Protein AF-A0A970C9I5-F1 (afdb_monomer)

Secondary structure (DSSP, 8-state):
-HHHHHHHHHHHHHHHHHHHH-TTS-HHHHHHHHHHHHHHHHHHHHHHHHTTS-SSHHHHHHHHHHHHHHHHHHHHT---SPPPPP-HHHHHHHHHHHHHHHHHHHHHHHHHHHHS-EEPTTS-EEE-HHHHTTHHHHHHHHHHTTT--SSPB-TTSTT-B--S-THHHHHHHHHHHTT--HHHHHHHHHHHHHHHHHHHHHHHHHHH-SSHHHHHHHHHHHHT---TTHHHHH---EETTEEPPHHHHHHHHHH-SS-SSSEE-TTT-EE---IIIIIITT-HHHHHHHHHHHHHHHHHHHHHHTT----HHHHHHHHHHHHT-HHHHHHHHHHHHHHHHHHHHHHHHTS-TTTHHHHHHHHHHHHHHHHHHHHHHIIIIIIHHHHT-TTSSEE-TTTTTSGGGS--SS-HHHHHHHHH-HHHHHHHHHHS---HHHHHHHHHHHHHHHTTPPPTT--PPP-------------------------------------------------------------------------------------------------------------S--PPPTTPPPP--SS--------PPPPPPPPSSS--------------------------------HHHHHHHHHHHHHHHHHHHHHHHTT--------SS----HHHHHHHHHHHHHHHHHHHHHHTTEE-SSSGGGGHHHHHHHHHHHHHHHHHHHHHHHHHTTT-TTHHHHHHHHHHHHHHHHHHHHHHHTT--EEEE-HHHHHHHHHHHHHS-TT-EEE----SS-HHHHTT--EES---HHHHGGGTB--HHHHHHHHHHHHSTTTTHHHHHHTT--EEEE-HHHHHHS---HHHHHHHS-EEEE-TTSS-EEEEPPGGGS-SSGGGSPPPPB----SS----S--

Solvent-accessible surface area (backbone atoms only — not comparable to full-atom values): 52415 Å² total; per-residue (Å²): 95,62,28,59,55,53,51,51,49,31,28,50,44,19,30,49,32,29,60,25,51,38,21,64,42,48,48,71,63,30,46,52,40,6,34,42,48,8,50,51,48,58,27,45,38,28,57,60,36,8,56,78,72,19,36,36,74,65,18,49,51,51,27,52,54,50,52,51,51,52,37,50,50,30,61,73,69,36,53,87,60,76,62,46,72,83,51,75,65,55,56,55,47,52,49,55,28,44,72,50,19,48,62,52,29,52,55,46,33,51,45,20,42,48,30,38,48,20,82,44,96,88,59,30,33,26,20,16,70,62,18,63,80,45,41,37,62,51,32,19,53,21,40,37,45,61,58,30,52,45,82,48,62,26,35,53,25,47,61,29,68,51,70,68,40,52,39,43,28,44,45,22,26,51,24,31,79,32,62,36,55,67,40,55,14,44,15,50,50,48,28,56,36,48,33,47,34,42,35,30,47,28,48,39,24,44,50,65,28,85,39,81,66,14,22,55,47,25,46,44,57,49,52,36,21,10,7,48,31,40,54,71,32,63,39,59,52,77,55,98,86,46,76,45,43,35,64,56,36,45,48,42,28,51,76,39,83,75,38,32,33,16,37,19,53,71,94,74,62,27,81,33,55,29,42,41,62,65,35,50,60,30,38,49,28,58,29,43,17,40,31,39,47,30,43,32,46,56,61,55,46,52,38,58,55,66,69,42,85,72,53,66,62,53,26,46,51,32,5,51,44,50,11,61,16,47,53,15,17,46,54,49,35,51,36,52,50,35,24,50,49,22,37,48,52,48,49,48,72,75,32,59,89,89,47,35,63,73,61,47,52,43,51,51,48,18,49,50,44,14,45,71,51,24,47,66,48,41,53,76,43,56,46,55,40,42,76,39,21,97,52,41,66,41,85,37,65,47,41,68,46,16,58,95,69,78,47,67,78,46,62,74,68,54,43,45,42,43,23,48,10,62,62,48,57,36,38,54,52,50,74,64,66,72,66,77,62,58,60,51,58,46,50,55,52,47,52,36,53,78,67,70,50,79,70,88,83,74,70,85,72,87,79,83,79,80,76,88,81,93,84,83,84,89,89,82,81,90,84,89,84,80,90,79,90,88,90,83,83,88,85,85,81,83,85,82,89,85,80,91,87,81,83,86,80,84,82,88,79,84,87,80,88,80,90,87,88,86,82,86,88,86,90,88,82,90,88,89,87,88,88,79,87,84,93,86,87,88,83,90,84,86,81,91,82,88,89,84,84,90,83,82,90,87,90,79,83,88,82,86,78,86,76,75,85,74,76,79,78,83,74,91,65,92,70,55,52,93,82,50,64,74,74,80,65,101,66,90,79,79,87,83,77,80,88,73,86,90,77,83,83,79,79,89,85,83,81,77,87,86,81,90,81,98,82,89,82,85,85,86,80,89,86,86,89,90,80,89,87,81,82,92,72,81,83,78,68,62,66,65,60,54,54,59,50,50,57,62,54,55,46,56,58,55,47,51,55,49,47,51,71,72,61,67,85,78,79,62,61,80,55,80,76,76,73,68,56,77,66,52,47,54,55,30,50,50,41,38,44,36,9,19,50,45,31,40,59,47,40,35,38,38,31,73,44,71,54,43,64,60,41,51,63,36,45,55,52,24,49,61,50,40,28,29,49,19,24,34,41,54,55,46,53,59,58,67,46,65,89,50,85,63,48,64,58,54,50,50,54,51,49,47,47,37,33,47,11,19,51,53,38,54,54,23,57,72,68,36,79,38,82,65,40,51,51,64,46,51,50,51,14,50,49,50,48,74,76,44,70,85,62,43,29,29,40,53,58,42,56,63,80,38,39,53,29,22,68,32,11,22,18,24,62,42,45,31,57,92,59,40,45,80,54,35,33,54,53,67,70,59,53,51,52,50,43,46,31,42,50,41,48,85,86,36,50,62,54,31,24,44,60,41,28,45,29,42,50,44,38,70,64,36,62,69,74,37,71,56,44,62,66,60,45,61,74,76,32,57,74,77,46,68,44,100,80,67,57,36,37,32,27,42,49,55,74,93,45,30,46,95,49,80,89,64,40,51,67,50,51,51,35,69,85,66,89,79,80,60,82,92,60,97,128

Sequence (923 aa):
MAGLFYLLFFLICGMLITRWWLPGRRPPVRWYAGASLGLLCMMWLPALWAYLIAYTVTALLLSVLTMGLVVMAAYLTRDPAPRVRLCAEDRRVLRAVLLVAVPLTLVAAWLQYTHSIRPAADGTYHVGQSTYGDLSLHLAVTTSIVNAKFPLQNSLMVGATMAYPYLADSFAATLYMLGLSLPAAMAVTGTVMCFLVFAGYALLCAQLARRRGAVWLATLLLFFNGGLGFFYTLGGTVENGVVTTAWDHLKTVMEGYYKTPTNQPDPNNLRWVNILCDMLVPQRGILGGWTMLMPALNLLLPPLARRRKLPPRAMILAGVIAGGLPLLHTHTFLALALASLGFLLYALVTAPRGRRAEVLRPFLLYGAVAAALALPQLINLTFVQATSSDHFLRFQFNWCNNRGGAGLVDPYFWFYIKNIGLPYLLILLALLEFRKGDLRAEADRAAARDAGLPDADATDLPQTQAQPADAEATGQPAIEAPAGENAQPSAGDAQPFTGNGQVLADAAGIATDSLNRGDSPLPAAQPSSATAGLEVRAAAGAVDGAGAPEGASRTSALDAAPQEPARRSVFAHDMPAYGQSRLNTVEDIEPLTPQMPYVRPLPPEKLRAAAFSPDDSDRVGVMRAVTGSAGQEASRRPLLEEIFHSSYRADRAAEAEARAQLTTPGEPETCFADQPPARDWVRRNRLLAAGAFLILLVAELFLFQPNEYDNNKLIYVWFLLCLPMAADYTLGLFTRLKGMGGRRALAALFLTACFLSAGLTVAREAVSDYQAYSREDIAVAAFVKENTPEHSVFLTGTQHLNPVASLAGRTIVCGSDLYLYYHGFTTTGRKQEVQAFYEAPADHLDLLKRYGVAYVYLSPSEWYQYKVDAETLRSLLPVVYESENGAYVVFSVPDTLRAADASAVQPAPTVTPDPATNPASPG

Foldseek 3Di:
DQLVVLLVLLLVLLLLLLVFLPLLAANLLSSLLSSLRSLLLLLPQLVVVLQVFHSEVVSSVVSSVVSVVVSVVSNVVGDPDHHDDHDPLNVVLVVLLCVFLVVQLVLLLVQQQQAQWHQDPVRFTWHFQLQLLQNLQLLLLLQQSYRGHPPDARLFAFQHGDQALSSLSSQLNSVVNVDDASSCSRSVSLSVLSSSLSSLLLLLLLQQFQDSVLSVQLSCCQQLFWALLVCVLQDWDQDPNDTGHSVNSLVCLQVPRQSFSQGDCPDVNRQHHRCSRNPSNRPSLLSSLSSLLSSLCSLPFSCLLVVEQRDLSSLLSSLQSLLSNVSSHVLSNVLSVLLLVLLLVLSLVPDDPVCNCSSVVSSCSNPVSSCVSNVVVCVVHVVVQCVLAVLFKDWDFALPQCPVVVDGVDDPVVSCCRNRNPLVVLLVVLLVPDDPVVVVVLVVVVVCVVVVHDDPVPDDDDDPDPDDDDDDDDDDDDDDDDYDDDDDDDDDDDDDDDDDDDDDDDDDDDDDDDDDDDDDDDDDDDDDDDDDDDDDDDDDDDDDDDDDDDDDDDDDDDDDDDDDPDDDAPPDDPDDPRSDDPDDDPDDDDPPDDDDDDDDDDDDPPDDDDDDDPDDDDDDDDDDDDDDDDDDDDDPDPVVVVVVVSVVVVVVVVVVVSVVVNPDPDDRDPRNPDSPPPVSSSSSLSSLQSSLVSLVVDLSTIQRFSNSSCSSSSNSSSSSSSSSSSSSVVVVVLVVCPPPPCSVVVVVVVCCSGRVSSVSNSVSSVSGIHGLGDSVLVVVLVCCLVPDDSQAEEQDAAESSHSVSSVNNYRYNHHHCSPQVRSFFDCVVVNVLSQCCQQPVVVNLQVCAQAQHFKYKAAVNNVVVHPGPVVVVVVQFAWPDADPVRRITMTGDDPVSGHPDSVNHDRTHGNDDDPPPDPPDDD

Structure (mmCIF, N/CA/C/O backbone):
data_AF-A0A970C9I5-F1
#
_entry.id   AF-A0A970C9I5-F1
#
loop_
_atom_site.group_PDB
_atom_site.id
_atom_site.type_symbol
_atom_site.label_atom_id
_atom_site.label_alt_id
_atom_site.label_comp_id
_atom_site.label_asym_id
_atom_site.label_entity_id
_atom_site.label_seq_id
_atom_site.pdbx_PDB_ins_code
_atom_site.Cartn_x
_atom_site.Cartn_y
_atom_site.Cartn_z
_atom_site.occupancy
_atom_site.B_iso_or_equiv
_atom_site.auth_seq_id
_atom_site.auth_comp_id
_atom_site.auth_asym_id
_atom_site.auth_atom_id
_atom_site.pdbx_PDB_model_num
ATOM 1 N N . MET A 1 1 ? 18.604 16.498 -0.449 1.00 79.50 1 MET A N 1
ATOM 2 C CA . MET A 1 1 ? 18.101 17.417 0.611 1.00 79.50 1 MET A CA 1
ATOM 3 C C . MET A 1 1 ? 16.748 18.040 0.278 1.00 79.50 1 MET A C 1
ATOM 5 O O . MET A 1 1 ? 15.859 17.937 1.113 1.00 79.50 1 MET A O 1
ATOM 9 N N . ALA A 1 2 ? 16.560 18.663 -0.896 1.00 93.06 2 ALA A N 1
ATOM 10 C CA . ALA A 1 2 ? 15.325 19.384 -1.247 1.00 93.06 2 ALA A CA 1
ATOM 11 C C . ALA A 1 2 ? 14.027 18.583 -1.001 1.00 93.06 2 ALA A C 1
ATOM 13 O O . ALA A 1 2 ? 13.093 19.112 -0.398 1.00 93.06 2 ALA A O 1
ATOM 14 N N . GLY A 1 3 ? 13.999 17.290 -1.352 1.00 94.12 3 GLY A N 1
ATOM 15 C CA . GLY A 1 3 ? 12.833 16.424 -1.124 1.00 94.12 3 GLY A CA 1
ATOM 16 C C . GLY A 1 3 ? 12.393 16.306 0.343 1.00 94.12 3 GLY A C 1
ATOM 17 O O . GLY A 1 3 ? 11.199 16.208 0.619 1.00 94.12 3 GLY A O 1
ATOM 18 N N . LEU A 1 4 ? 13.322 16.394 1.303 1.00 93.38 4 LEU A N 1
ATOM 19 C CA . LEU A 1 4 ? 12.989 16.353 2.732 1.00 93.38 4 LEU A CA 1
ATOM 20 C C . LEU A 1 4 ? 12.326 17.656 3.199 1.00 93.38 4 LEU A C 1
ATOM 22 O O . LEU A 1 4 ? 11.361 17.607 3.956 1.00 93.38 4 LEU A O 1
ATOM 26 N N . PHE A 1 5 ? 12.785 18.815 2.713 1.00 96.31 5 PHE A N 1
ATOM 27 C CA . PHE A 1 5 ? 12.123 20.097 2.986 1.00 96.31 5 PHE A CA 1
ATOM 28 C C . PHE A 1 5 ? 10.724 20.155 2.367 1.00 96.31 5 PHE A C 1
ATOM 30 O O . PHE A 1 5 ? 9.792 20.637 3.006 1.00 96.31 5 PHE A O 1
ATOM 37 N N . TYR A 1 6 ? 10.569 19.614 1.159 1.00 98.06 6 TYR A N 1
ATOM 38 C CA . TYR A 1 6 ? 9.287 19.508 0.470 1.00 98.06 6 TYR A CA 1
ATOM 39 C C . TYR A 1 6 ? 8.293 18.624 1.250 1.00 98.06 6 TYR A C 1
ATOM 41 O O . TYR A 1 6 ? 7.174 19.053 1.531 1.00 98.06 6 TYR A O 1
ATOM 49 N N . LEU A 1 7 ? 8.722 17.438 1.705 1.00 98.00 7 LEU A N 1
ATOM 50 C CA . LEU A 1 7 ? 7.926 16.579 2.592 1.00 98.00 7 LEU A CA 1
ATOM 51 C C . LEU A 1 7 ? 7.546 17.301 3.896 1.00 98.00 7 LEU A C 1
ATOM 53 O O . LEU A 1 7 ? 6.374 17.328 4.271 1.00 98.00 7 LEU A O 1
ATOM 57 N N . LEU A 1 8 ? 8.513 17.927 4.577 1.00 97.94 8 LEU A N 1
ATOM 58 C CA . LEU A 1 8 ? 8.263 18.661 5.822 1.00 97.94 8 LEU A CA 1
ATOM 59 C C . LEU A 1 8 ? 7.266 19.812 5.629 1.00 97.94 8 LEU A C 1
ATOM 61 O O . LEU A 1 8 ? 6.379 19.975 6.466 1.00 97.94 8 LEU A O 1
ATOM 65 N N . PHE A 1 9 ? 7.359 20.563 4.528 1.00 98.50 9 PHE A N 1
ATOM 66 C CA . PHE A 1 9 ? 6.390 21.600 4.167 1.00 98.50 9 PHE A CA 1
ATOM 67 C C . PHE A 1 9 ? 4.970 21.025 4.088 1.00 98.50 9 PHE A C 1
ATOM 69 O O . PHE A 1 9 ? 4.085 21.495 4.802 1.00 98.50 9 PHE A O 1
ATOM 76 N N . PHE A 1 10 ? 4.757 19.959 3.310 1.00 98.75 10 PHE A N 1
ATOM 77 C CA . PHE A 1 10 ? 3.435 19.344 3.158 1.00 98.75 10 PHE A CA 1
ATOM 78 C C . PHE A 1 10 ? 2.867 18.816 4.486 1.00 98.75 10 PHE A C 1
ATOM 80 O O . PHE A 1 10 ? 1.708 19.095 4.812 1.00 98.75 10 PHE A O 1
ATOM 87 N N . LEU A 1 11 ? 3.684 18.133 5.299 1.00 98.56 11 LEU A N 1
ATOM 88 C CA . LEU A 1 11 ? 3.292 17.659 6.634 1.00 98.56 11 LEU A CA 1
ATOM 89 C C . LEU A 1 11 ? 2.906 18.819 7.573 1.00 98.56 11 LEU A C 1
ATOM 91 O O . LEU A 1 11 ? 1.899 18.736 8.281 1.00 98.56 11 LEU A O 1
ATOM 95 N N . ILE A 1 12 ? 3.670 19.918 7.568 1.00 98.69 12 ILE A N 1
ATOM 96 C CA . ILE A 1 12 ? 3.381 21.121 8.365 1.00 98.69 12 ILE A CA 1
ATOM 97 C C . ILE A 1 12 ? 2.084 21.786 7.889 1.00 98.69 12 ILE A C 1
ATOM 99 O O . ILE A 1 12 ? 1.223 22.091 8.715 1.00 98.69 12 ILE A O 1
ATOM 103 N N . CYS A 1 13 ? 1.896 21.957 6.581 1.00 98.69 13 CYS A N 1
ATOM 104 C CA . CYS A 1 13 ? 0.681 22.521 5.995 1.00 98.69 13 CYS A CA 1
ATOM 105 C C . CYS A 1 13 ? -0.571 21.711 6.369 1.00 98.69 13 CYS A C 1
ATOM 107 O O . CYS A 1 13 ? -1.565 22.288 6.813 1.00 98.69 13 CYS A O 1
ATOM 109 N N . GLY A 1 14 ? -0.510 20.378 6.302 1.00 98.56 14 GLY A N 1
ATOM 110 C CA . GLY A 1 14 ? -1.595 19.505 6.760 1.00 98.56 14 GLY A CA 1
ATOM 111 C C . GLY A 1 14 ? -1.893 19.640 8.262 1.00 98.56 14 GLY A C 1
ATOM 112 O O . GLY A 1 14 ? -3.057 19.731 8.665 1.00 98.56 14 GLY A O 1
ATOM 113 N N . MET A 1 15 ? -0.858 19.757 9.104 1.00 98.38 15 MET A N 1
ATOM 114 C CA . MET A 1 15 ? -1.012 20.052 10.538 1.00 98.38 15 MET A CA 1
ATOM 115 C C . MET A 1 15 ? -1.570 21.456 10.827 1.00 98.38 15 MET A C 1
ATOM 117 O O . MET A 1 15 ? -2.228 21.642 11.854 1.00 98.38 15 MET A O 1
ATOM 121 N N . LEU A 1 16 ? -1.347 22.443 9.954 1.00 98.31 16 LEU A N 1
ATOM 122 C CA . LEU A 1 16 ? -1.951 23.776 10.059 1.00 98.31 16 LEU A CA 1
ATOM 123 C C . LEU A 1 16 ? -3.445 23.748 9.703 1.00 98.31 16 LEU A C 1
ATOM 125 O O . LEU A 1 16 ? -4.257 24.263 10.474 1.00 98.31 16 LEU A O 1
ATOM 129 N N . ILE A 1 17 ? -3.822 23.066 8.616 1.00 98.50 17 ILE A N 1
ATOM 130 C CA . ILE A 1 17 ? -5.227 22.874 8.217 1.00 98.50 17 ILE A CA 1
ATOM 131 C C . ILE A 1 17 ? -6.023 22.250 9.373 1.00 98.50 17 ILE A C 1
ATOM 133 O O . ILE A 1 17 ? -7.012 22.826 9.838 1.00 98.50 17 ILE A O 1
ATOM 137 N N . THR A 1 18 ? -5.564 21.125 9.934 1.00 97.56 18 THR A N 1
ATOM 138 C CA . THR A 1 18 ? -6.272 20.481 11.054 1.00 97.56 18 THR A CA 1
ATOM 139 C C . THR A 1 18 ? -6.216 21.300 12.349 1.00 97.56 18 THR A C 1
ATOM 141 O O . THR A 1 18 ? -7.173 21.272 13.124 1.00 97.56 18 THR A O 1
ATOM 144 N N . ARG A 1 19 ? -5.161 22.096 12.586 1.00 95.81 19 ARG A N 1
ATOM 145 C CA . ARG A 1 19 ? -5.064 23.049 13.714 1.00 95.81 19 ARG A CA 1
ATOM 146 C C . ARG A 1 19 ? -6.146 24.134 13.694 1.00 95.81 19 ARG A C 1
ATOM 148 O O . ARG A 1 19 ? -6.506 24.605 14.776 1.00 95.81 19 ARG A O 1
ATOM 155 N N . TRP A 1 20 ? -6.645 24.527 12.521 1.00 95.88 20 TRP A N 1
ATOM 156 C CA . TRP A 1 20 ? -7.700 25.539 12.369 1.00 95.88 20 TRP A CA 1
ATOM 157 C C . TRP A 1 20 ? -9.099 24.955 12.161 1.00 95.88 20 TRP A C 1
ATOM 159 O O . TRP A 1 20 ? -10.072 25.555 12.608 1.00 95.88 20 TRP A O 1
ATOM 169 N N . TRP A 1 21 ? -9.221 23.796 11.513 1.00 96.56 21 TRP A N 1
ATOM 170 C CA . TRP A 1 21 ? -10.519 23.159 11.260 1.00 96.56 21 TRP A CA 1
ATOM 171 C C . TRP A 1 21 ? -10.995 22.223 12.376 1.00 96.56 21 TRP A C 1
ATOM 173 O O . TRP A 1 21 ? -12.188 21.938 12.456 1.00 96.56 21 TRP A O 1
ATOM 183 N N . LEU A 1 22 ? -10.095 21.742 13.241 1.00 94.81 22 LEU A N 1
ATOM 184 C CA . LEU A 1 22 ? -10.406 20.788 14.313 1.00 94.81 22 LEU A CA 1
ATOM 185 C C . LEU A 1 22 ? -9.979 21.304 15.712 1.00 94.81 22 LEU A C 1
ATOM 187 O O . LEU A 1 22 ? -9.284 20.588 16.442 1.00 94.81 22 LEU A O 1
ATOM 191 N N . PRO A 1 23 ? -10.360 22.523 16.154 1.00 92.06 23 PRO A N 1
ATOM 192 C CA . PRO A 1 23 ? -9.939 23.060 17.455 1.00 92.06 23 PRO A CA 1
ATOM 193 C C . PRO A 1 23 ? -10.391 22.187 18.636 1.00 92.06 23 PRO A C 1
ATOM 195 O O . PRO A 1 23 ? -9.621 22.010 19.581 1.00 92.06 23 PRO A O 1
ATOM 198 N N . GLY A 1 24 ? -11.582 21.584 18.540 1.00 86.12 24 GLY A N 1
ATOM 199 C CA . GLY A 1 24 ? -12.153 20.681 19.544 1.00 86.12 24 GLY A CA 1
ATOM 200 C C . GLY A 1 24 ? -11.497 19.296 19.636 1.00 86.12 24 GLY A C 1
ATOM 201 O O . GLY A 1 24 ? -11.731 18.588 20.612 1.00 86.12 24 GLY A O 1
ATOM 202 N N . ARG A 1 25 ? -10.672 18.894 18.655 1.00 88.56 25 ARG A N 1
ATOM 203 C CA . ARG A 1 25 ? -9.995 17.586 18.676 1.00 88.56 25 ARG A CA 1
ATOM 204 C C . ARG A 1 25 ? -8.738 17.607 19.538 1.00 88.56 25 ARG A C 1
ATOM 206 O O . ARG A 1 25 ? -7.979 18.582 19.511 1.00 88.56 25 ARG A O 1
ATOM 213 N N . ARG A 1 26 ? -8.475 16.515 20.263 1.00 88.25 26 ARG A N 1
ATOM 214 C CA . ARG A 1 26 ? -7.258 16.380 21.090 1.00 88.25 26 ARG A CA 1
ATOM 215 C C . ARG A 1 26 ? -5.975 16.479 20.241 1.00 88.25 26 ARG A C 1
ATOM 217 O O . ARG A 1 26 ? -5.958 15.983 19.109 1.00 88.25 26 ARG A O 1
ATOM 224 N N . PRO A 1 27 ? -4.883 17.095 20.748 1.00 92.31 27 PRO A N 1
ATOM 225 C CA . PRO A 1 27 ? -3.699 17.380 19.935 1.00 92.31 27 PRO A CA 1
ATOM 226 C C . PRO A 1 27 ? -3.071 16.173 19.218 1.00 92.31 27 PRO A C 1
ATOM 228 O O . PRO A 1 27 ? -2.790 16.338 18.033 1.00 92.31 27 PRO A O 1
ATOM 231 N N . PRO A 1 28 ? -2.913 14.974 19.826 1.00 93.44 28 PRO A N 1
ATOM 232 C CA . PRO A 1 28 ? -2.327 13.826 19.128 1.00 93.44 28 PRO A CA 1
ATOM 233 C C . PRO A 1 28 ? -3.111 13.420 17.873 1.00 93.44 28 PRO A C 1
ATOM 235 O O . PRO A 1 28 ? -2.519 13.263 16.811 1.00 93.44 28 PRO A O 1
ATOM 238 N N . VAL A 1 29 ? -4.445 13.343 17.964 1.00 93.25 29 VAL A N 1
ATOM 239 C CA . VAL A 1 29 ? -5.337 13.006 16.833 1.00 93.25 29 VAL A CA 1
ATOM 240 C C . VAL A 1 29 ? -5.277 14.077 15.749 1.00 93.25 29 VAL A C 1
ATOM 242 O O . VAL A 1 29 ? -5.233 13.766 14.562 1.00 93.25 29 VAL A O 1
ATOM 245 N N . ARG A 1 30 ? -5.223 15.349 16.152 1.00 94.25 30 ARG A N 1
ATOM 246 C CA . ARG A 1 30 ? -5.164 16.493 15.239 1.00 94.25 30 ARG A CA 1
ATOM 247 C C . ARG A 1 30 ? -3.841 16.587 14.479 1.00 94.25 30 ARG A C 1
ATOM 249 O O . ARG A 1 30 ? -3.864 16.819 13.272 1.00 94.25 30 ARG A O 1
ATOM 256 N N . TRP A 1 31 ? -2.713 16.400 15.164 1.00 96.00 31 TRP A N 1
ATOM 257 C CA . TRP A 1 31 ? -1.389 16.347 14.538 1.00 96.00 31 TRP A CA 1
ATOM 258 C C . TRP A 1 31 ? -1.278 15.145 13.602 1.00 96.00 31 TRP A C 1
ATOM 260 O O . TRP A 1 31 ? -0.866 15.308 12.461 1.00 96.00 31 TRP A O 1
ATOM 270 N N . TYR A 1 32 ? -1.730 13.971 14.048 1.00 97.81 32 TYR A N 1
ATOM 271 C CA . TYR A 1 32 ? -1.702 12.744 13.258 1.00 97.81 32 TYR A CA 1
ATOM 272 C C . TYR A 1 32 ? -2.524 12.842 11.959 1.00 97.81 32 TYR A C 1
ATOM 274 O O . TYR A 1 32 ? -2.003 12.614 10.864 1.00 97.81 32 TYR A O 1
ATOM 282 N N . ALA A 1 33 ? -3.796 13.246 12.061 1.00 97.88 33 ALA A N 1
ATOM 283 C CA . ALA A 1 33 ? -4.652 13.444 10.892 1.00 97.88 33 ALA A CA 1
ATOM 284 C C . ALA A 1 33 ? -4.130 14.572 9.983 1.00 97.88 33 ALA A C 1
ATOM 286 O O . ALA A 1 33 ? -4.295 14.502 8.771 1.00 97.88 33 ALA A O 1
ATOM 287 N N . GLY A 1 34 ? -3.468 15.584 10.557 1.00 98.25 34 GLY A N 1
ATOM 288 C CA . GLY A 1 34 ? -2.828 16.662 9.805 1.00 98.25 34 GLY A CA 1
ATOM 289 C C . GLY A 1 34 ? -1.605 16.204 9.016 1.00 98.25 34 GLY A C 1
ATOM 290 O O . GLY A 1 34 ? -1.505 16.511 7.836 1.00 98.25 34 GLY A O 1
ATOM 291 N N . ALA A 1 35 ? -0.712 15.422 9.624 1.00 98.50 35 ALA A N 1
ATOM 292 C CA . ALA A 1 35 ? 0.435 14.836 8.933 1.00 98.50 35 ALA A CA 1
ATOM 293 C C . ALA A 1 35 ? -0.017 13.927 7.775 1.00 98.50 35 ALA A C 1
ATOM 295 O O . ALA A 1 35 ? 0.473 14.061 6.658 1.00 98.50 35 ALA A O 1
ATOM 296 N N . SER A 1 36 ? -1.021 13.078 8.013 1.00 98.50 36 SER A N 1
ATOM 297 C CA . SER A 1 36 ? -1.571 12.191 6.977 1.00 98.50 36 SER A CA 1
ATOM 298 C C . SER A 1 36 ? -2.242 12.973 5.835 1.00 98.50 36 SER A C 1
ATOM 300 O O . SER A 1 36 ? -1.998 12.680 4.671 1.00 98.50 36 SER A O 1
ATOM 302 N N . LEU A 1 37 ? -3.014 14.026 6.145 1.00 98.62 37 LEU A N 1
ATOM 303 C CA . LEU A 1 37 ? -3.584 14.937 5.142 1.00 98.62 37 LEU A CA 1
ATOM 304 C C . LEU A 1 37 ? -2.496 15.664 4.334 1.00 98.62 37 LEU A C 1
ATOM 306 O O . LEU A 1 37 ? -2.628 15.819 3.124 1.00 98.62 37 LEU A O 1
ATOM 310 N N . GLY A 1 38 ? -1.414 16.088 4.990 1.00 98.56 38 GLY A N 1
ATOM 311 C CA . GLY A 1 38 ? -0.258 16.688 4.329 1.00 98.56 38 GLY A CA 1
ATOM 312 C C . GLY A 1 38 ? 0.374 15.741 3.312 1.00 98.56 38 GLY A C 1
ATOM 313 O O . GLY A 1 38 ? 0.607 16.132 2.171 1.00 98.56 38 GLY A O 1
ATOM 314 N N . LEU A 1 39 ? 0.574 14.477 3.698 1.00 98.50 39 LEU A N 1
ATOM 315 C CA . LEU A 1 39 ? 1.117 13.449 2.813 1.00 98.50 39 LEU A CA 1
ATOM 316 C C . LEU A 1 39 ? 0.159 13.087 1.662 1.00 98.50 39 LEU A C 1
ATOM 318 O O . LEU A 1 39 ? 0.608 12.931 0.531 1.00 98.50 39 LEU A O 1
ATOM 322 N N . LEU A 1 40 ? -1.156 13.048 1.910 1.00 98.56 40 LEU A N 1
ATOM 323 C CA . LEU A 1 40 ? -2.166 12.886 0.858 1.00 98.56 40 LEU A CA 1
ATOM 324 C C . LEU A 1 40 ? -2.049 13.993 -0.199 1.00 98.56 40 LEU A C 1
ATOM 326 O O . LEU A 1 40 ? -2.006 13.707 -1.392 1.00 98.56 40 LEU A O 1
ATOM 330 N N . CYS A 1 41 ? -1.955 15.255 0.232 1.00 98.50 41 CYS A N 1
ATOM 331 C CA . CYS A 1 41 ? -1.763 16.385 -0.674 1.00 98.50 41 CYS A CA 1
ATOM 332 C C . CYS A 1 41 ? -0.410 16.328 -1.406 1.00 98.50 41 CYS A C 1
ATOM 334 O O . CYS A 1 41 ? -0.354 16.717 -2.569 1.00 98.50 41 CYS A O 1
ATOM 336 N N . MET A 1 42 ? 0.650 15.813 -0.772 1.00 97.44 42 MET A N 1
ATOM 337 C CA . MET A 1 42 ? 1.953 15.603 -1.419 1.00 97.44 42 MET A CA 1
ATOM 338 C C . MET A 1 42 ? 1.889 14.564 -2.547 1.00 97.44 42 MET A C 1
ATOM 340 O O . MET A 1 42 ? 2.541 14.745 -3.567 1.00 97.44 42 MET A O 1
ATOM 344 N N . MET A 1 43 ? 1.106 13.495 -2.385 1.00 97.50 43 MET A N 1
ATOM 345 C CA . MET A 1 43 ? 0.908 12.475 -3.423 1.00 97.50 43 MET A CA 1
ATOM 346 C C . MET A 1 43 ? 0.017 12.989 -4.564 1.00 97.50 43 MET A C 1
ATOM 348 O O . MET A 1 43 ? 0.309 12.760 -5.738 1.00 97.50 43 MET A O 1
ATOM 352 N N . TRP A 1 44 ? -1.065 13.698 -4.219 1.00 97.19 44 TRP A N 1
ATOM 353 C CA . TRP A 1 44 ? -2.108 14.111 -5.161 1.00 97.19 44 TRP A CA 1
ATOM 354 C C . TRP A 1 44 ? -1.811 15.393 -5.940 1.00 97.19 44 TRP A C 1
ATOM 356 O O . TRP A 1 44 ? -2.023 15.420 -7.150 1.00 97.19 44 TRP A O 1
ATOM 366 N N . LEU A 1 45 ? -1.378 16.477 -5.285 1.00 97.75 45 LEU A N 1
ATOM 367 C CA . LEU A 1 45 ? -1.304 17.785 -5.948 1.00 97.75 45 LEU A CA 1
ATOM 368 C C . LEU A 1 45 ? -0.297 17.812 -7.120 1.00 97.75 45 LEU A C 1
ATOM 370 O O . LEU A 1 45 ? -0.651 18.375 -8.156 1.00 97.75 45 LEU A O 1
ATOM 374 N N . PRO A 1 46 ? 0.892 17.177 -7.045 1.00 97.31 46 PRO A N 1
ATOM 375 C CA . PRO A 1 46 ? 1.761 16.982 -8.209 1.00 97.31 46 PRO A CA 1
ATOM 376 C C . PRO A 1 46 ? 1.099 16.222 -9.362 1.00 97.31 46 PRO A C 1
ATOM 378 O O . PRO A 1 46 ? 1.175 16.663 -10.506 1.00 97.31 46 PRO A O 1
ATOM 381 N N . ALA A 1 47 ? 0.408 15.115 -9.066 1.00 95.06 47 ALA A N 1
ATOM 382 C CA . ALA A 1 47 ? -0.257 14.294 -10.076 1.00 95.06 47 ALA A CA 1
ATOM 383 C C . ALA A 1 47 ? -1.400 15.054 -10.775 1.00 95.06 47 ALA A C 1
ATOM 385 O O . ALA A 1 47 ? -1.578 14.917 -11.981 1.00 95.06 47 ALA A O 1
ATOM 386 N N . LEU A 1 48 ? -2.130 15.910 -10.050 1.00 94.75 48 LEU A N 1
ATOM 387 C CA . LEU A 1 48 ? -3.150 16.790 -10.634 1.00 94.75 48 LEU A CA 1
ATOM 388 C C . LEU A 1 48 ? -2.540 17.843 -11.575 1.00 94.75 48 LEU A C 1
ATOM 390 O O . LEU A 1 48 ? -3.084 18.080 -12.650 1.00 94.75 48 LEU A O 1
ATOM 394 N N . TRP A 1 49 ? -1.389 18.431 -11.228 1.00 97.12 49 TRP A N 1
ATOM 395 C CA . TRP A 1 49 ? -0.666 19.333 -12.137 1.00 97.12 49 TRP A CA 1
ATOM 396 C C . TRP A 1 49 ? -0.051 18.604 -13.343 1.00 97.12 49 TRP A C 1
ATOM 398 O O . TRP A 1 49 ? 0.055 19.189 -14.422 1.00 97.12 49 TRP A O 1
ATOM 408 N N . ALA A 1 50 ? 0.289 17.320 -13.211 1.00 95.62 50 ALA A N 1
ATOM 409 C CA . ALA A 1 50 ? 0.831 16.513 -14.304 1.00 95.62 50 ALA A CA 1
ATOM 410 C C . ALA A 1 50 ? -0.175 16.220 -15.438 1.00 95.62 50 ALA A C 1
ATOM 412 O O . ALA A 1 50 ? 0.252 15.982 -16.567 1.00 95.62 50 ALA A O 1
ATOM 413 N N . TYR A 1 51 ? -1.488 16.316 -15.179 1.00 93.06 51 TYR A N 1
ATOM 414 C CA . TYR A 1 51 ? -2.531 16.304 -16.221 1.00 93.06 51 TYR A CA 1
ATOM 415 C C . TYR A 1 51 ? -2.565 17.590 -17.068 1.00 93.06 51 TYR A C 1
ATOM 417 O O . TYR A 1 51 ? -3.132 17.581 -18.157 1.00 93.06 51 TYR A O 1
ATOM 425 N N . LEU A 1 52 ? -1.987 18.697 -16.585 1.00 95.44 52 LEU A N 1
ATOM 426 C CA . LEU A 1 52 ? -2.011 19.998 -17.271 1.00 95.44 52 LEU A CA 1
ATOM 427 C C . LEU A 1 52 ? -0.699 20.332 -17.992 1.00 95.44 52 LEU A C 1
ATOM 429 O O . LEU A 1 52 ? -0.715 21.087 -18.961 1.00 95.44 52 LEU A O 1
ATOM 433 N N . ILE A 1 53 ? 0.429 19.796 -17.518 1.00 95.12 53 ILE A N 1
ATOM 434 C CA . ILE A 1 53 ? 1.757 20.029 -18.105 1.00 95.12 53 ILE A CA 1
ATOM 435 C C . ILE A 1 53 ? 2.531 18.718 -18.304 1.00 95.12 53 ILE A C 1
ATOM 437 O O . ILE A 1 53 ? 2.688 18.262 -19.436 1.00 95.12 53 ILE A O 1
ATOM 441 N N . ALA A 1 54 ? 3.025 18.151 -17.203 1.00 96.56 54 ALA A N 1
ATOM 442 C CA . ALA A 1 54 ? 3.731 16.878 -17.038 1.00 96.56 54 ALA A CA 1
ATOM 443 C C . ALA A 1 54 ? 4.202 16.796 -15.568 1.00 96.56 54 ALA A C 1
ATOM 445 O O . ALA A 1 54 ? 4.225 17.821 -14.878 1.00 96.56 54 ALA A O 1
ATOM 446 N N . TYR A 1 55 ? 4.615 15.624 -15.078 1.00 97.31 55 TYR A N 1
ATOM 447 C CA . TYR A 1 55 ? 5.141 15.426 -13.720 1.00 97.31 55 TYR A CA 1
ATOM 448 C C . TYR A 1 55 ? 6.586 15.950 -13.607 1.00 97.31 55 TYR A C 1
ATOM 450 O O . TYR A 1 55 ? 7.552 15.206 -13.476 1.00 97.31 55 TYR A O 1
ATOM 458 N N . THR A 1 56 ? 6.734 17.268 -13.729 1.00 97.38 56 THR A N 1
ATOM 459 C CA . THR A 1 56 ? 8.012 17.996 -13.753 1.00 97.38 56 THR A CA 1
ATOM 460 C C . THR A 1 56 ? 8.254 18.739 -12.439 1.00 97.38 56 THR A C 1
ATOM 462 O O . THR A 1 56 ? 7.342 18.929 -11.632 1.00 97.38 56 THR A O 1
ATOM 465 N N . VAL A 1 57 ? 9.467 19.269 -12.241 1.00 97.00 57 VAL A N 1
ATOM 466 C CA . VAL A 1 57 ? 9.771 20.173 -11.111 1.00 97.00 57 VAL A CA 1
ATOM 467 C C . VAL A 1 57 ? 8.812 21.379 -11.071 1.00 97.00 57 VAL A C 1
ATOM 469 O O . VAL A 1 57 ? 8.436 21.828 -9.989 1.00 97.00 57 VAL A O 1
ATOM 472 N N . THR A 1 58 ? 8.321 21.850 -12.222 1.00 97.56 58 THR A N 1
ATOM 473 C CA . THR A 1 58 ? 7.288 22.897 -12.297 1.00 97.56 58 THR A CA 1
ATOM 474 C C . THR A 1 58 ? 5.966 22.452 -11.664 1.00 97.56 58 THR A C 1
ATOM 476 O O . THR A 1 58 ? 5.388 23.208 -10.885 1.00 97.56 58 THR A O 1
ATOM 479 N N . ALA A 1 59 ? 5.509 21.219 -11.909 1.00 98.00 59 ALA A N 1
ATOM 480 C CA . ALA A 1 59 ? 4.325 20.664 -11.242 1.00 98.00 59 ALA A CA 1
ATOM 481 C C . ALA A 1 59 ? 4.533 20.531 -9.721 1.00 98.00 59 ALA A C 1
ATOM 483 O O . ALA A 1 59 ? 3.632 20.851 -8.940 1.00 98.00 59 ALA A O 1
ATOM 484 N N . LEU A 1 60 ? 5.743 20.157 -9.281 1.00 98.19 60 LEU A N 1
ATOM 485 C CA . LEU A 1 60 ? 6.099 20.139 -7.858 1.00 98.19 60 LEU A CA 1
ATOM 486 C C . LEU A 1 60 ? 5.984 21.545 -7.235 1.00 98.19 60 LEU A C 1
ATOM 488 O O . LEU A 1 60 ? 5.365 21.694 -6.181 1.00 98.19 60 LEU A O 1
ATOM 492 N N . LEU A 1 61 ? 6.495 22.589 -7.890 1.00 98.06 61 LEU A N 1
ATOM 493 C CA . LEU A 1 61 ? 6.409 23.977 -7.410 1.00 98.06 61 LEU A CA 1
ATOM 494 C C . LEU A 1 61 ? 4.966 24.523 -7.413 1.00 98.06 61 LEU A C 1
ATOM 496 O O . LEU A 1 61 ? 4.537 25.147 -6.440 1.00 98.06 61 LEU A O 1
ATOM 500 N N . LEU A 1 62 ? 4.180 24.235 -8.454 1.00 98.50 62 LEU A N 1
ATOM 501 C CA . LEU A 1 62 ? 2.762 24.613 -8.527 1.00 98.50 62 LEU A CA 1
ATOM 502 C C . LEU A 1 62 ? 1.919 23.907 -7.452 1.00 98.50 62 LEU A C 1
ATOM 504 O O . LEU A 1 62 ? 0.997 24.505 -6.890 1.00 98.50 62 LEU A O 1
ATOM 508 N N . SER A 1 63 ? 2.265 22.671 -7.084 1.00 98.38 63 SER A N 1
ATOM 509 C CA . SER A 1 63 ? 1.615 21.964 -5.975 1.00 98.38 63 SER A CA 1
ATOM 510 C C . SER A 1 63 ? 1.899 22.611 -4.607 1.00 98.38 63 SER A C 1
ATOM 512 O O . SER A 1 63 ? 0.996 22.687 -3.774 1.00 98.38 63 SER A O 1
ATOM 514 N N . VAL A 1 64 ? 3.104 23.161 -4.396 1.00 98.56 64 VAL A N 1
ATOM 515 C CA . VAL A 1 64 ? 3.481 23.913 -3.181 1.00 98.56 64 VAL A CA 1
ATOM 516 C C . VAL A 1 64 ? 2.674 25.208 -3.075 1.00 98.56 64 VAL A C 1
ATOM 518 O O . VAL A 1 64 ? 2.099 25.486 -2.021 1.00 98.56 64 VAL A O 1
ATOM 521 N N . LEU A 1 65 ? 2.544 25.956 -4.179 1.00 98.38 65 LEU A N 1
ATOM 522 C CA . LEU A 1 65 ? 1.671 27.134 -4.259 1.00 98.38 65 LEU A CA 1
ATOM 523 C C . LEU A 1 65 ? 0.210 26.765 -3.953 1.00 98.38 65 LEU A C 1
ATOM 525 O O . LEU A 1 65 ? -0.442 27.415 -3.136 1.00 98.38 65 LEU A O 1
ATOM 529 N N . THR A 1 66 ? -0.281 25.677 -4.552 1.00 98.62 66 THR A N 1
ATOM 530 C CA . THR A 1 66 ? -1.647 25.169 -4.350 1.00 98.62 66 THR A CA 1
ATOM 531 C C . THR A 1 66 ? -1.896 24.801 -2.884 1.00 98.62 66 THR A C 1
ATOM 533 O O . THR A 1 66 ? -2.902 25.210 -2.307 1.00 98.62 66 THR A O 1
ATOM 536 N N . MET A 1 67 ? -0.961 24.099 -2.237 1.00 98.56 67 MET A N 1
ATOM 537 C CA . MET A 1 67 ? -1.044 23.769 -0.811 1.00 98.56 67 MET A CA 1
ATOM 538 C C . MET A 1 67 ? -1.025 25.031 0.066 1.00 98.56 67 MET A C 1
ATOM 540 O O . MET A 1 67 ? -1.772 25.110 1.041 1.00 98.56 67 MET A O 1
ATOM 544 N N . GLY A 1 68 ? -0.247 26.055 -0.304 1.00 98.44 68 GLY A N 1
ATOM 545 C CA . GLY A 1 68 ? -0.273 27.372 0.340 1.00 98.44 68 GLY A CA 1
ATOM 546 C C . GLY A 1 68 ? -1.647 28.053 0.267 1.00 98.44 68 GLY A C 1
ATOM 547 O O . GLY A 1 68 ? -2.132 28.576 1.273 1.00 98.44 68 GLY A O 1
ATOM 548 N N . LEU A 1 69 ? -2.321 27.979 -0.885 1.00 98.56 69 LEU A N 1
ATOM 549 C CA . LEU A 1 69 ? -3.689 28.484 -1.060 1.00 98.56 69 LEU A CA 1
ATOM 550 C C . LEU A 1 69 ? -4.715 27.680 -0.242 1.00 98.56 69 LEU A C 1
ATOM 552 O O . LEU A 1 69 ? -5.585 28.278 0.390 1.00 98.56 69 LEU A O 1
ATOM 556 N N . VAL A 1 70 ? -4.588 26.349 -0.166 1.00 98.31 70 VAL A N 1
ATOM 557 C CA . VAL A 1 70 ? -5.445 25.496 0.685 1.00 98.31 70 VAL A CA 1
ATOM 558 C C . VAL A 1 70 ? -5.245 25.810 2.175 1.00 98.31 70 VAL A C 1
ATOM 560 O O . VAL A 1 70 ? -6.217 25.903 2.925 1.00 98.31 70 VAL A O 1
ATOM 563 N N . VAL A 1 71 ? -4.005 26.048 2.611 1.00 98.62 71 VAL A N 1
ATOM 564 C CA . VAL A 1 71 ? -3.672 26.508 3.972 1.00 98.62 71 VAL A CA 1
ATOM 565 C C . VAL A 1 71 ? -4.297 27.879 4.254 1.00 98.62 71 VAL A C 1
ATOM 567 O O . VAL A 1 71 ? -4.922 28.054 5.302 1.00 98.62 71 VAL A O 1
ATOM 570 N N . MET A 1 72 ? -4.215 28.831 3.319 1.00 98.38 72 MET A N 1
ATOM 571 C CA . MET A 1 72 ? -4.869 30.139 3.450 1.00 98.38 72 MET A CA 1
ATOM 572 C C . MET A 1 72 ? -6.396 30.000 3.549 1.00 98.38 72 MET A C 1
ATOM 574 O O . MET A 1 72 ? -7.012 30.549 4.464 1.00 98.38 72 MET A O 1
ATOM 578 N N . ALA A 1 73 ? -7.015 29.201 2.676 1.00 98.12 73 ALA A N 1
ATOM 579 C CA . ALA A 1 73 ? -8.447 28.920 2.717 1.00 98.12 73 ALA A CA 1
ATOM 580 C C . ALA A 1 73 ? -8.868 28.274 4.049 1.00 98.12 73 ALA A C 1
ATOM 582 O O . ALA A 1 73 ? -9.882 28.669 4.627 1.00 98.12 73 ALA A O 1
ATOM 583 N N . ALA A 1 74 ? -8.074 27.346 4.596 1.00 97.56 74 ALA A N 1
ATOM 584 C CA . ALA A 1 74 ? -8.324 26.728 5.899 1.00 97.56 74 ALA A CA 1
ATOM 585 C C . ALA A 1 74 ? -8.176 27.708 7.081 1.00 97.56 74 ALA A C 1
ATOM 587 O O . ALA A 1 74 ? -8.891 27.579 8.078 1.00 97.56 74 ALA A O 1
ATOM 588 N N . TYR A 1 75 ? -7.294 28.708 6.970 1.00 97.69 75 TYR A N 1
ATOM 589 C CA . TYR A 1 75 ? -7.171 29.796 7.944 1.00 97.69 75 TYR A CA 1
ATOM 590 C C . TYR A 1 75 ? -8.343 30.785 7.877 1.00 97.69 75 TYR A C 1
ATOM 592 O O . TYR A 1 75 ? -8.816 31.236 8.922 1.00 97.69 75 TYR A O 1
ATOM 600 N N . LEU A 1 76 ? -8.835 31.113 6.680 1.00 97.94 76 LEU A N 1
ATOM 601 C CA . LEU A 1 76 ? -9.988 32.001 6.485 1.00 97.94 76 LEU A CA 1
ATOM 602 C C . LEU A 1 76 ? -11.300 31.331 6.925 1.00 97.94 76 LEU A C 1
ATOM 604 O O . LEU A 1 76 ? -12.083 31.924 7.659 1.00 97.94 76 LEU A O 1
ATOM 608 N N . THR A 1 77 ? -11.495 30.058 6.575 1.00 96.75 77 THR A N 1
ATOM 609 C CA . THR A 1 77 ? -12.666 29.237 6.955 1.00 96.75 77 THR A CA 1
ATOM 610 C C . THR A 1 77 ? -12.537 28.572 8.334 1.00 96.75 77 THR A C 1
ATOM 612 O O . THR A 1 77 ? -13.284 27.636 8.654 1.00 96.75 77 THR A O 1
ATOM 615 N N . ARG A 1 78 ? -11.578 29.023 9.156 1.00 95.94 78 ARG A N 1
ATOM 616 C CA . ARG A 1 78 ? -11.247 28.421 10.455 1.00 95.94 78 ARG A CA 1
ATOM 617 C C . ARG A 1 78 ? -12.450 28.319 11.382 1.00 95.94 78 ARG A C 1
ATOM 619 O O . ARG A 1 78 ? -13.373 29.130 11.353 1.00 95.94 78 ARG A O 1
ATOM 626 N N . ASP A 1 79 ? -12.416 27.314 12.240 1.00 92.81 79 ASP A N 1
ATOM 627 C CA . ASP A 1 79 ? -13.385 27.180 13.312 1.00 92.81 79 ASP A CA 1
ATOM 628 C C . ASP A 1 79 ? -13.015 28.153 14.456 1.00 92.81 79 ASP A C 1
ATOM 630 O O . ASP A 1 79 ? -11.861 28.143 14.900 1.00 92.81 79 ASP A O 1
ATOM 634 N N . PRO A 1 80 ? -13.932 29.032 14.908 1.00 90.88 80 PRO A N 1
ATOM 635 C CA . PRO A 1 80 ? -13.632 30.034 15.931 1.00 90.88 80 PRO A CA 1
ATOM 636 C C . PRO A 1 80 ? -13.549 29.450 17.350 1.00 90.88 80 PRO A C 1
ATOM 638 O O . PRO A 1 80 ? -13.140 30.164 18.267 1.00 90.88 80 PRO A O 1
ATOM 641 N N . ALA A 1 81 ? -13.930 28.184 17.562 1.00 88.50 81 ALA A N 1
ATOM 642 C CA . ALA A 1 81 ? -13.933 27.578 18.889 1.00 88.50 81 ALA A CA 1
ATOM 643 C C . ALA A 1 81 ? -12.519 27.511 19.515 1.00 88.50 81 ALA A C 1
ATOM 645 O O . ALA A 1 81 ? -11.520 27.297 18.813 1.00 88.50 81 ALA A O 1
ATOM 646 N N . PRO A 1 82 ? -12.396 27.648 20.851 1.00 87.00 82 PRO A N 1
ATOM 647 C CA . PRO A 1 82 ? -11.107 27.597 21.529 1.00 87.00 82 PRO A CA 1
ATOM 648 C C . PRO A 1 82 ? -10.415 26.243 21.317 1.00 87.00 82 PRO A C 1
ATOM 650 O O . PRO A 1 82 ? -10.991 25.172 21.502 1.00 87.00 82 PRO A O 1
ATOM 653 N N . ARG A 1 83 ? -9.133 26.285 20.933 1.00 88.12 83 ARG A N 1
ATOM 654 C CA . ARG A 1 83 ? -8.335 25.079 20.666 1.00 88.12 83 ARG A CA 1
ATOM 655 C C . ARG A 1 83 ? -8.037 24.318 21.956 1.00 88.12 83 ARG A C 1
ATOM 657 O O . ARG A 1 83 ? -7.363 24.848 22.840 1.00 88.12 83 ARG A O 1
ATOM 664 N N . VAL A 1 84 ? -8.413 23.040 21.992 1.00 87.88 84 VAL A N 1
ATOM 665 C CA . VAL A 1 84 ? -8.022 22.103 23.052 1.00 87.88 84 VAL A CA 1
ATOM 666 C C . VAL A 1 84 ? -6.495 22.040 23.152 1.00 87.88 84 VAL A C 1
ATOM 668 O O . VAL A 1 84 ? -5.803 21.771 22.159 1.00 87.88 84 VAL A O 1
ATOM 671 N N . ARG A 1 85 ? -5.979 22.332 24.353 1.00 88.06 85 ARG A N 1
ATOM 672 C CA . ARG A 1 85 ? -4.550 22.324 24.704 1.00 88.06 85 ARG A CA 1
ATOM 673 C C . ARG A 1 85 ? -4.095 20.912 25.100 1.00 88.06 85 ARG A C 1
ATOM 675 O O . ARG A 1 85 ? -4.910 20.070 25.457 1.00 88.06 85 ARG A O 1
ATOM 682 N N . LEU A 1 86 ? -2.787 20.661 25.039 1.00 88.69 86 LEU A N 1
ATOM 683 C CA . LEU A 1 86 ? -2.176 19.380 25.413 1.00 88.69 86 LEU A CA 1
ATOM 684 C C . LEU A 1 86 ? -2.178 19.198 26.938 1.00 88.69 86 LEU A C 1
ATOM 686 O O . LEU A 1 86 ? -1.560 19.996 27.641 1.00 88.69 86 LEU A O 1
ATOM 690 N N . CYS A 1 87 ? -2.811 18.143 27.456 1.00 85.62 87 CYS A N 1
ATOM 691 C CA . CYS A 1 87 ? -2.853 17.879 28.898 1.00 85.62 87 CYS A CA 1
ATOM 692 C C . CYS A 1 87 ? -1.916 16.724 29.330 1.00 85.62 87 CYS A C 1
ATOM 694 O O . CYS A 1 87 ? -1.059 16.248 28.578 1.00 85.62 87 CYS A O 1
ATOM 696 N N . ALA A 1 88 ? -2.013 16.286 30.590 1.00 84.88 88 ALA A N 1
ATOM 697 C CA . ALA A 1 88 ? -1.240 15.151 31.108 1.00 84.88 88 ALA A CA 1
ATOM 698 C C . ALA A 1 88 ? -1.745 13.779 30.604 1.00 84.88 88 ALA A C 1
ATOM 700 O O . ALA A 1 88 ? -0.999 12.804 30.599 1.00 84.88 88 ALA A O 1
ATOM 701 N N . GLU A 1 89 ? -3.011 13.675 30.193 1.00 80.75 89 GLU A N 1
ATOM 702 C CA . GLU A 1 89 ? -3.597 12.502 29.521 1.00 80.75 89 GLU A CA 1
ATOM 703 C C . GLU A 1 89 ? -2.978 12.320 28.124 1.00 80.75 89 GLU A C 1
ATOM 705 O O . GLU A 1 89 ? -2.362 11.288 27.863 1.00 80.75 89 GLU A O 1
ATOM 710 N N . ASP A 1 90 ? -3.008 13.367 27.288 1.00 86.94 90 ASP A N 1
ATOM 711 C CA . ASP A 1 90 ? -2.428 13.359 25.937 1.00 86.94 90 ASP A CA 1
ATOM 712 C C . ASP A 1 90 ? -0.941 12.988 25.944 1.00 86.94 90 ASP A C 1
ATOM 714 O O . ASP A 1 90 ? -0.488 12.196 25.122 1.00 86.94 90 ASP A O 1
ATOM 718 N N . ARG A 1 91 ? -0.171 13.512 26.910 1.00 89.38 91 ARG A N 1
ATOM 719 C CA . ARG A 1 91 ? 1.256 13.180 27.067 1.00 89.38 91 ARG A CA 1
ATOM 720 C C . ARG A 1 91 ? 1.493 11.718 27.457 1.00 89.38 91 ARG A C 1
ATOM 722 O O . ARG A 1 91 ? 2.484 11.139 27.021 1.00 89.38 91 ARG A O 1
ATOM 729 N N . ARG A 1 92 ? 0.603 11.096 28.241 1.00 84.12 92 ARG A N 1
ATOM 730 C CA . ARG A 1 92 ? 0.675 9.653 28.558 1.00 84.12 92 ARG A CA 1
ATOM 731 C C . ARG A 1 92 ? 0.349 8.794 27.336 1.00 84.12 92 ARG A C 1
ATOM 733 O O . ARG A 1 92 ? 0.969 7.752 27.149 1.00 84.12 92 ARG A O 1
ATOM 740 N N . VAL A 1 93 ? -0.569 9.250 26.489 1.00 83.12 93 VAL A N 1
ATOM 741 C CA . VAL A 1 93 ? -0.958 8.552 25.256 1.00 83.12 93 VAL A CA 1
ATOM 742 C C . VAL A 1 93 ? 0.096 8.682 24.179 1.00 83.12 93 VAL A C 1
ATOM 744 O O . VAL A 1 93 ? 0.446 7.679 23.578 1.00 83.12 93 VAL A O 1
ATOM 747 N N . LEU A 1 94 ? 0.650 9.876 23.970 1.00 89.94 94 LEU A N 1
ATOM 748 C CA . LEU A 1 94 ? 1.726 10.077 23.006 1.00 89.94 94 LEU A CA 1
ATOM 749 C C . LEU A 1 94 ? 2.935 9.195 23.349 1.00 89.94 94 LEU A C 1
ATOM 751 O O . LEU A 1 94 ? 3.482 8.557 22.460 1.00 89.94 94 LEU A O 1
ATOM 755 N N . ARG A 1 95 ? 3.281 9.056 24.641 1.00 89.94 95 ARG A N 1
ATOM 756 C CA . ARG A 1 95 ? 4.271 8.064 25.100 1.00 89.94 95 ARG A CA 1
ATOM 757 C C . ARG A 1 95 ? 3.871 6.633 24.737 1.00 89.94 95 ARG A C 1
ATOM 759 O O . ARG A 1 95 ? 4.701 5.914 24.204 1.00 89.94 95 ARG A O 1
ATOM 766 N N . ALA A 1 96 ? 2.632 6.218 25.011 1.00 86.69 96 ALA A N 1
ATOM 767 C CA . ALA A 1 96 ? 2.176 4.858 24.713 1.00 86.69 96 ALA A CA 1
ATOM 768 C C . ALA A 1 96 ? 2.170 4.552 23.204 1.00 86.69 96 ALA A C 1
ATOM 770 O O . ALA A 1 96 ? 2.656 3.506 22.799 1.00 86.69 96 ALA A O 1
ATOM 771 N N . VAL A 1 97 ? 1.683 5.481 22.376 1.00 90.50 97 VAL A N 1
ATOM 772 C CA . VAL A 1 97 ? 1.689 5.369 20.911 1.00 90.50 97 VAL A CA 1
ATOM 773 C C . VAL A 1 97 ? 3.120 5.319 20.379 1.00 90.50 97 VAL A C 1
ATOM 775 O O . VAL A 1 97 ? 3.428 4.425 19.602 1.00 90.50 97 VAL A O 1
ATOM 778 N N . LEU A 1 98 ? 4.017 6.209 20.821 1.00 92.56 98 LEU A N 1
ATOM 779 C CA . LEU A 1 98 ? 5.412 6.224 20.360 1.00 92.56 98 LEU A CA 1
ATOM 780 C C . LEU A 1 98 ? 6.206 4.995 20.819 1.00 92.56 98 LEU A C 1
ATOM 782 O O . LEU A 1 98 ? 6.978 4.457 20.036 1.00 92.56 98 LEU A O 1
ATOM 786 N N . LEU A 1 99 ? 5.998 4.508 22.043 1.00 91.44 99 LEU A N 1
ATOM 787 C CA . LEU A 1 99 ? 6.666 3.300 22.541 1.00 91.44 99 LEU A CA 1
ATOM 788 C C . LEU A 1 99 ? 6.174 2.004 21.852 1.00 91.44 99 LEU A C 1
ATOM 790 O O . LEU A 1 99 ? 6.836 0.982 21.990 1.00 91.44 99 LEU A O 1
ATOM 794 N N . VAL A 1 100 ? 5.070 2.032 21.087 1.00 89.69 100 VAL A N 1
ATOM 795 C CA . VAL A 1 100 ? 4.727 0.973 20.111 1.00 89.69 100 VAL A CA 1
ATOM 796 C C . VAL A 1 100 ? 5.267 1.312 18.719 1.00 89.69 100 VAL A C 1
ATOM 798 O O . VAL A 1 100 ? 5.962 0.515 18.095 1.00 89.69 100 VAL A O 1
ATOM 801 N N . ALA A 1 101 ? 4.931 2.503 18.220 1.00 94.69 101 ALA A N 1
ATOM 802 C CA . ALA A 1 101 ? 5.140 2.881 16.831 1.00 94.69 101 ALA A CA 1
ATOM 803 C C . ALA A 1 101 ? 6.618 3.074 16.483 1.00 94.69 101 ALA A C 1
ATOM 805 O O . ALA A 1 101 ? 6.999 2.731 15.373 1.00 94.69 101 ALA A O 1
ATOM 806 N N . VAL A 1 102 ? 7.463 3.576 17.392 1.00 96.38 102 VAL A N 1
ATOM 807 C CA . VAL A 1 102 ? 8.896 3.771 17.114 1.00 96.38 102 VAL A CA 1
ATOM 808 C C . VAL A 1 102 ? 9.626 2.427 16.983 1.00 96.38 102 VAL A C 1
ATOM 810 O O . VAL A 1 102 ? 10.243 2.244 15.939 1.00 96.38 102 VAL A O 1
ATOM 813 N N . PRO A 1 103 ? 9.517 1.447 17.907 1.00 95.81 103 PRO A N 1
ATOM 814 C CA . PRO A 1 103 ? 10.094 0.116 17.691 1.00 95.81 103 PRO A CA 1
ATOM 815 C C . PRO A 1 103 ? 9.613 -0.566 16.402 1.00 95.81 103 PRO A C 1
ATOM 817 O O . PRO A 1 103 ? 10.440 -1.063 15.642 1.00 95.81 103 PRO A O 1
ATOM 820 N N . LEU A 1 104 ? 8.307 -0.520 16.101 1.00 95.50 104 LEU A N 1
ATOM 821 C CA . LEU A 1 104 ? 7.783 -1.041 14.830 1.00 95.50 104 LEU A CA 1
ATOM 822 C C . LEU A 1 104 ? 8.350 -0.289 13.618 1.00 95.50 104 LEU A C 1
ATOM 824 O O . LEU A 1 104 ? 8.688 -0.915 12.621 1.00 95.50 104 LEU A O 1
ATOM 828 N N . THR A 1 105 ? 8.502 1.036 13.703 1.00 97.44 105 THR A N 1
ATOM 829 C CA . THR A 1 105 ? 9.101 1.854 12.634 1.00 97.44 105 THR A CA 1
ATOM 830 C C . THR A 1 105 ? 10.581 1.550 12.455 1.00 97.44 105 THR A C 1
ATOM 832 O O . THR A 1 105 ? 11.040 1.575 11.328 1.00 97.44 105 THR A O 1
ATOM 835 N N . LEU A 1 106 ? 11.333 1.225 13.510 1.00 97.00 106 LEU A N 1
ATOM 836 C CA . LEU A 1 106 ? 12.742 0.837 13.385 1.00 97.00 106 LEU A CA 1
ATOM 837 C C . LEU A 1 106 ? 12.890 -0.514 12.671 1.00 97.00 106 LEU A C 1
ATOM 839 O O . LEU A 1 106 ? 13.694 -0.620 11.749 1.00 97.00 106 LEU A O 1
ATOM 843 N N . VAL A 1 107 ? 12.067 -1.511 13.024 1.00 94.88 107 VAL A N 1
ATOM 844 C CA . VAL A 1 107 ? 12.022 -2.799 12.304 1.00 94.88 107 VAL A CA 1
ATOM 845 C C . VAL A 1 107 ? 11.570 -2.591 10.856 1.00 94.88 107 VAL A C 1
ATOM 847 O O . VAL A 1 107 ? 12.217 -3.080 9.936 1.00 94.88 107 VAL A O 1
ATOM 850 N N . ALA A 1 108 ? 10.509 -1.812 10.630 1.00 95.44 108 ALA A N 1
ATOM 851 C CA . ALA A 1 108 ? 10.002 -1.531 9.290 1.00 95.44 108 ALA A CA 1
ATOM 852 C C . ALA A 1 108 ? 10.963 -0.683 8.443 1.00 95.44 108 ALA A C 1
ATOM 854 O O . ALA A 1 108 ? 11.017 -0.891 7.242 1.00 95.44 108 ALA A O 1
ATOM 855 N N . ALA A 1 109 ? 11.725 0.243 9.032 1.00 96.19 109 ALA A N 1
ATOM 856 C CA . ALA A 1 109 ? 12.739 1.034 8.333 1.00 96.19 109 ALA A CA 1
ATOM 857 C C . ALA A 1 109 ? 13.933 0.172 7.924 1.00 96.19 109 ALA A C 1
ATOM 859 O O . ALA A 1 109 ? 14.459 0.325 6.825 1.00 96.19 109 ALA A O 1
ATOM 860 N N . TRP A 1 110 ? 14.338 -0.756 8.794 1.00 95.56 110 TRP A N 1
ATOM 861 C CA . TRP A 1 110 ? 15.374 -1.728 8.479 1.00 95.56 110 TRP A CA 1
ATOM 862 C C . TRP A 1 110 ? 14.932 -2.683 7.367 1.00 95.56 110 TRP A C 1
ATOM 864 O O . TRP A 1 110 ? 15.662 -2.829 6.391 1.00 95.56 110 TRP A O 1
ATOM 874 N N . LEU A 1 111 ? 13.716 -3.239 7.454 1.00 95.25 111 LEU A N 1
ATOM 875 C CA . LEU A 1 111 ? 13.124 -4.037 6.377 1.00 95.25 111 LEU A CA 1
ATOM 876 C C . LEU A 1 111 ? 13.008 -3.215 5.088 1.00 95.25 111 LEU A C 1
ATOM 878 O O . LEU A 1 111 ? 13.513 -3.643 4.068 1.00 95.25 111 LEU A O 1
ATOM 882 N N . GLN A 1 112 ? 12.457 -1.999 5.116 1.00 94.75 112 GLN A N 1
ATOM 883 C CA . GLN A 1 112 ? 12.388 -1.120 3.939 1.00 94.75 112 GLN A CA 1
ATOM 884 C C . GLN A 1 112 ? 13.776 -0.811 3.345 1.00 94.75 112 GLN A C 1
ATOM 886 O O . GLN A 1 112 ? 13.895 -0.700 2.132 1.00 94.75 112 GLN A O 1
ATOM 891 N N . TYR A 1 113 ? 14.840 -0.721 4.148 1.00 94.31 113 TYR A N 1
ATOM 892 C CA . TYR A 1 113 ? 16.207 -0.564 3.638 1.00 94.31 113 TYR A CA 1
ATOM 893 C C . TYR A 1 113 ? 16.782 -1.848 3.014 1.00 94.31 113 TYR A C 1
ATOM 895 O O . TYR A 1 113 ? 17.464 -1.769 1.995 1.00 94.31 113 TYR A O 1
ATOM 903 N N . THR A 1 114 ? 16.532 -3.026 3.595 1.00 93.06 114 THR A N 1
ATOM 904 C CA . THR A 1 114 ? 17.051 -4.303 3.067 1.00 93.06 114 THR A CA 1
ATOM 905 C C . THR A 1 114 ? 16.189 -4.893 1.946 1.00 93.06 114 THR A C 1
ATOM 907 O O . THR A 1 114 ? 16.703 -5.633 1.113 1.00 93.06 114 THR A O 1
ATOM 910 N N . HIS A 1 115 ? 14.901 -4.546 1.902 1.00 92.12 115 HIS A N 1
ATOM 911 C CA . HIS A 1 115 ? 13.890 -5.124 1.016 1.00 92.12 115 HIS A CA 1
ATOM 912 C C . HIS A 1 115 ? 13.450 -4.178 -0.114 1.00 92.12 115 HIS A C 1
ATOM 914 O O . HIS A 1 115 ? 13.048 -4.679 -1.159 1.00 92.12 115 HIS A O 1
ATOM 920 N N . SER A 1 116 ? 13.559 -2.850 0.018 1.00 88.12 116 SER A N 1
ATOM 921 C CA . SER A 1 116 ? 13.200 -1.896 -1.052 1.00 88.12 116 SER A CA 1
ATOM 922 C C . SER A 1 116 ? 14.447 -1.376 -1.780 1.00 88.12 116 SER A C 1
ATOM 924 O O . SER A 1 116 ? 14.783 -0.197 -1.695 1.00 88.12 116 SER A O 1
ATOM 926 N N . ILE A 1 117 ? 15.108 -2.300 -2.489 1.00 90.12 117 ILE A N 1
ATOM 927 C CA . ILE A 1 117 ? 16.371 -2.182 -3.246 1.00 90.12 117 ILE A CA 1
ATOM 928 C C . ILE A 1 117 ? 17.593 -1.692 -2.437 1.00 90.12 117 ILE A C 1
ATOM 930 O O . ILE A 1 117 ? 17.899 -0.505 -2.353 1.00 90.12 117 ILE A O 1
ATOM 934 N N . ARG A 1 118 ? 18.345 -2.642 -1.867 1.00 93.56 118 ARG A N 1
ATOM 935 C CA . ARG A 1 118 ? 19.565 -2.407 -1.078 1.00 93.56 118 ARG A CA 1
ATOM 936 C C . ARG A 1 118 ? 20.824 -2.418 -1.962 1.00 93.56 118 ARG A C 1
ATOM 938 O O . ARG A 1 118 ? 21.090 -3.441 -2.589 1.00 93.56 118 ARG A O 1
ATOM 945 N N . PRO A 1 119 ? 21.666 -1.369 -1.953 1.00 92.81 119 PRO A N 1
ATOM 946 C CA . PRO A 1 119 ? 23.012 -1.436 -2.523 1.00 92.81 119 PRO A CA 1
ATOM 947 C C . PRO A 1 119 ? 23.917 -2.394 -1.737 1.00 92.81 119 PRO A C 1
ATOM 949 O O . PRO A 1 119 ? 24.042 -2.257 -0.517 1.00 92.81 119 PRO A O 1
ATOM 952 N N . ALA A 1 120 ? 24.553 -3.342 -2.425 1.00 92.19 120 ALA A N 1
ATOM 953 C CA . ALA A 1 120 ? 25.550 -4.245 -1.858 1.00 92.19 120 ALA A CA 1
ATOM 954 C C . ALA A 1 120 ? 26.983 -3.709 -2.050 1.00 92.19 120 ALA A C 1
ATOM 956 O O . ALA A 1 120 ? 27.243 -2.838 -2.880 1.00 92.19 120 ALA A O 1
ATOM 957 N N . ALA A 1 121 ? 27.929 -4.223 -1.256 1.00 91.06 121 ALA A N 1
ATOM 958 C CA . ALA A 1 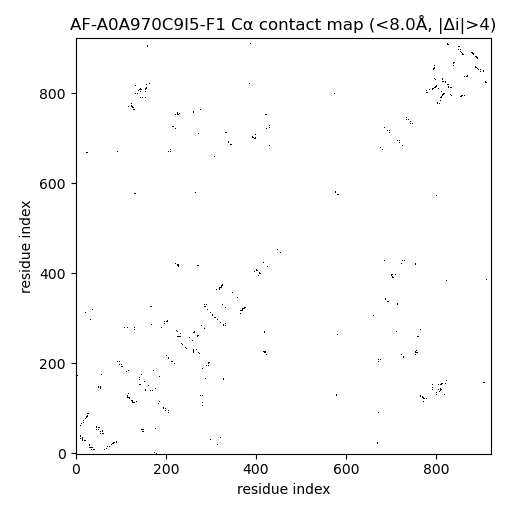121 ? 29.320 -3.752 -1.248 1.00 91.06 121 ALA A CA 1
ATOM 959 C C . ALA A 1 121 ? 30.132 -4.170 -2.492 1.00 91.06 121 ALA A C 1
ATOM 961 O O . ALA A 1 121 ? 31.180 -3.591 -2.759 1.00 91.06 121 ALA A O 1
ATOM 962 N N . ASP A 1 122 ? 29.644 -5.151 -3.252 1.00 90.69 122 ASP A N 1
ATOM 963 C CA . ASP A 1 122 ? 30.210 -5.615 -4.526 1.00 90.69 122 ASP A CA 1
ATOM 964 C C . ASP A 1 122 ? 29.718 -4.813 -5.748 1.00 90.69 122 ASP A C 1
ATOM 966 O O . ASP A 1 122 ? 30.165 -5.070 -6.869 1.00 90.69 122 ASP A O 1
ATOM 970 N N . GLY A 1 123 ? 28.819 -3.843 -5.536 1.00 90.06 123 GLY A N 1
ATOM 971 C CA . GLY A 1 123 ? 28.205 -3.005 -6.567 1.00 90.06 123 GLY A CA 1
ATOM 972 C C . GLY A 1 123 ? 26.864 -3.512 -7.110 1.00 90.06 123 GLY A C 1
ATOM 973 O O . GLY A 1 123 ? 26.267 -2.821 -7.930 1.00 90.06 123 GLY A O 1
ATOM 974 N N . THR A 1 124 ? 26.373 -4.675 -6.673 1.00 94.75 124 THR A N 1
ATOM 975 C CA . THR A 1 124 ? 25.061 -5.211 -7.080 1.00 94.75 124 THR A CA 1
ATOM 976 C C . THR A 1 124 ? 23.904 -4.597 -6.276 1.00 94.75 124 THR A C 1
ATOM 978 O O . THR A 1 124 ? 24.103 -3.932 -5.251 1.00 94.75 124 THR A O 1
ATOM 981 N N . TYR A 1 125 ? 22.664 -4.822 -6.724 1.00 95.38 125 TYR A N 1
ATOM 982 C CA . TYR A 1 125 ? 21.452 -4.456 -5.987 1.00 95.38 125 TYR A CA 1
ATOM 983 C C . TYR A 1 125 ? 20.711 -5.695 -5.488 1.00 95.38 125 TYR A C 1
ATOM 985 O O . TYR A 1 125 ? 20.405 -6.616 -6.246 1.00 95.38 125 TYR A O 1
ATOM 993 N N . HIS A 1 126 ? 20.389 -5.676 -4.197 1.00 94.06 126 HIS A N 1
ATOM 994 C CA . HIS A 1 126 ? 19.786 -6.769 -3.446 1.00 94.06 126 HIS A CA 1
ATOM 995 C C . HIS A 1 126 ? 18.372 -6.437 -2.949 1.00 94.06 126 HIS A C 1
ATOM 997 O O . HIS A 1 126 ? 17.982 -5.273 -2.824 1.00 94.06 126 HIS A O 1
ATOM 1003 N N . VAL A 1 127 ? 17.606 -7.482 -2.652 1.00 91.88 127 VAL A N 1
ATOM 1004 C CA . VAL A 1 127 ? 16.195 -7.445 -2.264 1.00 91.88 127 VAL A CA 1
ATOM 1005 C C . VAL A 1 127 ? 15.891 -8.559 -1.251 1.00 91.88 127 VAL A C 1
ATOM 1007 O O . VAL A 1 127 ? 16.585 -9.576 -1.195 1.00 91.88 127 VAL A O 1
ATOM 1010 N N . GLY A 1 128 ? 14.840 -8.384 -0.451 1.00 88.88 128 GLY A N 1
ATOM 1011 C CA . GLY A 1 128 ? 14.269 -9.457 0.363 1.00 88.88 128 GLY A CA 1
ATOM 1012 C C . GLY A 1 128 ? 13.224 -10.265 -0.412 1.00 88.88 128 GLY A C 1
ATOM 1013 O O . GLY A 1 128 ? 12.820 -9.898 -1.514 1.00 88.88 128 GLY A O 1
ATOM 1014 N N . GLN A 1 129 ? 12.774 -11.394 0.132 1.00 86.12 129 GLN A N 1
ATOM 1015 C CA . GLN A 1 129 ? 11.941 -12.323 -0.639 1.00 86.12 129 GLN A CA 1
ATOM 1016 C C . GLN A 1 129 ? 10.500 -11.840 -0.793 1.00 86.12 129 GLN A C 1
ATOM 1018 O O . GLN A 1 129 ? 9.931 -11.997 -1.871 1.00 86.12 129 GLN A O 1
ATOM 1023 N N . SER A 1 130 ? 9.926 -11.232 0.251 1.00 86.25 130 SER A N 1
ATOM 1024 C CA . SER A 1 130 ? 8.585 -10.637 0.188 1.00 86.25 130 SER A CA 1
ATOM 1025 C C . SER A 1 130 ? 8.462 -9.576 -0.909 1.00 86.25 130 SER A C 1
ATOM 1027 O O . SER A 1 130 ? 7.448 -9.550 -1.601 1.00 86.25 130 SER A O 1
ATOM 1029 N N . THR A 1 131 ? 9.495 -8.749 -1.116 1.00 88.19 131 THR A N 1
ATOM 1030 C CA . THR A 1 131 ? 9.546 -7.715 -2.164 1.00 88.19 131 THR A CA 1
ATOM 1031 C C . THR A 1 131 ? 9.994 -8.206 -3.534 1.00 88.19 131 THR A C 1
ATOM 1033 O O . THR A 1 131 ? 9.686 -7.523 -4.507 1.00 88.19 131 THR A O 1
ATOM 1036 N N . TYR A 1 132 ? 10.681 -9.349 -3.652 1.00 85.06 132 TYR A N 1
ATOM 1037 C CA . TYR A 1 132 ? 11.233 -9.844 -4.926 1.00 85.06 132 TYR A CA 1
ATOM 1038 C C . TYR A 1 132 ? 10.194 -9.837 -6.065 1.00 85.06 132 TYR A C 1
ATOM 1040 O O . TYR A 1 132 ? 10.505 -9.410 -7.172 1.00 85.06 132 TYR A O 1
ATOM 1048 N N . GLY A 1 133 ? 8.954 -10.252 -5.771 1.00 78.56 133 GLY A N 1
ATOM 1049 C CA . GLY A 1 133 ? 7.858 -10.311 -6.744 1.00 78.56 133 GLY A CA 1
ATOM 1050 C C . GLY A 1 133 ? 7.149 -8.982 -7.047 1.00 78.56 133 GLY A C 1
ATOM 1051 O O . GLY A 1 133 ? 6.613 -8.846 -8.137 1.00 78.56 133 GLY A O 1
ATOM 1052 N N . ASP A 1 134 ? 7.158 -7.986 -6.155 1.00 82.12 134 ASP A N 1
ATOM 1053 C CA . ASP A 1 134 ? 6.387 -6.731 -6.330 1.00 82.12 134 ASP A CA 1
ATOM 1054 C C . ASP A 1 134 ? 7.269 -5.506 -6.649 1.00 82.12 134 ASP A C 1
ATOM 1056 O O . ASP A 1 134 ? 6.789 -4.473 -7.125 1.00 82.12 134 ASP A O 1
ATOM 1060 N N . LEU A 1 135 ? 8.571 -5.584 -6.363 1.00 87.75 135 LEU A N 1
ATOM 1061 C CA . LEU A 1 135 ? 9.453 -4.419 -6.358 1.00 87.75 135 LEU A CA 1
ATOM 1062 C C . LEU A 1 135 ? 9.701 -3.827 -7.751 1.00 87.75 135 LEU A C 1
ATOM 1064 O O . LEU A 1 135 ? 9.778 -2.604 -7.859 1.00 87.75 135 LEU A O 1
ATOM 1068 N N . SER A 1 136 ? 9.853 -4.633 -8.806 1.00 89.12 136 SER A N 1
ATOM 1069 C CA . SER A 1 136 ? 10.222 -4.092 -10.123 1.00 89.12 136 SER A CA 1
ATOM 1070 C C . SER A 1 136 ? 9.103 -3.254 -10.744 1.00 89.12 136 SER A C 1
ATOM 1072 O O . SER A 1 136 ? 9.391 -2.169 -11.245 1.00 89.12 136 SER A O 1
ATOM 1074 N N . LEU A 1 137 ? 7.832 -3.650 -10.578 1.00 91.25 137 LEU A N 1
ATOM 1075 C CA . LEU A 1 137 ? 6.669 -2.799 -10.866 1.00 91.25 137 LEU A CA 1
ATOM 1076 C C . LEU A 1 137 ? 6.790 -1.444 -10.155 1.00 91.25 137 LEU A C 1
ATOM 1078 O O . LEU A 1 137 ? 6.743 -0.396 -10.794 1.00 91.25 137 LEU A O 1
ATOM 1082 N N . HIS A 1 138 ? 6.994 -1.450 -8.838 1.00 94.50 138 HIS A N 1
ATOM 1083 C CA . HIS A 1 138 ? 7.084 -0.222 -8.047 1.00 94.50 138 HIS A CA 1
ATOM 1084 C C . HIS A 1 138 ? 8.285 0.668 -8.420 1.00 94.50 138 HIS A C 1
ATOM 1086 O O . HIS A 1 138 ? 8.179 1.898 -8.378 1.00 94.50 138 HIS A O 1
ATOM 1092 N N . LEU A 1 139 ? 9.418 0.081 -8.816 1.00 95.88 139 LEU A N 1
ATOM 1093 C CA . LEU A 1 139 ? 10.580 0.811 -9.334 1.00 95.88 139 LEU A CA 1
ATOM 1094 C C . LEU A 1 139 ? 10.306 1.397 -10.728 1.00 95.88 139 LEU A C 1
ATOM 1096 O O . LEU A 1 139 ? 10.599 2.572 -10.949 1.00 95.88 139 LEU A O 1
ATOM 1100 N N . ALA A 1 140 ? 9.683 0.630 -11.629 1.00 95.38 140 ALA A N 1
ATOM 1101 C CA . ALA A 1 140 ? 9.302 1.078 -12.968 1.00 95.38 140 ALA A CA 1
ATOM 1102 C C . ALA A 1 140 ? 8.297 2.236 -12.912 1.00 95.38 140 ALA A C 1
ATOM 1104 O O . ALA A 1 140 ? 8.502 3.251 -13.570 1.00 95.38 140 ALA A O 1
ATOM 1105 N N . VAL A 1 141 ? 7.273 2.153 -12.053 1.00 95.62 141 VAL A N 1
ATOM 1106 C CA . VAL A 1 141 ? 6.333 3.260 -11.790 1.00 95.62 141 VAL A CA 1
ATOM 1107 C C . VAL A 1 141 ? 7.077 4.481 -11.226 1.00 95.62 141 VAL A C 1
ATOM 1109 O O . VAL A 1 141 ? 6.877 5.603 -11.689 1.00 95.62 141 VAL A O 1
ATOM 1112 N N . THR A 1 142 ? 7.963 4.283 -10.243 1.00 97.00 142 THR A N 1
ATOM 1113 C CA . THR A 1 142 ? 8.717 5.375 -9.597 1.00 97.00 142 THR A CA 1
ATOM 1114 C C . THR A 1 142 ? 9.647 6.107 -10.569 1.00 97.00 142 THR A C 1
ATOM 1116 O O . THR A 1 142 ? 9.776 7.330 -10.492 1.00 97.00 142 THR A O 1
ATOM 1119 N N . THR A 1 143 ? 10.301 5.383 -11.479 1.00 97.19 143 THR A N 1
ATOM 1120 C CA . THR A 1 143 ? 11.247 5.959 -12.445 1.00 97.19 143 THR A CA 1
ATOM 1121 C C . THR A 1 143 ? 10.550 6.503 -13.691 1.00 97.19 143 THR A C 1
ATOM 1123 O O . THR A 1 143 ? 10.909 7.589 -14.138 1.00 97.19 143 THR A O 1
ATOM 1126 N N . SER A 1 144 ? 9.514 5.835 -14.212 1.00 95.88 144 SER A N 1
ATOM 1127 C CA . SER A 1 144 ? 8.799 6.278 -15.418 1.00 95.88 144 SER A CA 1
ATOM 1128 C C . SER A 1 144 ? 7.762 7.380 -15.176 1.00 95.88 144 SER A C 1
ATOM 1130 O O . SER A 1 144 ? 7.248 7.926 -16.147 1.00 95.88 144 SER A O 1
ATOM 1132 N N . ILE A 1 145 ? 7.443 7.730 -13.921 1.00 95.56 145 ILE A N 1
ATOM 1133 C CA . ILE A 1 145 ? 6.650 8.932 -13.595 1.00 95.56 145 ILE A CA 1
ATOM 1134 C C . ILE A 1 145 ? 7.432 10.224 -13.873 1.00 95.56 145 ILE A C 1
ATOM 1136 O O . ILE A 1 145 ? 6.812 11.247 -14.157 1.00 95.56 145 ILE A O 1
ATOM 1140 N N . VAL A 1 146 ? 8.768 10.211 -13.796 1.00 95.56 146 VAL A N 1
ATOM 1141 C CA . VAL A 1 146 ? 9.603 11.416 -13.956 1.00 95.56 146 VAL A CA 1
ATOM 1142 C C . VAL A 1 146 ? 9.330 12.072 -15.310 1.00 95.56 146 VAL A C 1
ATOM 1144 O O . VAL A 1 146 ? 9.496 11.431 -16.336 1.00 95.56 146 VAL A O 1
ATOM 1147 N N . ASN A 1 147 ? 8.892 13.336 -15.302 1.00 95.62 147 ASN A N 1
ATOM 1148 C CA . ASN A 1 147 ? 8.517 14.128 -16.483 1.00 95.62 147 ASN A CA 1
ATOM 1149 C C . ASN A 1 147 ? 7.358 13.569 -17.344 1.00 95.62 147 ASN A C 1
ATOM 1151 O O . ASN A 1 147 ? 7.015 14.170 -18.364 1.00 95.62 147 ASN A O 1
ATOM 1155 N N . ALA A 1 148 ? 6.667 12.511 -16.904 1.00 94.50 148 ALA A N 1
ATOM 1156 C CA . ALA A 1 148 ? 5.566 11.906 -17.650 1.00 94.50 148 ALA A CA 1
ATOM 1157 C C . ALA A 1 148 ? 4.335 12.822 -17.757 1.00 94.50 148 ALA A C 1
ATOM 1159 O O . ALA A 1 148 ? 3.970 13.530 -16.812 1.00 94.50 148 ALA A O 1
ATOM 1160 N N . LYS A 1 149 ? 3.631 12.754 -18.891 1.00 90.62 149 LYS A N 1
ATOM 1161 C CA . LYS A 1 149 ? 2.278 13.318 -19.040 1.00 90.62 149 LYS A CA 1
ATOM 1162 C C . LYS A 1 149 ? 1.228 12.360 -18.484 1.00 90.62 149 LYS A C 1
ATOM 1164 O O . LYS A 1 149 ? 1.440 11.150 -18.454 1.00 90.62 149 LYS A O 1
ATOM 1169 N N . PHE A 1 150 ? 0.103 12.915 -18.034 1.00 90.12 150 PHE A N 1
ATOM 1170 C CA . PHE A 1 150 ? -1.015 12.149 -17.480 1.00 90.12 150 PHE A CA 1
ATOM 1171 C C . PHE A 1 150 ? -2.243 12.215 -18.419 1.00 90.12 150 PHE A C 1
ATOM 1173 O O . PHE A 1 150 ? -2.435 13.251 -19.060 1.00 90.12 150 PHE A O 1
ATOM 1180 N N . PRO A 1 151 ? -3.086 11.162 -18.519 1.00 88.56 151 PRO A N 1
ATOM 1181 C CA . PRO A 1 151 ? -3.071 9.920 -17.736 1.00 88.56 151 PRO A CA 1
ATOM 1182 C C . PRO A 1 151 ? -1.808 9.086 -17.976 1.00 88.56 151 PRO A C 1
ATOM 1184 O O . PRO A 1 151 ? -1.325 8.976 -19.100 1.00 88.56 151 PRO A O 1
ATOM 1187 N N . LEU A 1 152 ? -1.243 8.563 -16.886 1.00 90.19 152 LEU A N 1
ATOM 1188 C CA . LEU A 1 152 ? 0.057 7.896 -16.887 1.00 90.19 152 LEU A CA 1
ATOM 1189 C C . LEU A 1 152 ? 0.009 6.633 -17.762 1.00 90.19 152 LEU A C 1
ATOM 1191 O O . LEU A 1 152 ? -0.898 5.814 -17.611 1.00 90.19 152 LEU A O 1
ATOM 1195 N N . GLN A 1 153 ? 0.978 6.462 -18.662 1.00 89.25 153 GLN A N 1
ATOM 1196 C CA . GLN A 1 153 ? 1.138 5.228 -19.439 1.00 89.25 153 GLN A CA 1
ATOM 1197 C C . GLN A 1 153 ? 1.880 4.155 -18.631 1.00 89.25 153 GLN A C 1
ATOM 1199 O O . GLN A 1 153 ? 2.638 4.465 -17.711 1.00 89.25 153 GLN A O 1
ATOM 1204 N N . ASN A 1 154 ? 1.652 2.886 -18.964 1.00 90.38 154 ASN A N 1
ATOM 1205 C CA . ASN A 1 154 ? 2.327 1.766 -18.325 1.00 90.38 154 ASN A CA 1
ATOM 1206 C C . ASN A 1 154 ? 3.702 1.528 -18.963 1.00 90.38 154 ASN A C 1
ATOM 1208 O O . ASN A 1 154 ? 3.793 1.074 -20.102 1.00 90.38 154 ASN A O 1
ATOM 1212 N N . SER A 1 155 ? 4.777 1.773 -18.215 1.00 93.44 155 SER A N 1
ATOM 1213 C CA . SER A 1 155 ? 6.148 1.498 -18.665 1.00 93.44 155 SER A CA 1
ATOM 1214 C C . SER A 1 155 ? 6.407 0.015 -18.950 1.00 93.44 155 SER A C 1
ATOM 1216 O O . SER A 1 155 ? 7.306 -0.292 -19.723 1.00 93.44 155 SER A O 1
ATOM 1218 N N . LEU A 1 156 ? 5.595 -0.903 -18.411 1.00 93.50 156 LEU A N 1
ATOM 1219 C CA . LEU A 1 156 ? 5.706 -2.346 -18.652 1.00 93.50 156 LEU A CA 1
ATOM 1220 C C . LEU A 1 156 ? 5.004 -2.835 -19.935 1.00 93.50 156 LEU A C 1
ATOM 1222 O O . LEU A 1 156 ? 5.152 -4.003 -20.291 1.00 93.50 156 LEU A O 1
ATOM 1226 N N . MET A 1 157 ? 4.221 -1.993 -20.620 1.00 92.12 157 MET A N 1
ATOM 1227 C CA . MET A 1 157 ? 3.597 -2.339 -21.903 1.00 92.12 157 MET A CA 1
ATOM 1228 C C . MET A 1 157 ? 3.230 -1.079 -22.698 1.00 92.12 157 MET A C 1
ATOM 1230 O O . MET A 1 157 ? 2.283 -0.366 -22.361 1.00 92.12 157 MET A O 1
ATOM 1234 N N . VAL A 1 158 ? 3.934 -0.845 -23.808 1.00 91.75 158 VAL A N 1
ATOM 1235 C CA . VAL A 1 158 ? 3.664 0.276 -24.722 1.00 91.75 158 VAL A CA 1
ATOM 1236 C C . VAL A 1 158 ? 2.204 0.292 -25.201 1.00 91.75 158 VAL A C 1
ATOM 1238 O O . VAL A 1 158 ? 1.641 -0.739 -25.578 1.00 91.75 158 VAL A O 1
ATOM 1241 N N . GLY A 1 159 ? 1.570 1.465 -25.181 1.00 86.19 159 GLY A N 1
ATOM 1242 C CA . GLY A 1 159 ? 0.161 1.621 -25.556 1.00 86.19 159 GLY A CA 1
ATOM 1243 C C . GLY A 1 159 ? -0.849 1.187 -24.484 1.00 86.19 159 GLY A C 1
ATOM 1244 O O . GLY A 1 159 ? -2.048 1.220 -24.756 1.00 86.19 159 GLY A O 1
ATOM 1245 N N . ALA A 1 160 ? -0.406 0.810 -23.278 1.00 85.38 160 ALA A N 1
ATOM 1246 C CA . ALA A 1 160 ? -1.284 0.569 -22.132 1.00 85.38 160 ALA A CA 1
ATOM 1247 C C . ALA A 1 160 ? -1.342 1.796 -21.200 1.00 85.38 160 ALA A C 1
ATOM 1249 O O . ALA A 1 160 ? -0.342 2.483 -20.977 1.00 85.38 160 ALA A O 1
ATOM 1250 N N . THR A 1 161 ? -2.504 2.067 -20.604 1.00 85.00 161 THR A N 1
ATOM 1251 C CA . THR A 1 161 ? -2.636 3.040 -19.503 1.00 85.00 161 THR A CA 1
ATOM 1252 C C . THR A 1 161 ? -2.242 2.383 -18.177 1.00 85.00 161 THR A C 1
ATOM 1254 O O . THR A 1 161 ? -2.474 1.191 -17.980 1.00 85.00 161 THR A O 1
ATOM 1257 N N . MET A 1 162 ? -1.654 3.141 -17.249 1.00 86.00 162 MET A N 1
ATOM 1258 C CA . MET A 1 162 ? -1.285 2.634 -15.929 1.00 86.00 162 MET A CA 1
ATOM 1259 C C . MET A 1 162 ? -2.534 2.276 -15.118 1.00 86.00 162 MET A C 1
ATOM 1261 O O . MET A 1 162 ? -3.241 3.146 -14.608 1.00 86.00 162 MET A O 1
ATOM 1265 N N . ALA A 1 163 ? -2.784 0.976 -14.991 1.00 78.06 163 ALA A N 1
ATOM 1266 C CA . ALA A 1 163 ? -3.905 0.433 -14.238 1.00 78.06 163 ALA A CA 1
ATOM 1267 C C . ALA A 1 163 ? -3.641 0.352 -12.723 1.00 78.06 163 ALA A C 1
ATOM 1269 O O . ALA A 1 163 ? -4.570 0.475 -11.924 1.00 78.06 163 ALA A O 1
ATOM 1270 N N . TYR A 1 164 ? -2.378 0.170 -12.323 1.00 83.31 164 TYR A N 1
ATOM 1271 C CA . TYR A 1 164 ? -1.992 0.013 -10.921 1.00 83.31 164 TYR A CA 1
ATOM 1272 C C . TYR A 1 164 ? -2.087 1.343 -10.130 1.00 83.31 164 TYR A C 1
ATOM 1274 O O . TYR A 1 164 ? -1.711 2.391 -10.663 1.00 83.31 164 TYR A O 1
ATOM 1282 N N . PRO A 1 165 ? -2.532 1.337 -8.852 1.00 87.44 165 PRO A N 1
ATOM 1283 C CA . PRO A 1 165 ? -2.576 2.521 -7.979 1.00 87.44 165 PRO A CA 1
ATOM 1284 C C . PRO A 1 165 ? -1.203 3.171 -7.686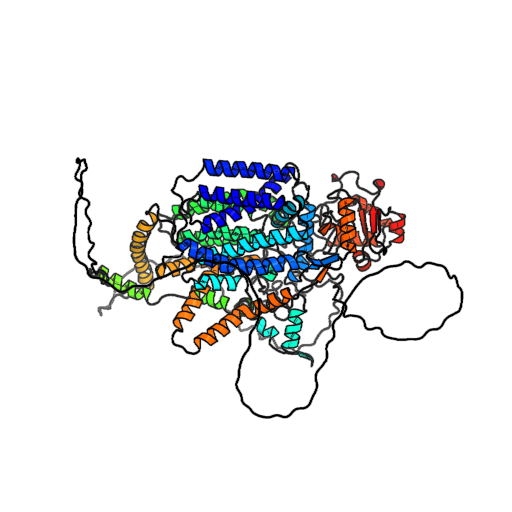 1.00 87.44 165 PRO A C 1
ATOM 1286 O O . PRO A 1 165 ? -0.550 2.908 -6.677 1.00 87.44 165 PRO A O 1
ATOM 1289 N N . TYR A 1 166 ? -0.775 4.075 -8.566 1.00 91.12 166 TYR A N 1
ATOM 1290 C CA . TYR A 1 166 ? 0.577 4.646 -8.605 1.00 91.12 166 TYR A CA 1
ATOM 1291 C C . TYR A 1 166 ? 0.871 5.779 -7.594 1.00 91.12 166 TYR A C 1
ATOM 1293 O O . TYR A 1 166 ? 2.000 6.269 -7.527 1.00 91.12 166 TYR A O 1
ATOM 1301 N N . LEU A 1 167 ? -0.098 6.258 -6.800 1.00 94.06 167 LEU A N 1
ATOM 1302 C CA . LEU A 1 167 ? 0.123 7.436 -5.934 1.00 94.06 167 LEU A CA 1
ATOM 1303 C C . LEU A 1 167 ? 1.036 7.182 -4.721 1.00 94.06 167 LEU A C 1
ATOM 1305 O O . LEU A 1 167 ? 1.588 8.128 -4.161 1.00 94.06 167 LEU A O 1
ATOM 1309 N N . ALA A 1 168 ? 1.247 5.925 -4.323 1.00 95.56 168 ALA A N 1
ATOM 1310 C CA . ALA A 1 168 ? 2.273 5.585 -3.332 1.00 95.56 168 ALA A CA 1
ATOM 1311 C C . ALA A 1 168 ? 3.702 5.703 -3.905 1.00 95.56 168 ALA A C 1
ATOM 1313 O O . ALA A 1 168 ? 4.670 5.879 -3.157 1.00 95.56 168 ALA A O 1
ATOM 1314 N N . ASP A 1 169 ? 3.829 5.652 -5.230 1.00 96.38 169 ASP A N 1
ATOM 1315 C CA . ASP A 1 169 ? 5.091 5.701 -5.967 1.00 96.38 169 ASP A CA 1
ATOM 1316 C C . ASP A 1 169 ? 5.384 7.110 -6.490 1.00 96.38 169 ASP A C 1
ATOM 1318 O O . ASP A 1 169 ? 6.542 7.522 -6.495 1.00 96.38 169 ASP A O 1
ATOM 1322 N N . SER A 1 170 ? 4.358 7.933 -6.756 1.00 96.44 170 SER A N 1
ATOM 1323 C CA . SER A 1 170 ? 4.547 9.377 -6.984 1.00 96.44 170 SER A CA 1
ATOM 1324 C C . SER A 1 170 ? 5.232 10.066 -5.789 1.00 96.44 170 SER A C 1
ATOM 1326 O O . SER A 1 170 ? 6.040 10.980 -5.974 1.00 96.44 170 SER A O 1
ATOM 1328 N N . PHE A 1 171 ? 5.015 9.581 -4.557 1.00 97.56 171 PHE A N 1
ATOM 1329 C CA . PHE A 1 171 ? 5.768 10.010 -3.370 1.00 97.56 171 PHE A CA 1
ATOM 1330 C C . PHE A 1 171 ? 7.276 9.720 -3.511 1.00 97.56 171 PHE A C 1
ATOM 1332 O O . PHE A 1 171 ? 8.095 10.606 -3.250 1.00 97.56 171 PHE A O 1
ATOM 1339 N N . ALA A 1 172 ? 7.659 8.519 -3.962 1.00 97.31 172 ALA A N 1
ATOM 1340 C CA . ALA A 1 172 ? 9.062 8.163 -4.184 1.00 97.31 172 ALA A CA 1
ATOM 1341 C C . ALA A 1 172 ? 9.658 8.937 -5.368 1.00 97.31 172 ALA A C 1
ATOM 1343 O O . ALA A 1 172 ? 10.722 9.536 -5.215 1.00 97.31 172 ALA A O 1
ATOM 1344 N N . ALA A 1 173 ? 8.936 9.029 -6.490 1.00 97.56 173 ALA A N 1
ATOM 1345 C CA . ALA A 1 173 ? 9.335 9.799 -7.668 1.00 97.56 173 ALA A CA 1
ATOM 1346 C C . ALA A 1 173 ? 9.620 11.267 -7.307 1.00 97.56 173 ALA A C 1
ATOM 1348 O O . ALA A 1 173 ? 10.628 11.835 -7.718 1.00 97.56 173 ALA A O 1
ATOM 1349 N N . THR A 1 174 ? 8.798 11.863 -6.437 1.00 98.12 174 THR A N 1
ATOM 1350 C CA . THR A 1 174 ? 8.989 13.238 -5.948 1.00 98.12 174 THR A CA 1
ATOM 1351 C C . THR A 1 174 ? 10.281 13.401 -5.144 1.00 98.12 174 THR A C 1
ATOM 1353 O O . THR A 1 174 ? 10.987 14.394 -5.312 1.00 98.12 174 THR A O 1
ATOM 1356 N N . LEU A 1 175 ? 10.632 12.444 -4.277 1.00 97.81 175 LEU A N 1
ATOM 1357 C CA . LEU A 1 175 ? 11.903 12.499 -3.545 1.00 97.81 175 LEU A CA 1
ATOM 1358 C C . LEU A 1 175 ? 13.110 12.217 -4.453 1.00 97.81 175 LEU A C 1
ATOM 1360 O O . LEU A 1 175 ? 14.149 12.853 -4.282 1.00 97.81 175 LEU A O 1
ATOM 1364 N N . TYR A 1 176 ? 12.958 11.316 -5.426 1.00 96.88 176 TYR A N 1
ATOM 1365 C CA . TYR A 1 176 ? 13.962 10.974 -6.436 1.00 96.88 176 TYR A CA 1
ATOM 1366 C C . TYR A 1 176 ? 14.308 12.188 -7.316 1.00 96.88 176 TYR A C 1
ATOM 1368 O O . TYR A 1 176 ? 15.462 12.615 -7.356 1.00 96.88 176 TYR A O 1
ATOM 1376 N N . MET A 1 177 ? 13.297 12.844 -7.900 1.00 96.75 177 MET A N 1
ATOM 1377 C CA . MET A 1 177 ? 13.446 14.096 -8.661 1.00 96.75 177 MET A CA 1
ATOM 1378 C C . MET A 1 177 ? 14.057 15.239 -7.838 1.00 96.75 177 MET A C 1
ATOM 1380 O O . MET A 1 177 ? 14.742 16.099 -8.384 1.00 96.75 177 MET A O 1
ATOM 1384 N N . LEU A 1 178 ? 13.834 15.256 -6.519 1.00 96.94 178 LEU A N 1
ATOM 1385 C CA . LEU A 1 178 ? 14.396 16.248 -5.593 1.00 96.94 178 LEU A CA 1
ATOM 1386 C C . LEU A 1 178 ? 15.702 15.779 -4.909 1.00 96.94 178 LEU A C 1
ATOM 1388 O O . LEU A 1 178 ? 16.066 16.267 -3.825 1.00 96.94 178 LEU A O 1
ATOM 1392 N N . GLY A 1 179 ? 16.428 14.865 -5.564 1.00 94.75 179 GLY A N 1
ATOM 1393 C CA . GLY A 1 179 ? 17.821 14.528 -5.273 1.00 94.75 179 GLY A CA 1
ATOM 1394 C C . GLY A 1 179 ? 18.029 13.517 -4.145 1.00 94.75 179 GLY A C 1
ATOM 1395 O O . GLY A 1 179 ? 18.950 13.688 -3.342 1.00 94.75 179 GLY A O 1
ATOM 1396 N N . LEU A 1 180 ? 17.172 12.499 -4.039 1.00 95.75 180 LEU A N 1
ATOM 1397 C CA . LEU A 1 180 ? 17.492 11.239 -3.354 1.00 95.75 180 LEU A CA 1
ATOM 1398 C C . LEU A 1 180 ? 17.834 10.168 -4.402 1.00 95.75 180 LEU A C 1
ATOM 1400 O O . LEU A 1 180 ? 17.286 10.177 -5.500 1.00 95.75 180 LEU A O 1
ATOM 1404 N N . SER A 1 181 ? 18.707 9.215 -4.061 1.00 95.06 181 SER A N 1
ATOM 1405 C CA . SER A 1 181 ? 18.886 8.008 -4.880 1.00 95.06 181 SER A CA 1
ATOM 1406 C C . SER A 1 181 ? 17.614 7.153 -4.867 1.00 95.06 181 SER A C 1
ATOM 1408 O O . SER A 1 181 ? 16.816 7.249 -3.933 1.00 95.06 181 SER A O 1
ATOM 1410 N N . LEU A 1 182 ? 17.423 6.297 -5.877 1.00 95.38 182 LEU A N 1
ATOM 1411 C CA . LEU A 1 182 ? 16.243 5.427 -5.972 1.00 95.38 182 LEU A CA 1
ATOM 1412 C C . LEU A 1 182 ? 16.070 4.534 -4.715 1.00 95.38 182 LEU A C 1
ATOM 1414 O O . LEU A 1 182 ? 15.004 4.624 -4.106 1.00 95.38 182 LEU A O 1
ATOM 1418 N N . PRO A 1 183 ? 17.105 3.818 -4.213 1.00 95.44 183 PRO A N 1
ATOM 1419 C CA . PRO A 1 183 ? 17.071 3.159 -2.899 1.00 95.44 183 PRO A CA 1
ATOM 1420 C C . PRO A 1 183 ? 16.577 4.047 -1.748 1.00 95.44 183 PRO A C 1
ATOM 1422 O O . PRO A 1 183 ? 15.672 3.680 -0.998 1.00 95.44 183 PRO A O 1
ATOM 1425 N N . ALA A 1 184 ? 17.139 5.254 -1.612 1.00 95.56 184 ALA A N 1
ATOM 1426 C CA . ALA A 1 184 ? 16.793 6.156 -0.518 1.00 95.56 184 ALA A CA 1
ATOM 1427 C C . ALA A 1 184 ? 15.355 6.685 -0.643 1.00 95.56 184 ALA A C 1
ATOM 1429 O O . ALA A 1 184 ? 14.657 6.799 0.363 1.00 95.56 184 ALA A O 1
ATOM 1430 N N . ALA A 1 185 ? 14.888 6.974 -1.860 1.00 96.75 185 ALA A N 1
ATOM 1431 C CA . ALA A 1 185 ? 13.513 7.382 -2.115 1.00 96.75 185 ALA A CA 1
ATOM 1432 C C . ALA A 1 185 ? 12.522 6.264 -1.747 1.00 96.75 185 ALA A C 1
ATOM 1434 O O . ALA A 1 185 ? 11.553 6.523 -1.028 1.00 96.75 185 ALA A O 1
ATOM 1435 N N . MET A 1 186 ? 12.782 5.016 -2.150 1.00 95.88 186 MET A N 1
ATOM 1436 C CA . MET A 1 186 ? 11.914 3.881 -1.820 1.00 95.88 186 MET A CA 1
ATOM 1437 C C . MET A 1 186 ? 11.854 3.635 -0.306 1.00 95.88 186 MET A C 1
ATOM 1439 O O . MET A 1 186 ? 10.762 3.661 0.273 1.00 95.88 186 MET A O 1
ATOM 1443 N N . ALA A 1 187 ? 13.011 3.501 0.352 1.00 95.75 187 ALA A N 1
ATOM 1444 C CA . ALA A 1 187 ? 13.089 3.174 1.775 1.00 95.75 187 ALA A CA 1
ATOM 1445 C C . ALA A 1 187 ? 12.564 4.296 2.696 1.00 95.75 187 ALA A C 1
ATOM 1447 O O . ALA A 1 187 ? 11.841 4.020 3.660 1.00 95.75 187 ALA A O 1
ATOM 1448 N N . VAL A 1 188 ? 12.866 5.572 2.408 1.00 96.44 188 VAL A N 1
ATOM 1449 C CA . VAL A 1 188 ? 12.379 6.712 3.215 1.00 96.44 188 VAL A CA 1
ATOM 1450 C C . VAL A 1 188 ? 10.864 6.862 3.093 1.00 96.44 188 VAL A C 1
ATOM 1452 O O . VAL A 1 188 ? 10.186 7.033 4.109 1.00 96.44 188 VAL A O 1
ATOM 1455 N N . THR A 1 189 ? 10.308 6.765 1.881 1.00 97.25 189 THR A N 1
ATOM 1456 C CA . THR A 1 189 ? 8.852 6.887 1.690 1.00 97.25 189 THR A CA 1
ATOM 1457 C C . THR A 1 189 ? 8.086 5.747 2.355 1.00 97.25 189 THR A C 1
ATOM 1459 O O . THR A 1 189 ? 7.101 6.008 3.050 1.00 97.25 189 THR A O 1
ATOM 1462 N N . GLY A 1 190 ? 8.579 4.508 2.232 1.00 97.12 190 GLY A N 1
ATOM 1463 C CA . GLY A 1 190 ? 8.029 3.348 2.933 1.00 97.12 190 GLY A CA 1
ATOM 1464 C C . GLY A 1 190 ? 8.057 3.529 4.453 1.00 97.12 190 GLY A C 1
ATOM 1465 O O . GLY A 1 190 ? 7.032 3.398 5.118 1.00 97.12 190 GLY A O 1
ATOM 1466 N N . THR A 1 191 ? 9.201 3.948 5.004 1.00 97.81 191 THR A N 1
ATOM 1467 C CA . THR A 1 191 ? 9.377 4.208 6.446 1.00 97.81 191 THR A CA 1
ATOM 1468 C C . THR A 1 191 ? 8.392 5.250 6.990 1.00 97.81 191 THR A C 1
ATOM 1470 O O . THR A 1 191 ? 7.786 5.040 8.043 1.00 97.81 191 THR A O 1
ATOM 1473 N N . VAL A 1 192 ? 8.200 6.367 6.278 1.00 98.25 192 VAL A N 1
ATOM 1474 C CA . VAL A 1 192 ? 7.281 7.447 6.688 1.00 98.25 192 VAL A CA 1
ATOM 1475 C C . VAL A 1 192 ? 5.825 6.971 6.697 1.00 98.25 192 VAL A C 1
ATOM 1477 O O . VAL A 1 192 ? 5.091 7.269 7.643 1.00 98.25 192 VAL A O 1
ATOM 1480 N N . MET A 1 193 ? 5.410 6.200 5.688 1.00 98.50 193 MET A N 1
ATOM 1481 C CA . MET A 1 193 ? 4.070 5.608 5.647 1.00 98.50 193 MET A CA 1
ATOM 1482 C C . MET A 1 193 ? 3.882 4.564 6.759 1.00 98.50 193 MET A C 1
ATOM 1484 O O . MET A 1 193 ? 2.894 4.629 7.489 1.00 98.50 193 MET A O 1
ATOM 1488 N N . CYS A 1 194 ? 4.860 3.679 6.987 1.00 98.50 194 CYS A N 1
ATOM 1489 C CA . CYS A 1 194 ? 4.832 2.700 8.078 1.00 98.50 194 CYS A CA 1
ATOM 1490 C C . CYS A 1 194 ? 4.653 3.371 9.450 1.00 98.50 194 CYS A C 1
ATOM 1492 O O . CYS A 1 194 ? 3.767 2.979 10.212 1.00 98.50 194 CYS A O 1
ATOM 1494 N N . PHE A 1 195 ? 5.402 4.443 9.745 1.00 98.50 195 PHE A N 1
ATOM 1495 C CA . PHE A 1 195 ? 5.219 5.218 10.978 1.00 98.50 195 PHE A CA 1
ATOM 1496 C C . PHE A 1 195 ? 3.784 5.744 11.128 1.00 98.50 195 PHE A C 1
ATOM 1498 O O . PHE A 1 195 ? 3.189 5.623 12.202 1.00 98.50 195 PHE A O 1
ATOM 1505 N N . LEU A 1 196 ? 3.203 6.305 10.061 1.00 98.50 196 LEU A N 1
ATOM 1506 C CA . LEU A 1 196 ? 1.833 6.818 10.083 1.00 98.50 196 LEU A CA 1
ATOM 1507 C C . LEU A 1 196 ? 0.786 5.700 10.221 1.00 98.50 196 LEU A C 1
ATOM 1509 O O . LEU A 1 196 ? -0.222 5.909 10.897 1.00 98.50 196 LEU A O 1
ATOM 1513 N N . VAL A 1 197 ? 1.020 4.509 9.667 1.00 98.69 197 VAL A N 1
ATOM 1514 C CA . VAL A 1 197 ? 0.163 3.329 9.872 1.00 98.69 197 VAL A CA 1
ATOM 1515 C C . VAL A 1 197 ? 0.224 2.857 11.328 1.00 98.69 197 VAL A C 1
ATOM 1517 O O . VAL A 1 197 ? -0.819 2.738 11.978 1.00 98.69 197 VAL A O 1
ATOM 1520 N N . PHE A 1 198 ? 1.423 2.657 11.884 1.00 98.38 198 PHE A N 1
ATOM 1521 C CA . PHE A 1 198 ? 1.597 2.169 13.257 1.00 98.38 198 PHE A CA 1
ATOM 1522 C C . PHE A 1 198 ? 1.084 3.173 14.294 1.00 98.38 198 PHE A C 1
ATOM 1524 O O . PHE A 1 198 ? 0.322 2.805 15.191 1.00 98.38 198 PHE A O 1
ATOM 1531 N N . ALA A 1 199 ? 1.449 4.453 14.162 1.00 97.81 199 ALA A N 1
ATOM 1532 C CA . ALA A 1 199 ? 0.986 5.508 15.059 1.00 97.81 199 ALA A CA 1
ATOM 1533 C C . ALA A 1 199 ? -0.531 5.720 14.946 1.00 97.81 199 ALA A C 1
ATOM 1535 O O . ALA A 1 199 ? -1.204 5.888 15.963 1.00 97.81 199 ALA A O 1
ATOM 1536 N N . GLY A 1 200 ? -1.081 5.659 13.729 1.00 97.62 200 GLY A N 1
ATOM 1537 C CA . GLY A 1 200 ? -2.510 5.802 13.470 1.00 97.62 200 GLY A CA 1
ATOM 1538 C C . GLY A 1 200 ? -3.355 4.689 14.072 1.00 97.62 200 GLY A C 1
ATOM 1539 O O . GLY A 1 200 ? -4.367 4.969 14.720 1.00 97.62 200 GLY A O 1
ATOM 1540 N N . TYR A 1 201 ? -2.929 3.435 13.912 1.00 97.94 201 TYR A N 1
ATOM 1541 C CA . TYR A 1 201 ? -3.637 2.297 14.487 1.00 97.94 201 TYR A CA 1
ATOM 1542 C C . TYR A 1 201 ? -3.458 2.200 16.008 1.00 97.94 201 TYR A C 1
ATOM 1544 O O . TYR A 1 201 ? -4.439 1.977 16.717 1.00 97.94 201 TYR A O 1
ATOM 1552 N N . ALA A 1 202 ? -2.263 2.470 16.547 1.00 95.75 202 ALA A N 1
ATOM 1553 C CA . ALA A 1 202 ? -2.061 2.543 17.995 1.00 95.75 202 ALA A CA 1
ATOM 1554 C C . ALA A 1 202 ? -2.897 3.673 18.634 1.00 95.75 202 ALA A C 1
ATOM 1556 O O . ALA A 1 202 ? -3.454 3.495 19.718 1.00 95.75 202 ALA A O 1
ATOM 1557 N N . LEU A 1 203 ? -3.055 4.816 17.954 1.00 94.69 203 LEU A N 1
ATOM 1558 C CA . LEU A 1 203 ? -3.918 5.917 18.395 1.00 94.69 203 LEU A CA 1
ATOM 1559 C C . LEU A 1 203 ? -5.415 5.580 18.285 1.00 94.69 203 LEU A C 1
ATOM 1561 O O . LEU A 1 203 ? -6.188 5.946 19.175 1.00 94.69 203 LEU A O 1
ATOM 1565 N N . LEU A 1 204 ? -5.823 4.838 17.250 1.00 94.56 204 LEU A N 1
ATOM 1566 C CA . LEU A 1 204 ? -7.182 4.309 17.115 1.00 94.56 204 LEU A CA 1
ATOM 1567 C C . LEU A 1 204 ? -7.489 3.327 18.256 1.00 94.56 204 LEU A C 1
ATOM 1569 O O . LEU A 1 204 ? -8.473 3.501 18.974 1.00 94.56 204 LEU A O 1
ATOM 1573 N N . CYS A 1 205 ? -6.601 2.358 18.492 1.00 92.62 205 CYS A N 1
ATOM 1574 C CA . CYS A 1 205 ? -6.684 1.410 19.601 1.00 92.62 205 CYS A CA 1
ATOM 1575 C C . CYS A 1 205 ? -6.728 2.115 20.957 1.00 92.62 205 CYS A C 1
ATOM 1577 O O . CYS A 1 205 ? -7.542 1.756 21.802 1.00 92.62 205 CYS A O 1
ATOM 1579 N N . ALA A 1 206 ? -5.901 3.142 21.171 1.00 88.19 206 ALA A N 1
ATOM 1580 C CA . ALA A 1 206 ? -5.908 3.910 22.411 1.00 88.19 206 ALA A CA 1
ATOM 1581 C C . ALA A 1 206 ? -7.259 4.597 22.658 1.00 88.19 206 ALA A C 1
ATOM 1583 O O . ALA A 1 206 ? -7.721 4.621 23.794 1.00 88.19 206 ALA A O 1
ATOM 1584 N N . GLN A 1 207 ? -7.917 5.116 21.617 1.00 87.88 207 GLN A N 1
ATOM 1585 C CA . GLN A 1 207 ? -9.242 5.729 21.744 1.00 87.88 207 GLN A CA 1
ATOM 1586 C C . GLN A 1 207 ? -10.386 4.706 21.862 1.00 87.88 207 GLN A C 1
ATOM 1588 O O . GLN A 1 207 ? -11.434 5.024 22.434 1.00 87.88 207 GLN A O 1
ATOM 1593 N N . LEU A 1 208 ? -10.217 3.503 21.306 1.00 86.81 208 LEU A N 1
ATOM 1594 C CA . LEU A 1 208 ? -11.252 2.469 21.257 1.00 86.81 208 LEU A CA 1
ATOM 1595 C C . LEU A 1 208 ? -11.154 1.411 22.364 1.00 86.81 208 LEU A C 1
ATOM 1597 O O . LEU A 1 208 ? -12.155 0.748 22.602 1.00 86.81 208 LEU A O 1
ATOM 1601 N N . ALA A 1 209 ? -10.027 1.238 23.054 1.00 83.25 209 ALA A N 1
ATOM 1602 C CA . ALA A 1 209 ? -9.869 0.250 24.126 1.00 83.25 209 ALA A CA 1
ATOM 1603 C C . ALA A 1 209 ? -10.252 0.801 25.516 1.00 83.25 209 ALA A C 1
ATOM 1605 O O . ALA A 1 209 ? -10.044 1.972 25.818 1.00 83.25 209 ALA A O 1
ATOM 1606 N N . ARG A 1 210 ? -10.776 -0.054 26.408 1.00 76.75 210 ARG A N 1
ATOM 1607 C CA . ARG A 1 210 ? -10.941 0.248 27.847 1.00 76.75 210 ARG A CA 1
ATOM 1608 C C . ARG A 1 210 ? -9.631 0.087 28.617 1.00 76.75 210 ARG A C 1
ATOM 1610 O O . ARG A 1 210 ? -9.414 0.765 29.620 1.00 76.75 210 ARG A O 1
ATOM 1617 N N . ARG A 1 211 ? -8.790 -0.873 28.228 1.00 79.50 211 ARG A N 1
ATOM 1618 C CA . ARG A 1 211 ? -7.591 -1.270 28.979 1.00 79.50 211 ARG A CA 1
ATOM 1619 C C . ARG A 1 211 ? -6.339 -0.721 28.308 1.00 79.50 211 ARG A C 1
ATOM 1621 O O . ARG A 1 211 ? -6.081 -1.014 27.149 1.00 79.50 211 ARG A O 1
ATOM 1628 N N . ARG A 1 212 ? -5.478 -0.023 29.062 1.00 77.44 212 ARG A N 1
ATOM 1629 C CA . ARG A 1 212 ? -4.196 0.506 28.539 1.00 77.44 212 ARG A CA 1
ATOM 1630 C C . ARG A 1 212 ? -3.330 -0.576 27.882 1.00 77.44 212 ARG A C 1
ATOM 1632 O O . ARG A 1 212 ? -2.715 -0.309 26.861 1.00 77.44 212 ARG A O 1
ATOM 1639 N N . GLY A 1 213 ? -3.329 -1.794 28.432 1.00 84.69 213 GLY A N 1
ATOM 1640 C CA . GLY A 1 213 ? -2.636 -2.953 27.856 1.00 84.69 213 GLY A CA 1
ATOM 1641 C C . GLY A 1 213 ? -3.215 -3.445 26.521 1.00 84.69 213 GLY A C 1
ATOM 1642 O O . GLY A 1 213 ? -2.491 -4.042 25.734 1.00 84.69 213 GLY A O 1
ATOM 1643 N N . ALA A 1 214 ? -4.499 -3.195 26.240 1.00 88.19 214 ALA A N 1
ATOM 1644 C CA . ALA A 1 214 ? -5.147 -3.680 25.022 1.00 88.19 214 ALA A CA 1
ATOM 1645 C C . ALA A 1 214 ? -4.690 -2.899 23.784 1.00 88.19 214 ALA A C 1
ATOM 1647 O O . ALA A 1 214 ? -4.722 -3.449 22.694 1.00 88.19 214 ALA A O 1
ATOM 1648 N N . VAL A 1 215 ? -4.175 -1.675 23.953 1.00 88.25 215 VAL A N 1
ATOM 1649 C CA . VAL A 1 215 ? -3.501 -0.921 22.881 1.00 88.25 215 VAL A CA 1
ATOM 1650 C C . VAL A 1 215 ? -2.285 -1.691 22.364 1.00 88.25 215 VAL A C 1
ATOM 1652 O O . VAL A 1 215 ? -2.151 -1.910 21.165 1.00 88.25 215 VAL A O 1
ATOM 1655 N N . TRP A 1 216 ? -1.441 -2.168 23.282 1.00 90.25 216 TRP A N 1
ATOM 1656 C CA . TRP A 1 216 ? -0.257 -2.979 22.985 1.00 90.25 216 TRP A CA 1
ATOM 1657 C C . TRP A 1 216 ? -0.643 -4.285 22.315 1.00 90.25 216 TRP A C 1
ATOM 1659 O O . TRP A 1 216 ? -0.164 -4.587 21.229 1.00 90.25 216 TRP A O 1
ATOM 1669 N N . LEU A 1 217 ? -1.555 -5.029 22.946 1.00 94.94 217 LEU A N 1
ATOM 1670 C CA . LEU A 1 217 ? -1.962 -6.338 22.459 1.00 94.94 217 LEU A CA 1
ATOM 1671 C C . LEU A 1 217 ? -2.663 -6.245 21.095 1.00 94.94 217 LEU A C 1
ATOM 1673 O O . LEU A 1 217 ? -2.306 -7.003 20.207 1.00 94.94 217 LEU A O 1
ATOM 1677 N N . ALA A 1 218 ? -3.579 -5.296 20.879 1.00 96.12 218 ALA A N 1
ATOM 1678 C CA . ALA A 1 218 ? -4.223 -5.098 19.577 1.00 96.12 218 ALA A CA 1
ATOM 1679 C C . ALA A 1 218 ? -3.235 -4.651 18.487 1.00 96.12 218 ALA A C 1
ATOM 1681 O O . ALA A 1 218 ? -3.403 -5.044 17.337 1.00 96.12 218 ALA A O 1
ATOM 1682 N N . THR A 1 219 ? -2.206 -3.864 18.831 1.00 95.06 219 THR A N 1
ATOM 1683 C CA . THR A 1 219 ? -1.195 -3.415 17.856 1.00 95.06 219 THR A CA 1
ATOM 1684 C C . THR A 1 219 ? -0.217 -4.531 17.488 1.00 95.06 219 THR A C 1
ATOM 1686 O O . THR A 1 219 ? 0.072 -4.724 16.309 1.00 95.06 219 THR A O 1
ATOM 1689 N N . LEU A 1 220 ? 0.232 -5.320 18.469 1.00 95.12 220 LEU A N 1
ATOM 1690 C CA . LEU A 1 220 ? 1.068 -6.498 18.227 1.00 95.12 220 LEU A CA 1
ATOM 1691 C C . LEU A 1 220 ? 0.299 -7.587 17.470 1.00 95.12 220 LEU A C 1
ATOM 1693 O O . LEU A 1 220 ? 0.823 -8.111 16.498 1.00 95.12 220 LEU A O 1
ATOM 1697 N N . LEU A 1 221 ? -0.954 -7.878 17.840 1.00 97.44 221 LEU A N 1
ATOM 1698 C CA . LEU A 1 221 ? -1.796 -8.853 17.132 1.00 97.44 221 LEU A CA 1
ATOM 1699 C C . LEU A 1 221 ? -2.104 -8.469 15.677 1.00 97.44 221 LEU A C 1
ATOM 1701 O O . LEU A 1 221 ? -2.491 -9.349 14.914 1.00 97.44 221 LEU A O 1
ATOM 1705 N N . LEU A 1 222 ? -1.951 -7.194 15.294 1.00 97.69 222 LEU A N 1
ATOM 1706 C CA . LEU A 1 222 ? -2.075 -6.772 13.900 1.00 97.69 222 LEU A CA 1
ATOM 1707 C C . LEU A 1 222 ? -0.753 -6.934 13.141 1.00 97.69 222 LEU A C 1
ATOM 1709 O O . LEU A 1 222 ? -0.730 -7.607 12.124 1.00 97.69 222 LEU A O 1
ATOM 1713 N N . PHE A 1 223 ? 0.342 -6.330 13.610 1.00 96.56 223 PHE A N 1
ATOM 1714 C CA . PHE A 1 223 ? 1.586 -6.279 12.823 1.00 96.56 223 PHE A CA 1
ATOM 1715 C C . PHE A 1 223 ? 2.499 -7.500 13.018 1.00 96.56 223 PHE A C 1
ATOM 1717 O O . PHE A 1 223 ? 3.262 -7.842 12.122 1.00 96.56 223 PHE A O 1
ATOM 1724 N N . PHE A 1 224 ? 2.360 -8.215 14.135 1.00 95.38 224 PHE A N 1
ATOM 1725 C CA . PHE A 1 224 ? 2.868 -9.575 14.331 1.00 95.38 224 PHE A CA 1
ATOM 1726 C C . PHE A 1 224 ? 1.707 -10.586 14.276 1.00 95.38 224 PHE A C 1
ATOM 1728 O O . PHE A 1 224 ? 1.622 -11.489 15.105 1.00 95.38 224 PHE A O 1
ATOM 1735 N N . ASN A 1 225 ? 0.778 -10.438 13.325 1.00 96.00 225 ASN A N 1
ATOM 1736 C CA . ASN A 1 225 ? -0.232 -11.467 13.085 1.00 96.00 225 ASN A CA 1
ATOM 1737 C C . ASN A 1 225 ? 0.415 -12.741 12.514 1.00 96.00 225 ASN A C 1
ATOM 1739 O O . ASN A 1 225 ? 1.339 -12.679 11.699 1.00 96.00 225 ASN A O 1
ATOM 1743 N N . GLY A 1 226 ? -0.113 -13.891 12.924 1.00 89.38 226 GLY A N 1
ATOM 1744 C CA . GLY A 1 226 ? 0.232 -15.203 12.396 1.00 89.38 226 GLY A CA 1
ATOM 1745 C C . GLY A 1 226 ? -0.652 -16.280 13.020 1.00 89.38 226 GLY A C 1
ATOM 1746 O O . GLY A 1 226 ? -1.139 -16.119 14.138 1.00 89.38 226 GLY A O 1
ATOM 1747 N N . GLY A 1 227 ? -0.888 -17.359 12.277 1.00 92.75 227 GLY A N 1
ATOM 1748 C CA . GLY A 1 227 ? -1.753 -18.454 12.708 1.00 92.75 227 GLY A CA 1
ATOM 1749 C C . GLY A 1 227 ? -1.055 -19.520 13.542 1.00 92.75 227 GLY A C 1
ATOM 1750 O O . GLY A 1 227 ? 0.067 -19.355 14.020 1.00 92.75 227 GLY A O 1
ATOM 1751 N N . LEU A 1 228 ? -1.696 -20.682 13.615 1.00 95.25 228 LEU A N 1
ATOM 1752 C CA . LEU A 1 228 ? -1.164 -21.918 14.192 1.00 95.25 228 LEU A CA 1
ATOM 1753 C C . LEU A 1 228 ? -0.139 -22.622 13.272 1.00 95.25 228 LEU A C 1
ATOM 1755 O O . LEU A 1 228 ? 0.258 -23.754 13.540 1.00 95.25 228 LEU A O 1
ATOM 1759 N N . GLY A 1 229 ? 0.309 -21.955 12.200 1.00 92.44 229 GLY A N 1
ATOM 1760 C CA . GLY A 1 229 ? 1.244 -22.487 11.206 1.00 92.44 229 GLY A CA 1
ATOM 1761 C C . GLY A 1 229 ? 2.569 -23.001 11.781 1.00 92.44 229 GLY A C 1
ATOM 1762 O O . GLY A 1 229 ? 3.137 -23.949 11.246 1.00 92.44 229 GLY A O 1
ATOM 1763 N N . PHE A 1 230 ? 3.015 -22.474 12.927 1.00 92.25 230 PHE A N 1
ATOM 1764 C CA . PHE A 1 230 ? 4.190 -22.976 13.644 1.00 92.25 230 PHE A CA 1
ATOM 1765 C C . PHE A 1 230 ? 4.118 -24.475 13.995 1.00 92.25 230 PHE A C 1
ATOM 1767 O O . PHE A 1 230 ? 5.169 -25.099 14.119 1.00 92.25 230 PHE A O 1
ATOM 1774 N N . PHE A 1 231 ? 2.931 -25.088 14.128 1.00 91.38 231 PHE A N 1
ATOM 1775 C CA . PHE A 1 231 ? 2.832 -26.541 14.341 1.00 91.38 231 PHE A CA 1
ATOM 1776 C C . PHE A 1 231 ? 3.349 -27.345 13.142 1.00 91.38 231 PHE A C 1
ATOM 1778 O O . PHE A 1 231 ? 3.919 -28.413 13.337 1.00 91.38 231 PHE A O 1
ATOM 1785 N N . TYR A 1 232 ? 3.216 -26.821 11.923 1.00 86.69 232 TYR A N 1
ATOM 1786 C CA . TYR A 1 232 ? 3.734 -27.457 10.711 1.00 86.69 232 TYR A CA 1
ATOM 1787 C C . TYR A 1 232 ? 5.256 -27.271 10.576 1.00 86.69 232 TYR A C 1
ATOM 1789 O O . TYR A 1 232 ? 5.923 -28.115 9.991 1.00 86.69 232 TYR A O 1
ATOM 1797 N N . THR A 1 233 ? 5.826 -26.217 11.178 1.00 84.44 233 THR A N 1
ATOM 1798 C CA . THR A 1 233 ? 7.287 -26.042 11.307 1.00 84.44 233 THR A CA 1
ATOM 1799 C C . THR A 1 233 ? 7.892 -26.901 12.422 1.00 84.44 233 THR A C 1
ATOM 1801 O O . THR A 1 233 ? 9.013 -27.374 12.283 1.00 84.44 233 THR A O 1
ATOM 1804 N N . LEU A 1 234 ? 7.186 -27.079 13.545 1.00 85.44 234 LEU A N 1
ATOM 1805 C CA . LEU A 1 234 ? 7.696 -27.801 14.721 1.00 85.44 234 LEU A CA 1
ATOM 1806 C C . LEU A 1 234 ? 7.329 -29.292 14.760 1.00 85.44 234 LEU A C 1
ATOM 1808 O O . LEU A 1 234 ? 7.860 -30.024 15.594 1.00 85.44 234 LEU A O 1
ATOM 1812 N N . GLY A 1 235 ? 6.435 -29.752 13.886 1.00 77.25 235 GLY A N 1
ATOM 1813 C CA . GLY A 1 235 ? 6.239 -31.174 13.625 1.00 77.25 235 GLY A CA 1
ATOM 1814 C C . GLY A 1 235 ? 7.387 -31.755 12.797 1.00 77.25 235 GLY A C 1
ATOM 1815 O O . GLY A 1 235 ? 8.044 -31.040 12.044 1.00 77.25 235 GLY A O 1
ATOM 1816 N N . GLY A 1 236 ? 7.602 -33.063 12.914 1.00 72.75 236 GLY A N 1
ATOM 1817 C CA . GLY A 1 236 ? 8.325 -33.858 11.919 1.00 72.75 236 GLY A CA 1
ATOM 1818 C C . GLY A 1 236 ? 7.338 -34.743 11.162 1.00 72.75 236 GLY A C 1
ATOM 1819 O O . GLY A 1 236 ? 6.316 -35.136 11.732 1.00 72.75 236 GLY A O 1
ATOM 1820 N N . THR A 1 237 ? 7.618 -35.052 9.899 1.00 72.00 237 THR A N 1
ATOM 1821 C CA . THR A 1 237 ? 6.818 -35.985 9.094 1.00 72.00 237 THR A CA 1
ATOM 1822 C C . THR A 1 237 ? 7.662 -37.173 8.642 1.00 72.00 237 THR A C 1
ATOM 1824 O O . THR A 1 237 ? 8.892 -37.130 8.636 1.00 72.00 237 THR A O 1
ATOM 1827 N N . VAL A 1 238 ? 6.989 -38.274 8.302 1.00 70.25 238 VAL A N 1
ATOM 1828 C CA . VAL A 1 238 ? 7.610 -39.432 7.654 1.00 70.25 238 VAL A CA 1
ATOM 1829 C C . VAL A 1 238 ? 6.839 -39.683 6.371 1.00 70.25 238 VAL A C 1
ATOM 1831 O O . VAL A 1 238 ? 5.683 -40.099 6.416 1.00 70.25 238 VAL A O 1
ATOM 1834 N N . GLU A 1 239 ? 7.460 -39.387 5.236 1.00 69.69 239 GLU A N 1
ATOM 1835 C CA . GLU A 1 239 ? 6.819 -39.420 3.923 1.00 69.69 239 GLU A CA 1
ATOM 1836 C C . GLU A 1 239 ? 7.749 -40.121 2.929 1.00 69.69 239 GLU A C 1
ATOM 1838 O O . GLU A 1 239 ? 8.932 -39.803 2.838 1.00 69.69 239 GLU A O 1
ATOM 1843 N N . ASN A 1 240 ? 7.237 -41.142 2.234 1.00 68.06 240 ASN A N 1
ATOM 1844 C CA . ASN A 1 240 ? 8.000 -41.973 1.289 1.00 68.06 240 ASN A CA 1
ATOM 1845 C C . ASN A 1 240 ? 9.326 -42.543 1.852 1.00 68.06 240 ASN A C 1
ATOM 1847 O O . ASN A 1 240 ? 10.288 -42.756 1.119 1.00 68.06 240 ASN A O 1
ATOM 1851 N N . GLY A 1 241 ? 9.380 -42.792 3.167 1.00 69.12 241 GLY A N 1
ATOM 1852 C CA . GLY A 1 241 ? 10.567 -43.289 3.877 1.00 69.12 241 GLY A CA 1
ATOM 1853 C C . GLY A 1 241 ? 11.567 -42.209 4.312 1.00 69.12 241 GLY A C 1
ATOM 1854 O O . GLY A 1 241 ? 12.489 -42.515 5.065 1.00 69.12 241 GLY A O 1
ATOM 1855 N N . VAL A 1 242 ? 11.374 -40.950 3.909 1.00 74.00 242 VAL A N 1
ATOM 1856 C CA . VAL A 1 242 ? 12.163 -39.809 4.387 1.00 74.00 242 VAL A CA 1
ATOM 1857 C C . VAL A 1 242 ? 11.579 -39.316 5.709 1.00 74.00 242 VAL A C 1
ATOM 1859 O O . VAL A 1 242 ? 10.385 -39.032 5.798 1.00 74.00 242 VAL A O 1
ATOM 1862 N N . VAL A 1 243 ? 12.423 -39.201 6.734 1.00 79.94 243 VAL A N 1
ATOM 1863 C CA . VAL A 1 243 ? 12.076 -38.578 8.019 1.00 79.94 243 VAL A CA 1
ATOM 1864 C C . VAL A 1 243 ? 12.528 -37.122 7.985 1.00 79.94 243 VAL A C 1
ATOM 1866 O O . VAL A 1 243 ? 13.721 -36.860 7.844 1.00 79.94 243 VAL A O 1
ATOM 1869 N N . THR A 1 244 ? 11.602 -36.180 8.149 1.00 81.25 244 THR A N 1
ATOM 1870 C CA . THR A 1 244 ? 11.924 -34.764 8.365 1.00 81.25 244 THR A CA 1
ATOM 1871 C C . THR A 1 244 ? 11.819 -34.423 9.846 1.00 81.25 244 THR A C 1
ATOM 1873 O O . THR A 1 244 ? 10.908 -34.862 10.553 1.00 81.25 244 THR A O 1
ATOM 1876 N N . THR A 1 245 ? 12.755 -33.620 10.345 1.00 85.94 245 THR A N 1
ATOM 1877 C CA . THR A 1 245 ? 12.714 -33.105 11.715 1.00 85.94 245 THR A CA 1
ATOM 1878 C C . THR A 1 245 ? 12.202 -31.665 11.752 1.00 85.94 245 THR A C 1
ATOM 1880 O O . THR A 1 245 ? 12.228 -30.938 10.757 1.00 85.94 245 THR A O 1
ATOM 1883 N N . ALA A 1 246 ? 11.829 -31.202 12.947 1.00 85.56 246 ALA A N 1
ATOM 1884 C CA . ALA A 1 246 ? 11.551 -29.788 13.199 1.00 85.56 246 ALA A CA 1
ATOM 1885 C C . ALA A 1 246 ? 12.735 -28.863 12.836 1.00 85.56 246 ALA A C 1
ATOM 1887 O O . ALA A 1 246 ? 12.530 -27.681 12.571 1.00 85.56 246 ALA A O 1
ATOM 1888 N N . TRP A 1 247 ? 13.974 -29.377 12.807 1.00 86.94 247 TRP A N 1
ATOM 1889 C CA . TRP A 1 247 ? 15.144 -28.613 12.372 1.00 86.94 247 TRP A CA 1
ATOM 1890 C C . TRP A 1 247 ? 15.205 -28.477 10.846 1.00 86.94 247 TRP A C 1
ATOM 1892 O O . TRP A 1 247 ? 15.470 -27.387 10.344 1.00 86.94 247 TRP A O 1
ATOM 1902 N N . ASP A 1 248 ? 14.875 -29.535 10.102 1.00 85.62 248 ASP A N 1
ATOM 1903 C CA . ASP A 1 248 ? 14.808 -29.501 8.634 1.00 85.62 248 ASP A CA 1
ATOM 1904 C C . ASP A 1 248 ? 13.662 -28.605 8.155 1.00 85.62 248 ASP A C 1
ATOM 1906 O O . ASP A 1 248 ? 13.819 -27.823 7.215 1.00 85.62 248 ASP A O 1
ATOM 1910 N N . HIS A 1 249 ? 12.523 -28.646 8.851 1.00 85.00 249 HIS A N 1
ATOM 1911 C CA . HIS A 1 249 ? 11.414 -27.726 8.627 1.00 85.00 249 HIS A CA 1
ATOM 1912 C C . HIS A 1 249 ? 11.764 -26.281 9.017 1.00 85.00 249 HIS A C 1
ATOM 1914 O O . HIS A 1 249 ? 11.466 -25.371 8.247 1.00 85.00 249 HIS A O 1
ATOM 1920 N N . LEU A 1 250 ? 12.462 -26.035 10.133 1.00 87.69 250 LEU A N 1
ATOM 1921 C CA . LEU A 1 250 ? 12.943 -24.692 10.487 1.00 87.69 250 LEU A CA 1
ATOM 1922 C C . LEU A 1 250 ? 13.949 -24.147 9.459 1.00 87.69 250 LEU A C 1
ATOM 1924 O O . LEU A 1 250 ? 13.838 -22.992 9.048 1.00 87.69 250 LEU A O 1
ATOM 1928 N N . LYS A 1 251 ? 14.883 -24.979 8.984 1.00 86.88 251 LYS A N 1
ATOM 1929 C CA . LYS A 1 251 ? 15.797 -24.640 7.885 1.00 86.88 251 LYS A CA 1
ATOM 1930 C C . LYS A 1 251 ? 15.023 -24.332 6.599 1.00 86.88 251 LYS A C 1
ATOM 1932 O O . LYS A 1 251 ? 15.308 -23.341 5.934 1.00 86.88 251 LYS A O 1
ATOM 1937 N N . THR A 1 252 ? 13.993 -25.122 6.296 1.00 85.06 252 THR A N 1
ATOM 1938 C CA . THR A 1 252 ? 13.092 -24.910 5.150 1.00 85.06 252 THR A CA 1
ATOM 1939 C C . THR A 1 252 ? 12.291 -23.609 5.260 1.00 85.06 252 THR A C 1
ATOM 1941 O O . THR A 1 252 ? 12.030 -22.992 4.231 1.00 85.06 252 THR A O 1
ATOM 1944 N N . VAL A 1 253 ? 11.943 -23.151 6.469 1.00 86.31 253 VAL A N 1
ATOM 1945 C CA . VAL A 1 253 ? 11.383 -21.805 6.677 1.00 86.31 253 VAL A CA 1
ATOM 1946 C C . VAL A 1 253 ? 12.434 -20.745 6.348 1.00 86.31 253 VAL A C 1
ATOM 1948 O O . VAL A 1 253 ? 12.173 -19.883 5.516 1.00 86.31 253 VAL A O 1
ATOM 1951 N N . MET A 1 254 ? 13.620 -20.813 6.962 1.00 88.00 254 MET A N 1
ATOM 1952 C CA . MET A 1 254 ? 14.644 -19.761 6.851 1.00 88.00 254 MET A CA 1
ATOM 1953 C C . MET A 1 254 ? 15.242 -19.629 5.441 1.00 88.00 254 MET A C 1
ATOM 1955 O O . MET A 1 254 ? 15.465 -18.517 4.976 1.00 88.00 254 MET A O 1
ATOM 1959 N N . GLU A 1 255 ? 15.475 -20.744 4.744 1.00 83.75 255 GLU A N 1
ATOM 1960 C CA . GLU A 1 255 ? 16.079 -20.773 3.400 1.00 83.75 255 GLU A CA 1
ATOM 1961 C C . GLU A 1 255 ? 15.047 -20.853 2.257 1.00 83.75 255 GLU A C 1
ATOM 1963 O O . GLU A 1 255 ? 15.412 -20.783 1.080 1.00 83.75 255 GLU A O 1
ATOM 1968 N N . GLY A 1 256 ? 13.764 -21.060 2.573 1.00 77.12 256 GLY A N 1
ATOM 1969 C CA . GLY A 1 256 ? 12.711 -21.316 1.591 1.00 77.12 256 GLY A CA 1
ATOM 1970 C C . GLY A 1 256 ? 12.064 -20.054 1.021 1.00 77.12 256 GLY A C 1
ATOM 1971 O O . GLY A 1 256 ? 11.868 -19.058 1.718 1.00 77.12 256 GLY A O 1
ATOM 1972 N N . TYR A 1 257 ? 11.674 -20.122 -0.251 1.00 73.81 257 TYR A N 1
ATOM 1973 C CA . TYR A 1 257 ? 10.852 -19.116 -0.932 1.00 73.81 257 TYR A CA 1
ATOM 1974 C C . TYR A 1 257 ? 9.363 -19.402 -0.662 1.00 73.81 257 TYR A C 1
ATOM 1976 O O . TYR A 1 257 ? 8.910 -20.506 -0.959 1.00 73.81 257 TYR A O 1
ATOM 1984 N N . TYR A 1 258 ? 8.631 -18.458 -0.054 1.00 71.50 258 TYR A N 1
ATOM 1985 C CA . TYR A 1 258 ? 7.231 -18.607 0.396 1.00 71.50 258 TYR A CA 1
ATOM 1986 C C . TYR A 1 258 ? 6.920 -19.940 1.123 1.00 71.50 258 TYR A C 1
ATOM 1988 O O . TYR A 1 258 ? 5.945 -20.630 0.827 1.00 71.50 258 TYR A O 1
ATOM 1996 N N . LYS A 1 259 ? 7.766 -20.302 2.100 1.00 82.38 259 LYS A N 1
ATOM 1997 C CA . LYS A 1 259 ? 7.565 -21.449 3.013 1.00 82.38 259 LYS A CA 1
ATOM 1998 C C . LYS A 1 259 ? 7.545 -21.020 4.485 1.00 82.38 259 LYS A C 1
ATOM 2000 O O . LYS A 1 259 ? 8.174 -21.653 5.327 1.00 82.38 259 LYS A O 1
ATOM 2005 N N . THR A 1 260 ? 6.878 -19.915 4.808 1.00 87.50 260 THR A N 1
ATOM 2006 C CA . THR A 1 260 ? 6.824 -19.390 6.182 1.00 87.50 260 THR A CA 1
ATOM 2007 C C . THR A 1 260 ? 5.629 -19.975 6.950 1.00 87.50 260 THR A C 1
ATOM 2009 O O . THR A 1 260 ? 4.619 -20.336 6.348 1.00 87.50 260 THR A O 1
ATOM 2012 N N . PRO A 1 261 ? 5.657 -20.031 8.295 1.00 89.38 261 PRO A N 1
ATOM 2013 C CA . PRO A 1 261 ? 4.502 -20.456 9.099 1.00 89.38 261 PRO A CA 1
ATOM 2014 C C . PRO A 1 261 ? 3.312 -19.471 9.078 1.00 89.38 261 PRO A C 1
ATOM 2016 O O . PRO A 1 261 ? 2.385 -19.600 9.880 1.00 89.38 261 PRO A O 1
ATOM 2019 N N . THR A 1 262 ? 3.315 -18.483 8.183 1.00 91.75 262 THR A N 1
ATOM 2020 C CA . THR A 1 262 ? 2.163 -17.630 7.857 1.00 91.75 262 THR A CA 1
ATOM 2021 C C . THR A 1 262 ? 1.787 -17.742 6.372 1.00 91.75 262 THR A C 1
ATOM 2023 O O . THR A 1 262 ? 0.594 -17.764 6.066 1.00 91.75 262 THR A O 1
ATOM 2026 N N . ASN A 1 263 ? 2.773 -17.895 5.473 1.00 89.69 263 ASN A N 1
ATOM 2027 C CA . ASN A 1 263 ? 2.610 -18.161 4.042 1.00 89.69 263 ASN A CA 1
ATOM 2028 C C . ASN A 1 263 ? 3.146 -19.547 3.661 1.00 89.69 263 ASN A C 1
ATOM 2030 O O . ASN A 1 263 ? 4.346 -19.729 3.440 1.00 89.69 263 ASN A O 1
ATOM 2034 N N . GLN A 1 264 ? 2.241 -20.512 3.536 1.00 87.75 264 GLN A N 1
ATOM 2035 C CA . GLN A 1 264 ? 2.539 -21.811 2.944 1.00 87.75 264 GLN A CA 1
ATOM 2036 C C . GLN A 1 264 ? 1.264 -22.342 2.269 1.00 87.75 264 GLN A C 1
ATOM 2038 O O . GLN A 1 264 ? 0.528 -23.133 2.875 1.00 87.75 264 GLN A O 1
ATOM 2043 N N . PRO A 1 265 ? 0.975 -21.889 1.032 1.00 84.88 265 PRO A N 1
ATOM 2044 C CA . PRO A 1 265 ? -0.240 -22.238 0.300 1.00 84.88 265 PRO A CA 1
ATOM 2045 C C . PRO A 1 265 ? -0.451 -23.748 0.192 1.00 84.88 265 PRO A C 1
ATOM 2047 O O . PRO A 1 265 ? -1.568 -24.224 0.382 1.00 84.88 265 PRO A O 1
ATOM 2050 N N . ASP A 1 266 ? 0.632 -24.498 -0.027 1.00 81.62 266 ASP A N 1
ATOM 2051 C CA . ASP A 1 266 ? 0.621 -25.943 -0.232 1.00 81.62 266 ASP A CA 1
ATOM 2052 C C . ASP A 1 266 ? 1.816 -26.608 0.492 1.00 81.62 266 ASP A C 1
ATOM 2054 O O . ASP A 1 266 ? 2.896 -26.013 0.579 1.00 81.62 266 ASP A O 1
ATOM 2058 N N . PRO A 1 267 ? 1.650 -27.819 1.061 1.00 82.38 267 PRO A N 1
ATOM 2059 C CA . PRO A 1 267 ? 0.392 -28.566 1.192 1.00 82.38 267 PRO A CA 1
ATOM 2060 C C . PRO A 1 267 ? -0.517 -28.035 2.322 1.00 82.38 267 PRO A C 1
ATOM 2062 O O . PRO A 1 267 ? -1.660 -28.458 2.456 1.00 82.38 267 PRO A O 1
ATOM 2065 N N . ASN A 1 268 ? -0.024 -27.112 3.156 1.00 87.25 268 ASN A N 1
ATOM 2066 C CA . ASN A 1 268 ? -0.627 -26.811 4.460 1.00 87.25 268 ASN A CA 1
ATOM 2067 C C . ASN A 1 268 ? -1.796 -25.809 4.436 1.00 87.25 268 ASN A C 1
ATOM 2069 O O . ASN A 1 268 ? -2.433 -25.610 5.474 1.00 87.25 268 ASN A O 1
ATOM 2073 N N . ASN A 1 269 ? -2.094 -25.177 3.293 1.00 91.38 269 ASN A N 1
ATOM 2074 C CA . ASN A 1 269 ? -3.131 -24.148 3.133 1.00 91.38 269 ASN A CA 1
ATOM 2075 C C . ASN A 1 269 ? -3.060 -23.043 4.210 1.00 91.38 269 ASN A C 1
ATOM 2077 O O . ASN A 1 269 ? -4.061 -22.665 4.832 1.00 91.38 269 ASN A O 1
ATOM 2081 N N . LEU A 1 270 ? -1.838 -22.548 4.440 1.00 92.31 270 LEU A N 1
ATOM 2082 C CA . LEU A 1 270 ? -1.552 -21.360 5.241 1.00 92.31 270 LEU A CA 1
ATOM 2083 C C . LEU A 1 270 ? -1.594 -20.126 4.326 1.00 92.31 270 LEU A C 1
ATOM 2085 O O . LEU A 1 270 ? -0.810 -20.002 3.387 1.00 92.31 270 LEU A O 1
ATOM 2089 N N . ARG A 1 271 ? -2.574 -19.261 4.593 1.00 91.19 271 ARG A N 1
ATOM 2090 C CA . ARG A 1 271 ? -3.114 -18.199 3.727 1.00 91.19 271 ARG A CA 1
ATOM 2091 C C . ARG A 1 271 ? -3.240 -16.841 4.439 1.00 91.19 271 ARG A C 1
ATOM 2093 O O . ARG A 1 271 ? -3.809 -15.900 3.888 1.00 91.19 271 ARG A O 1
ATOM 2100 N N . TRP A 1 272 ? -2.769 -16.735 5.683 1.00 93.25 272 TRP A N 1
ATOM 2101 C CA . TRP A 1 272 ? -2.914 -15.541 6.523 1.00 93.25 272 TRP A CA 1
ATOM 2102 C C . TRP A 1 272 ? -1.556 -14.996 6.930 1.00 93.25 272 TRP A C 1
ATOM 2104 O O . TRP A 1 272 ? -0.980 -15.329 7.969 1.00 93.25 272 TRP A O 1
ATOM 2114 N N . VAL A 1 273 ? -1.057 -14.150 6.042 1.00 92.81 273 VAL A N 1
ATOM 2115 C CA . VAL A 1 273 ? 0.339 -13.728 6.010 1.00 92.81 273 VAL A CA 1
ATOM 2116 C C . VAL A 1 273 ? 0.584 -12.495 6.853 1.00 92.81 273 VAL A C 1
ATOM 2118 O O . VAL A 1 273 ? -0.362 -11.803 7.247 1.00 92.81 273 VAL A O 1
ATOM 2121 N N . ASN A 1 274 ? 1.838 -12.271 7.226 1.00 95.12 274 ASN A N 1
ATOM 2122 C CA . ASN A 1 274 ? 2.186 -11.266 8.206 1.00 95.12 274 ASN A CA 1
ATOM 2123 C C . ASN A 1 274 ? 2.080 -9.860 7.597 1.00 95.12 274 ASN A C 1
ATOM 2125 O O . ASN A 1 274 ? 2.795 -9.507 6.671 1.00 95.12 274 ASN A O 1
ATOM 2129 N N . ILE A 1 275 ? 1.211 -9.018 8.149 1.00 95.94 275 ILE A N 1
ATOM 2130 C CA . ILE A 1 275 ? 0.881 -7.703 7.589 1.00 95.94 275 ILE A CA 1
ATOM 2131 C C . ILE A 1 275 ? 2.120 -6.798 7.484 1.00 95.94 275 ILE A C 1
ATOM 2133 O O . ILE A 1 275 ? 2.175 -5.963 6.585 1.00 95.94 275 ILE A O 1
ATOM 2137 N N . LEU A 1 276 ? 3.130 -6.957 8.349 1.00 94.62 276 LEU A N 1
ATOM 2138 C CA . LEU A 1 276 ? 4.389 -6.225 8.210 1.00 94.62 276 LEU A CA 1
ATOM 2139 C C . LEU A 1 276 ? 5.215 -6.752 7.024 1.00 94.62 276 LEU A C 1
ATOM 2141 O O . LEU A 1 276 ? 5.441 -5.997 6.081 1.00 94.62 276 LEU A O 1
ATOM 2145 N N . CYS A 1 277 ? 5.637 -8.018 7.066 1.00 92.06 277 CYS A N 1
ATOM 2146 C CA . CYS A 1 277 ? 6.512 -8.627 6.055 1.00 92.06 277 CYS A CA 1
ATOM 2147 C C . CYS A 1 277 ? 5.876 -8.699 4.664 1.00 92.06 277 CYS A C 1
ATOM 2149 O O . CYS A 1 277 ? 6.539 -8.443 3.672 1.00 92.06 277 CYS A O 1
ATOM 2151 N N . ASP A 1 278 ? 4.591 -9.030 4.593 1.00 89.94 278 ASP A N 1
ATOM 2152 C CA . ASP A 1 278 ? 3.957 -9.575 3.391 1.00 89.94 278 ASP A CA 1
ATOM 2153 C C . ASP A 1 278 ? 2.962 -8.612 2.726 1.00 89.94 278 ASP A C 1
ATOM 2155 O O . ASP A 1 278 ? 2.468 -8.879 1.634 1.00 89.94 278 ASP A O 1
ATOM 2159 N N . MET A 1 279 ? 2.652 -7.487 3.382 1.00 92.12 279 MET A N 1
ATOM 2160 C CA . MET A 1 279 ? 1.727 -6.466 2.872 1.00 92.12 279 MET A CA 1
ATOM 2161 C C . MET A 1 279 ? 2.347 -5.065 2.936 1.00 92.12 279 MET A C 1
ATOM 2163 O O . MET A 1 279 ? 2.455 -4.397 1.914 1.00 92.12 279 MET A O 1
ATOM 2167 N N . LEU A 1 280 ? 2.777 -4.605 4.118 1.00 94.81 280 LEU A N 1
ATOM 2168 C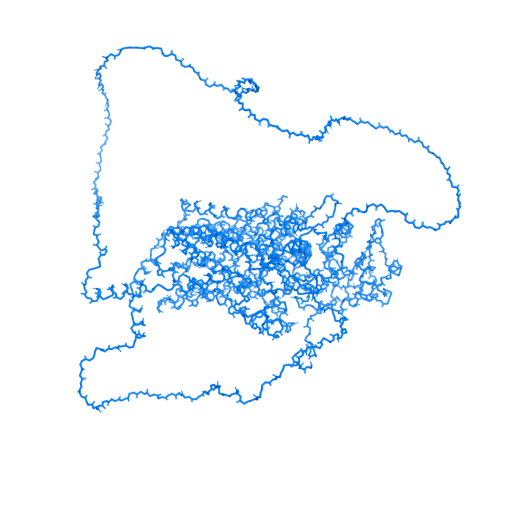 CA . LEU A 1 280 ? 3.273 -3.233 4.306 1.00 94.81 280 LEU A CA 1
ATOM 2169 C C . LEU A 1 280 ? 4.709 -3.009 3.815 1.00 94.81 280 LEU A C 1
ATOM 2171 O O . LEU A 1 280 ? 5.064 -1.870 3.521 1.00 94.81 280 LEU A O 1
ATOM 2175 N N . VAL A 1 281 ? 5.547 -4.046 3.746 1.00 93.25 281 VAL A N 1
ATOM 2176 C CA . VAL A 1 281 ? 6.880 -3.949 3.132 1.00 93.25 281 VAL A CA 1
ATOM 2177 C C . VAL A 1 281 ? 6.806 -4.003 1.594 1.00 93.25 281 VAL A C 1
ATOM 2179 O O . VAL A 1 281 ? 7.270 -3.034 0.988 1.00 93.25 281 VAL A O 1
ATOM 2182 N N . PRO A 1 282 ? 6.200 -5.029 0.955 1.00 89.75 282 PRO A N 1
ATOM 2183 C CA . PRO A 1 282 ? 6.206 -5.161 -0.504 1.00 89.75 282 PRO A CA 1
ATOM 2184 C C . PRO A 1 282 ? 5.202 -4.273 -1.242 1.00 89.75 282 PRO A C 1
ATOM 2186 O O . PRO A 1 282 ? 5.580 -3.566 -2.175 1.00 89.75 282 PRO A O 1
ATOM 2189 N N . GLN A 1 283 ? 3.936 -4.262 -0.825 1.00 89.12 283 GLN A N 1
ATOM 2190 C CA . GLN A 1 283 ? 2.860 -3.646 -1.599 1.00 89.12 283 GLN A CA 1
ATOM 2191 C C . GLN A 1 283 ? 2.691 -2.176 -1.206 1.00 89.12 283 GLN A C 1
ATOM 2193 O O . GLN A 1 283 ? 1.950 -1.819 -0.282 1.00 89.12 283 GLN A O 1
ATOM 2198 N N . ARG A 1 284 ? 3.342 -1.269 -1.939 1.00 91.44 284 ARG A N 1
ATOM 2199 C CA . ARG A 1 284 ? 3.293 0.168 -1.613 1.00 91.44 284 ARG A CA 1
ATOM 2200 C C . ARG A 1 284 ? 1.882 0.745 -1.768 1.00 91.44 284 ARG A C 1
ATOM 2202 O O . ARG A 1 284 ? 1.523 1.659 -1.024 1.00 91.44 284 ARG A O 1
ATOM 2209 N N . GLY A 1 285 ? 1.047 0.145 -2.624 1.00 92.12 285 GLY A N 1
ATOM 2210 C CA . GLY A 1 285 ? -0.387 0.433 -2.720 1.00 92.12 285 GLY A CA 1
ATOM 2211 C C . GLY A 1 285 ? -1.124 0.255 -1.384 1.00 92.12 285 GLY A C 1
ATOM 2212 O O . GLY A 1 285 ? -1.655 1.229 -0.844 1.00 92.12 285 GLY A O 1
ATOM 2213 N N . ILE A 1 286 ? -1.126 -0.948 -0.783 1.00 94.12 286 ILE A N 1
ATOM 2214 C CA . ILE A 1 286 ? -1.823 -1.158 0.505 1.00 94.12 286 ILE A CA 1
ATOM 2215 C C . ILE A 1 286 ? -1.214 -0.308 1.626 1.00 94.12 286 ILE A C 1
ATOM 2217 O O . ILE A 1 286 ? -1.970 0.230 2.434 1.00 94.12 286 ILE A O 1
ATOM 2221 N N . LEU A 1 287 ? 0.107 -0.094 1.635 1.00 97.12 287 LEU A N 1
ATOM 2222 C CA . LEU A 1 287 ? 0.786 0.795 2.584 1.00 97.12 287 LEU A CA 1
ATOM 2223 C C . LEU A 1 287 ? 0.275 2.253 2.501 1.00 97.12 287 LEU A C 1
ATOM 2225 O O . LEU A 1 287 ? -0.117 2.842 3.518 1.00 97.12 287 LEU A O 1
ATOM 2229 N N . GLY A 1 288 ? 0.225 2.828 1.295 1.00 97.00 288 GLY A N 1
ATOM 2230 C CA . GLY A 1 288 ? -0.311 4.171 1.055 1.00 97.00 288 GLY A CA 1
ATOM 2231 C C . GLY A 1 288 ? -1.806 4.265 1.367 1.00 97.00 288 GLY A C 1
ATOM 2232 O O . GLY A 1 288 ? -2.247 5.186 2.059 1.00 97.00 288 GLY A O 1
ATOM 2233 N N . GLY A 1 289 ? -2.583 3.254 0.970 1.00 97.56 289 GLY A N 1
ATOM 2234 C CA . GLY A 1 289 ? -3.993 3.130 1.330 1.00 97.56 289 GLY A CA 1
ATOM 2235 C C . GLY A 1 289 ? -4.213 3.092 2.846 1.00 97.56 289 GLY A C 1
ATOM 2236 O O . GLY A 1 289 ? -5.050 3.824 3.371 1.00 97.56 289 GLY A O 1
ATOM 2237 N N . TRP A 1 290 ? -3.448 2.284 3.584 1.00 98.38 290 TRP A N 1
ATOM 2238 C CA . TRP A 1 290 ? -3.559 2.176 5.044 1.00 98.38 290 TRP A CA 1
ATOM 2239 C C . TRP A 1 290 ? -3.146 3.465 5.757 1.00 98.38 290 TRP A C 1
ATOM 2241 O O . TRP A 1 290 ? -3.768 3.828 6.757 1.00 98.38 290 TRP A O 1
ATOM 2251 N N . THR A 1 291 ? -2.197 4.218 5.198 1.00 98.38 291 THR A N 1
ATOM 2252 C CA . THR A 1 291 ? -1.831 5.556 5.694 1.00 98.38 291 THR A CA 1
ATOM 2253 C C . THR A 1 291 ? -3.007 6.545 5.631 1.00 98.38 291 THR A C 1
ATOM 2255 O O . THR A 1 291 ? -3.056 7.481 6.427 1.00 98.38 291 THR A O 1
ATOM 2258 N N . MET A 1 292 ? -4.005 6.297 4.773 1.00 98.44 292 MET A N 1
ATOM 2259 C CA . MET A 1 292 ? -5.252 7.075 4.683 1.00 98.44 292 MET A CA 1
ATOM 2260 C C . MET A 1 292 ? -6.457 6.415 5.378 1.00 98.44 292 MET A C 1
ATOM 2262 O O . MET A 1 292 ? -7.336 7.115 5.887 1.00 98.44 292 MET A O 1
ATOM 2266 N N . LEU A 1 293 ? -6.473 5.086 5.516 1.00 98.69 293 LEU A N 1
ATOM 2267 C CA . LEU A 1 293 ? -7.466 4.362 6.319 1.00 98.69 293 LEU A CA 1
ATOM 2268 C C . LEU A 1 293 ? -7.439 4.807 7.787 1.00 98.69 293 LEU A C 1
ATOM 2270 O O . LEU A 1 293 ? -8.473 5.157 8.359 1.00 98.69 293 LEU A O 1
ATOM 2274 N N . MET A 1 294 ? -6.252 4.819 8.399 1.00 98.12 294 MET A N 1
ATOM 2275 C CA . MET A 1 294 ? -6.099 5.133 9.820 1.00 98.12 294 MET A CA 1
ATOM 2276 C C . MET A 1 294 ? -6.609 6.537 10.205 1.00 98.12 294 MET A C 1
ATOM 2278 O O . MET A 1 294 ? -7.354 6.621 11.187 1.00 98.12 294 MET A O 1
ATOM 2282 N N . PRO A 1 295 ? -6.285 7.650 9.510 1.00 98.12 295 PRO A N 1
ATOM 2283 C CA . PRO A 1 295 ? -6.829 8.965 9.852 1.00 98.12 295 PRO A CA 1
ATOM 2284 C C . PRO A 1 295 ? -8.339 9.059 9.596 1.00 98.12 295 PRO A C 1
ATOM 2286 O O . PRO A 1 295 ? -9.035 9.659 10.417 1.00 98.12 295 PRO A O 1
ATOM 2289 N N . ALA A 1 296 ? -8.877 8.419 8.549 1.00 98.31 296 ALA A N 1
ATOM 2290 C CA . ALA A 1 296 ? -10.323 8.363 8.327 1.00 98.31 296 ALA A CA 1
ATOM 2291 C C . ALA A 1 296 ? -11.046 7.654 9.489 1.00 98.31 296 ALA A C 1
ATOM 2293 O O . ALA A 1 296 ? -11.983 8.212 10.068 1.00 98.31 296 ALA A O 1
ATOM 2294 N N . LEU A 1 297 ? -10.556 6.484 9.918 1.00 97.94 297 LEU A N 1
ATOM 2295 C CA . LEU A 1 297 ? -11.092 5.762 11.078 1.00 97.94 297 LEU A CA 1
ATOM 2296 C C . LEU A 1 297 ? -10.940 6.561 12.385 1.00 97.94 297 LEU A C 1
ATOM 2298 O O . LEU A 1 297 ? -11.886 6.619 13.169 1.00 97.94 297 LEU A O 1
ATOM 2302 N N . ASN A 1 298 ? -9.805 7.233 12.615 1.00 95.94 298 ASN A N 1
ATOM 2303 C CA . ASN A 1 298 ? -9.600 8.094 13.791 1.00 95.94 298 ASN A CA 1
ATOM 2304 C C . ASN A 1 298 ? -10.552 9.311 13.818 1.00 95.94 298 ASN A C 1
ATOM 2306 O O . ASN A 1 298 ? -10.915 9.781 14.901 1.00 95.94 298 ASN A O 1
ATOM 2310 N N . LEU A 1 299 ? -10.979 9.822 12.657 1.00 95.00 299 LEU A N 1
ATOM 2311 C CA . LEU A 1 299 ? -11.968 10.900 12.567 1.00 95.00 299 LEU A CA 1
ATOM 2312 C C . LEU A 1 299 ? -13.407 10.392 12.757 1.00 95.00 299 LEU A C 1
ATOM 2314 O O . LEU A 1 299 ? -14.170 11.040 13.479 1.00 95.00 299 LEU A O 1
ATOM 2318 N N . LEU A 1 300 ? -13.774 9.260 12.151 1.00 93.94 300 LEU A N 1
ATOM 2319 C CA . LEU A 1 300 ? -15.142 8.721 12.139 1.00 93.94 300 LEU A CA 1
ATOM 2320 C C . LEU A 1 300 ? -15.512 7.950 13.419 1.00 93.94 300 LEU A C 1
ATOM 2322 O O . LEU A 1 300 ? -16.566 8.184 14.013 1.00 93.94 300 LEU A O 1
ATOM 2326 N N . LEU A 1 301 ? -14.660 7.015 13.845 1.00 92.38 301 LEU A N 1
ATOM 2327 C CA . LEU A 1 301 ? -15.074 5.900 14.701 1.00 92.38 301 LEU A CA 1
ATOM 2328 C C . LEU A 1 301 ? -15.079 6.219 16.214 1.00 92.38 301 LEU A C 1
ATOM 2330 O O . LEU A 1 301 ? -16.073 5.892 16.870 1.00 92.38 301 LEU A O 1
ATOM 2334 N N . PRO A 1 302 ? -14.074 6.911 16.801 1.00 89.44 302 PRO A N 1
ATOM 2335 C CA . PRO A 1 302 ? -14.101 7.283 18.220 1.00 89.44 302 PRO A CA 1
ATOM 2336 C C . PRO A 1 302 ? -15.269 8.198 18.646 1.00 89.44 302 PRO A C 1
ATOM 2338 O O . PRO A 1 302 ? -15.831 7.950 19.717 1.00 89.44 302 PRO A O 1
ATOM 2341 N N . PRO A 1 303 ? -15.700 9.219 17.870 1.00 87.06 303 PRO A N 1
ATOM 2342 C CA . PRO A 1 303 ? -16.892 10.000 18.216 1.00 87.06 303 PRO A CA 1
ATOM 2343 C C . PRO A 1 303 ? -18.171 9.161 18.185 1.00 87.06 303 PRO A C 1
ATOM 2345 O O . PRO A 1 303 ? -18.964 9.222 19.123 1.00 87.06 303 PRO A O 1
ATOM 2348 N N . LEU A 1 304 ? -18.340 8.336 17.147 1.00 87.56 304 LEU A N 1
ATOM 2349 C CA . LEU A 1 304 ? -19.534 7.516 16.934 1.00 87.56 304 LEU A CA 1
ATOM 2350 C C . LEU A 1 304 ? -19.694 6.435 18.017 1.00 87.56 304 LEU A C 1
ATOM 2352 O O . LEU A 1 304 ? -20.791 6.221 18.546 1.00 87.56 304 LEU A O 1
ATOM 2356 N N . ALA A 1 305 ? -18.576 5.825 18.424 1.00 84.75 305 ALA A N 1
ATOM 2357 C CA . ALA A 1 305 ? -18.490 4.948 19.588 1.00 84.75 305 ALA A CA 1
ATOM 2358 C C . ALA A 1 305 ? -19.009 5.628 20.868 1.00 84.75 305 ALA A C 1
ATOM 2360 O O . ALA A 1 305 ? -19.749 5.012 21.632 1.00 84.75 305 ALA A O 1
ATOM 2361 N N . ARG A 1 306 ? -18.676 6.910 21.064 1.00 79.94 306 ARG A N 1
ATOM 2362 C CA . ARG A 1 306 ? -19.008 7.723 22.249 1.00 79.94 306 ARG A CA 1
ATOM 2363 C C . ARG A 1 306 ? -20.302 8.544 22.106 1.00 79.94 306 ARG A C 1
ATOM 2365 O O . ARG A 1 306 ? -20.495 9.489 22.861 1.00 79.94 306 ARG A O 1
ATOM 2372 N N . ARG A 1 307 ? -21.154 8.247 21.110 1.00 77.31 307 ARG A N 1
ATOM 2373 C CA . ARG A 1 307 ? -22.365 9.025 20.740 1.00 77.31 307 ARG A CA 1
ATOM 2374 C C . ARG A 1 307 ? -22.125 10.540 20.515 1.00 77.31 307 ARG A C 1
ATOM 2376 O O . ARG A 1 307 ? -23.087 11.301 20.467 1.00 77.31 307 ARG A O 1
ATOM 2383 N N . ARG A 1 308 ? -20.881 11.006 20.345 1.00 79.19 308 ARG A N 1
ATOM 2384 C CA . ARG A 1 308 ? -20.557 12.433 20.142 1.00 79.19 308 ARG A CA 1
ATOM 2385 C C . ARG A 1 308 ? -20.946 12.868 18.722 1.00 79.19 308 ARG A C 1
ATOM 2387 O O . ARG A 1 308 ? -20.806 12.098 17.772 1.00 79.19 308 ARG A O 1
ATOM 2394 N N . LYS A 1 309 ? -21.413 14.115 18.566 1.00 81.62 309 LYS A N 1
ATOM 2395 C CA . LYS A 1 309 ? -21.764 14.697 17.254 1.00 81.62 309 LYS A CA 1
ATOM 2396 C C . LYS A 1 309 ? -20.548 14.673 16.321 1.00 81.62 309 LYS A C 1
ATOM 2398 O O . LYS A 1 309 ? -19.453 15.053 16.729 1.00 81.62 309 LYS A O 1
ATOM 2403 N N . LEU A 1 310 ? -20.751 14.272 15.067 1.00 88.44 310 LEU A N 1
ATOM 2404 C CA . LEU A 1 310 ? -19.729 14.303 14.018 1.00 88.44 310 LEU A CA 1
ATOM 2405 C C . LEU A 1 310 ? -19.677 15.719 13.404 1.00 88.44 310 LEU A C 1
ATOM 2407 O O . LEU A 1 310 ? -20.635 16.111 12.735 1.00 88.44 310 LEU A O 1
ATOM 2411 N N . PRO A 1 311 ? -18.619 16.525 13.633 1.00 89.81 311 PRO A N 1
ATOM 2412 C CA . PRO A 1 311 ? -18.606 17.918 13.192 1.00 89.81 311 PRO A CA 1
ATOM 2413 C C . PRO A 1 311 ? -18.358 18.015 11.674 1.00 89.81 311 PRO A C 1
ATOM 2415 O O . PRO A 1 311 ? -17.471 17.315 11.173 1.00 89.81 311 PRO A O 1
ATOM 2418 N N . PRO A 1 312 ? -19.050 18.908 10.931 1.00 93.44 312 PRO A N 1
ATOM 2419 C CA . PRO A 1 312 ? -18.973 18.971 9.466 1.00 93.44 312 PRO A CA 1
ATOM 2420 C C . PRO A 1 312 ? -17.549 19.062 8.904 1.00 93.44 312 PRO A C 1
ATOM 2422 O O . PRO A 1 312 ? -17.206 18.313 7.995 1.00 93.44 312 PRO A O 1
ATOM 2425 N N . ARG A 1 313 ? -16.678 19.888 9.504 1.00 95.25 313 ARG A N 1
ATOM 2426 C CA . ARG A 1 313 ? -15.261 20.016 9.108 1.00 95.25 313 ARG A CA 1
ATOM 2427 C C . ARG A 1 313 ? -14.493 18.686 9.178 1.00 95.25 313 ARG A C 1
ATOM 2429 O O . ARG A 1 313 ? -13.657 18.425 8.321 1.00 95.25 313 ARG A O 1
ATOM 2436 N N . ALA A 1 314 ? -14.793 17.815 10.147 1.00 95.44 314 ALA A N 1
ATOM 2437 C CA . ALA A 1 314 ? -14.175 16.488 10.225 1.00 95.44 314 ALA A CA 1
ATOM 2438 C C . ALA A 1 314 ? -14.737 15.511 9.184 1.00 95.44 314 ALA A C 1
ATOM 2440 O O . ALA A 1 314 ? -14.008 14.628 8.748 1.00 95.44 314 ALA A O 1
ATOM 2441 N N . MET A 1 315 ? -16.004 15.662 8.785 1.00 97.38 315 MET A N 1
ATOM 2442 C CA . MET A 1 315 ? -16.629 14.831 7.747 1.00 97.38 315 MET A CA 1
ATOM 2443 C C . MET A 1 315 ? -16.168 15.226 6.346 1.00 97.38 315 MET A C 1
ATOM 2445 O O . MET A 1 315 ? -15.919 14.344 5.535 1.00 97.38 315 MET A O 1
ATOM 2449 N N . ILE A 1 316 ? -15.946 16.520 6.097 1.00 98.19 316 ILE A N 1
ATOM 2450 C CA . ILE A 1 316 ? -15.284 17.000 4.877 1.00 98.19 316 ILE A CA 1
ATOM 2451 C C . ILE A 1 316 ? -13.854 16.450 4.811 1.00 98.19 316 ILE A C 1
ATOM 2453 O O . ILE A 1 316 ? -13.487 15.863 3.803 1.00 98.19 316 ILE A O 1
ATOM 2457 N N . LEU A 1 317 ? -13.060 16.550 5.887 1.00 98.19 317 LEU A N 1
ATOM 2458 C CA . LEU A 1 317 ? -11.692 16.008 5.896 1.00 98.19 317 LEU A CA 1
ATOM 2459 C C . LEU A 1 317 ? -11.648 14.479 5.757 1.00 98.19 317 LEU A C 1
ATOM 2461 O O . LEU A 1 317 ? -10.846 13.970 4.981 1.00 98.19 317 LEU A O 1
ATOM 2465 N N . ALA A 1 318 ? -12.524 13.743 6.448 1.00 98.31 318 ALA A N 1
ATOM 2466 C CA . ALA A 1 318 ? -12.652 12.299 6.252 1.00 98.31 318 ALA A CA 1
ATOM 2467 C C . ALA A 1 318 ? -13.098 11.960 4.818 1.00 98.31 318 ALA A C 1
ATOM 2469 O O . ALA A 1 318 ? -12.625 10.977 4.258 1.00 98.31 318 ALA A O 1
ATOM 2470 N N . GLY A 1 319 ? -13.961 12.786 4.216 1.00 98.50 319 GLY A N 1
ATOM 2471 C CA . GLY A 1 319 ? -14.430 12.645 2.838 1.00 98.50 319 GLY A CA 1
ATOM 2472 C C . GLY A 1 319 ? -13.330 12.909 1.813 1.00 98.50 319 GLY A C 1
ATOM 2473 O O . GLY A 1 319 ? -13.213 12.153 0.862 1.00 98.50 319 GLY A O 1
ATOM 2474 N N . VAL A 1 320 ? -12.467 13.906 2.031 1.00 98.50 320 VAL A N 1
ATOM 2475 C CA . VAL A 1 320 ? -11.275 14.154 1.197 1.00 98.50 320 VAL A CA 1
ATOM 2476 C C . VAL A 1 320 ? -10.288 12.990 1.299 1.00 98.50 320 VAL A C 1
ATOM 2478 O O . VAL A 1 320 ? -9.817 12.493 0.280 1.00 98.50 320 VAL A O 1
ATOM 2481 N N . ILE A 1 321 ? -10.021 12.505 2.516 1.00 98.44 321 ILE A N 1
ATOM 2482 C CA . ILE A 1 321 ? -9.113 11.374 2.754 1.00 98.44 321 ILE A CA 1
ATOM 2483 C C . ILE A 1 321 ? -9.651 10.084 2.119 1.00 98.44 321 ILE A C 1
ATOM 2485 O O . ILE A 1 321 ? -8.901 9.377 1.453 1.00 98.44 321 ILE A O 1
ATOM 2489 N N . ALA A 1 322 ? -10.946 9.790 2.274 1.00 98.31 322 ALA A N 1
ATOM 2490 C CA . ALA A 1 322 ? -11.576 8.629 1.650 1.00 98.31 322 ALA A CA 1
ATOM 2491 C C . ALA A 1 322 ? -11.706 8.783 0.127 1.00 98.31 322 ALA A C 1
ATOM 2493 O O . ALA A 1 322 ? -11.486 7.831 -0.610 1.00 98.31 322 ALA A O 1
ATOM 2494 N N . GLY A 1 323 ? -12.027 9.982 -0.356 1.00 97.50 323 GLY A N 1
ATOM 2495 C CA . GLY A 1 323 ? -12.141 10.295 -1.777 1.00 97.50 323 GLY A CA 1
ATOM 2496 C C . GLY A 1 323 ? -10.815 10.182 -2.526 1.00 97.50 323 GLY A C 1
ATOM 2497 O O . GLY A 1 323 ? -10.806 9.792 -3.685 1.00 97.50 323 GLY A O 1
ATOM 2498 N N . GLY A 1 324 ? -9.690 10.448 -1.858 1.00 95.94 324 GLY A N 1
ATOM 2499 C CA . GLY A 1 324 ? -8.344 10.249 -2.399 1.00 95.94 324 GLY A CA 1
ATOM 2500 C C . GLY A 1 324 ? -7.816 8.808 -2.348 1.00 95.94 324 GLY A C 1
ATOM 2501 O O . GLY A 1 324 ? -6.654 8.605 -2.695 1.00 95.94 324 GLY A O 1
ATOM 2502 N N . LEU A 1 325 ? -8.609 7.821 -1.898 1.00 96.06 325 LEU A N 1
ATOM 2503 C CA . LEU A 1 325 ? -8.168 6.423 -1.778 1.00 96.06 325 LEU A CA 1
ATOM 2504 C C . LEU A 1 325 ? -8.108 5.605 -3.079 1.00 96.06 325 LEU A C 1
ATOM 2506 O O . LEU A 1 325 ? -7.200 4.783 -3.132 1.00 96.06 325 LEU A O 1
ATOM 2510 N N . PRO A 1 326 ? -9.003 5.707 -4.086 1.00 93.25 326 PRO A N 1
ATOM 2511 C CA . PRO A 1 326 ? -9.024 4.731 -5.186 1.00 93.25 326 PRO A CA 1
ATOM 2512 C C . PRO A 1 326 ? -7.684 4.585 -5.925 1.00 93.25 326 PRO A C 1
ATOM 2514 O O . PRO A 1 326 ? -7.203 3.461 -6.086 1.00 93.25 326 PRO A O 1
ATOM 2517 N N . LEU A 1 327 ? -7.037 5.711 -6.259 1.00 90.56 327 LEU A N 1
ATOM 2518 C CA . LEU A 1 327 ? -5.703 5.765 -6.882 1.00 90.56 327 LEU A CA 1
ATOM 2519 C C . LEU A 1 327 ? -4.509 5.535 -5.924 1.00 90.56 327 LEU A C 1
ATOM 2521 O O . LEU A 1 327 ? -3.364 5.512 -6.374 1.00 90.56 327 LEU A O 1
ATOM 2525 N N . LEU A 1 328 ? -4.758 5.344 -4.622 1.00 92.94 328 LEU A N 1
ATOM 2526 C CA . LEU A 1 328 ? -3.777 4.830 -3.651 1.00 92.94 328 LEU A CA 1
ATOM 2527 C C . LEU A 1 328 ? -3.960 3.323 -3.422 1.00 92.94 328 LEU A C 1
ATOM 2529 O O . LEU A 1 328 ? -3.005 2.561 -3.510 1.00 92.94 328 LEU A O 1
ATOM 2533 N N . HIS A 1 329 ? -5.186 2.892 -3.112 1.00 93.69 329 HIS A N 1
ATOM 2534 C CA . HIS A 1 329 ? -5.578 1.492 -2.983 1.00 93.69 329 HIS A CA 1
ATOM 2535 C C . HIS A 1 329 ? -7.108 1.322 -3.006 1.00 93.69 329 HIS A C 1
ATOM 2537 O O . HIS A 1 329 ? -7.799 1.569 -2.010 1.00 93.69 329 HIS A O 1
ATOM 2543 N N . THR A 1 330 ? -7.646 0.816 -4.118 1.00 90.69 330 THR A N 1
ATOM 2544 C CA . THR A 1 330 ? -9.097 0.618 -4.295 1.00 90.69 330 THR A CA 1
ATOM 2545 C C . THR A 1 330 ? -9.711 -0.372 -3.285 1.00 90.69 330 THR A C 1
ATOM 2547 O O . THR A 1 330 ? -10.807 -0.119 -2.787 1.00 90.69 330 THR A O 1
ATOM 2550 N N . HIS A 1 331 ? -8.998 -1.421 -2.851 1.00 92.62 331 HIS A N 1
ATOM 2551 C CA . HIS A 1 331 ? -9.498 -2.315 -1.788 1.00 92.62 331 HIS A CA 1
ATOM 2552 C C . HIS A 1 331 ? -9.654 -1.601 -0.439 1.00 92.62 331 HIS A C 1
ATOM 2554 O O . HIS A 1 331 ? -10.620 -1.846 0.282 1.00 92.62 331 HIS A O 1
ATOM 2560 N N . THR A 1 332 ? -8.762 -0.663 -0.103 1.00 96.94 332 THR A N 1
ATOM 2561 C CA . THR A 1 332 ? -8.915 0.142 1.118 1.00 96.94 332 THR A CA 1
ATOM 2562 C C . THR A 1 332 ? -10.099 1.106 1.013 1.00 96.94 332 THR A C 1
ATOM 2564 O O . THR A 1 332 ? -10.800 1.306 2.005 1.00 96.94 332 THR A O 1
ATOM 2567 N N . PHE A 1 333 ? -10.364 1.670 -0.174 1.00 96.88 333 PHE A N 1
ATOM 2568 C CA . PHE A 1 333 ? -11.579 2.455 -0.421 1.00 96.88 333 PHE A CA 1
ATOM 2569 C C . PHE A 1 333 ? -12.843 1.615 -0.189 1.00 96.88 333 PHE A C 1
ATOM 2571 O O . PHE A 1 333 ? -13.704 2.014 0.597 1.00 96.88 333 PHE A O 1
ATOM 2578 N N . LEU A 1 334 ? -12.920 0.426 -0.798 1.00 95.69 334 LEU A N 1
ATOM 2579 C CA . LEU A 1 334 ? -14.046 -0.497 -0.649 1.00 95.69 334 LEU A CA 1
ATOM 2580 C C . LEU A 1 334 ? -14.253 -0.921 0.815 1.00 95.69 334 LEU A C 1
ATOM 2582 O O . LEU A 1 334 ? -15.365 -0.817 1.334 1.00 95.69 334 LEU A O 1
ATOM 2586 N N . ALA A 1 335 ? -13.189 -1.323 1.515 1.00 97.94 335 ALA A N 1
ATOM 2587 C CA . ALA A 1 335 ? -13.265 -1.696 2.927 1.00 97.94 335 ALA A CA 1
ATOM 2588 C C . ALA A 1 335 ? -13.739 -0.530 3.816 1.00 97.94 335 ALA A C 1
ATOM 2590 O O . ALA A 1 335 ? -14.574 -0.729 4.699 1.00 97.94 335 ALA A O 1
ATOM 2591 N N . LEU A 1 336 ? -13.260 0.698 3.574 1.00 98.56 336 LEU A N 1
ATOM 2592 C CA . LEU A 1 336 ? -13.707 1.882 4.314 1.00 98.56 336 LEU A CA 1
ATOM 2593 C C . LEU A 1 336 ? -15.171 2.238 4.007 1.00 98.56 336 LEU A C 1
ATOM 2595 O O . LEU A 1 336 ? -15.900 2.625 4.923 1.00 98.56 336 LEU A O 1
ATOM 2599 N N . ALA A 1 337 ? -15.620 2.081 2.760 1.00 98.06 337 ALA A N 1
ATOM 2600 C CA . ALA A 1 337 ? -17.011 2.293 2.366 1.00 98.06 337 ALA A CA 1
ATOM 2601 C C . ALA A 1 337 ? -17.955 1.279 3.042 1.00 98.06 337 ALA A C 1
ATOM 2603 O O . ALA A 1 337 ? -18.938 1.683 3.667 1.00 98.06 337 ALA A O 1
ATOM 2604 N N . LEU A 1 338 ? -17.617 -0.016 3.006 1.00 98.38 338 LEU A N 1
ATOM 2605 C CA . LEU A 1 338 ? -18.371 -1.087 3.671 1.00 98.38 338 LEU A CA 1
ATOM 2606 C C . LEU A 1 338 ? -18.398 -0.906 5.195 1.00 98.38 338 LEU A C 1
ATOM 2608 O O . LEU A 1 338 ? -19.471 -0.949 5.800 1.00 98.38 338 LEU A O 1
ATOM 2612 N N . ALA A 1 339 ? -17.253 -0.604 5.819 1.00 98.38 339 ALA A N 1
ATOM 2613 C CA . ALA A 1 339 ? -17.201 -0.285 7.245 1.00 98.38 339 ALA A CA 1
ATOM 2614 C C . ALA A 1 339 ? -18.106 0.905 7.591 1.00 98.38 339 ALA A C 1
ATOM 2616 O O . ALA A 1 339 ? -18.889 0.836 8.537 1.00 98.38 339 ALA A O 1
ATOM 2617 N N . SER A 1 340 ? -18.041 1.980 6.799 1.00 98.25 340 SER A N 1
ATOM 2618 C CA . SER A 1 340 ? -18.836 3.194 7.010 1.00 98.25 340 SER A CA 1
ATOM 2619 C C . SER A 1 340 ? -20.335 2.952 6.833 1.00 98.25 340 SER A C 1
ATOM 2621 O O . SER A 1 340 ? -21.123 3.503 7.601 1.00 98.25 340 SER A O 1
ATOM 2623 N N . LEU A 1 341 ? -20.737 2.092 5.893 1.00 98.06 341 LEU A N 1
ATOM 2624 C CA . LEU A 1 341 ? -22.124 1.658 5.737 1.00 98.06 341 LEU A CA 1
ATOM 2625 C C . LEU A 1 341 ? -22.599 0.869 6.966 1.00 98.06 341 LEU A C 1
ATOM 2627 O O . LEU A 1 341 ? -23.641 1.197 7.530 1.00 98.06 341 LEU A O 1
ATOM 2631 N N . GLY A 1 342 ? -21.821 -0.103 7.450 1.00 97.81 342 GLY A N 1
ATOM 2632 C CA . GLY A 1 342 ? -22.163 -0.865 8.656 1.00 97.81 342 GLY A CA 1
ATOM 2633 C C . GLY A 1 342 ? -22.223 0.006 9.919 1.00 97.81 342 GLY A C 1
ATOM 2634 O O . GLY A 1 342 ? -23.148 -0.122 10.727 1.00 97.81 342 GLY A O 1
ATOM 2635 N N . PHE A 1 343 ? -21.301 0.966 10.055 1.00 96.75 343 PHE A N 1
ATOM 2636 C CA . PHE A 1 343 ? -21.324 1.977 11.115 1.00 96.75 343 PHE A CA 1
ATOM 2637 C C . PHE A 1 343 ? -22.577 2.865 11.041 1.00 96.75 343 PHE A C 1
ATOM 2639 O O . PHE A 1 343 ? -23.213 3.103 12.070 1.00 96.75 343 PHE A O 1
ATOM 2646 N N . LEU A 1 344 ? -22.955 3.329 9.843 1.00 96.06 344 LEU A N 1
ATOM 2647 C CA . LEU A 1 344 ? -24.154 4.138 9.608 1.00 96.06 344 LEU A CA 1
ATOM 2648 C C . LEU A 1 344 ? -25.434 3.355 9.921 1.00 96.06 344 LEU A C 1
ATOM 2650 O O . LEU A 1 344 ? -26.278 3.850 10.665 1.00 96.06 344 LEU A O 1
ATOM 2654 N N . LEU A 1 345 ? -25.572 2.131 9.405 1.00 95.94 345 LEU A N 1
ATOM 2655 C CA . LEU A 1 345 ? -26.738 1.274 9.638 1.00 95.94 345 LEU A CA 1
ATOM 2656 C C . LEU A 1 345 ? -26.937 1.014 11.136 1.00 95.94 345 LEU A C 1
ATOM 2658 O O . LEU A 1 345 ? -28.021 1.258 11.667 1.00 95.94 345 LEU A O 1
ATOM 2662 N N . TYR A 1 346 ? -25.879 0.627 11.854 1.00 93.88 346 TYR A N 1
ATOM 2663 C CA . TYR A 1 346 ? -25.947 0.442 13.304 1.00 93.88 346 TYR A CA 1
ATOM 2664 C C . TYR A 1 346 ? -26.268 1.742 14.057 1.00 93.88 346 TYR A C 1
ATOM 2666 O O . TYR A 1 346 ? -27.039 1.737 15.022 1.00 93.88 346 TYR A O 1
ATOM 2674 N N . ALA A 1 347 ? -25.720 2.878 13.621 1.00 90.44 347 ALA A N 1
ATOM 2675 C CA . ALA A 1 347 ? -26.017 4.174 14.219 1.00 90.44 347 ALA A CA 1
ATOM 2676 C C . ALA A 1 347 ? -27.466 4.631 13.964 1.00 90.44 347 ALA A C 1
ATOM 2678 O O . ALA A 1 347 ? -28.061 5.226 14.855 1.00 90.44 347 ALA A O 1
ATOM 2679 N N . LEU A 1 348 ? -28.067 4.318 12.809 1.00 91.38 348 LEU A N 1
ATOM 2680 C CA . LEU A 1 348 ? -29.474 4.611 12.493 1.00 91.38 348 LEU A CA 1
ATOM 2681 C C . LEU A 1 348 ? -30.455 3.685 13.227 1.00 91.38 348 LEU A C 1
ATOM 2683 O O . LEU A 1 348 ? -31.520 4.133 13.663 1.00 91.38 348 LEU A O 1
ATOM 2687 N N . VAL A 1 349 ? -30.097 2.408 13.387 1.00 90.00 349 VAL A N 1
ATOM 2688 C CA . VAL A 1 349 ? -30.869 1.431 14.171 1.00 90.00 349 VAL A CA 1
ATOM 2689 C C . VAL A 1 349 ? -30.831 1.779 15.662 1.00 90.00 349 VAL A C 1
ATOM 2691 O O . VAL A 1 349 ? -31.875 1.752 16.305 1.00 90.00 349 VAL A O 1
ATOM 2694 N N . THR A 1 350 ? -29.671 2.187 16.198 1.00 85.31 350 THR A N 1
ATOM 2695 C CA . THR A 1 350 ? -29.503 2.591 17.614 1.00 85.31 350 THR A CA 1
ATOM 2696 C C . THR A 1 350 ? -29.740 4.084 17.894 1.00 85.31 350 THR A C 1
ATOM 2698 O O . THR A 1 350 ? -29.439 4.560 18.994 1.00 85.31 350 THR A O 1
ATOM 2701 N N . ALA A 1 351 ? -30.276 4.834 16.926 1.00 81.19 351 ALA A N 1
ATOM 2702 C CA . ALA A 1 351 ? -30.701 6.219 17.109 1.00 81.19 351 ALA A CA 1
ATOM 2703 C C . ALA A 1 351 ? -32.203 6.307 17.434 1.00 81.19 351 ALA A C 1
ATOM 2705 O O . ALA A 1 351 ? -33.010 5.685 16.731 1.00 81.19 351 ALA A O 1
ATOM 2706 N N . PRO A 1 352 ? -32.600 7.156 18.404 1.00 78.56 352 PRO A N 1
ATOM 2707 C CA . PRO A 1 352 ? -33.995 7.510 18.636 1.00 78.56 352 PRO A CA 1
ATOM 2708 C C . PRO A 1 352 ? -34.715 7.909 17.348 1.00 78.56 352 PRO A C 1
ATOM 2710 O O . PRO A 1 352 ? -34.151 8.623 16.512 1.00 78.56 352 PRO A O 1
ATOM 2713 N N . ARG A 1 353 ? -35.980 7.492 17.203 1.00 73.94 353 ARG A N 1
ATOM 2714 C CA . ARG A 1 353 ? -36.756 7.625 15.953 1.00 73.94 353 ARG A CA 1
ATOM 2715 C C . ARG A 1 353 ? -36.735 9.048 15.366 1.00 73.94 353 ARG A C 1
ATOM 2717 O O . ARG A 1 353 ? -36.591 9.186 14.156 1.00 73.94 353 ARG A O 1
ATOM 2724 N N . GLY A 1 354 ? -36.778 10.088 16.207 1.00 78.62 354 GLY A N 1
ATOM 2725 C CA . GLY A 1 354 ? -36.714 11.497 15.782 1.00 78.62 354 GLY A CA 1
ATOM 2726 C C . GLY A 1 354 ? -35.315 12.064 15.481 1.00 78.62 354 GLY A C 1
ATOM 2727 O O . GLY A 1 354 ? -35.221 13.137 14.897 1.00 78.62 354 GLY A O 1
ATOM 2728 N N . ARG A 1 355 ? -34.220 11.380 15.850 1.00 79.81 355 ARG A N 1
ATOM 2729 C CA . ARG A 1 355 ? -32.833 11.894 15.726 1.00 79.81 355 ARG A CA 1
ATOM 2730 C C . ARG A 1 355 ? -32.013 11.238 14.610 1.00 79.81 355 ARG A C 1
ATOM 2732 O O . ARG A 1 355 ? -30.860 11.602 14.393 1.00 79.81 355 ARG A O 1
ATOM 2739 N N . ARG A 1 356 ? -32.602 10.317 13.838 1.00 86.12 356 ARG A N 1
ATOM 2740 C CA . ARG A 1 356 ? -31.944 9.640 12.699 1.00 86.12 356 ARG A CA 1
ATOM 2741 C C . ARG A 1 356 ? -31.350 10.612 11.669 1.00 86.12 356 ARG A C 1
ATOM 2743 O O . ARG A 1 356 ? -30.280 10.343 11.134 1.00 86.12 356 ARG A O 1
ATOM 2750 N N . ALA A 1 357 ? -31.974 11.772 11.455 1.00 87.88 357 ALA A N 1
ATOM 2751 C CA . ALA A 1 357 ? -31.448 12.813 10.569 1.00 87.88 357 ALA A CA 1
ATOM 2752 C C . ALA A 1 357 ? -30.118 13.434 11.056 1.00 87.88 357 ALA A C 1
ATOM 2754 O O . ALA A 1 357 ? -29.291 13.813 10.228 1.00 87.88 357 ALA A O 1
ATOM 2755 N N . GLU A 1 358 ? -29.873 13.509 12.371 1.00 86.94 358 GLU A N 1
ATOM 2756 C CA . GLU A 1 358 ? -28.594 13.985 12.932 1.00 86.94 358 GLU A CA 1
ATOM 2757 C C . GLU A 1 358 ? -27.455 12.978 12.731 1.00 86.94 358 GLU A C 1
ATOM 2759 O O . GLU A 1 358 ? -26.297 13.379 12.655 1.00 86.94 358 GLU A O 1
ATOM 2764 N N . VAL A 1 359 ? -27.776 11.685 12.619 1.00 87.56 359 VAL A N 1
ATOM 2765 C CA . VAL A 1 359 ? -26.815 10.624 12.271 1.00 87.56 359 VAL A CA 1
ATOM 2766 C C . VAL A 1 359 ? -26.574 10.585 10.762 1.00 87.56 359 VAL A C 1
ATOM 2768 O O . VAL A 1 359 ? -25.432 10.480 10.325 1.00 87.56 359 VAL A O 1
ATOM 2771 N N . LEU A 1 360 ? -27.634 10.708 9.960 1.00 93.69 360 LEU A N 1
ATOM 2772 C CA . LEU A 1 360 ? -27.553 10.591 8.505 1.00 93.69 360 LEU A CA 1
ATOM 2773 C C . LEU A 1 360 ? -26.828 11.778 7.849 1.00 93.69 360 LEU A C 1
ATOM 2775 O O . LEU A 1 360 ? -25.975 11.565 6.994 1.00 93.69 360 LEU A O 1
ATOM 2779 N N . ARG A 1 361 ? -27.120 13.027 8.247 1.00 95.25 361 ARG A N 1
ATOM 2780 C CA . ARG A 1 361 ? -26.554 14.232 7.599 1.00 95.25 361 ARG A CA 1
ATOM 2781 C C . ARG A 1 361 ? -25.009 14.275 7.594 1.00 95.25 361 ARG A C 1
ATOM 2783 O O . ARG A 1 361 ? -24.457 14.551 6.530 1.00 95.25 361 ARG A O 1
ATOM 2790 N N . PRO A 1 362 ? -24.286 13.978 8.697 1.00 95.25 362 PRO A N 1
ATOM 2791 C CA . PRO A 1 362 ? -22.822 13.899 8.682 1.00 95.25 362 PRO A CA 1
ATOM 2792 C C . PRO A 1 362 ? -22.273 12.821 7.739 1.00 95.25 362 PRO A C 1
ATOM 2794 O O . PRO A 1 362 ? -21.289 13.072 7.048 1.00 95.25 362 PRO A O 1
ATOM 2797 N N . PHE A 1 363 ? -22.924 11.654 7.672 1.00 96.19 363 PHE A N 1
ATOM 2798 C CA . PHE A 1 363 ? -22.536 10.569 6.766 1.00 96.19 363 PHE A CA 1
ATOM 2799 C C . PHE A 1 363 ? -22.825 10.894 5.296 1.00 96.19 363 PHE A C 1
ATOM 2801 O O . PHE A 1 363 ? -22.006 10.561 4.447 1.00 96.19 363 PHE A O 1
ATOM 2808 N N . LEU A 1 364 ? -23.925 11.592 4.989 1.00 97.56 364 LEU A N 1
ATOM 2809 C CA . LEU A 1 364 ? -24.197 12.094 3.638 1.00 97.56 364 LEU A CA 1
ATOM 2810 C C . LEU A 1 364 ? -23.154 13.132 3.201 1.00 97.56 364 LEU A C 1
ATOM 2812 O O . LEU A 1 364 ? -22.692 13.072 2.070 1.00 97.56 364 LEU A O 1
ATOM 2816 N N . LEU A 1 365 ? -22.733 14.040 4.090 1.00 98.19 365 LEU A N 1
ATOM 2817 C CA . LEU A 1 365 ? -21.665 15.003 3.791 1.00 98.19 365 LEU A CA 1
ATOM 2818 C C . LEU A 1 365 ? -20.317 14.303 3.548 1.00 98.19 365 LEU A C 1
ATOM 2820 O O . LEU A 1 365 ? -19.641 14.600 2.567 1.00 98.19 365 LEU A O 1
ATOM 2824 N N . TYR A 1 366 ? -19.947 13.357 4.416 1.00 98.25 366 TYR A N 1
ATOM 2825 C CA . TYR A 1 366 ? -18.759 12.515 4.251 1.00 98.25 366 TYR A CA 1
ATOM 2826 C C . TYR A 1 366 ? -18.787 11.749 2.917 1.00 98.25 366 TYR A C 1
ATOM 2828 O O . TYR A 1 366 ? -17.846 11.845 2.130 1.00 98.25 366 TYR A O 1
ATOM 2836 N N . GLY A 1 367 ? -19.886 11.041 2.645 1.00 98.06 367 GLY A N 1
ATOM 2837 C CA . GLY A 1 367 ? -20.066 10.217 1.453 1.00 98.06 367 GLY A CA 1
ATOM 2838 C C . GLY A 1 367 ? -20.130 11.027 0.160 1.00 98.06 367 GLY A C 1
ATOM 2839 O O . GLY A 1 367 ? -19.530 10.618 -0.825 1.00 98.06 367 GLY A O 1
ATOM 2840 N N . ALA A 1 368 ? -20.777 12.196 0.158 1.00 98.38 368 ALA A N 1
ATOM 2841 C CA . ALA A 1 368 ? -20.836 13.070 -1.012 1.00 98.38 368 ALA A CA 1
ATOM 2842 C C . ALA A 1 368 ? -19.457 13.645 -1.376 1.00 98.38 368 ALA A C 1
ATOM 2844 O O . ALA A 1 368 ? -19.085 13.629 -2.546 1.00 98.38 368 ALA A O 1
ATOM 2845 N N . VAL A 1 369 ? -18.670 14.098 -0.390 1.00 98.62 369 VAL A N 1
ATOM 2846 C CA . VAL A 1 369 ? -17.295 14.578 -0.631 1.00 98.62 369 VAL A CA 1
ATOM 2847 C C . VAL A 1 369 ? -16.390 13.431 -1.091 1.00 98.62 369 VAL A C 1
ATOM 2849 O O . VAL A 1 369 ? -15.616 13.609 -2.029 1.00 98.62 369 VAL A O 1
ATOM 2852 N N . ALA A 1 370 ? -16.516 12.243 -0.487 1.00 98.38 370 ALA A N 1
ATOM 2853 C CA . ALA A 1 370 ? -15.769 11.064 -0.918 1.00 98.38 370 ALA A CA 1
ATOM 2854 C C . ALA A 1 370 ? -16.128 10.652 -2.355 1.00 98.38 370 ALA A C 1
ATOM 2856 O O . ALA A 1 370 ? -15.232 10.474 -3.173 1.00 98.38 370 ALA A O 1
ATOM 2857 N N . ALA A 1 371 ? -17.418 10.559 -2.688 1.00 97.12 371 ALA A N 1
ATOM 2858 C CA . ALA A 1 371 ? -17.893 10.168 -4.013 1.00 97.12 371 ALA A CA 1
ATOM 2859 C C . ALA A 1 371 ? -17.529 11.192 -5.100 1.00 97.12 371 ALA A C 1
ATOM 2861 O O . ALA A 1 371 ? -17.095 10.791 -6.175 1.00 97.12 371 ALA A O 1
ATOM 2862 N N . ALA A 1 372 ? -17.632 12.496 -4.821 1.00 97.44 372 ALA A N 1
ATOM 2863 C CA . ALA A 1 372 ? -17.272 13.548 -5.777 1.00 97.44 372 ALA A CA 1
ATOM 2864 C C . ALA A 1 372 ? -15.795 13.488 -6.214 1.00 97.44 372 ALA A C 1
ATOM 2866 O O . ALA A 1 372 ? -15.476 13.839 -7.347 1.00 97.44 372 ALA A O 1
ATOM 2867 N N . LEU A 1 373 ? -14.904 13.021 -5.333 1.00 96.31 373 LEU A N 1
ATOM 2868 C CA . LEU A 1 373 ? -13.484 12.824 -5.632 1.00 96.31 373 LEU A CA 1
ATOM 2869 C C . LEU A 1 373 ? -13.188 11.418 -6.178 1.00 96.31 373 LEU A C 1
ATOM 2871 O O . LEU A 1 373 ? -12.366 11.278 -7.081 1.00 96.31 373 LEU A O 1
ATOM 2875 N N . ALA A 1 374 ? -13.845 10.382 -5.649 1.00 95.50 374 ALA A N 1
ATOM 2876 C CA . ALA A 1 374 ? -13.586 8.984 -5.991 1.00 95.50 374 ALA A CA 1
ATOM 2877 C C . ALA A 1 374 ? -14.199 8.551 -7.331 1.00 95.50 374 ALA A C 1
ATOM 2879 O O . ALA A 1 374 ? -13.562 7.799 -8.064 1.00 95.50 374 ALA A O 1
ATOM 2880 N N . LEU A 1 375 ? -15.409 9.009 -7.677 1.00 92.06 375 LEU A N 1
ATOM 2881 C CA . LEU A 1 375 ? -16.107 8.559 -8.888 1.00 92.06 375 LEU A CA 1
ATOM 2882 C C . LEU A 1 375 ? -15.313 8.831 -10.181 1.00 92.06 375 LEU A C 1
ATOM 2884 O O . LEU A 1 375 ? -15.191 7.894 -10.965 1.00 92.06 375 LEU A O 1
ATOM 2888 N N . PRO A 1 376 ? -14.688 10.008 -10.401 1.00 89.94 376 PRO A N 1
ATOM 2889 C CA . PRO A 1 376 ? -13.836 10.223 -11.575 1.00 89.94 376 PRO A CA 1
ATOM 2890 C C . PRO A 1 376 ? -12.637 9.264 -11.664 1.00 89.94 376 PRO A C 1
ATOM 2892 O O . PRO A 1 376 ? -12.221 8.911 -12.763 1.00 89.94 376 PRO A O 1
ATOM 2895 N N . GLN A 1 377 ? -12.090 8.811 -10.529 1.00 90.19 377 GLN A N 1
ATOM 2896 C CA . GLN A 1 377 ? -10.992 7.833 -10.503 1.00 90.19 377 GLN A CA 1
ATOM 2897 C C . GLN A 1 377 ? -11.499 6.433 -10.858 1.00 90.19 377 GLN A C 1
ATOM 2899 O O . GLN A 1 377 ? -10.924 5.754 -11.703 1.00 90.19 377 GLN A O 1
ATOM 2904 N N . LEU A 1 378 ? -12.598 6.017 -10.220 1.00 85.44 378 LEU A N 1
ATOM 2905 C CA . LEU A 1 378 ? -13.204 4.699 -10.408 1.00 85.44 378 LEU A CA 1
ATOM 2906 C C . LEU A 1 378 ? -13.728 4.522 -11.837 1.00 85.44 378 LEU A C 1
ATOM 2908 O O . LEU A 1 378 ? -13.528 3.465 -12.422 1.00 85.44 378 LEU A O 1
ATOM 2912 N N . ILE A 1 379 ? -14.339 5.558 -12.419 1.00 82.38 379 ILE A N 1
ATOM 2913 C CA . ILE A 1 379 ? -14.832 5.539 -13.802 1.00 82.38 379 ILE A CA 1
ATOM 2914 C C . ILE A 1 379 ? -13.669 5.413 -14.791 1.00 82.38 379 ILE A C 1
ATOM 2916 O O . ILE A 1 379 ? -13.679 4.498 -15.605 1.00 82.38 379 ILE A O 1
ATOM 2920 N N . ASN A 1 380 ? -12.655 6.279 -14.698 1.00 74.25 380 ASN A N 1
ATOM 2921 C CA . ASN A 1 380 ? -11.584 6.348 -15.701 1.00 74.25 380 ASN A CA 1
ATOM 2922 C C . ASN A 1 380 ? -10.545 5.215 -15.608 1.00 74.25 380 ASN A C 1
ATOM 2924 O O . ASN A 1 380 ? -9.739 5.067 -16.522 1.00 74.25 380 ASN A O 1
ATOM 2928 N N . LEU A 1 381 ? -10.527 4.447 -14.513 1.00 70.50 381 LEU A N 1
ATOM 2929 C CA . LEU A 1 381 ? -9.553 3.374 -14.280 1.00 70.50 381 LEU A CA 1
ATOM 2930 C C . LEU A 1 381 ? -10.266 2.049 -13.983 1.00 70.50 381 LEU A C 1
ATOM 2932 O O . LEU A 1 381 ? -10.316 1.158 -14.829 1.00 70.50 381 LEU A O 1
ATOM 2936 N N . THR A 1 382 ? -10.859 1.934 -12.793 1.00 67.12 382 THR A N 1
ATOM 2937 C CA . THR A 1 382 ? -11.385 0.670 -12.254 1.00 67.12 382 THR A CA 1
ATOM 2938 C C . THR A 1 382 ? -12.508 0.077 -13.105 1.00 67.12 382 THR A C 1
ATOM 2940 O O . THR A 1 382 ? -12.508 -1.123 -13.364 1.00 67.12 382 THR A O 1
ATOM 2943 N N . PHE A 1 383 ? -13.464 0.891 -13.558 1.00 65.88 383 PHE A N 1
ATOM 2944 C CA . PHE A 1 383 ? -14.597 0.412 -14.350 1.00 65.88 383 PHE A CA 1
ATOM 2945 C C . PHE A 1 383 ? -14.211 0.131 -15.805 1.00 65.88 383 PHE A C 1
ATOM 2947 O O . PHE A 1 383 ? -14.680 -0.862 -16.351 1.00 65.88 383 PHE A O 1
ATOM 2954 N N . VAL A 1 384 ? -13.315 0.918 -16.414 1.00 60.50 384 VAL A N 1
ATOM 2955 C CA . VAL A 1 384 ? -12.769 0.614 -17.755 1.00 60.50 384 VAL A CA 1
ATOM 2956 C C . VAL A 1 384 ? -12.059 -0.744 -17.761 1.00 60.50 384 VAL A C 1
ATOM 2958 O O . VAL A 1 384 ? -12.292 -1.545 -18.659 1.00 60.50 384 VAL A O 1
ATOM 2961 N N . GLN A 1 385 ? -11.267 -1.056 -16.731 1.00 58.47 385 GLN A N 1
ATOM 2962 C CA . GLN A 1 385 ? -10.600 -2.360 -16.595 1.00 58.47 385 GLN A CA 1
ATOM 2963 C C . GLN A 1 385 ? -11.607 -3.497 -16.354 1.00 58.47 385 GLN A C 1
ATOM 2965 O O . GLN A 1 385 ? -11.595 -4.499 -17.069 1.00 58.47 385 GLN A O 1
ATOM 2970 N N . ALA A 1 386 ? -12.524 -3.322 -15.395 1.00 54.25 386 ALA A N 1
ATOM 2971 C CA . ALA A 1 386 ? -13.495 -4.353 -15.021 1.00 54.25 386 ALA A CA 1
ATOM 2972 C C . ALA A 1 386 ? -14.550 -4.643 -16.106 1.00 54.25 386 ALA A C 1
ATOM 2974 O O . ALA A 1 386 ? -15.032 -5.763 -16.195 1.00 54.25 386 ALA A O 1
ATOM 2975 N N . THR A 1 387 ? -14.899 -3.666 -16.952 1.00 48.03 387 THR A N 1
ATOM 2976 C CA . THR A 1 387 ? -15.778 -3.890 -18.122 1.00 48.03 387 THR A CA 1
ATOM 2977 C C . THR A 1 387 ? -15.041 -4.453 -19.337 1.00 48.03 387 THR A C 1
ATOM 2979 O O . THR A 1 387 ? -15.688 -4.916 -20.270 1.00 48.03 387 THR A O 1
ATOM 2982 N N . SER A 1 388 ? -13.705 -4.451 -19.319 1.00 45.56 388 SER A N 1
ATOM 2983 C CA . SER A 1 388 ? -12.857 -5.006 -20.383 1.00 45.56 388 SER A CA 1
ATOM 2984 C C . SER A 1 388 ? -12.319 -6.404 -20.054 1.00 45.56 388 SER A C 1
ATOM 2986 O O . SER A 1 388 ? -11.362 -6.835 -20.691 1.00 45.56 388 SER A O 1
ATOM 2988 N N . SER A 1 389 ? -12.853 -7.079 -19.024 1.00 50.75 389 SER A N 1
ATOM 2989 C CA . SER A 1 389 ? -12.422 -8.427 -18.625 1.00 50.75 389 SER A CA 1
ATOM 2990 C C . SER A 1 389 ? -13.416 -9.124 -17.675 1.00 50.75 389 SER A C 1
ATOM 2992 O O . SER A 1 389 ? -13.580 -8.717 -16.525 1.00 50.75 389 SER A O 1
ATOM 2994 N N . ASP A 1 390 ? -13.997 -10.256 -18.098 1.00 46.34 390 ASP A N 1
ATOM 2995 C CA . ASP A 1 390 ? -15.011 -11.046 -17.350 1.00 46.34 390 ASP A CA 1
ATOM 2996 C C . ASP A 1 390 ? -14.488 -11.728 -16.057 1.00 46.34 390 ASP A C 1
ATOM 2998 O O . ASP A 1 390 ? -15.088 -12.658 -15.505 1.00 46.34 390 ASP A O 1
ATOM 3002 N N . HIS A 1 391 ? -13.315 -11.313 -15.577 1.00 56.38 391 HIS A N 1
ATOM 3003 C CA . HIS A 1 391 ? -12.600 -11.872 -14.431 1.00 56.38 391 HIS A CA 1
ATOM 3004 C C . HIS A 1 391 ? -12.652 -10.972 -13.185 1.00 56.38 391 HIS A C 1
ATOM 3006 O O . HIS A 1 391 ? -12.260 -11.414 -12.104 1.00 56.38 391 HIS A O 1
ATOM 3012 N N . PHE A 1 392 ? -13.169 -9.744 -13.301 1.00 63.81 392 PHE A N 1
ATOM 3013 C CA . PHE A 1 392 ? -13.348 -8.826 -12.174 1.00 63.81 392 PHE A CA 1
ATOM 3014 C C . PHE A 1 392 ? -14.783 -8.896 -11.630 1.00 63.81 392 PHE A C 1
ATOM 3016 O O . PHE A 1 392 ? -15.748 -8.827 -12.381 1.00 63.81 392 PHE A O 1
ATOM 3023 N N . LEU A 1 393 ? -14.900 -9.001 -10.301 1.00 78.44 393 LEU A N 1
ATOM 3024 C CA . LEU A 1 393 ? -16.124 -9.307 -9.546 1.00 78.44 393 LEU A CA 1
ATOM 3025 C C . LEU A 1 393 ? -16.747 -10.683 -9.870 1.00 78.44 393 LEU A C 1
ATOM 3027 O O . LEU A 1 393 ? -17.586 -10.819 -10.755 1.00 78.44 393 LEU A O 1
ATOM 3031 N N . ARG A 1 394 ? -16.401 -11.706 -9.077 1.00 83.81 394 ARG A N 1
ATOM 3032 C CA . ARG A 1 394 ? -16.965 -13.069 -9.184 1.00 83.81 394 ARG A CA 1
ATOM 3033 C C . ARG A 1 394 ? -17.538 -13.553 -7.854 1.00 83.81 394 ARG A C 1
ATOM 3035 O O . ARG A 1 394 ? -16.980 -13.254 -6.803 1.00 83.81 394 ARG A O 1
ATOM 3042 N N . PHE A 1 395 ? -18.632 -14.317 -7.886 1.00 88.56 395 PHE A N 1
ATOM 3043 C CA . PHE A 1 395 ? -19.170 -14.974 -6.689 1.00 88.56 395 PHE A CA 1
ATOM 3044 C C . PHE A 1 395 ? -18.380 -16.256 -6.388 1.00 88.56 395 PHE A C 1
ATOM 3046 O O . PHE A 1 395 ? -18.397 -17.189 -7.187 1.00 88.56 395 PHE A O 1
ATOM 3053 N N . GLN A 1 396 ? -17.716 -16.312 -5.233 1.00 88.44 396 GLN A N 1
ATOM 3054 C CA . GLN A 1 396 ? -17.031 -17.505 -4.723 1.00 88.44 396 GLN A CA 1
ATOM 3055 C C . GLN A 1 396 ? -17.100 -17.474 -3.196 1.00 88.44 396 GLN A C 1
ATOM 3057 O O . GLN A 1 396 ? -16.547 -16.576 -2.560 1.00 88.44 396 GLN A O 1
ATOM 3062 N N . PHE A 1 397 ? -17.787 -18.451 -2.597 1.00 92.06 397 PHE A N 1
ATOM 3063 C CA . PHE A 1 397 ? -17.843 -18.559 -1.139 1.00 92.06 397 PHE A CA 1
ATOM 3064 C C . PHE A 1 397 ? -16.470 -18.943 -0.571 1.00 92.06 397 PHE A C 1
ATOM 3066 O O . PHE A 1 397 ? -15.877 -19.908 -1.046 1.00 92.06 397 PHE A O 1
ATOM 3073 N N . ASN A 1 398 ? -16.018 -18.251 0.479 1.00 90.06 398 ASN A N 1
ATOM 3074 C CA . ASN A 1 398 ? -14.752 -18.478 1.189 1.00 90.06 398 ASN A CA 1
ATOM 3075 C C . ASN A 1 398 ? -13.487 -18.258 0.331 1.00 90.06 398 ASN A C 1
ATOM 3077 O O . ASN A 1 398 ? -12.624 -19.132 0.228 1.00 90.06 398 ASN A O 1
ATOM 3081 N N . TRP A 1 399 ? -13.419 -17.065 -0.275 1.00 86.12 399 TRP A N 1
ATOM 3082 C CA . TRP A 1 399 ? -12.298 -16.454 -1.012 1.00 86.12 399 TRP A CA 1
ATOM 3083 C C . TRP A 1 399 ? -11.206 -17.410 -1.533 1.00 86.12 399 TRP A C 1
ATOM 3085 O O . TRP A 1 399 ? -11.361 -17.867 -2.653 1.00 86.12 399 TRP A O 1
ATOM 3095 N N . CYS A 1 400 ? -10.139 -17.736 -0.784 1.00 88.88 400 CYS A N 1
ATOM 3096 C CA . CYS A 1 400 ? -9.047 -18.622 -1.257 1.00 88.88 400 CYS A CA 1
ATOM 3097 C C . CYS A 1 400 ? -9.042 -20.051 -0.674 1.00 88.88 400 CYS A C 1
ATOM 3099 O O . CYS A 1 400 ? -8.149 -20.857 -0.944 1.00 88.88 400 CYS A O 1
ATOM 3101 N N . ASN A 1 401 ? -10.023 -20.389 0.163 1.00 92.69 401 ASN A N 1
ATOM 3102 C CA . ASN A 1 401 ? -10.177 -21.738 0.710 1.00 92.69 401 ASN A CA 1
ATOM 3103 C C . ASN A 1 401 ? -11.087 -22.621 -0.166 1.00 92.69 401 ASN A C 1
ATOM 3105 O O . ASN A 1 401 ? -11.243 -23.804 0.116 1.00 92.69 401 ASN A O 1
ATOM 3109 N N . ASN A 1 402 ? -11.685 -22.050 -1.215 1.00 88.75 402 ASN A N 1
ATOM 3110 C CA . ASN A 1 402 ? -12.587 -22.702 -2.163 1.00 88.75 402 ASN A CA 1
ATOM 3111 C C . ASN A 1 402 ? -12.062 -22.538 -3.598 1.00 88.75 402 ASN A C 1
ATOM 3113 O O . ASN A 1 402 ? -12.732 -21.950 -4.447 1.00 88.75 402 ASN A O 1
ATOM 3117 N N . ARG A 1 403 ? -10.814 -22.964 -3.824 1.00 77.56 403 ARG A N 1
ATOM 3118 C CA . ARG A 1 403 ? -10.024 -22.649 -5.026 1.00 77.56 403 ARG A CA 1
ATOM 3119 C C . ARG A 1 403 ? -10.795 -23.012 -6.299 1.00 77.56 403 ARG A C 1
ATOM 3121 O O . ARG A 1 403 ? -11.168 -24.170 -6.483 1.00 77.56 403 ARG A O 1
ATOM 3128 N N . GLY A 1 404 ? -11.062 -22.024 -7.153 1.00 70.88 404 GLY A N 1
ATOM 3129 C CA . GLY A 1 404 ? -11.830 -22.205 -8.395 1.00 70.88 404 GLY A CA 1
ATOM 3130 C C . GLY A 1 404 ? -13.255 -22.755 -8.213 1.00 70.88 404 GLY A C 1
ATOM 3131 O O . GLY A 1 404 ? -13.810 -23.319 -9.150 1.00 70.88 404 GLY A O 1
ATOM 3132 N N . GLY A 1 405 ? -13.837 -22.655 -7.013 1.00 74.44 405 GLY A N 1
ATOM 3133 C CA . GLY A 1 405 ? -15.148 -23.219 -6.678 1.00 74.44 405 GLY A CA 1
ATOM 3134 C C . GLY A 1 405 ? -15.182 -24.741 -6.478 1.00 74.44 405 GLY A C 1
ATOM 3135 O O . GLY A 1 405 ? -16.266 -25.293 -6.297 1.00 74.44 405 GLY A O 1
ATOM 3136 N N . ALA A 1 406 ? -14.031 -25.427 -6.483 1.00 80.75 406 ALA A N 1
ATOM 3137 C CA . ALA A 1 406 ? -13.940 -26.893 -6.444 1.00 80.75 406 ALA A CA 1
ATOM 3138 C C . ALA A 1 406 ? -14.283 -27.539 -5.080 1.00 80.75 406 ALA A C 1
ATOM 3140 O O . ALA A 1 406 ? -14.249 -28.763 -4.949 1.00 80.75 406 ALA A O 1
ATOM 3141 N N . GLY A 1 407 ? -14.618 -26.742 -4.060 1.00 86.12 407 GLY A N 1
ATOM 3142 C CA . GLY A 1 407 ? -14.912 -27.194 -2.701 1.00 86.12 407 GLY A CA 1
ATOM 3143 C C . GLY A 1 407 ? -13.920 -26.658 -1.666 1.00 86.12 407 GLY A C 1
ATOM 3144 O O . GLY A 1 407 ? -12.846 -26.154 -1.991 1.00 86.12 407 GLY A O 1
ATOM 3145 N N . LEU A 1 408 ? -14.294 -26.754 -0.386 1.00 92.19 408 LEU A N 1
ATOM 3146 C CA . LEU A 1 408 ? -13.474 -26.242 0.713 1.00 92.19 408 LEU A CA 1
ATOM 3147 C C . LEU A 1 408 ? -12.256 -27.139 0.985 1.00 92.19 408 LEU A C 1
ATOM 3149 O O . LEU A 1 408 ? -12.424 -28.309 1.321 1.00 92.19 408 LEU A O 1
ATOM 3153 N N . VAL A 1 409 ? -11.051 -26.563 0.930 1.00 92.38 409 VAL A N 1
ATOM 3154 C CA . VAL A 1 409 ? -9.782 -27.245 1.255 1.00 92.38 409 VAL A CA 1
ATOM 3155 C C . VAL A 1 409 ? -9.695 -27.554 2.756 1.00 92.38 409 VAL A C 1
ATOM 3157 O O . VAL A 1 409 ? -9.413 -28.682 3.150 1.00 92.38 409 VAL A O 1
ATOM 3160 N N . ASP A 1 410 ? -9.997 -26.571 3.608 1.00 94.31 410 ASP A N 1
ATOM 3161 C CA . ASP A 1 410 ? -10.217 -26.754 5.047 1.00 94.31 410 ASP A CA 1
ATOM 3162 C C . ASP A 1 410 ? -11.699 -26.535 5.410 1.00 94.31 410 ASP A C 1
ATOM 3164 O O . ASP A 1 410 ? -12.335 -25.626 4.865 1.00 94.31 410 ASP A O 1
ATOM 3168 N N . PRO A 1 411 ? -12.261 -27.236 6.415 1.00 95.62 411 PRO A N 1
ATOM 3169 C CA . PRO A 1 411 ? -13.567 -26.888 6.976 1.00 95.62 411 PRO A CA 1
ATOM 3170 C C . PRO A 1 411 ? -13.616 -25.416 7.419 1.00 95.62 411 PRO A C 1
ATOM 3172 O O . PRO A 1 411 ? -12.712 -24.959 8.116 1.00 95.62 411 PRO A O 1
ATOM 3175 N N . TYR A 1 412 ? -14.678 -24.681 7.066 1.00 94.31 412 TYR A N 1
ATOM 3176 C CA . TYR A 1 412 ? -14.767 -23.210 7.178 1.00 94.31 412 TYR A CA 1
ATOM 3177 C C . TYR A 1 412 ? -14.209 -22.610 8.489 1.00 94.31 412 TYR A C 1
ATOM 3179 O O . TYR A 1 412 ? -13.358 -21.724 8.458 1.00 94.31 412 TYR A O 1
ATOM 3187 N N . PHE A 1 413 ? -14.630 -23.113 9.655 1.00 94.62 413 PHE A N 1
ATOM 3188 C CA . PHE A 1 413 ? -14.126 -22.612 10.942 1.00 94.62 413 PHE A CA 1
ATOM 3189 C C . PHE A 1 413 ? -12.682 -23.041 11.236 1.00 94.62 413 PHE A C 1
ATOM 3191 O O . PHE A 1 413 ? -11.937 -22.285 11.857 1.00 94.62 413 PHE A O 1
ATOM 3198 N N . TRP A 1 414 ? -12.268 -24.231 10.789 1.00 96.00 414 TRP A N 1
ATOM 3199 C CA . TRP A 1 414 ? -10.889 -24.693 10.945 1.00 96.00 414 TRP A CA 1
ATOM 3200 C C . TRP A 1 414 ? -9.923 -23.873 10.092 1.00 96.00 414 TRP A C 1
ATOM 3202 O O . TRP A 1 414 ? -8.872 -23.498 10.603 1.00 96.00 414 TRP A O 1
ATOM 3212 N N . PHE A 1 415 ? -10.310 -23.501 8.865 1.00 95.88 415 PHE A N 1
ATOM 3213 C CA . PHE A 1 415 ? -9.538 -22.589 8.018 1.00 95.88 415 PHE A CA 1
ATOM 3214 C C . PHE A 1 415 ? -9.120 -21.338 8.798 1.00 95.88 415 PHE A C 1
ATOM 3216 O O . PHE A 1 415 ? -7.928 -21.057 8.919 1.00 95.88 415 PHE A O 1
ATOM 3223 N N . TYR A 1 416 ? -10.083 -20.636 9.405 1.00 96.25 416 TYR A N 1
ATOM 3224 C CA . TYR A 1 416 ? -9.818 -19.415 10.163 1.00 96.25 416 TYR A CA 1
ATOM 3225 C C . TYR A 1 416 ? -9.111 -19.650 11.504 1.00 96.25 416 TYR A C 1
ATOM 3227 O O . TYR A 1 416 ? -8.258 -18.846 11.877 1.00 96.25 416 TYR A O 1
ATOM 3235 N N . ILE A 1 417 ? -9.391 -20.745 12.219 1.00 96.50 417 ILE A N 1
ATOM 3236 C CA . ILE A 1 417 ? -8.678 -21.080 13.465 1.00 96.50 417 ILE A CA 1
ATOM 3237 C C . ILE A 1 417 ? -7.205 -21.413 13.183 1.00 96.50 417 ILE A C 1
ATOM 3239 O O . ILE A 1 417 ? -6.330 -20.921 13.893 1.00 96.50 417 ILE A O 1
ATOM 3243 N N . LYS A 1 418 ? -6.914 -22.184 12.128 1.00 95.44 418 LYS A N 1
ATOM 3244 C CA . LYS A 1 418 ? -5.552 -22.492 11.674 1.00 95.44 418 LYS A CA 1
ATOM 3245 C C . LYS A 1 418 ? -4.815 -21.225 11.243 1.00 95.44 418 LYS A C 1
ATOM 3247 O O . LYS A 1 418 ? -3.683 -21.006 11.664 1.00 95.44 418 LYS A O 1
ATOM 3252 N N . ASN A 1 419 ? -5.459 -20.385 10.436 1.00 95.56 419 ASN A N 1
ATOM 3253 C CA . ASN A 1 419 ? -4.817 -19.246 9.785 1.00 95.56 419 ASN A CA 1
ATOM 3254 C C . ASN A 1 419 ? -4.696 -17.992 10.663 1.00 95.56 419 ASN A C 1
ATOM 3256 O O . ASN A 1 419 ? -3.641 -17.370 10.689 1.00 95.56 419 ASN A O 1
ATOM 3260 N N . ILE A 1 420 ? -5.732 -17.630 11.421 1.00 96.44 420 ILE A N 1
ATOM 3261 C CA . ILE A 1 420 ? -5.733 -16.429 12.277 1.00 96.44 420 ILE A CA 1
ATOM 3262 C C . ILE A 1 420 ? -5.331 -16.764 13.723 1.00 96.44 420 ILE A C 1
ATOM 3264 O O . ILE A 1 420 ? -4.883 -15.886 14.460 1.00 96.44 420 ILE A O 1
ATOM 3268 N N . GLY A 1 421 ? -5.455 -18.027 14.140 1.00 95.94 421 GLY A N 1
ATOM 3269 C CA . GLY A 1 421 ? -5.094 -18.482 15.481 1.00 95.94 421 GLY A CA 1
ATOM 3270 C C . GLY A 1 421 ? -6.097 -18.079 16.565 1.00 95.94 421 GLY A C 1
ATOM 3271 O O . GLY A 1 421 ? -7.260 -17.754 16.311 1.00 95.94 421 GLY A O 1
ATOM 3272 N N . LEU A 1 422 ? -5.626 -18.066 17.817 1.00 96.00 422 LEU A N 1
ATOM 3273 C CA . LEU A 1 422 ? -6.428 -17.691 18.990 1.00 96.00 422 LEU A CA 1
ATOM 3274 C C . LEU A 1 422 ? -7.137 -16.317 18.883 1.00 96.00 422 LEU A C 1
ATOM 3276 O O . LEU A 1 422 ? -8.243 -16.203 19.422 1.00 96.00 422 LEU A O 1
ATOM 3280 N N . PRO A 1 423 ? -6.598 -15.287 18.194 1.00 96.81 423 PRO A N 1
ATOM 3281 C CA . PRO A 1 423 ? -7.316 -14.036 17.940 1.00 96.81 423 PRO A CA 1
ATOM 3282 C C . PRO A 1 423 ? -8.697 -14.206 17.293 1.00 96.81 423 PRO A C 1
ATOM 3284 O O . PRO A 1 423 ? -9.611 -13.478 17.672 1.00 96.81 423 PRO A O 1
ATOM 3287 N N . TYR A 1 424 ? -8.901 -15.186 16.402 1.00 96.50 424 TYR A N 1
ATOM 3288 C CA . TYR A 1 424 ? -10.218 -15.462 15.805 1.00 96.50 424 TYR A CA 1
ATOM 3289 C C . TYR A 1 424 ? -11.253 -15.848 16.869 1.00 96.50 424 TYR A C 1
ATOM 3291 O O . TYR A 1 424 ? -12.326 -15.250 16.969 1.00 96.50 424 TYR A O 1
ATOM 3299 N N . LEU A 1 425 ? -10.885 -16.792 17.740 1.00 95.75 425 LEU A N 1
ATOM 3300 C CA . LEU A 1 425 ? -11.725 -17.238 18.853 1.00 95.75 425 LEU A CA 1
ATOM 3301 C C . LEU A 1 425 ? -12.007 -16.095 19.838 1.00 95.75 425 LEU A C 1
ATOM 3303 O O . LEU A 1 425 ? -13.123 -15.967 20.334 1.00 95.75 425 LEU A O 1
ATOM 3307 N N . LEU A 1 426 ? -11.023 -15.228 20.092 1.00 95.25 426 LEU A N 1
ATOM 3308 C CA . LEU A 1 426 ? -11.185 -14.057 20.957 1.00 95.25 426 LEU A CA 1
ATOM 3309 C C . LEU A 1 426 ? -12.127 -12.999 20.369 1.00 95.25 426 LEU A C 1
ATOM 3311 O O . LEU A 1 426 ? -12.868 -12.377 21.130 1.00 95.25 426 LEU A O 1
ATOM 3315 N N . ILE A 1 427 ? -12.139 -12.810 19.045 1.00 95.12 427 ILE A N 1
ATOM 3316 C CA . ILE A 1 427 ? -13.113 -11.942 18.365 1.00 95.12 427 ILE A CA 1
ATOM 3317 C C . ILE A 1 427 ? -14.528 -12.493 18.584 1.00 95.12 427 ILE A C 1
ATOM 3319 O O . ILE A 1 427 ? -15.394 -11.759 19.060 1.00 95.12 427 ILE A O 1
ATOM 3323 N N . LEU A 1 428 ? -14.753 -13.787 18.326 1.00 92.44 428 LEU A N 1
ATOM 3324 C CA . LEU A 1 428 ? -16.058 -14.431 18.524 1.00 92.44 428 LEU A CA 1
ATOM 3325 C C . LEU A 1 428 ? -16.522 -14.372 19.991 1.00 92.44 428 LEU A C 1
ATOM 3327 O O . LEU A 1 428 ? -17.650 -13.968 20.272 1.00 92.44 428 LEU A O 1
ATOM 3331 N N . LEU A 1 429 ? -15.649 -14.696 20.948 1.00 91.69 429 LEU A N 1
ATOM 3332 C CA . LEU A 1 429 ? -15.978 -14.661 22.378 1.00 91.69 429 LEU A CA 1
ATOM 3333 C C . LEU A 1 429 ? -16.271 -13.241 22.895 1.00 91.69 429 LEU A C 1
ATOM 3335 O O . LEU A 1 429 ? -17.136 -13.076 23.755 1.00 91.69 429 LEU A O 1
ATOM 3339 N N . ALA A 1 430 ? -15.606 -12.213 22.359 1.00 89.00 430 ALA A N 1
ATOM 3340 C CA . ALA A 1 430 ? -15.852 -10.820 22.732 1.00 89.00 430 ALA A CA 1
ATOM 3341 C C . ALA A 1 430 ? -17.167 -10.251 22.156 1.00 89.00 430 ALA A C 1
ATOM 3343 O O . ALA A 1 430 ? -17.738 -9.323 22.736 1.00 89.00 430 ALA A O 1
ATOM 3344 N N . LEU A 1 431 ? -17.675 -10.821 21.055 1.00 85.25 431 LEU A N 1
ATOM 3345 C CA . LEU A 1 431 ? -19.021 -10.549 20.527 1.00 85.25 431 LEU A CA 1
ATOM 3346 C C . LEU A 1 431 ? -20.113 -11.227 21.369 1.00 85.25 431 LEU A C 1
ATOM 3348 O O . LEU A 1 431 ? -21.193 -10.665 21.550 1.00 85.25 431 LEU A O 1
ATOM 3352 N N . LEU A 1 432 ? -19.815 -12.414 21.907 1.00 83.06 432 LEU A N 1
ATOM 3353 C CA . LEU A 1 432 ? -20.721 -13.228 22.723 1.00 83.06 432 LEU A CA 1
ATOM 3354 C C . LEU A 1 432 ? -20.735 -12.853 24.222 1.00 83.06 432 LEU A C 1
ATOM 3356 O O . LEU A 1 432 ? -21.431 -13.509 25.001 1.00 83.06 432 LEU A O 1
ATOM 3360 N N . GLU A 1 433 ? -20.020 -11.811 24.670 1.00 72.62 433 GLU A N 1
ATOM 3361 C CA . GLU A 1 433 ? -20.040 -11.380 26.080 1.00 72.62 433 GLU A CA 1
ATOM 3362 C C . GLU A 1 433 ? -21.338 -10.621 26.446 1.00 72.62 433 GLU A C 1
ATOM 3364 O O . GLU A 1 433 ? -21.376 -9.399 26.602 1.00 72.62 433 GLU A O 1
ATOM 3369 N N . PHE A 1 434 ? -22.423 -11.377 26.634 1.00 55.91 434 PHE A N 1
ATOM 3370 C CA . PHE A 1 434 ? -23.682 -10.900 27.211 1.00 55.91 434 PHE A CA 1
ATOM 3371 C C . PHE A 1 434 ? -23.652 -10.976 28.747 1.00 55.91 434 PHE A C 1
ATOM 3373 O O . PHE A 1 434 ? -23.542 -12.055 29.337 1.00 55.91 434 PHE A O 1
ATOM 3380 N N . ARG A 1 435 ? -23.837 -9.843 29.435 1.00 53.81 435 ARG A N 1
ATOM 3381 C CA . ARG A 1 435 ? -23.996 -9.820 30.897 1.00 53.81 435 ARG A CA 1
ATOM 3382 C C . ARG A 1 435 ? -25.403 -10.255 31.325 1.00 53.81 435 ARG A C 1
ATOM 3384 O O . ARG A 1 435 ? -26.312 -9.436 31.407 1.00 53.81 435 ARG A O 1
ATOM 3391 N N . LYS A 1 436 ? -25.554 -11.525 31.726 1.00 39.78 436 LYS A N 1
ATOM 3392 C CA . LYS A 1 436 ? -26.783 -12.044 32.373 1.00 39.78 436 LYS A CA 1
ATOM 3393 C C . LYS A 1 436 ? -27.223 -11.251 33.618 1.00 39.78 436 LYS A C 1
ATOM 3395 O O . LYS A 1 436 ? -28.407 -11.242 33.931 1.00 39.78 436 LYS A O 1
ATOM 3400 N N . GLY A 1 437 ? -26.290 -10.607 34.325 1.00 42.22 437 GLY A N 1
ATOM 3401 C CA . GLY A 1 437 ? -26.592 -9.818 35.525 1.00 42.22 437 GLY A CA 1
ATOM 3402 C C . GLY A 1 437 ? -27.290 -8.484 35.246 1.00 42.22 437 GLY A C 1
ATOM 3403 O O . GLY A 1 437 ? -28.101 -8.056 36.062 1.00 42.22 437 GLY A O 1
ATOM 3404 N N . ASP A 1 438 ? -27.027 -7.854 34.095 1.00 48.16 438 ASP A N 1
ATOM 3405 C CA . ASP A 1 438 ? -27.524 -6.499 33.829 1.00 48.16 438 ASP A CA 1
ATOM 3406 C C . ASP A 1 438 ? -29.056 -6.488 33.652 1.00 48.16 438 ASP A C 1
ATOM 3408 O O . ASP A 1 438 ? -29.691 -5.548 34.111 1.00 48.16 438 ASP A O 1
ATOM 3412 N N . LEU A 1 439 ? -29.653 -7.546 33.079 1.00 46.22 439 LEU A N 1
ATOM 3413 C CA . LEU A 1 439 ? -31.112 -7.677 32.910 1.00 46.22 439 LEU A CA 1
ATOM 3414 C C . LEU A 1 439 ? -31.866 -7.863 34.235 1.00 46.22 439 LEU A C 1
ATOM 3416 O O . LEU A 1 439 ? -32.948 -7.306 34.390 1.00 46.22 439 LEU A O 1
ATOM 3420 N N . ARG A 1 440 ? -31.316 -8.628 35.192 1.00 42.25 440 ARG A N 1
ATOM 3421 C CA . ARG A 1 440 ? -31.942 -8.775 36.518 1.00 42.25 440 ARG A CA 1
ATOM 3422 C C . ARG A 1 440 ? -31.811 -7.492 37.322 1.00 42.25 440 ARG A C 1
ATOM 3424 O O . ARG A 1 440 ? -32.828 -6.948 37.711 1.00 42.25 440 ARG A O 1
ATOM 3431 N N . ALA A 1 441 ? -30.608 -6.926 37.422 1.00 44.88 441 ALA A N 1
ATOM 3432 C CA . ALA A 1 441 ? -30.413 -5.644 38.099 1.00 44.88 441 ALA A CA 1
ATOM 3433 C C . ALA A 1 441 ? -31.249 -4.502 37.480 1.00 44.88 441 ALA A C 1
ATOM 3435 O O . ALA A 1 441 ? -31.610 -3.561 38.178 1.00 44.88 441 ALA A O 1
ATOM 3436 N N . GLU A 1 442 ? -31.570 -4.569 36.185 1.00 45.31 442 GLU A N 1
ATOM 3437 C CA . GLU A 1 442 ? -32.480 -3.634 35.516 1.00 45.31 442 GLU A CA 1
ATOM 3438 C C . GLU A 1 442 ? -33.956 -3.914 35.817 1.00 45.31 442 GLU A C 1
ATOM 3440 O O . GLU A 1 442 ? -34.691 -2.963 36.062 1.00 45.31 442 GLU A O 1
ATOM 3445 N N . ALA A 1 443 ? -34.381 -5.180 35.883 1.00 48.78 443 ALA A N 1
ATOM 3446 C CA . ALA A 1 443 ? -35.718 -5.555 36.344 1.00 48.78 443 ALA A CA 1
ATOM 3447 C C . ALA A 1 443 ? -35.939 -5.186 37.822 1.00 48.78 443 ALA A C 1
ATOM 3449 O O . ALA A 1 443 ? -36.956 -4.584 38.147 1.00 48.78 443 ALA A O 1
ATOM 3450 N N . ASP A 1 444 ? -34.964 -5.455 38.692 1.00 47.78 444 ASP A N 1
ATOM 3451 C CA . ASP A 1 444 ? -35.009 -5.148 40.125 1.00 47.78 444 ASP A CA 1
ATOM 3452 C C . ASP A 1 444 ? -35.060 -3.623 40.361 1.00 47.78 444 ASP A C 1
ATOM 3454 O O . ASP A 1 444 ? -35.864 -3.134 41.153 1.00 47.78 444 ASP A O 1
ATOM 3458 N N . ARG A 1 445 ? -34.260 -2.840 39.614 1.00 49.84 445 ARG A N 1
ATOM 3459 C CA . ARG A 1 445 ? -34.285 -1.363 39.658 1.00 49.84 445 ARG A CA 1
ATOM 3460 C C . ARG A 1 445 ? -35.539 -0.766 39.013 1.00 49.84 445 ARG A C 1
ATOM 3462 O O . ARG A 1 445 ? -36.023 0.260 39.483 1.00 49.84 445 ARG A O 1
ATOM 3469 N N . ALA A 1 446 ? -36.080 -1.381 37.961 1.00 49.97 446 ALA A N 1
ATOM 3470 C CA . ALA A 1 446 ? -37.352 -0.967 37.371 1.00 49.97 446 ALA A CA 1
ATOM 3471 C C . ALA A 1 446 ? -38.521 -1.250 38.324 1.00 49.97 446 ALA A C 1
ATOM 3473 O O . ALA A 1 446 ? -39.348 -0.370 38.527 1.00 49.97 446 ALA A O 1
ATOM 3474 N N . ALA A 1 447 ? -38.542 -2.418 38.972 1.00 52.09 447 ALA A N 1
ATOM 3475 C CA . ALA A 1 447 ? -39.529 -2.771 39.986 1.00 52.09 447 ALA A CA 1
ATOM 3476 C C . ALA A 1 447 ? -39.452 -1.839 41.204 1.00 52.09 447 ALA A C 1
ATOM 3478 O O . ALA A 1 447 ? -40.486 -1.368 41.661 1.00 52.09 447 ALA A O 1
ATOM 3479 N N . ALA A 1 448 ? -38.249 -1.501 41.685 1.00 53.34 448 ALA A N 1
ATOM 3480 C CA . ALA A 1 448 ? -38.078 -0.522 42.760 1.00 53.34 448 ALA A CA 1
ATOM 3481 C C . ALA A 1 448 ? -38.646 0.862 42.387 1.00 53.34 448 ALA A C 1
ATOM 3483 O O . ALA A 1 448 ? -39.333 1.482 43.196 1.00 53.34 448 ALA A O 1
ATOM 3484 N N . ARG A 1 449 ? -38.418 1.321 41.148 1.00 52.09 449 ARG A N 1
ATOM 3485 C CA . ARG A 1 449 ? -38.896 2.624 40.655 1.00 52.09 449 ARG A CA 1
ATOM 3486 C C . ARG A 1 449 ? -40.399 2.655 40.373 1.00 52.09 449 ARG A C 1
ATOM 3488 O O . ARG A 1 449 ? -41.052 3.609 40.783 1.00 52.09 449 ARG A O 1
ATOM 3495 N N . ASP A 1 450 ? -40.960 1.615 39.756 1.00 50.16 450 ASP A N 1
ATOM 3496 C CA . ASP A 1 450 ? -42.414 1.476 39.568 1.00 50.16 450 ASP A CA 1
ATOM 3497 C C . ASP A 1 450 ? -43.138 1.253 40.924 1.00 50.16 450 ASP A C 1
ATOM 3499 O O . ASP A 1 450 ? -44.321 1.567 41.040 1.00 50.16 450 ASP A O 1
ATOM 3503 N N . ALA A 1 451 ? -42.431 0.799 41.972 1.00 60.47 451 ALA A N 1
ATOM 3504 C CA . ALA A 1 451 ? -42.907 0.738 43.363 1.00 60.47 451 ALA A CA 1
ATOM 3505 C C . ALA A 1 451 ? -42.643 2.017 44.195 1.00 60.47 451 ALA A C 1
ATOM 3507 O O . ALA A 1 451 ? -42.987 2.053 45.376 1.00 60.47 451 ALA A O 1
ATOM 3508 N N . GLY A 1 452 ? -42.032 3.059 43.618 1.00 51.03 452 GLY A N 1
ATOM 3509 C CA . GLY A 1 452 ? -41.766 4.333 44.302 1.00 51.03 452 GLY A CA 1
ATOM 3510 C C . GLY A 1 452 ? -40.688 4.292 45.396 1.00 51.03 452 GLY A C 1
ATOM 3511 O O . GLY A 1 452 ? -40.619 5.211 46.210 1.00 51.03 452 GLY A O 1
ATOM 3512 N N . LEU A 1 453 ? -39.849 3.253 45.436 1.00 48.38 453 LEU A N 1
ATOM 3513 C CA . LEU A 1 453 ? -38.743 3.141 46.392 1.00 48.38 453 LEU A CA 1
ATOM 3514 C C . LEU A 1 453 ? -37.557 4.035 45.968 1.00 48.38 453 LEU A C 1
ATOM 3516 O O . LEU A 1 453 ? -37.243 4.101 44.776 1.00 48.38 453 LEU A O 1
ATOM 3520 N N . PRO A 1 454 ? -36.865 4.704 46.912 1.00 47.41 454 PRO A N 1
ATOM 3521 C CA . PRO A 1 454 ? -35.699 5.530 46.596 1.00 47.41 454 PRO A CA 1
ATOM 3522 C C . PRO A 1 454 ? -34.521 4.683 46.076 1.00 47.41 454 PRO A C 1
ATOM 3524 O O . PRO A 1 454 ? -34.256 3.593 46.584 1.00 47.41 454 PRO A O 1
ATOM 3527 N N . ASP A 1 455 ? -33.786 5.192 45.077 1.00 48.38 455 ASP A N 1
ATOM 3528 C CA . ASP A 1 455 ? -32.559 4.551 44.577 1.00 48.38 455 ASP A CA 1
ATOM 3529 C C . ASP A 1 455 ? -31.498 4.509 45.697 1.00 48.38 455 ASP A C 1
ATOM 3531 O O . ASP A 1 455 ? -31.025 5.543 46.164 1.00 48.38 455 ASP A O 1
ATOM 3535 N N . ALA A 1 456 ? -31.090 3.304 46.104 1.00 43.94 456 ALA A N 1
ATOM 3536 C CA . ALA A 1 456 ? -30.256 3.075 47.292 1.00 43.94 456 ALA A CA 1
ATOM 3537 C C . ALA A 1 456 ? -28.804 3.607 47.214 1.00 43.94 456 ALA A C 1
ATOM 3539 O O . ALA A 1 456 ? -28.098 3.579 48.218 1.00 43.94 456 ALA A O 1
ATOM 3540 N N . ASP A 1 457 ? -28.363 4.101 46.051 1.00 41.53 457 ASP A N 1
ATOM 3541 C CA . ASP A 1 457 ? -27.070 4.784 45.867 1.00 41.53 457 ASP A CA 1
ATOM 3542 C C . ASP A 1 457 ? -27.154 6.306 46.175 1.00 41.53 457 ASP A C 1
ATOM 3544 O O . ASP A 1 457 ? -26.164 7.024 46.034 1.00 41.53 457 ASP A O 1
ATOM 3548 N N . ALA A 1 458 ? -28.315 6.824 46.604 1.00 36.91 458 ALA A N 1
ATOM 3549 C CA . ALA A 1 458 ? -28.520 8.226 46.993 1.00 36.91 458 ALA A CA 1
ATOM 3550 C C . ALA A 1 458 ? -27.965 8.556 48.398 1.00 36.91 458 ALA A C 1
ATOM 3552 O O . ALA A 1 458 ? -28.683 9.032 49.275 1.00 36.91 458 ALA A O 1
ATOM 3553 N N . THR A 1 459 ? -26.674 8.302 48.630 1.00 33.97 459 THR A N 1
ATOM 3554 C CA . THR A 1 459 ? -25.973 8.800 49.823 1.00 33.97 459 THR A CA 1
ATOM 3555 C C . THR A 1 459 ? -25.549 10.251 49.616 1.00 33.97 459 THR A C 1
ATOM 3557 O O . THR A 1 459 ? -24.629 10.516 48.836 1.00 33.97 459 THR A O 1
ATOM 3560 N N . ASP A 1 460 ? -26.179 11.182 50.334 1.00 31.30 460 ASP A N 1
ATOM 3561 C CA . ASP A 1 460 ? -25.770 12.587 50.350 1.00 31.30 460 ASP A CA 1
ATOM 3562 C C . ASP A 1 460 ? -24.312 12.746 50.811 1.00 31.30 460 ASP A C 1
ATOM 3564 O O . ASP A 1 460 ? -23.946 12.410 51.940 1.00 31.30 460 ASP A O 1
ATOM 3568 N N . LEU A 1 461 ? -23.484 13.331 49.944 1.00 27.45 461 LEU A N 1
ATOM 3569 C CA . LEU A 1 461 ? -22.240 13.984 50.342 1.00 27.45 461 LEU A CA 1
ATOM 3570 C C . LEU A 1 461 ? -22.528 15.487 50.470 1.00 27.45 461 LEU A C 1
ATOM 3572 O O . LEU A 1 461 ? -22.956 16.086 49.479 1.00 27.45 461 LEU A O 1
ATOM 3576 N N . PRO A 1 462 ? -22.295 16.120 51.638 1.00 29.69 462 PRO A N 1
ATOM 3577 C CA . PRO A 1 462 ? -22.595 17.535 51.828 1.00 29.69 462 PRO A CA 1
ATOM 3578 C C . PRO A 1 462 ? -21.875 18.424 50.807 1.00 29.69 462 PRO A C 1
ATOM 3580 O O . PRO A 1 462 ? -20.646 18.496 50.776 1.00 29.69 462 PRO A O 1
ATOM 3583 N N . GLN A 1 463 ? -22.645 19.134 49.981 1.00 30.22 463 GLN A N 1
ATOM 3584 C CA . GLN A 1 463 ? -22.103 20.170 49.108 1.00 30.22 463 GLN A CA 1
ATOM 3585 C C . GLN A 1 463 ? -21.821 21.427 49.932 1.00 30.22 463 GLN A C 1
ATOM 3587 O O . GLN A 1 463 ? -22.736 22.188 50.246 1.00 30.22 463 GLN A O 1
ATOM 3592 N N . THR A 1 464 ? -20.552 21.674 50.257 1.00 27.95 464 THR A N 1
ATOM 3593 C CA . THR A 1 464 ? -20.123 22.940 50.864 1.00 27.95 464 THR A CA 1
ATOM 3594 C C . THR A 1 464 ? -20.290 24.079 49.855 1.00 27.95 464 THR A C 1
ATOM 3596 O O . THR A 1 464 ? -19.401 24.347 49.046 1.00 27.95 464 THR A O 1
ATOM 3599 N N . GLN A 1 465 ? -21.448 24.741 49.875 1.00 29.75 465 GLN A N 1
ATOM 3600 C CA . GLN A 1 465 ? -21.727 25.898 49.028 1.00 29.75 465 GLN A CA 1
ATOM 3601 C C . GLN A 1 465 ? -20.892 27.103 49.477 1.00 29.75 465 GLN A C 1
ATOM 3603 O O . GLN A 1 465 ? -21.229 27.783 50.443 1.00 29.75 465 GLN A O 1
ATOM 3608 N N . ALA A 1 466 ? -19.821 27.398 48.743 1.00 29.55 466 ALA A N 1
ATOM 3609 C CA . ALA A 1 466 ? -19.150 28.689 48.827 1.00 29.55 466 ALA A CA 1
ATOM 3610 C C . ALA A 1 466 ? -19.967 29.729 48.040 1.00 29.55 466 ALA A C 1
ATOM 3612 O O . ALA A 1 466 ? -19.833 29.838 46.820 1.00 29.55 466 ALA A O 1
ATOM 3613 N N . GLN A 1 467 ? -20.840 30.465 48.729 1.00 27.44 467 GLN A N 1
ATOM 3614 C CA . GLN A 1 467 ? -21.496 31.641 48.155 1.00 27.44 467 GLN A CA 1
ATOM 3615 C C . GLN A 1 467 ? -20.476 32.785 48.011 1.00 27.44 467 GLN A C 1
ATOM 3617 O O . GLN A 1 467 ? -19.773 33.078 48.981 1.00 27.44 467 GLN A O 1
ATOM 3622 N N . PRO A 1 468 ? -20.381 33.454 46.848 1.00 31.55 468 PRO A N 1
ATOM 3623 C CA . PRO A 1 468 ? -19.727 34.751 46.759 1.00 31.55 468 PRO A CA 1
ATOM 3624 C C . PRO A 1 468 ? -20.643 35.829 47.357 1.00 31.55 468 PRO A C 1
ATOM 3626 O O . PRO A 1 468 ? -21.859 35.789 47.167 1.00 31.55 468 PRO A O 1
ATOM 3629 N N . ALA A 1 469 ? -20.054 36.800 48.050 1.00 30.55 469 ALA A N 1
ATOM 3630 C CA . ALA A 1 469 ? -20.732 38.009 48.499 1.00 30.55 469 ALA A CA 1
ATOM 3631 C C . ALA A 1 469 ? -19.913 39.223 48.046 1.00 30.55 469 ALA A C 1
ATOM 3633 O O . ALA A 1 469 ? -18.746 39.353 48.419 1.00 30.55 469 ALA A O 1
ATOM 3634 N N . ASP A 1 470 ? -20.518 40.078 47.226 1.00 31.23 470 ASP A N 1
ATOM 3635 C CA . ASP A 1 470 ? -19.902 41.308 46.728 1.00 31.23 470 ASP A CA 1
ATOM 3636 C C . ASP A 1 470 ? -20.029 42.445 47.757 1.00 31.23 470 ASP A C 1
ATOM 3638 O O . ASP A 1 470 ? -21.094 42.644 48.343 1.00 31.23 470 ASP A O 1
ATOM 3642 N N . ALA A 1 471 ? -18.962 43.228 47.936 1.00 30.27 471 ALA A N 1
ATOM 3643 C CA . ALA A 1 471 ? -18.991 44.554 48.558 1.00 30.27 471 ALA A CA 1
ATOM 3644 C C . ALA A 1 471 ? -17.777 45.380 48.091 1.00 30.27 471 ALA A C 1
ATOM 3646 O O . ALA A 1 471 ? -16.690 44.837 47.886 1.00 30.27 471 ALA A O 1
ATOM 3647 N N . GLU A 1 472 ? -17.960 46.687 47.894 1.00 31.39 472 GLU A N 1
ATOM 3648 C CA . GLU A 1 472 ? -16.992 47.554 47.209 1.00 31.39 472 GLU A CA 1
ATOM 3649 C C . GLU A 1 472 ? -16.083 48.388 48.141 1.00 31.39 472 GLU A C 1
ATOM 3651 O O . GLU A 1 472 ? -16.448 48.734 49.260 1.00 31.39 472 GLU A O 1
ATOM 3656 N N . ALA A 1 473 ? -14.972 48.844 47.543 1.00 29.48 473 ALA A N 1
ATOM 3657 C CA . ALA A 1 473 ? -14.405 50.200 47.650 1.00 29.48 473 ALA A CA 1
ATOM 3658 C C . ALA A 1 473 ? -13.482 50.645 48.818 1.00 29.48 473 ALA A C 1
ATOM 3660 O O . ALA A 1 473 ? -13.736 50.472 50.003 1.00 29.48 473 ALA A O 1
ATOM 3661 N N . THR A 1 474 ? -12.480 51.439 48.394 1.00 30.47 474 THR A N 1
ATOM 3662 C CA . THR A 1 474 ? -11.669 52.452 49.119 1.00 30.47 474 THR A CA 1
ATOM 3663 C C . THR A 1 474 ? -10.676 52.022 50.216 1.00 30.47 474 THR A C 1
ATOM 3665 O O . THR A 1 474 ? -11.020 51.315 51.151 1.00 30.47 474 THR A O 1
ATOM 3668 N N . GLY A 1 475 ? -9.439 52.552 50.142 1.00 26.80 475 GLY A N 1
ATOM 3669 C CA . GLY A 1 475 ? -8.451 52.486 51.236 1.00 26.80 475 GLY A CA 1
ATOM 3670 C C . GLY A 1 475 ? -6.971 52.413 50.814 1.00 26.80 475 GLY A C 1
ATOM 3671 O O . GLY A 1 475 ? -6.396 51.335 50.735 1.00 26.80 475 GLY A O 1
ATOM 3672 N N . GLN A 1 476 ? -6.327 53.564 50.608 1.00 27.09 476 GLN A N 1
ATOM 3673 C CA . GLN A 1 476 ? -4.861 53.759 50.600 1.00 27.09 476 GLN A CA 1
ATOM 3674 C C . GLN A 1 476 ? -4.531 54.882 51.617 1.00 27.09 476 GLN A C 1
ATOM 3676 O O . GLN A 1 476 ? -5.449 55.659 51.895 1.00 27.09 476 GLN A O 1
ATOM 3681 N N . PRO A 1 477 ? -3.278 55.082 52.103 1.00 42.66 477 PRO A N 1
ATOM 3682 C CA . PRO A 1 477 ? -2.053 54.278 51.921 1.00 42.66 477 PRO A CA 1
ATOM 3683 C C . PRO A 1 477 ? -1.169 54.055 53.195 1.00 42.66 477 PRO A C 1
ATOM 3685 O O . PRO A 1 477 ? -1.200 54.847 54.126 1.00 42.66 477 PRO A O 1
ATOM 3688 N N . ALA A 1 478 ? -0.243 53.083 53.108 1.00 27.69 478 ALA A N 1
ATOM 3689 C CA . ALA A 1 478 ? 1.135 53.090 53.667 1.00 27.69 478 ALA A CA 1
ATOM 3690 C C . ALA A 1 478 ? 1.421 53.165 55.203 1.00 27.69 478 ALA A C 1
ATOM 3692 O O . ALA A 1 478 ? 0.539 53.361 56.027 1.00 27.69 478 ALA A O 1
ATOM 3693 N N . ILE A 1 479 ? 2.734 53.064 55.504 1.00 27.53 479 ILE A N 1
ATOM 3694 C CA . ILE A 1 479 ? 3.497 53.438 56.726 1.00 27.53 479 ILE A CA 1
ATOM 3695 C C . ILE A 1 479 ? 3.865 52.320 57.750 1.00 27.53 479 ILE A C 1
ATOM 3697 O O . ILE A 1 479 ? 3.016 51.657 58.327 1.00 27.53 479 ILE A O 1
ATOM 3701 N N . GLU A 1 480 ? 5.193 52.206 57.944 1.00 27.95 480 GLU A N 1
ATOM 3702 C CA . GLU A 1 480 ? 6.024 51.717 59.075 1.00 27.95 480 GLU A CA 1
ATOM 3703 C C . GLU A 1 480 ? 5.973 50.285 59.665 1.00 27.95 480 GLU A C 1
ATOM 3705 O O . GLU A 1 480 ? 4.955 49.615 59.793 1.00 27.95 480 GLU A O 1
ATOM 3710 N N . ALA A 1 481 ? 7.170 49.872 60.104 1.00 27.97 481 ALA A N 1
ATOM 3711 C CA . ALA A 1 481 ? 7.454 48.873 61.137 1.00 27.97 481 ALA A CA 1
ATOM 3712 C C . ALA A 1 481 ? 8.203 49.585 62.284 1.00 27.97 481 ALA A C 1
ATOM 3714 O O . ALA A 1 481 ? 8.812 50.629 62.029 1.00 27.97 481 ALA A O 1
ATOM 3715 N N . PRO A 1 482 ? 8.226 49.042 63.518 1.00 40.97 482 PRO A N 1
ATOM 3716 C CA . PRO A 1 482 ? 9.542 48.647 64.062 1.00 40.97 482 PRO A CA 1
ATOM 3717 C C . PRO A 1 482 ? 9.534 47.488 65.092 1.00 40.97 482 PRO A C 1
ATOM 3719 O O . PRO A 1 482 ? 8.508 47.205 65.692 1.00 40.97 482 PRO A O 1
ATOM 3722 N N . ALA A 1 483 ? 10.738 46.940 65.351 1.00 29.95 483 ALA A N 1
ATOM 3723 C CA . ALA A 1 483 ? 11.240 46.302 66.595 1.00 29.95 483 ALA A CA 1
ATOM 3724 C C . ALA A 1 483 ? 10.464 45.122 67.261 1.00 29.95 483 ALA A C 1
ATOM 3726 O O . ALA A 1 483 ? 9.255 44.991 67.154 1.00 29.95 483 ALA A O 1
ATOM 3727 N N . GLY A 1 484 ? 11.104 44.218 68.017 1.00 28.72 484 GLY A N 1
ATOM 3728 C CA . GLY A 1 484 ? 12.540 43.997 68.265 1.00 28.72 484 GLY A CA 1
ATOM 3729 C C . GLY A 1 484 ? 12.796 43.171 69.545 1.00 28.72 484 GLY A C 1
ATOM 3730 O O . GLY A 1 484 ? 11.968 43.212 70.445 1.00 28.72 484 GLY A O 1
ATOM 3731 N N . GLU A 1 485 ? 13.960 42.499 69.624 1.00 31.38 485 GLU A N 1
ATOM 3732 C CA . GLU A 1 485 ? 14.581 41.927 70.852 1.00 31.38 485 GLU A CA 1
ATOM 3733 C C . GLU A 1 485 ? 13.837 40.767 71.584 1.00 31.38 485 GLU A C 1
ATOM 3735 O O . GLU A 1 485 ? 12.634 40.593 71.439 1.00 31.38 485 GLU A O 1
ATOM 3740 N N . ASN A 1 486 ? 14.456 39.890 72.398 1.00 33.25 486 ASN A N 1
ATOM 3741 C CA . ASN A 1 486 ? 15.857 39.435 72.547 1.00 33.25 486 ASN A CA 1
ATOM 3742 C C . ASN A 1 486 ? 15.889 38.079 73.300 1.00 33.25 486 ASN A C 1
ATOM 3744 O O . ASN A 1 486 ? 15.108 37.910 74.232 1.00 33.25 486 ASN A O 1
ATOM 3748 N N . ALA A 1 487 ? 16.836 37.176 72.981 1.00 30.66 487 ALA A N 1
ATOM 3749 C CA . ALA A 1 487 ? 17.457 36.212 73.922 1.00 30.66 487 ALA A CA 1
ATOM 3750 C C . ALA A 1 487 ? 18.560 35.351 73.251 1.00 30.66 487 ALA A C 1
ATOM 3752 O O . ALA A 1 487 ? 18.328 34.723 72.222 1.00 30.66 487 ALA A O 1
ATOM 3753 N N . GLN A 1 488 ? 19.736 35.264 73.883 1.00 32.06 488 GLN A N 1
ATOM 3754 C CA . GLN A 1 488 ? 20.860 34.351 73.573 1.00 32.06 488 GLN A CA 1
ATOM 3755 C C . GLN A 1 488 ? 21.323 33.687 74.895 1.00 32.06 488 GLN A C 1
ATOM 3757 O O . GLN A 1 488 ? 20.959 34.214 75.952 1.00 32.06 488 GLN A O 1
ATOM 3762 N N . PRO A 1 489 ? 22.020 32.525 74.899 1.00 47.53 489 PRO A N 1
ATOM 3763 C CA . PRO A 1 489 ? 23.469 32.402 74.587 1.00 47.53 489 PRO A CA 1
ATOM 3764 C C . PRO A 1 489 ? 23.758 31.309 73.513 1.00 47.53 489 PRO A C 1
ATOM 3766 O O . PRO A 1 489 ? 22.882 30.500 73.232 1.00 47.53 489 PRO A O 1
ATOM 3769 N N . SER A 1 490 ? 24.857 31.269 72.735 1.00 31.44 490 SER A N 1
ATOM 3770 C CA . SER A 1 490 ? 26.322 31.259 73.011 1.00 31.44 490 SER A CA 1
ATOM 3771 C C . SER A 1 490 ? 26.826 29.941 73.646 1.00 31.44 490 SER A C 1
ATOM 3773 O O . SER A 1 490 ? 26.221 29.508 74.620 1.00 31.44 490 SER A O 1
ATOM 3775 N N . ALA A 1 491 ? 27.917 29.277 73.228 1.00 33.09 491 ALA A N 1
ATOM 3776 C CA . ALA A 1 491 ? 28.853 29.433 72.091 1.00 33.09 491 ALA A CA 1
ATOM 3777 C C . ALA A 1 491 ? 29.542 28.062 71.791 1.00 33.09 491 ALA A C 1
ATOM 3779 O O . ALA A 1 491 ? 29.344 27.133 72.575 1.00 33.09 491 ALA A O 1
ATOM 3780 N N . GLY A 1 492 ? 30.325 27.895 70.703 1.00 28.48 492 GLY A N 1
ATOM 3781 C CA . GLY A 1 492 ? 30.937 26.574 70.406 1.00 28.48 492 GLY A CA 1
ATOM 3782 C C . GLY A 1 492 ? 31.712 26.304 69.092 1.00 28.48 492 GLY A C 1
ATOM 3783 O O . GLY A 1 492 ? 31.918 25.134 68.810 1.00 28.48 492 GLY A O 1
ATOM 3784 N N . ASP A 1 493 ? 32.108 27.329 68.323 1.00 30.56 493 ASP A N 1
ATOM 3785 C CA . ASP A 1 493 ? 33.233 27.431 67.346 1.00 30.56 493 ASP A CA 1
ATOM 3786 C C . ASP A 1 493 ? 33.566 26.371 66.244 1.00 30.56 493 ASP A C 1
ATOM 3788 O O . ASP A 1 493 ? 33.320 25.179 66.357 1.00 30.56 493 ASP A O 1
ATOM 3792 N N . ALA A 1 494 ? 34.233 26.862 65.173 1.00 30.09 494 ALA A N 1
ATOM 3793 C CA . ALA A 1 494 ? 34.970 26.143 64.098 1.00 30.09 494 ALA A CA 1
ATOM 3794 C C . ALA A 1 494 ? 34.174 25.121 63.224 1.00 30.09 494 ALA A C 1
ATOM 3796 O O . ALA A 1 494 ? 33.920 24.003 63.652 1.00 30.09 494 ALA A O 1
ATOM 3797 N N . GLN A 1 495 ? 33.725 25.353 61.972 1.00 30.36 495 GLN A N 1
ATOM 3798 C CA . GLN A 1 495 ? 34.157 26.201 60.827 1.00 30.36 495 GLN A CA 1
ATOM 3799 C C . GLN A 1 495 ? 35.542 25.830 60.217 1.00 30.36 495 GLN A C 1
ATOM 3801 O O . GLN A 1 495 ? 36.468 25.605 60.992 1.00 30.36 495 GLN A O 1
ATOM 3806 N N . PRO A 1 496 ? 35.766 25.937 58.875 1.00 47.06 496 PRO A N 1
ATOM 3807 C CA . PRO A 1 496 ? 34.788 25.840 57.758 1.00 47.06 496 PRO A CA 1
ATOM 3808 C C . PRO A 1 496 ? 35.313 25.355 56.363 1.00 47.06 496 PRO A C 1
ATOM 3810 O O . PRO A 1 496 ? 36.512 25.211 56.174 1.00 47.06 496 PRO A O 1
ATOM 3813 N N . PHE A 1 497 ? 34.400 25.299 55.362 1.00 27.50 497 PHE A N 1
ATOM 3814 C CA . PHE A 1 497 ? 34.612 25.504 53.893 1.00 27.50 497 PHE A CA 1
ATOM 3815 C C . PHE A 1 497 ? 35.672 24.620 53.167 1.00 27.50 497 PHE A C 1
ATOM 3817 O O . PHE A 1 497 ? 36.384 23.854 53.793 1.00 27.50 497 PHE A O 1
ATOM 3824 N N . THR A 1 498 ? 35.835 24.548 51.834 1.00 29.16 498 THR A N 1
ATOM 3825 C CA . THR A 1 498 ? 35.109 24.956 50.592 1.00 29.16 498 THR A CA 1
ATOM 3826 C C . THR A 1 498 ? 35.300 23.767 49.601 1.00 29.16 498 THR A C 1
ATOM 3828 O O . THR A 1 498 ? 36.096 22.885 49.893 1.00 29.16 498 THR A O 1
ATOM 3831 N N . GLY A 1 499 ? 34.664 23.562 48.443 1.00 27.47 499 GLY A N 1
ATOM 3832 C CA . GLY A 1 499 ? 34.170 24.455 47.389 1.00 27.47 499 GLY A CA 1
ATOM 3833 C C . GLY A 1 499 ? 34.713 23.966 46.022 1.00 27.47 499 GLY A C 1
ATOM 3834 O O . GLY A 1 499 ? 35.904 23.725 45.904 1.00 27.47 499 GLY A O 1
ATOM 3835 N N . ASN A 1 500 ? 33.828 23.779 45.034 1.00 28.81 500 ASN A N 1
ATOM 3836 C CA . ASN A 1 500 ? 34.017 23.414 43.607 1.00 28.81 500 ASN A CA 1
ATOM 3837 C C . ASN A 1 500 ? 35.445 23.257 43.005 1.00 28.81 500 ASN A C 1
ATOM 3839 O O . ASN A 1 500 ? 36.226 24.204 43.005 1.00 28.81 500 ASN A O 1
ATOM 3843 N N . GLY A 1 501 ? 35.693 22.153 42.275 1.00 27.38 501 GLY A N 1
ATOM 3844 C CA . GLY A 1 501 ? 36.854 21.981 41.375 1.00 27.38 501 GLY A CA 1
ATOM 3845 C C . GLY A 1 501 ? 36.651 20.873 40.323 1.00 27.38 501 GLY A C 1
ATOM 3846 O O . GLY A 1 501 ? 36.009 19.866 40.610 1.00 27.38 501 GLY A O 1
ATOM 3847 N N . GLN A 1 502 ? 37.139 21.069 39.091 1.00 26.98 502 GLN A N 1
ATOM 3848 C CA . GLN A 1 502 ? 36.893 20.204 37.920 1.00 26.98 502 GLN A CA 1
ATOM 3849 C C . GLN A 1 502 ? 38.057 19.246 37.574 1.00 26.98 502 GLN A C 1
ATOM 3851 O O . GLN A 1 502 ? 39.200 19.683 37.573 1.00 26.98 502 GLN A O 1
ATOM 3856 N N . VAL A 1 503 ? 37.698 18.063 37.036 1.00 27.09 503 VAL A N 1
ATOM 3857 C CA . VAL A 1 503 ? 38.354 17.361 35.892 1.00 27.09 503 VAL A CA 1
ATOM 3858 C C . VAL A 1 503 ? 39.726 16.669 36.110 1.00 27.09 503 VAL A C 1
ATOM 3860 O O . VAL A 1 503 ? 40.559 17.136 36.873 1.00 27.09 503 VAL A O 1
ATOM 3863 N N . LEU A 1 504 ? 39.943 15.574 35.345 1.00 25.69 504 LEU A N 1
ATOM 3864 C CA . LEU A 1 504 ? 41.112 14.653 35.311 1.00 25.69 504 LEU A CA 1
ATOM 3865 C C . LEU A 1 504 ? 41.317 13.813 36.600 1.00 25.69 504 LEU A C 1
ATOM 3867 O O . LEU A 1 504 ? 40.819 14.178 37.658 1.00 25.69 504 LEU A O 1
ATOM 3871 N N . ALA A 1 505 ? 42.043 12.686 36.603 1.00 26.73 505 ALA A N 1
ATOM 3872 C CA . ALA A 1 505 ? 42.216 11.615 35.602 1.00 26.73 505 ALA A CA 1
ATOM 3873 C C . ALA A 1 505 ? 42.863 10.379 36.276 1.00 26.73 505 ALA A C 1
ATOM 3875 O O . ALA A 1 505 ? 43.522 10.530 37.296 1.00 26.73 505 ALA A O 1
ATOM 3876 N N . ASP A 1 506 ? 42.699 9.209 35.648 1.00 26.14 506 ASP A N 1
ATOM 3877 C CA . ASP A 1 506 ? 43.541 7.998 35.696 1.00 26.14 506 ASP A CA 1
ATOM 3878 C C . ASP A 1 506 ? 43.969 7.291 37.009 1.00 26.14 506 ASP A C 1
ATOM 3880 O O . ASP A 1 506 ? 44.404 7.868 37.996 1.00 26.14 506 ASP A O 1
ATOM 3884 N N . ALA A 1 507 ? 44.004 5.957 36.858 1.00 26.14 507 ALA A N 1
ATOM 3885 C CA . ALA A 1 507 ? 44.915 4.978 37.467 1.00 26.14 507 ALA A CA 1
ATOM 3886 C C . ALA A 1 507 ? 44.766 4.517 38.942 1.00 26.14 507 ALA A C 1
ATOM 3888 O O . ALA A 1 507 ? 44.696 5.290 39.884 1.00 26.14 507 ALA A O 1
ATOM 3889 N N . ALA A 1 508 ? 44.807 3.178 39.061 1.00 26.33 508 ALA A N 1
ATOM 3890 C CA . ALA A 1 508 ? 45.408 2.297 40.080 1.00 26.33 508 ALA A CA 1
ATOM 3891 C C . ALA A 1 508 ? 45.545 2.749 41.561 1.00 26.33 508 ALA A C 1
ATOM 3893 O O . ALA A 1 508 ? 46.066 3.809 41.867 1.00 26.33 508 ALA A O 1
ATOM 3894 N N . GLY A 1 509 ? 45.267 1.886 42.548 1.00 24.28 509 GLY A N 1
ATOM 3895 C CA . GLY A 1 509 ? 44.933 0.452 42.495 1.00 24.28 509 GLY A CA 1
ATOM 3896 C C . GLY A 1 509 ? 45.280 -0.247 43.823 1.00 24.28 509 GLY A C 1
ATOM 3897 O O . GLY A 1 509 ? 45.381 0.429 44.838 1.00 24.28 509 GLY A O 1
ATOM 3898 N N . ILE A 1 510 ? 45.539 -1.568 43.784 1.00 25.41 510 ILE A N 1
ATOM 3899 C CA . ILE A 1 510 ? 46.106 -2.392 44.887 1.00 25.41 510 ILE A CA 1
ATOM 3900 C C . ILE A 1 510 ? 45.134 -2.567 46.088 1.00 25.41 510 ILE A C 1
ATOM 3902 O O . ILE A 1 510 ? 45.029 -1.699 46.940 1.00 25.41 510 ILE A O 1
ATOM 3906 N N . ALA A 1 511 ? 44.303 -3.623 46.097 1.00 26.83 511 ALA A N 1
ATOM 3907 C CA . ALA A 1 511 ? 44.524 -4.921 46.793 1.00 26.83 511 ALA A CA 1
ATOM 3908 C C . ALA A 1 511 ? 44.025 -4.894 48.274 1.00 26.83 511 ALA A C 1
ATOM 3910 O O . ALA A 1 511 ? 43.687 -3.823 48.761 1.00 26.83 511 ALA A O 1
ATOM 3911 N N . THR A 1 512 ? 43.831 -5.987 49.029 1.00 26.66 512 THR A N 1
ATOM 3912 C CA . THR A 1 512 ? 44.318 -7.388 48.974 1.00 26.66 512 THR A CA 1
ATOM 3913 C C . THR A 1 512 ? 43.253 -8.432 49.400 1.00 26.66 512 THR A C 1
ATOM 3915 O O . THR A 1 512 ? 42.242 -8.072 49.990 1.00 26.66 512 THR A O 1
ATOM 3918 N N . ASP A 1 513 ? 43.528 -9.715 49.100 1.00 26.75 513 ASP A N 1
ATOM 3919 C CA . ASP A 1 513 ? 43.196 -10.976 49.816 1.00 26.75 513 ASP A CA 1
ATOM 3920 C C . ASP A 1 513 ? 41.772 -11.240 50.388 1.00 26.75 513 ASP A C 1
ATOM 3922 O O . ASP A 1 513 ? 41.187 -10.454 51.121 1.00 26.75 513 ASP A O 1
ATOM 3926 N N . SER A 1 514 ? 41.184 -12.437 50.234 1.00 27.75 514 SER A N 1
ATOM 3927 C CA . SER A 1 514 ? 41.810 -13.723 50.603 1.00 27.75 514 SER A CA 1
ATOM 3928 C C . SER A 1 514 ? 41.060 -14.985 50.100 1.00 27.75 514 SER A C 1
ATOM 3930 O O . SER A 1 514 ? 39.837 -15.002 50.040 1.00 27.75 514 SER A O 1
ATOM 3932 N N . LEU A 1 515 ? 41.844 -16.027 49.749 1.00 29.58 515 LEU A N 1
ATOM 3933 C CA . LEU A 1 515 ? 41.793 -17.468 50.145 1.00 29.58 515 LEU A CA 1
ATOM 3934 C C . LEU A 1 515 ? 40.421 -18.104 50.518 1.00 29.58 515 LEU A C 1
ATOM 3936 O O . LEU A 1 515 ? 39.654 -17.510 51.259 1.00 29.58 515 LEU A O 1
ATOM 3940 N N . ASN A 1 516 ? 40.064 -19.368 50.220 1.00 30.52 516 ASN A N 1
ATOM 3941 C CA . ASN A 1 516 ? 40.736 -20.613 49.751 1.00 30.52 516 ASN A CA 1
ATOM 3942 C C . ASN A 1 516 ? 39.603 -21.638 49.375 1.00 30.52 516 ASN A C 1
ATOM 3944 O O . ASN A 1 516 ? 38.456 -21.349 49.700 1.00 30.52 516 ASN A O 1
ATOM 3948 N N . ARG A 1 517 ? 39.718 -22.857 48.799 1.00 29.80 517 ARG A N 1
ATOM 3949 C CA . ARG A 1 517 ? 40.726 -23.759 48.159 1.00 29.80 517 ARG A CA 1
ATOM 3950 C C . ARG A 1 517 ? 39.920 -24.854 47.378 1.00 29.80 517 ARG A C 1
ATOM 3952 O O . ARG A 1 517 ? 38.694 -24.783 47.423 1.00 29.80 517 ARG A O 1
ATOM 3959 N N . GLY A 1 518 ? 40.524 -25.896 46.766 1.00 25.59 518 GLY A N 1
ATOM 3960 C CA . GLY A 1 518 ? 39.775 -27.150 46.465 1.00 25.59 518 GLY A CA 1
ATOM 3961 C C . GLY A 1 518 ? 40.037 -27.953 45.169 1.00 25.59 518 GLY A C 1
ATOM 3962 O O . GLY A 1 518 ? 39.083 -28.460 44.598 1.00 25.59 518 GLY A O 1
ATOM 3963 N N . ASP A 1 519 ? 41.285 -28.060 44.708 1.00 28.12 519 ASP A N 1
ATOM 3964 C CA . ASP A 1 519 ? 41.902 -29.217 44.012 1.00 28.12 519 ASP A CA 1
ATOM 3965 C C . ASP A 1 519 ? 41.120 -30.041 42.935 1.00 28.12 519 ASP A C 1
ATOM 3967 O O . ASP A 1 519 ? 40.407 -30.989 43.244 1.00 28.12 519 ASP A O 1
ATOM 3971 N N . SER A 1 520 ? 41.361 -29.714 41.649 1.00 27.31 520 SER A N 1
ATOM 3972 C CA . SER A 1 520 ? 42.086 -30.510 40.608 1.00 27.31 520 SER A CA 1
ATOM 3973 C C . SER A 1 520 ? 41.961 -32.059 40.508 1.00 27.31 520 SER A C 1
ATOM 3975 O O . SER A 1 520 ? 41.875 -32.716 41.540 1.00 27.31 520 SER A O 1
ATOM 3977 N N . PRO A 1 521 ? 42.109 -32.689 39.301 1.00 39.94 521 PRO A N 1
ATOM 3978 C CA . PRO A 1 521 ? 43.028 -32.264 38.219 1.00 39.94 521 PRO A CA 1
ATOM 3979 C C . PRO A 1 521 ? 42.549 -32.328 36.739 1.00 39.94 521 PRO A C 1
ATOM 3981 O O . PRO A 1 521 ? 41.550 -32.949 36.390 1.00 39.94 521 PRO A O 1
ATOM 3984 N N . LEU A 1 522 ? 43.353 -31.696 35.866 1.00 31.12 522 LEU A N 1
ATOM 3985 C CA . LEU A 1 522 ? 43.330 -31.722 34.383 1.00 31.12 522 LEU A CA 1
ATOM 3986 C C . LEU A 1 522 ? 44.496 -32.594 33.837 1.00 31.12 522 LEU A C 1
ATOM 3988 O O . LEU A 1 522 ? 45.302 -33.061 34.648 1.00 31.12 522 LEU A O 1
ATOM 3992 N N . PRO A 1 523 ? 44.610 -32.859 32.512 1.00 41.84 523 PRO A N 1
ATOM 3993 C CA . PRO A 1 523 ? 45.249 -31.936 31.530 1.00 41.84 523 PRO A CA 1
ATOM 3994 C C . PRO A 1 523 ? 44.500 -31.878 30.162 1.00 41.84 523 PRO A C 1
ATOM 3996 O O . PRO A 1 523 ? 43.524 -32.598 29.990 1.00 41.84 523 PRO A O 1
ATOM 3999 N N . ALA A 1 524 ? 44.900 -31.174 29.084 1.00 27.89 524 ALA A N 1
ATOM 4000 C CA . ALA A 1 524 ? 45.603 -29.897 28.769 1.00 27.89 524 ALA A CA 1
ATOM 4001 C C . ALA A 1 524 ? 45.776 -29.854 27.207 1.00 27.89 524 ALA A C 1
ATOM 4003 O O . ALA A 1 524 ? 45.658 -30.909 26.591 1.00 27.89 524 ALA A O 1
ATOM 4004 N N . ALA A 1 525 ? 46.045 -28.778 26.445 1.00 26.80 525 ALA A N 1
ATOM 4005 C CA . ALA A 1 525 ? 46.197 -27.323 26.640 1.00 26.80 525 ALA A CA 1
ATOM 4006 C C . ALA A 1 525 ? 45.691 -26.605 25.344 1.00 26.80 525 ALA A C 1
ATOM 4008 O O . ALA A 1 525 ? 45.758 -27.189 24.269 1.00 26.80 525 ALA A O 1
ATOM 4009 N N . GLN A 1 526 ? 44.959 -25.487 25.416 1.00 26.41 526 GLN A N 1
ATOM 4010 C CA . GLN A 1 526 ? 45.375 -24.078 25.180 1.00 26.41 526 GLN A CA 1
ATOM 4011 C C . GLN A 1 526 ? 45.983 -23.662 23.805 1.00 26.41 526 GLN A C 1
ATOM 4013 O O . GLN A 1 526 ? 46.883 -24.329 23.306 1.00 26.41 526 GLN A O 1
ATOM 4018 N N . PRO A 1 527 ? 45.558 -22.501 23.241 1.00 37.31 527 PRO A N 1
ATOM 4019 C CA . PRO A 1 527 ? 46.170 -21.827 22.084 1.00 37.31 527 PRO A CA 1
ATOM 4020 C C . PRO A 1 527 ? 47.146 -20.695 22.489 1.00 37.31 527 PRO A C 1
ATOM 4022 O O . PRO A 1 527 ? 47.245 -20.345 23.665 1.00 37.31 527 PRO A O 1
ATOM 4025 N N . SER A 1 528 ? 47.798 -20.049 21.512 1.00 26.78 528 SER A N 1
ATOM 4026 C CA . SER A 1 528 ? 48.627 -18.845 21.711 1.00 26.78 528 SER A CA 1
ATOM 4027 C C . SER A 1 528 ? 48.382 -17.754 20.652 1.00 26.78 528 SER A C 1
ATOM 4029 O O . SER A 1 528 ? 47.894 -18.017 19.556 1.00 26.78 528 SER A O 1
ATOM 4031 N N . SER A 1 529 ? 48.694 -16.505 21.012 1.00 26.05 529 SER A N 1
ATOM 4032 C CA . SER A 1 529 ? 48.452 -15.273 20.241 1.00 26.05 529 SER A CA 1
ATOM 4033 C C . SER A 1 529 ? 49.740 -14.622 19.722 1.00 26.05 529 SER A C 1
ATOM 4035 O O . SER A 1 529 ? 50.775 -14.748 20.373 1.00 26.05 529 SER A O 1
ATOM 4037 N N . ALA A 1 530 ? 49.653 -13.790 18.676 1.00 27.53 530 ALA A N 1
ATOM 4038 C CA . ALA A 1 530 ? 50.613 -12.706 18.405 1.00 27.53 530 ALA A CA 1
ATOM 4039 C C . ALA A 1 530 ? 49.992 -11.594 17.529 1.00 27.53 530 ALA A C 1
ATOM 4041 O O . ALA A 1 530 ? 49.095 -11.867 16.733 1.00 27.53 530 ALA A O 1
ATOM 4042 N N . THR A 1 531 ? 50.477 -10.351 17.659 1.00 27.00 531 THR A N 1
ATOM 4043 C CA . THR A 1 531 ? 49.994 -9.167 16.913 1.00 27.00 531 THR A CA 1
ATOM 4044 C C . THR A 1 531 ? 51.126 -8.204 16.530 1.00 27.00 531 THR A C 1
ATOM 4046 O O . THR A 1 531 ? 51.823 -7.714 17.415 1.00 27.00 531 THR A O 1
ATOM 4049 N N . ALA A 1 532 ? 51.234 -7.874 15.239 1.00 27.20 532 ALA A N 1
ATOM 4050 C CA . ALA A 1 532 ? 51.900 -6.707 14.626 1.00 27.20 532 ALA A CA 1
ATOM 4051 C C . ALA A 1 532 ? 51.422 -6.646 13.145 1.00 27.20 532 ALA A C 1
ATOM 4053 O O . ALA A 1 532 ? 50.998 -7.676 12.629 1.00 27.20 532 ALA A O 1
ATOM 4054 N N . GLY A 1 533 ? 51.365 -5.537 12.395 1.00 24.41 533 GLY A N 1
ATOM 4055 C CA . GLY A 1 533 ? 52.034 -4.234 12.519 1.00 24.41 533 GLY A CA 1
ATOM 4056 C C . GLY A 1 533 ? 53.356 -4.234 11.729 1.00 24.41 533 GLY A C 1
ATOM 4057 O O . GLY A 1 533 ? 54.171 -5.113 11.964 1.00 24.41 533 GLY A O 1
ATOM 4058 N N . LEU A 1 534 ? 53.665 -3.312 10.810 1.00 24.61 534 LEU A N 1
ATOM 4059 C CA . LEU A 1 534 ? 52.928 -2.190 10.199 1.00 24.61 534 LEU A CA 1
ATOM 4060 C C . LEU A 1 534 ? 53.707 -1.775 8.912 1.00 24.61 534 LEU A C 1
ATOM 4062 O O . LEU A 1 534 ? 54.743 -2.357 8.607 1.00 24.61 534 LEU A O 1
ATOM 4066 N N . GLU A 1 535 ? 53.252 -0.720 8.236 1.00 24.62 535 GLU A N 1
ATOM 4067 C CA . GLU A 1 535 ? 53.970 0.103 7.236 1.00 24.62 535 GLU A CA 1
ATOM 4068 C C . GLU A 1 535 ? 54.038 -0.318 5.754 1.00 24.62 535 GLU A C 1
ATOM 4070 O O . GLU A 1 535 ? 54.049 -1.475 5.348 1.00 24.62 535 GLU A O 1
ATOM 4075 N N . VAL A 1 536 ? 54.046 0.742 4.940 1.00 27.50 536 VAL A N 1
ATOM 4076 C CA . VAL A 1 536 ? 53.954 0.808 3.480 1.00 27.50 536 VAL A CA 1
ATOM 4077 C C . VAL A 1 536 ? 55.321 1.160 2.902 1.00 27.50 536 VAL A C 1
ATOM 4079 O O . VAL A 1 536 ? 55.957 2.088 3.398 1.00 27.50 536 VAL A O 1
ATOM 4082 N N . ARG A 1 537 ? 55.697 0.575 1.756 1.00 24.50 537 ARG A N 1
ATOM 4083 C CA . ARG A 1 537 ? 56.414 1.324 0.704 1.00 24.50 537 ARG A CA 1
ATOM 4084 C C . ARG A 1 537 ? 56.312 0.670 -0.670 1.00 24.50 537 ARG A C 1
ATOM 4086 O O . ARG A 1 537 ? 56.268 -0.547 -0.790 1.00 24.50 537 ARG A O 1
ATOM 4093 N N . ALA A 1 538 ? 56.276 1.516 -1.695 1.00 26.47 538 ALA A N 1
ATOM 4094 C CA . ALA A 1 538 ? 56.238 1.129 -3.100 1.00 26.47 538 ALA A CA 1
ATOM 4095 C C . ALA A 1 538 ? 57.580 1.424 -3.785 1.00 26.47 538 ALA A C 1
ATOM 4097 O O . ALA A 1 538 ? 58.266 2.380 -3.419 1.00 26.47 538 ALA A O 1
ATOM 4098 N N . ALA A 1 539 ? 57.896 0.655 -4.825 1.00 25.23 539 ALA A N 1
ATOM 4099 C CA . ALA A 1 539 ? 58.843 1.010 -5.879 1.00 25.23 539 ALA A CA 1
ATOM 4100 C C . ALA A 1 539 ? 58.464 0.252 -7.165 1.00 25.23 539 ALA A C 1
ATOM 4102 O O . ALA A 1 539 ? 57.905 -0.841 -7.093 1.00 25.23 539 ALA A O 1
ATOM 4103 N N . ALA A 1 540 ? 58.740 0.839 -8.331 1.00 26.00 540 ALA A N 1
ATOM 4104 C CA . ALA A 1 540 ? 58.484 0.217 -9.632 1.00 26.00 540 ALA A CA 1
ATOM 4105 C C . ALA A 1 540 ? 59.692 -0.610 -10.115 1.00 26.00 540 ALA A C 1
ATOM 4107 O O . ALA A 1 540 ? 60.825 -0.339 -9.720 1.00 26.00 540 ALA A O 1
ATOM 4108 N N . GLY A 1 541 ? 59.454 -1.576 -11.007 1.00 25.69 541 GLY A N 1
ATOM 4109 C CA . GLY A 1 541 ? 60.496 -2.421 -11.598 1.00 25.69 541 GLY A CA 1
ATOM 4110 C C . GLY A 1 541 ? 60.048 -3.055 -12.916 1.00 25.69 541 GLY A C 1
ATOM 4111 O O . GLY A 1 541 ? 59.377 -4.081 -12.916 1.00 25.69 541 GLY A O 1
ATOM 4112 N N . ALA A 1 542 ? 60.406 -2.418 -14.029 1.00 25.52 542 ALA A N 1
ATOM 4113 C CA . ALA A 1 542 ? 60.294 -2.956 -15.389 1.00 25.52 542 ALA A CA 1
ATOM 4114 C C . ALA A 1 542 ? 61.553 -3.829 -15.707 1.00 25.52 542 ALA A C 1
ATOM 4116 O O . ALA A 1 542 ? 62.489 -3.805 -14.910 1.00 25.52 542 ALA A O 1
ATOM 4117 N N . VAL A 1 543 ? 61.705 -4.598 -16.799 1.00 28.11 543 VAL A N 1
ATOM 4118 C CA . VAL A 1 543 ? 60.925 -4.786 -18.046 1.00 28.11 543 VAL A CA 1
ATOM 4119 C C . VAL A 1 543 ? 61.379 -6.093 -18.770 1.00 28.11 543 VAL A C 1
ATOM 4121 O O . VAL A 1 543 ? 62.354 -6.698 -18.335 1.00 28.11 543 VAL A O 1
ATOM 4124 N N . ASP A 1 544 ? 60.731 -6.457 -19.893 1.00 25.97 544 ASP A N 1
ATOM 4125 C CA . ASP A 1 544 ? 61.136 -7.438 -20.943 1.00 25.97 544 ASP A CA 1
ATOM 4126 C C . ASP A 1 544 ? 61.252 -8.953 -20.634 1.00 25.97 544 ASP A C 1
ATOM 4128 O O . ASP A 1 544 ? 61.490 -9.379 -19.508 1.00 25.97 544 ASP A O 1
ATOM 4132 N N . GLY A 1 545 ? 61.115 -9.790 -21.689 1.00 25.83 545 GLY A N 1
ATOM 4133 C CA . GLY A 1 545 ? 61.474 -11.226 -21.635 1.00 25.83 545 GLY A CA 1
ATOM 4134 C C . GLY A 1 545 ? 60.780 -12.223 -22.595 1.00 25.83 545 GLY A C 1
ATOM 4135 O O . GLY A 1 545 ? 60.427 -13.309 -22.155 1.00 25.83 545 GLY A O 1
ATOM 4136 N N . ALA A 1 546 ? 60.550 -11.884 -23.870 1.00 25.55 546 ALA A N 1
ATOM 4137 C CA . ALA A 1 546 ? 59.830 -12.690 -24.884 1.00 25.55 546 ALA A CA 1
ATOM 4138 C C . ALA A 1 546 ? 60.116 -14.221 -24.958 1.00 25.55 546 ALA A C 1
ATOM 4140 O O . ALA A 1 546 ? 61.263 -14.647 -24.834 1.00 25.55 546 ALA A O 1
ATOM 4141 N N . GLY A 1 547 ? 59.104 -15.037 -25.321 1.00 26.28 547 GLY A N 1
ATOM 4142 C CA . GLY A 1 547 ? 59.311 -16.452 -25.696 1.00 26.28 547 GLY A CA 1
ATOM 4143 C C . GLY A 1 547 ? 58.054 -17.320 -25.917 1.00 26.28 547 GLY A C 1
ATOM 4144 O O . GLY A 1 547 ? 57.504 -17.874 -24.973 1.00 26.28 547 GLY A O 1
ATOM 4145 N N . ALA A 1 548 ? 57.661 -17.512 -27.178 1.00 25.97 548 ALA A N 1
ATOM 4146 C CA . ALA A 1 548 ? 56.793 -18.593 -27.692 1.00 25.97 548 ALA A CA 1
ATOM 4147 C C . ALA A 1 548 ? 57.568 -19.302 -28.844 1.00 25.97 548 ALA A C 1
ATOM 4149 O O . ALA A 1 548 ? 58.552 -18.694 -29.283 1.00 25.97 548 ALA A O 1
ATOM 4150 N N . PRO A 1 549 ? 57.196 -20.496 -29.387 1.00 41.94 549 PRO A N 1
ATOM 4151 C CA . PRO A 1 549 ? 55.862 -21.132 -29.388 1.00 41.94 549 PRO A CA 1
ATOM 4152 C C . PRO A 1 549 ? 55.841 -22.695 -29.275 1.00 41.94 549 PRO A C 1
ATOM 4154 O O . PRO A 1 549 ? 56.835 -23.312 -28.913 1.00 41.94 549 PRO A O 1
ATOM 4157 N N . GLU A 1 550 ? 54.700 -23.298 -29.669 1.00 26.53 550 GLU A N 1
ATOM 4158 C CA . GLU A 1 550 ? 54.464 -24.708 -30.095 1.00 26.53 550 GLU A CA 1
ATOM 4159 C C . GLU A 1 550 ? 54.478 -25.865 -29.061 1.00 26.53 550 GLU A C 1
ATOM 4161 O O . GLU A 1 550 ? 55.233 -25.859 -28.097 1.00 26.53 550 GLU A O 1
ATOM 4166 N N . GLY A 1 551 ? 53.659 -26.917 -29.304 1.00 24.89 551 GLY A N 1
ATOM 4167 C CA . GLY A 1 551 ? 53.890 -28.250 -28.694 1.00 24.89 551 GLY A CA 1
ATOM 4168 C C . GLY A 1 551 ? 52.712 -29.129 -28.204 1.00 24.89 551 GLY A C 1
ATOM 4169 O O . GLY A 1 551 ? 52.747 -29.568 -27.065 1.00 24.89 551 GLY A O 1
ATOM 4170 N N . ALA A 1 552 ? 51.720 -29.449 -29.046 1.00 24.48 552 ALA A N 1
ATOM 4171 C CA . ALA A 1 552 ? 50.872 -30.671 -29.012 1.00 24.48 552 ALA A CA 1
ATOM 4172 C C . ALA A 1 552 ? 50.347 -31.302 -27.676 1.00 24.48 552 ALA A C 1
ATOM 4174 O O . ALA A 1 552 ? 51.059 -31.981 -26.945 1.00 24.48 552 ALA A O 1
ATOM 4175 N N . SER A 1 553 ? 49.014 -31.273 -27.512 1.00 25.73 553 SER A N 1
ATOM 4176 C CA . SER A 1 553 ? 48.119 -32.317 -26.943 1.00 25.73 553 SER A CA 1
ATOM 4177 C C . SER A 1 553 ? 48.552 -33.228 -25.767 1.00 25.73 553 SER A C 1
ATOM 4179 O O . SER A 1 553 ? 49.376 -34.128 -25.940 1.00 25.73 553 SER A O 1
ATOM 4181 N N . ARG A 1 554 ? 47.744 -33.237 -24.690 1.00 24.91 554 ARG A N 1
ATOM 4182 C CA . ARG A 1 554 ? 47.199 -34.487 -24.101 1.00 24.91 554 ARG A CA 1
ATOM 4183 C C . ARG A 1 554 ? 45.982 -34.252 -23.199 1.00 24.91 554 ARG A C 1
ATOM 4185 O O . ARG A 1 554 ? 45.848 -33.205 -22.580 1.00 24.91 554 ARG A O 1
ATOM 4192 N N . THR A 1 555 ? 45.104 -35.250 -23.133 1.00 25.73 555 THR A N 1
ATOM 4193 C CA . THR A 1 555 ? 43.896 -35.291 -22.299 1.00 25.73 555 THR A CA 1
ATOM 4194 C C . THR A 1 555 ? 44.115 -36.134 -21.040 1.00 25.73 555 THR A C 1
ATOM 4196 O O . THR A 1 555 ? 44.452 -37.307 -21.165 1.00 25.73 555 THR A O 1
ATOM 4199 N N . SER A 1 556 ? 43.821 -35.592 -19.850 1.00 25.25 556 SER A N 1
ATOM 4200 C CA . SER A 1 556 ? 43.222 -36.356 -18.734 1.00 25.25 556 SER A CA 1
ATOM 4201 C C . SER A 1 556 ? 42.915 -35.484 -17.508 1.00 25.25 556 SER A C 1
ATOM 4203 O O . SER A 1 556 ? 43.816 -34.860 -16.967 1.00 25.25 556 SER A O 1
ATOM 4205 N N . ALA A 1 557 ? 41.651 -35.534 -17.078 1.00 23.73 557 ALA A N 1
ATOM 4206 C CA . ALA A 1 557 ? 41.148 -35.584 -15.697 1.00 23.73 557 ALA A CA 1
ATOM 4207 C C . ALA A 1 557 ? 41.845 -34.826 -14.537 1.00 23.73 557 ALA A C 1
ATOM 4209 O O . ALA A 1 557 ? 42.993 -35.089 -14.208 1.00 23.73 557 ALA A O 1
ATOM 4210 N N . LEU A 1 558 ? 40.996 -34.104 -13.788 1.00 25.84 558 LEU A N 1
ATOM 4211 C CA . LEU A 1 558 ? 41.022 -33.917 -12.326 1.00 25.84 558 LEU A CA 1
ATOM 4212 C C . LEU A 1 558 ? 42.265 -33.266 -11.689 1.00 25.84 558 LEU A C 1
ATOM 4214 O O . LEU A 1 558 ? 43.261 -33.929 -11.431 1.00 25.84 558 LEU A O 1
ATOM 4218 N N . ASP A 1 559 ? 42.076 -32.045 -11.183 1.00 24.19 559 ASP A N 1
ATOM 4219 C CA . ASP A 1 559 ? 42.094 -31.887 -9.723 1.00 24.19 559 ASP A CA 1
ATOM 4220 C C . ASP A 1 559 ? 41.143 -30.764 -9.265 1.00 24.19 559 ASP A C 1
ATOM 4222 O O . ASP A 1 559 ? 40.801 -29.873 -10.047 1.00 24.19 559 ASP A O 1
ATOM 4226 N N . ALA A 1 560 ? 40.643 -30.838 -8.028 1.00 27.33 560 ALA A N 1
ATOM 4227 C CA . ALA A 1 560 ? 39.521 -30.011 -7.568 1.00 27.33 560 ALA A CA 1
ATOM 4228 C C . ALA A 1 560 ? 39.952 -28.855 -6.647 1.00 27.33 560 ALA A C 1
ATOM 4230 O O . ALA A 1 560 ? 40.238 -29.053 -5.466 1.00 27.33 560 ALA A O 1
ATOM 4231 N N . ALA A 1 561 ? 39.903 -27.620 -7.156 1.00 23.92 561 ALA A N 1
ATOM 4232 C CA . ALA A 1 561 ? 39.924 -26.430 -6.305 1.00 23.92 561 ALA A CA 1
ATOM 4233 C C . ALA A 1 561 ? 38.573 -26.281 -5.566 1.00 23.92 561 ALA A C 1
ATOM 4235 O O . ALA A 1 561 ? 37.522 -26.454 -6.192 1.00 23.92 561 ALA A O 1
ATOM 4236 N N . PRO A 1 562 ? 38.557 -25.953 -4.259 1.00 23.25 562 PRO A N 1
ATOM 4237 C CA . PRO A 1 562 ? 37.313 -25.813 -3.510 1.00 23.25 562 PRO A CA 1
ATOM 4238 C C . PRO A 1 562 ? 36.552 -24.561 -3.960 1.00 23.25 562 PRO A C 1
ATOM 4240 O O . PRO A 1 562 ? 37.003 -23.437 -3.743 1.00 23.25 562 PRO A O 1
ATOM 4243 N N . GLN A 1 563 ? 35.377 -24.750 -4.562 1.00 25.25 563 GLN A N 1
ATOM 4244 C CA . GLN A 1 563 ? 34.445 -23.651 -4.802 1.00 25.25 563 GLN A CA 1
ATOM 4245 C C . GLN A 1 563 ? 33.912 -23.129 -3.462 1.00 25.25 563 GLN A C 1
ATOM 4247 O O . GLN A 1 563 ? 33.413 -23.904 -2.642 1.00 25.25 563 GLN A O 1
ATOM 4252 N N . GLU A 1 564 ? 33.968 -21.812 -3.255 1.00 24.27 564 GLU A N 1
ATOM 4253 C CA . GLU A 1 564 ? 33.157 -21.172 -2.219 1.00 24.27 564 GLU A CA 1
ATOM 4254 C C . GLU A 1 564 ? 31.664 -21.456 -2.475 1.00 24.27 564 GLU A C 1
ATOM 4256 O O . GLU A 1 564 ? 31.249 -21.581 -3.632 1.00 24.27 564 GLU A O 1
ATOM 4261 N N . PRO A 1 565 ? 30.826 -21.564 -1.426 1.00 23.83 565 PRO A N 1
ATOM 4262 C CA . PRO A 1 565 ? 29.412 -21.873 -1.592 1.00 23.83 565 PRO A CA 1
ATOM 4263 C C . PRO A 1 565 ? 28.698 -20.732 -2.325 1.00 23.83 565 PRO A C 1
ATOM 4265 O O . PRO A 1 565 ? 28.358 -19.707 -1.729 1.00 23.83 565 PRO A O 1
ATOM 4268 N N . ALA A 1 566 ? 28.453 -20.933 -3.622 1.00 28.16 566 ALA A N 1
ATOM 4269 C CA . ALA A 1 566 ? 27.763 -19.982 -4.480 1.00 28.16 566 ALA A CA 1
ATOM 4270 C C . ALA A 1 566 ? 26.423 -19.565 -3.854 1.00 28.16 566 ALA A C 1
ATOM 4272 O O . ALA A 1 566 ? 25.494 -20.369 -3.714 1.00 28.16 566 ALA A O 1
ATOM 4273 N N . ARG A 1 567 ? 26.318 -18.287 -3.467 1.00 32.81 567 ARG A N 1
ATOM 4274 C CA . ARG A 1 567 ? 25.051 -17.701 -3.017 1.00 32.81 567 ARG A CA 1
ATOM 4275 C C . ARG A 1 567 ? 24.065 -17.807 -4.176 1.00 32.81 567 ARG A C 1
ATOM 4277 O O . ARG A 1 567 ? 24.374 -17.360 -5.274 1.00 32.81 567 ARG A O 1
ATOM 4284 N N . ARG A 1 568 ? 22.913 -18.442 -3.935 1.00 34.81 568 ARG A N 1
ATOM 4285 C CA . ARG A 1 568 ? 21.961 -18.851 -4.980 1.00 34.81 568 ARG A CA 1
ATOM 4286 C C . ARG A 1 568 ? 21.497 -17.660 -5.829 1.00 34.81 568 ARG A C 1
ATOM 4288 O O . ARG A 1 568 ? 20.562 -16.959 -5.450 1.00 34.81 568 ARG A O 1
ATOM 4295 N N . SER A 1 569 ? 22.086 -17.501 -7.010 1.00 32.88 569 SER A N 1
ATOM 4296 C CA . SER A 1 569 ? 21.497 -16.743 -8.107 1.00 32.88 569 SER A CA 1
ATOM 4297 C C . SER A 1 569 ? 20.273 -17.509 -8.612 1.00 32.88 569 SER A C 1
ATOM 4299 O O . SER A 1 569 ? 20.380 -18.528 -9.294 1.00 32.88 569 SER A O 1
ATOM 4301 N N . VAL A 1 570 ? 19.082 -17.051 -8.224 1.00 36.72 570 VAL A N 1
ATOM 4302 C CA . VAL A 1 570 ? 17.822 -17.610 -8.729 1.00 36.72 570 VAL A CA 1
ATOM 4303 C C . VAL A 1 570 ? 17.575 -17.027 -10.118 1.00 36.72 570 VAL A C 1
ATOM 4305 O O . VAL A 1 570 ? 16.896 -16.016 -10.268 1.00 36.72 570 VAL A O 1
ATOM 4308 N N . PHE A 1 571 ? 18.191 -17.633 -11.131 1.00 35.25 571 PHE A N 1
ATOM 4309 C CA . PHE A 1 571 ? 18.016 -17.219 -12.519 1.00 35.25 571 PHE A CA 1
ATOM 4310 C C . PHE A 1 571 ? 16.613 -17.566 -13.044 1.00 35.25 571 PHE A C 1
ATOM 4312 O O . PHE A 1 571 ? 16.190 -18.718 -13.005 1.00 35.25 571 PHE A O 1
ATOM 4319 N N . ALA A 1 572 ? 15.945 -16.545 -13.585 1.00 38.69 572 ALA A N 1
ATOM 4320 C CA . ALA A 1 572 ? 15.069 -16.606 -14.760 1.00 38.69 572 ALA A CA 1
ATOM 4321 C C . ALA A 1 572 ? 13.886 -17.606 -14.800 1.00 38.69 572 ALA A C 1
ATOM 4323 O O . ALA A 1 572 ? 13.371 -17.896 -15.877 1.00 38.69 572 ALA A O 1
ATOM 4324 N N . HIS A 1 573 ? 13.362 -18.056 -13.659 1.00 35.75 573 HIS A N 1
ATOM 4325 C CA . HIS A 1 573 ? 11.987 -18.568 -13.595 1.00 35.75 573 HIS A CA 1
ATOM 4326 C C . HIS A 1 573 ? 11.039 -17.472 -13.091 1.00 35.75 573 HIS A C 1
ATOM 4328 O O . HIS A 1 573 ? 11.324 -16.838 -12.073 1.00 35.75 573 HIS A O 1
ATOM 4334 N N . ASP A 1 574 ? 9.892 -17.284 -13.756 1.00 42.53 574 ASP A N 1
ATOM 4335 C CA . ASP A 1 574 ? 8.790 -16.479 -13.213 1.00 42.53 574 ASP A CA 1
ATOM 4336 C C . ASP A 1 574 ? 8.271 -17.177 -11.944 1.00 42.53 574 ASP A C 1
ATOM 4338 O O . ASP A 1 574 ? 7.568 -18.190 -11.981 1.00 42.53 574 ASP A O 1
ATOM 4342 N N . MET A 1 575 ? 8.711 -16.677 -10.788 1.00 47.69 575 MET A N 1
ATOM 4343 C CA . MET A 1 575 ? 8.354 -17.247 -9.495 1.00 47.69 575 MET A CA 1
ATOM 4344 C C . MET A 1 575 ? 6.914 -16.869 -9.126 1.00 47.69 575 MET A C 1
ATOM 4346 O O . MET A 1 575 ? 6.479 -15.755 -9.419 1.00 47.69 575 MET A O 1
ATOM 4350 N N . PRO A 1 576 ? 6.154 -17.786 -8.493 1.00 43.00 576 PRO A N 1
ATOM 4351 C CA . PRO A 1 576 ? 4.744 -17.558 -8.210 1.00 43.00 576 PRO A CA 1
ATOM 4352 C C . PRO A 1 576 ? 4.542 -16.330 -7.329 1.00 43.00 576 PRO A C 1
ATOM 4354 O O . PRO A 1 576 ? 5.290 -16.117 -6.373 1.00 43.00 576 PRO A O 1
ATOM 4357 N N . ALA A 1 577 ? 3.509 -15.550 -7.653 1.00 47.62 577 ALA A N 1
ATOM 4358 C CA . ALA A 1 577 ? 3.189 -14.319 -6.947 1.00 47.62 577 ALA A CA 1
ATOM 4359 C 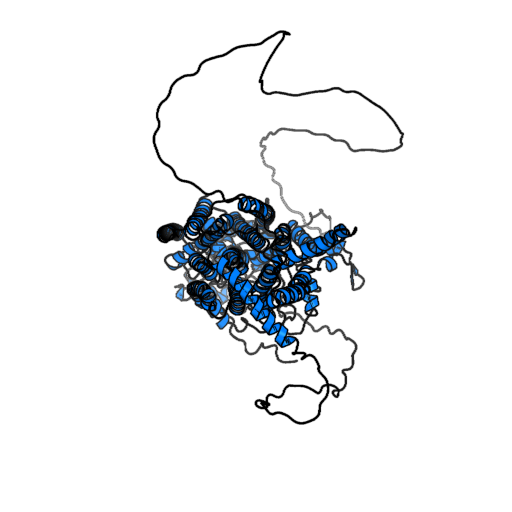C . ALA A 1 577 ? 2.805 -14.580 -5.485 1.00 47.62 577 ALA A C 1
ATOM 4361 O O . ALA A 1 577 ? 2.614 -15.720 -5.043 1.00 47.62 577 ALA A O 1
ATOM 4362 N N . TYR A 1 578 ? 2.634 -13.496 -4.730 1.00 47.09 578 TYR A N 1
ATOM 4363 C CA . TYR A 1 578 ? 2.351 -13.581 -3.309 1.00 47.09 578 TYR A CA 1
ATOM 4364 C C . TYR A 1 578 ? 1.129 -14.480 -3.006 1.00 47.09 578 TYR A C 1
ATOM 4366 O O . TYR A 1 578 ? -0.015 -14.134 -3.301 1.00 47.09 578 TYR A O 1
ATOM 4374 N N . GLY A 1 579 ? 1.374 -15.617 -2.342 1.00 45.78 579 GLY A N 1
ATOM 4375 C CA . GLY A 1 579 ? 0.335 -16.557 -1.905 1.00 45.78 579 GLY A CA 1
ATOM 4376 C C . GLY A 1 579 ? -0.171 -17.511 -2.994 1.00 45.78 579 GLY A C 1
ATOM 4377 O O . GLY A 1 579 ? -1.166 -18.202 -2.775 1.00 45.78 579 GLY A O 1
ATOM 4378 N N . GLN A 1 580 ? 0.483 -17.576 -4.153 1.00 49.25 580 GLN A N 1
ATOM 4379 C CA . GLN A 1 580 ? 0.099 -18.464 -5.250 1.00 49.25 580 GLN A CA 1
ATOM 4380 C C . GLN A 1 580 ? 0.858 -19.799 -5.198 1.00 49.25 580 GLN A C 1
ATOM 4382 O O . GLN A 1 580 ? 1.990 -19.879 -4.717 1.00 49.25 580 GLN A O 1
ATOM 4387 N N . SER A 1 581 ? 0.234 -20.861 -5.713 1.00 42.97 581 SER A N 1
ATOM 4388 C CA . SER A 1 581 ? 0.981 -22.025 -6.202 1.00 42.97 581 SER A CA 1
ATOM 4389 C C . SER A 1 581 ? 1.818 -21.601 -7.415 1.00 42.97 581 SER A C 1
ATOM 4391 O O . SER A 1 581 ? 1.595 -20.524 -7.972 1.00 42.97 581 SER A O 1
ATOM 4393 N N . ARG A 1 582 ? 2.739 -22.451 -7.895 1.00 37.88 582 ARG A N 1
ATOM 4394 C CA . ARG A 1 582 ? 3.241 -22.275 -9.269 1.00 37.88 582 ARG A CA 1
ATOM 4395 C C . ARG A 1 582 ? 2.038 -22.187 -10.213 1.00 37.88 582 ARG A C 1
ATOM 4397 O O . ARG A 1 582 ? 1.092 -22.963 -10.066 1.00 37.88 582 ARG A O 1
ATOM 4404 N N . LEU A 1 583 ? 2.067 -21.229 -11.137 1.00 30.59 583 LEU A N 1
ATOM 4405 C CA . LEU A 1 583 ? 1.185 -21.276 -12.295 1.00 30.59 583 LEU A CA 1
ATOM 4406 C C . LEU A 1 583 ? 1.596 -22.512 -13.094 1.00 30.59 583 LEU A C 1
ATOM 4408 O O . LEU A 1 583 ? 2.780 -22.677 -13.392 1.00 30.59 583 LEU A O 1
ATOM 4412 N N . ASN A 1 584 ? 0.641 -23.383 -13.410 1.00 27.11 584 ASN A N 1
ATOM 4413 C CA . ASN A 1 584 ? 0.896 -24.439 -14.375 1.00 27.11 584 ASN A CA 1
ATOM 4414 C C . ASN A 1 584 ? 1.026 -23.765 -15.744 1.00 27.11 584 ASN A C 1
ATOM 4416 O O . ASN A 1 584 ? 0.035 -23.286 -16.297 1.00 27.11 584 ASN A O 1
ATOM 4420 N N . THR A 1 585 ? 2.244 -23.730 -16.281 1.00 26.38 585 THR A N 1
ATOM 4421 C CA . THR A 1 585 ? 2.450 -23.643 -17.728 1.00 26.38 585 THR A CA 1
ATOM 4422 C C . THR A 1 585 ? 1.640 -24.758 -18.388 1.00 26.38 585 THR A C 1
ATOM 4424 O O . THR A 1 585 ? 1.557 -25.862 -17.850 1.00 26.38 585 THR A O 1
ATOM 4427 N N . VAL A 1 586 ? 1.009 -24.483 -19.532 1.00 28.98 586 VAL A N 1
ATOM 4428 C CA . VAL A 1 586 ? 0.119 -25.441 -20.226 1.00 28.98 586 VAL A CA 1
ATOM 4429 C C . VAL A 1 586 ? 0.944 -26.429 -21.073 1.00 28.98 586 VAL A C 1
ATOM 4431 O O . VAL A 1 586 ? 0.584 -26.800 -22.183 1.00 28.98 586 VAL A O 1
ATOM 4434 N N . GLU A 1 587 ? 2.092 -26.831 -20.534 1.00 31.83 587 GLU A N 1
ATOM 4435 C CA . GLU A 1 587 ? 3.097 -27.684 -21.156 1.00 31.83 587 GLU A CA 1
ATOM 4436 C C . GLU A 1 587 ? 3.460 -28.786 -20.148 1.00 31.83 587 GLU A C 1
ATOM 4438 O O . GLU A 1 587 ? 3.651 -28.517 -18.961 1.00 31.83 587 GLU A O 1
ATOM 4443 N N . ASP A 1 588 ? 3.491 -30.025 -20.640 1.00 32.03 588 ASP A N 1
ATOM 4444 C CA . 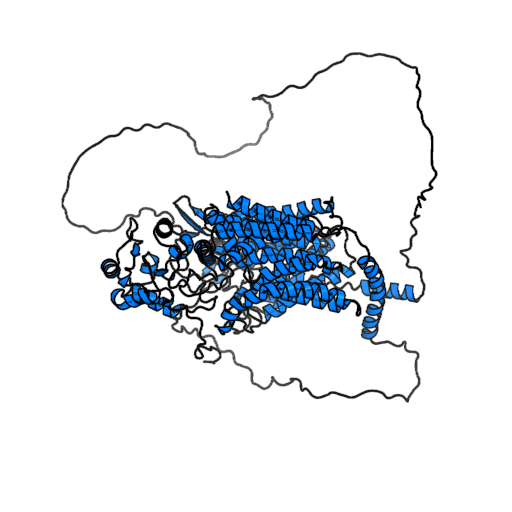ASP A 1 588 ? 3.851 -31.271 -19.952 1.00 32.03 588 ASP A CA 1
ATOM 4445 C C . ASP A 1 588 ? 3.034 -31.678 -18.705 1.00 32.03 588 ASP A C 1
ATOM 4447 O O . ASP A 1 588 ? 3.497 -31.647 -17.563 1.00 32.03 588 ASP A O 1
ATOM 4451 N N . ILE A 1 589 ? 1.842 -32.242 -18.954 1.00 26.39 589 ILE A N 1
ATOM 4452 C CA . IL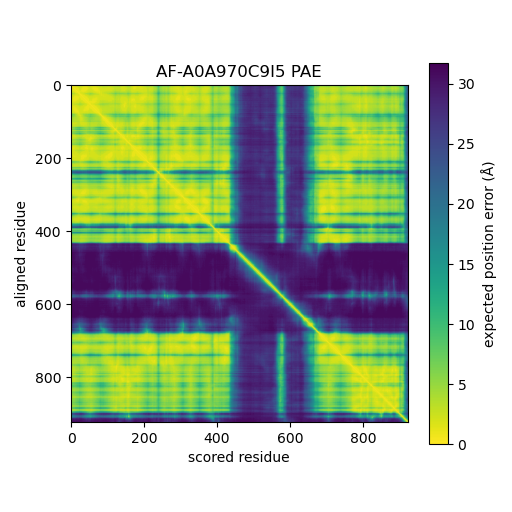E A 1 589 ? 1.236 -33.256 -18.072 1.00 26.39 589 ILE A CA 1
ATOM 4453 C C . ILE A 1 589 ? 0.870 -34.501 -18.896 1.00 26.39 589 ILE A C 1
ATOM 4455 O O . ILE A 1 589 ? -0.219 -34.587 -19.464 1.00 26.39 589 ILE A O 1
ATOM 4459 N N . GLU A 1 590 ? 1.745 -35.511 -18.903 1.00 26.64 590 GLU A N 1
ATOM 4460 C CA . GLU A 1 590 ? 1.295 -36.887 -19.151 1.00 26.64 590 GLU A CA 1
ATOM 4461 C C . GLU A 1 590 ? 0.461 -37.370 -17.945 1.00 26.64 590 GLU A C 1
ATOM 4463 O O . GLU A 1 590 ? 0.899 -37.224 -16.797 1.00 26.64 590 GLU A O 1
ATOM 4468 N N . PRO A 1 591 ? -0.731 -37.963 -18.148 1.00 28.44 591 PRO A N 1
ATOM 4469 C CA . PRO A 1 591 ? -1.615 -38.364 -17.055 1.00 28.44 591 PRO A CA 1
ATOM 4470 C C . PRO A 1 591 ? -1.158 -39.670 -16.376 1.00 28.44 591 PRO A C 1
ATOM 4472 O O . PRO A 1 591 ? -1.748 -40.739 -16.558 1.00 28.44 591 PRO A O 1
ATOM 4475 N N . LEU A 1 592 ? -0.130 -39.572 -15.527 1.00 26.52 592 LEU A N 1
ATOM 4476 C CA . LEU A 1 592 ? 0.244 -40.618 -14.569 1.00 26.52 592 LEU A CA 1
ATOM 4477 C C . LEU A 1 592 ? -0.933 -40.909 -13.626 1.00 26.52 592 LEU A C 1
ATOM 4479 O O . LEU A 1 592 ? -1.204 -40.153 -12.697 1.00 26.52 592 LEU A O 1
ATOM 4483 N N . THR A 1 593 ? -1.635 -42.016 -13.869 1.00 24.92 593 THR A N 1
ATOM 4484 C CA . THR A 1 593 ? -2.848 -42.423 -13.145 1.00 24.92 593 THR A CA 1
ATOM 4485 C C . THR A 1 593 ? -2.515 -43.321 -11.944 1.00 24.92 593 THR A C 1
ATOM 4487 O O . THR A 1 593 ? -2.146 -44.482 -12.137 1.00 24.92 593 THR A O 1
ATOM 4490 N N . PRO A 1 594 ? -2.695 -42.866 -10.687 1.00 28.86 594 PRO A N 1
ATOM 4491 C CA . PRO A 1 594 ? -2.567 -43.721 -9.513 1.00 28.86 594 PRO A CA 1
ATOM 4492 C C . PRO A 1 594 ? -3.918 -44.397 -9.243 1.00 28.86 594 PRO A C 1
ATOM 4494 O O . PRO A 1 594 ? -4.904 -43.729 -8.925 1.00 28.86 594 PRO A O 1
ATOM 4497 N N . GLN A 1 595 ? -3.989 -45.725 -9.351 1.00 25.66 595 GLN A N 1
ATOM 4498 C CA . GLN A 1 595 ? -5.220 -46.457 -9.031 1.00 25.66 595 GLN A CA 1
ATOM 4499 C C . GLN A 1 595 ? -5.513 -46.405 -7.523 1.00 25.66 595 GLN A C 1
ATOM 4501 O O . GLN A 1 595 ? -4.841 -47.059 -6.727 1.00 25.66 595 GLN A O 1
ATOM 4506 N N . MET A 1 596 ? -6.552 -45.662 -7.131 1.00 26.61 596 MET A N 1
ATOM 4507 C CA . MET A 1 596 ? -7.101 -45.667 -5.770 1.00 26.61 596 MET A CA 1
ATOM 4508 C C . MET A 1 596 ? -8.312 -46.617 -5.679 1.00 26.61 596 MET A C 1
ATOM 4510 O O . MET A 1 596 ? -9.120 -46.666 -6.610 1.00 26.61 596 MET A O 1
ATOM 4514 N N . PRO A 1 597 ? -8.464 -47.390 -4.585 1.00 27.38 597 PRO A N 1
ATOM 4515 C CA . PRO A 1 597 ? -9.487 -48.429 -4.488 1.00 27.38 597 PRO A CA 1
ATOM 4516 C C . PRO A 1 597 ? -10.914 -47.869 -4.359 1.00 27.38 597 PRO A C 1
ATOM 4518 O O . PRO A 1 597 ? -11.185 -46.906 -3.645 1.00 27.38 597 PRO A O 1
ATOM 4521 N N . TYR A 1 598 ? -11.841 -48.534 -5.047 1.00 24.42 598 TYR A N 1
ATOM 4522 C CA . TYR A 1 598 ? -13.227 -48.113 -5.254 1.00 24.42 598 TYR A CA 1
ATOM 4523 C C . TYR A 1 598 ? -14.090 -48.179 -3.978 1.00 24.42 598 TYR A C 1
ATOM 4525 O O . TYR A 1 598 ? -14.338 -49.259 -3.438 1.00 24.42 598 TYR A O 1
ATOM 4533 N N . VAL A 1 599 ? -14.639 -47.038 -3.545 1.00 28.03 599 VAL A N 1
ATOM 4534 C CA . VAL A 1 599 ? -15.673 -46.961 -2.495 1.00 28.03 599 VAL A CA 1
ATOM 4535 C C . VAL A 1 599 ? -17.049 -46.822 -3.152 1.00 28.03 599 VAL A C 1
ATOM 4537 O O . VAL A 1 599 ? -17.267 -45.925 -3.963 1.00 28.03 599 VAL A O 1
ATOM 4540 N N . ARG A 1 600 ? -17.993 -47.712 -2.816 1.00 26.39 600 ARG A N 1
ATOM 4541 C CA . ARG A 1 600 ? -19.339 -47.716 -3.421 1.00 26.39 600 ARG A CA 1
ATOM 4542 C C . ARG A 1 600 ? -20.155 -46.462 -3.052 1.00 26.39 600 ARG A C 1
ATOM 4544 O O . ARG A 1 600 ? -20.236 -46.146 -1.864 1.00 26.39 600 ARG A O 1
ATOM 4551 N N . PRO A 1 601 ? -20.871 -45.837 -4.008 1.00 29.42 601 PRO A N 1
ATOM 4552 C CA . PRO A 1 601 ? -21.937 -44.889 -3.693 1.00 29.42 601 PRO A CA 1
ATOM 4553 C C . PRO A 1 601 ? -23.151 -45.597 -3.058 1.00 29.42 601 PRO A C 1
ATOM 4555 O O . PRO A 1 601 ? -23.394 -46.785 -3.288 1.00 29.42 601 PRO A O 1
ATOM 4558 N N . LEU A 1 602 ? -23.930 -44.857 -2.262 1.00 31.64 602 LEU A N 1
ATOM 4559 C CA . LEU A 1 602 ? -25.169 -45.340 -1.637 1.00 31.64 602 LEU A CA 1
ATOM 4560 C C . LEU A 1 602 ? -26.386 -45.202 -2.585 1.00 31.64 602 LEU A C 1
ATOM 4562 O O . LEU A 1 602 ? -26.426 -44.250 -3.365 1.00 31.64 602 LEU A O 1
ATOM 4566 N N . PRO A 1 603 ? -27.399 -46.094 -2.513 1.00 28.39 603 PRO A N 1
ATOM 4567 C CA . PRO A 1 603 ? -28.584 -46.024 -3.378 1.00 28.39 603 PRO A CA 1
ATOM 4568 C C . PRO A 1 603 ? -29.481 -44.790 -3.126 1.00 28.39 603 PRO A C 1
ATOM 4570 O O . PRO A 1 603 ? -29.561 -44.309 -1.991 1.00 28.39 603 PRO A O 1
ATOM 4573 N N . PRO A 1 604 ? -30.217 -44.299 -4.144 1.00 30.02 604 PRO A N 1
ATOM 4574 C CA . PRO A 1 604 ? -30.820 -42.957 -4.164 1.00 30.02 604 PRO A CA 1
ATOM 4575 C C . PRO A 1 604 ? -32.157 -42.798 -3.401 1.00 30.02 604 PRO A C 1
ATOM 4577 O O . PRO A 1 604 ? -32.950 -41.913 -3.715 1.00 30.02 604 PRO A O 1
ATOM 4580 N N . GLU A 1 605 ? -32.431 -43.613 -2.380 1.00 31.11 605 GLU A N 1
ATOM 4581 C CA . GLU A 1 605 ? -33.741 -43.653 -1.693 1.00 31.11 605 GLU A CA 1
ATOM 4582 C C . GLU A 1 605 ? -33.799 -42.874 -0.361 1.00 31.11 605 GLU A C 1
ATOM 4584 O O . GLU A 1 605 ? -34.789 -42.947 0.366 1.00 31.11 605 GLU A O 1
ATOM 4589 N N . LYS A 1 606 ? -32.757 -42.101 -0.017 1.00 33.56 606 LYS A N 1
ATOM 4590 C CA . LYS A 1 606 ? -32.677 -41.338 1.252 1.00 33.56 606 LYS A CA 1
ATOM 4591 C C . LYS A 1 606 ? -32.422 -39.831 1.091 1.00 33.56 606 LYS A C 1
ATOM 4593 O O . LYS A 1 606 ? -31.856 -39.204 1.981 1.00 33.56 606 LYS A O 1
ATOM 4598 N N . LEU A 1 607 ? -32.870 -39.240 -0.021 1.00 31.67 607 LEU A N 1
ATOM 4599 C CA . LEU A 1 607 ? -32.791 -37.795 -0.293 1.00 31.67 607 LEU A CA 1
ATOM 4600 C C . LEU A 1 607 ? -34.126 -37.226 -0.816 1.00 31.67 607 LEU A C 1
ATOM 4602 O O . LEU A 1 607 ? -34.255 -36.889 -1.992 1.00 31.67 607 LEU A O 1
ATOM 4606 N N . ARG A 1 608 ? -35.131 -37.103 0.064 1.00 28.78 608 ARG A N 1
ATOM 4607 C CA . ARG A 1 608 ? -36.351 -36.299 -0.161 1.00 28.78 608 ARG A CA 1
ATOM 4608 C C . ARG A 1 608 ? -36.836 -35.652 1.143 1.00 28.78 608 ARG A C 1
ATOM 4610 O O . ARG A 1 608 ? -36.596 -36.192 2.217 1.00 28.78 608 ARG A O 1
ATOM 4617 N N . ALA A 1 609 ? -37.566 -34.542 0.987 1.00 25.28 609 ALA A N 1
ATOM 4618 C CA . ALA A 1 609 ? -37.994 -33.574 2.007 1.00 25.28 609 ALA A CA 1
ATOM 4619 C C . ALA A 1 609 ? -36.836 -32.739 2.624 1.00 25.28 609 ALA A C 1
ATOM 4621 O O . ALA A 1 609 ? -35.819 -33.291 3.024 1.00 25.28 609 ALA A O 1
ATOM 4622 N N . ALA A 1 610 ? -36.916 -31.406 2.723 1.00 25.73 610 ALA A N 1
ATOM 4623 C CA . ALA A 1 610 ? -37.979 -30.490 2.291 1.00 25.73 610 ALA A CA 1
ATOM 4624 C C . ALA A 1 610 ? -37.407 -29.211 1.652 1.00 25.73 610 ALA A C 1
ATOM 4626 O O . ALA A 1 610 ? -36.428 -28.648 2.137 1.00 25.73 610 ALA A O 1
ATOM 4627 N N . ALA A 1 611 ? -38.064 -28.746 0.588 1.00 28.02 611 ALA A N 1
ATOM 4628 C CA . ALA A 1 611 ? -37.914 -27.402 0.035 1.00 28.02 611 ALA A CA 1
ATOM 4629 C C . ALA A 1 611 ? -39.169 -26.581 0.381 1.00 28.02 611 ALA A C 1
ATOM 4631 O O . ALA A 1 611 ? -40.243 -27.150 0.583 1.00 28.02 611 ALA A O 1
ATOM 4632 N N . PHE A 1 612 ? -39.032 -25.258 0.473 1.00 27.41 612 PHE A N 1
ATOM 4633 C CA . PHE A 1 612 ? -40.137 -24.360 0.820 1.00 27.41 612 PHE A CA 1
ATOM 4634 C C . PHE A 1 612 ? -41.099 -24.155 -0.361 1.00 27.41 612 PHE A C 1
ATOM 4636 O O . PHE A 1 612 ? -40.658 -24.044 -1.503 1.00 27.41 612 PHE A O 1
ATOM 4643 N N . SER A 1 613 ? -42.396 -24.031 -0.062 1.00 25.58 613 SER A N 1
ATOM 4644 C CA . SER A 1 613 ? -43.422 -23.553 -0.998 1.00 25.58 613 SER A CA 1
ATOM 4645 C C . SER A 1 613 ? -43.877 -22.147 -0.581 1.00 25.58 613 SER A C 1
ATOM 4647 O O . SER A 1 613 ? -44.151 -21.959 0.607 1.00 25.58 613 SER A O 1
ATOM 4649 N N . PRO A 1 614 ? -43.955 -21.164 -1.495 1.00 30.17 614 PRO A N 1
ATOM 4650 C CA . PRO A 1 614 ? -44.363 -19.801 -1.173 1.00 30.17 614 PRO A CA 1
ATOM 4651 C C . PRO A 1 614 ? -45.839 -19.546 -1.524 1.00 30.17 614 PRO A C 1
ATOM 4653 O O . PRO A 1 614 ? -46.118 -18.943 -2.550 1.00 30.17 614 PRO A O 1
ATOM 4656 N N . ASP A 1 615 ? -46.768 -19.984 -0.672 1.00 26.58 615 ASP A N 1
ATOM 4657 C CA . ASP A 1 615 ? -48.174 -19.538 -0.695 1.00 26.58 615 ASP A CA 1
ATOM 4658 C C . ASP A 1 615 ? -48.845 -19.860 0.654 1.00 26.58 615 ASP A C 1
ATOM 4660 O O . ASP A 1 615 ? -49.270 -20.988 0.884 1.00 26.58 615 ASP A O 1
ATOM 4664 N N . ASP A 1 616 ? -48.888 -18.877 1.560 1.00 28.33 616 ASP A N 1
ATOM 4665 C CA . ASP A 1 616 ? -49.909 -18.762 2.617 1.00 28.33 616 ASP A CA 1
ATOM 4666 C C . ASP A 1 616 ? -49.788 -17.375 3.282 1.00 28.33 616 ASP A C 1
ATOM 4668 O O . ASP A 1 616 ? -48.986 -17.139 4.192 1.00 28.33 616 ASP A O 1
ATOM 4672 N N . SER A 1 617 ? -50.561 -16.416 2.773 1.00 27.94 617 SER A N 1
ATOM 4673 C CA . SER A 1 617 ? -50.706 -15.074 3.343 1.00 27.94 617 SER A CA 1
ATOM 4674 C C . SER A 1 617 ? -52.181 -14.753 3.569 1.00 27.94 617 SER A C 1
ATOM 4676 O O . SER A 1 617 ? -53.018 -15.094 2.738 1.00 27.94 617 SER A O 1
ATOM 4678 N N . ASP A 1 618 ? -52.448 -14.016 4.649 1.00 28.59 618 ASP A N 1
ATOM 4679 C CA . ASP A 1 618 ? -53.755 -13.646 5.211 1.00 28.59 618 ASP A CA 1
ATOM 4680 C C . ASP A 1 618 ? -54.498 -14.708 6.039 1.00 28.59 618 ASP A C 1
ATOM 4682 O O . ASP A 1 618 ? -54.515 -15.899 5.746 1.00 28.59 618 ASP A O 1
ATOM 4686 N N . ARG A 1 619 ? -55.216 -14.190 7.054 1.00 25.98 619 ARG A N 1
ATOM 4687 C CA . ARG A 1 619 ? -55.927 -14.895 8.148 1.00 25.98 619 ARG A CA 1
ATOM 4688 C C . ARG A 1 619 ? -54.952 -15.426 9.222 1.00 25.98 619 ARG A C 1
ATOM 4690 O O . ARG A 1 619 ? -53.861 -15.878 8.924 1.00 25.98 619 ARG A O 1
ATOM 4697 N N . VAL A 1 620 ? -55.252 -15.350 10.521 1.00 27.47 620 VAL A N 1
ATOM 4698 C CA . VAL A 1 620 ? -56.530 -15.084 11.209 1.00 27.47 620 VAL A CA 1
ATOM 4699 C C . VAL A 1 620 ? -56.419 -13.887 12.162 1.00 27.47 620 VAL A C 1
ATOM 4701 O O . VAL A 1 620 ? -55.420 -13.724 12.858 1.00 27.47 620 VAL A O 1
ATOM 4704 N N . GLY A 1 621 ? -57.498 -13.106 12.274 1.00 24.67 621 GLY A N 1
ATOM 4705 C CA . GLY A 1 621 ? -57.725 -12.185 13.390 1.00 24.67 621 GLY A CA 1
ATOM 4706 C C . GLY A 1 621 ? -59.090 -12.429 14.045 1.00 24.67 621 GLY A C 1
ATOM 4707 O O . GLY A 1 621 ? -60.058 -12.691 13.344 1.00 24.67 621 GLY A O 1
ATOM 4708 N N . VAL A 1 622 ? -59.143 -12.291 15.377 1.00 26.62 622 VAL A N 1
ATOM 4709 C CA . VAL A 1 622 ? -60.343 -12.094 16.226 1.00 26.62 622 VAL A CA 1
ATOM 4710 C C . VAL A 1 622 ? -61.486 -13.128 16.121 1.00 26.62 622 VAL A C 1
ATOM 4712 O O . VAL A 1 622 ? -62.315 -13.055 15.226 1.00 26.62 622 VAL A O 1
ATOM 4715 N N . MET A 1 623 ? -61.677 -13.930 17.181 1.00 25.30 623 MET A N 1
ATOM 4716 C CA . MET A 1 623 ? -62.956 -13.982 17.927 1.00 25.30 623 MET A CA 1
ATOM 4717 C C . MET A 1 623 ? -62.790 -14.627 19.322 1.00 25.30 623 MET A C 1
ATOM 4719 O O . MET A 1 623 ? -61.663 -14.876 19.748 1.00 25.30 623 MET A O 1
ATOM 4723 N N . ARG A 1 624 ? -63.878 -14.748 20.105 1.00 28.23 624 ARG A N 1
ATOM 4724 C CA . ARG A 1 624 ? -63.842 -14.813 21.582 1.00 28.23 624 ARG A CA 1
ATOM 4725 C C . ARG A 1 624 ? -64.927 -15.731 22.183 1.00 28.23 624 ARG A C 1
ATOM 4727 O O . ARG A 1 624 ? -66.060 -15.693 21.722 1.00 28.23 624 ARG A O 1
ATOM 4734 N N . ALA A 1 625 ? -64.589 -16.335 23.332 1.00 27.88 625 ALA A N 1
ATOM 4735 C CA . ALA A 1 625 ? -65.466 -16.783 24.438 1.00 27.88 625 ALA A CA 1
ATOM 4736 C C . ALA A 1 625 ? -66.043 -18.224 24.466 1.00 27.88 625 ALA A C 1
ATOM 4738 O O . ALA A 1 625 ? -66.169 -18.905 23.460 1.00 27.88 625 ALA A O 1
ATOM 4739 N N . VAL A 1 626 ? -66.458 -18.585 25.696 1.00 26.80 626 VAL A N 1
ATOM 4740 C CA . VAL A 1 626 ? -67.307 -19.716 26.144 1.00 26.80 626 VAL A CA 1
ATOM 4741 C C . VAL A 1 626 ? -66.649 -21.106 26.258 1.00 26.80 626 VAL A C 1
ATOM 4743 O O . VAL A 1 626 ? -66.757 -21.944 25.374 1.00 26.80 626 VAL A O 1
ATOM 4746 N N . THR A 1 627 ? -66.063 -21.412 27.424 1.00 27.36 627 THR A N 1
ATOM 4747 C CA . THR A 1 627 ? -66.658 -22.278 28.481 1.00 27.36 627 THR A CA 1
ATOM 4748 C C . THR A 1 627 ? -65.747 -22.329 29.723 1.00 27.36 627 THR A C 1
ATOM 4750 O O . THR A 1 627 ? -64.539 -22.164 29.604 1.00 27.36 627 THR A O 1
ATOM 4753 N N . GLY A 1 628 ? -66.321 -22.619 30.901 1.00 25.50 628 GLY A N 1
ATOM 4754 C CA . GLY A 1 628 ? -65.589 -23.171 32.056 1.00 25.50 628 GLY A CA 1
ATOM 4755 C C . GLY A 1 628 ? -64.898 -22.171 32.998 1.00 25.50 628 GLY A C 1
ATOM 4756 O O . GLY A 1 628 ? -64.244 -21.225 32.575 1.00 25.50 628 GLY A O 1
ATOM 4757 N N . SER A 1 629 ? -65.029 -22.407 34.306 1.00 31.39 629 SER A N 1
ATOM 4758 C CA . SER A 1 629 ? -64.464 -21.577 35.379 1.00 31.39 629 SER A CA 1
ATOM 4759 C C . SER A 1 629 ? -63.470 -22.356 36.246 1.00 31.39 629 SER A C 1
ATOM 4761 O O . SER A 1 629 ? -63.880 -23.304 36.915 1.00 31.39 629 SER A O 1
ATOM 4763 N N . ALA A 1 630 ? -62.208 -21.919 36.316 1.00 28.38 630 ALA A N 1
ATOM 4764 C CA . ALA A 1 630 ? -61.267 -22.293 37.379 1.00 28.38 630 ALA A CA 1
ATOM 4765 C C . ALA A 1 630 ? -60.050 -21.346 37.428 1.00 28.38 630 ALA A C 1
ATOM 4767 O O . ALA A 1 630 ? -59.517 -20.988 36.384 1.00 28.38 630 ALA A O 1
ATOM 4768 N N . GLY A 1 631 ? -59.573 -21.030 38.640 1.00 27.64 631 GLY A N 1
ATOM 4769 C CA . GLY A 1 631 ? -58.195 -20.584 38.905 1.00 27.64 631 GLY A CA 1
ATOM 4770 C C . GLY A 1 631 ? -57.842 -19.109 38.647 1.00 27.64 631 GLY A C 1
ATOM 4771 O O . GLY A 1 631 ? -58.006 -18.581 37.552 1.00 27.64 631 GLY A O 1
ATOM 4772 N N . GLN A 1 632 ? -57.237 -18.462 39.649 1.00 35.72 632 GLN A N 1
ATOM 4773 C CA . GLN A 1 632 ? -56.389 -17.285 39.430 1.00 35.72 632 GLN A CA 1
ATOM 4774 C C . GLN A 1 632 ? -54.986 -17.747 39.005 1.00 35.72 632 GLN A C 1
ATOM 4776 O O . GLN A 1 632 ? -54.109 -17.908 39.852 1.00 35.72 632 GLN A O 1
ATOM 4781 N N . GLU A 1 633 ? -54.744 -17.943 37.708 1.00 28.95 633 GLU A N 1
ATOM 4782 C CA . GLU A 1 633 ? -53.364 -18.007 37.211 1.00 28.95 633 GLU A CA 1
ATOM 4783 C C . GLU A 1 633 ? -52.831 -16.603 36.905 1.00 28.95 633 GLU A C 1
ATOM 4785 O O . GLU A 1 633 ? -53.476 -15.788 36.241 1.00 28.95 633 GLU A O 1
ATOM 4790 N N . ALA A 1 634 ? -51.622 -16.314 37.389 1.00 35.06 634 ALA A N 1
ATOM 4791 C CA . ALA A 1 634 ? -50.925 -15.079 37.063 1.00 35.06 634 ALA A CA 1
ATOM 4792 C C . ALA A 1 634 ? -50.587 -15.062 35.564 1.00 35.06 634 ALA A C 1
ATOM 4794 O O . ALA A 1 634 ? -49.855 -15.927 35.082 1.00 35.06 634 ALA A O 1
ATOM 4795 N N . SER A 1 635 ? -51.112 -14.065 34.846 1.00 32.09 635 SER A N 1
ATOM 4796 C CA . SER A 1 635 ? -50.945 -13.882 33.398 1.00 32.09 635 SER A CA 1
ATOM 4797 C C . SER A 1 635 ? -49.468 -13.848 32.987 1.00 32.09 635 SER A C 1
ATOM 4799 O O . SER A 1 635 ? -48.817 -12.800 32.995 1.00 32.09 635 SER A O 1
ATOM 4801 N N . ARG A 1 636 ? -48.935 -15.013 32.600 1.00 40.53 636 ARG A N 1
ATOM 4802 C CA . ARG A 1 636 ? -47.626 -15.146 31.959 1.00 40.53 636 ARG A CA 1
ATOM 4803 C C . ARG A 1 636 ? -47.716 -14.571 30.551 1.00 40.53 636 ARG A C 1
ATOM 4805 O O . ARG A 1 636 ? -47.956 -15.299 29.589 1.00 40.53 636 ARG A O 1
ATOM 4812 N N . ARG A 1 637 ? -47.496 -13.261 30.429 1.00 37.72 637 ARG A N 1
ATOM 4813 C CA . ARG A 1 637 ? -47.162 -12.651 29.137 1.00 37.72 637 ARG A CA 1
ATOM 4814 C C . ARG A 1 637 ? -45.972 -13.403 28.528 1.00 37.72 637 ARG A C 1
ATOM 4816 O O . ARG A 1 637 ? -45.072 -13.807 29.273 1.00 37.72 637 ARG A O 1
ATOM 4823 N N . PRO A 1 638 ? -45.942 -13.623 27.204 1.00 40.19 638 PRO A N 1
ATOM 4824 C CA . PRO A 1 638 ? -44.809 -14.280 26.573 1.00 40.19 638 PRO A CA 1
ATOM 4825 C C . PRO A 1 638 ? -43.546 -13.454 26.834 1.00 40.19 638 PRO A C 1
ATOM 4827 O O . PRO A 1 638 ? -43.514 -12.255 26.560 1.00 40.19 638 PRO A O 1
ATOM 4830 N N . LEU A 1 639 ? -42.496 -14.106 27.345 1.00 41.94 639 LEU A N 1
ATOM 4831 C CA . LEU A 1 639 ? -41.265 -13.458 27.828 1.00 41.94 639 LEU A CA 1
ATOM 4832 C C . LEU A 1 639 ? -40.655 -12.475 26.804 1.00 41.94 639 LEU A C 1
ATOM 4834 O O . LEU A 1 639 ? -40.031 -11.485 27.172 1.00 41.94 639 LEU A O 1
ATOM 4838 N N . LEU A 1 640 ? -40.871 -12.739 25.511 1.00 36.12 640 LEU A N 1
ATOM 4839 C CA . LEU A 1 640 ? -40.475 -11.889 24.389 1.00 36.12 640 LEU A CA 1
ATOM 4840 C C . LEU A 1 640 ? -41.107 -10.487 24.424 1.00 36.12 640 LEU A C 1
ATOM 4842 O O . LEU A 1 640 ? -40.380 -9.515 24.235 1.00 36.12 640 LEU A O 1
ATOM 4846 N N . GLU A 1 641 ? -42.409 -10.344 24.690 1.00 36.59 641 GLU A N 1
ATOM 4847 C CA . GLU A 1 641 ? -43.057 -9.020 24.758 1.00 36.59 641 GLU A CA 1
ATOM 4848 C C . GLU A 1 641 ? -42.509 -8.188 25.920 1.00 36.59 641 GLU A C 1
ATOM 4850 O O . GLU A 1 641 ? -42.271 -6.989 25.780 1.00 36.59 641 GLU A O 1
ATOM 4855 N N . GLU A 1 642 ? -42.253 -8.829 27.060 1.00 38.66 642 GLU A N 1
ATOM 4856 C CA . GLU A 1 642 ? -41.689 -8.172 28.237 1.00 38.66 642 GLU A CA 1
ATOM 4857 C C . GLU A 1 642 ? -40.223 -7.763 28.010 1.00 38.66 642 GLU A C 1
ATOM 4859 O O . GLU A 1 642 ? -39.827 -6.654 28.374 1.00 38.66 642 GLU A O 1
ATOM 4864 N N . ILE A 1 643 ? -39.437 -8.580 27.299 1.00 39.50 643 ILE A N 1
ATOM 4865 C CA . ILE A 1 643 ? -38.087 -8.234 26.818 1.00 39.50 643 ILE A CA 1
ATOM 4866 C C . ILE A 1 643 ? -38.124 -7.042 25.839 1.00 39.50 643 ILE A C 1
ATOM 4868 O O . ILE A 1 643 ? -37.309 -6.120 25.957 1.00 39.50 643 ILE A O 1
ATOM 4872 N N . PHE A 1 644 ? -39.076 -7.007 24.900 1.00 34.88 644 PHE A N 1
ATOM 4873 C CA . PHE A 1 644 ? -39.217 -5.901 23.943 1.00 34.88 644 PHE A CA 1
ATOM 4874 C C . PHE A 1 644 ? -39.738 -4.600 24.581 1.00 34.88 644 PHE A C 1
ATOM 4876 O O . PHE A 1 644 ? -39.306 -3.519 24.184 1.00 34.88 644 PHE A O 1
ATOM 4883 N N . HIS A 1 645 ? -40.613 -4.662 25.591 1.00 35.50 645 HIS A N 1
ATOM 4884 C CA . HIS A 1 645 ? -41.138 -3.459 26.251 1.00 35.50 645 HIS A CA 1
ATOM 4885 C C . HIS A 1 645 ? -40.257 -2.916 27.385 1.00 35.50 645 HIS A C 1
ATOM 4887 O O . HIS A 1 645 ? -40.177 -1.694 27.543 1.00 35.50 645 HIS A O 1
ATOM 4893 N N . SER A 1 646 ? -39.570 -3.769 28.152 1.00 36.34 646 SER A N 1
ATOM 4894 C CA . SER A 1 646 ? -38.640 -3.325 29.208 1.00 36.34 646 SER A CA 1
ATOM 4895 C C . SER A 1 646 ? -37.449 -2.561 28.624 1.00 36.34 646 SER A C 1
ATOM 4897 O O . SER A 1 646 ? -37.163 -1.439 29.051 1.00 36.34 646 SER A O 1
ATOM 4899 N N . SER A 1 647 ? -36.833 -3.100 27.567 1.00 37.53 647 SER A N 1
ATOM 4900 C CA . SER A 1 647 ? -35.762 -2.426 26.822 1.00 37.53 647 SER A CA 1
ATOM 4901 C C . SER A 1 647 ? -36.196 -1.069 26.246 1.00 37.53 647 SER A C 1
ATOM 4903 O O . SER A 1 647 ? -35.413 -0.121 26.270 1.00 37.53 647 SER A O 1
ATOM 4905 N N . TYR A 1 648 ? -37.461 -0.923 25.833 1.00 35.56 648 TYR A N 1
ATOM 4906 C CA . TYR A 1 648 ? -38.018 0.341 25.331 1.00 35.56 648 TYR A CA 1
ATOM 4907 C C . TYR A 1 648 ? -38.279 1.398 26.426 1.00 35.56 648 TYR A C 1
ATOM 4909 O O . TYR A 1 648 ? -38.338 2.592 26.131 1.00 35.56 648 TYR A O 1
ATOM 4917 N N . ARG A 1 649 ? -38.436 0.995 27.698 1.00 35.81 649 ARG A N 1
ATOM 4918 C CA . ARG A 1 649 ? -38.524 1.930 28.839 1.00 35.81 649 ARG A CA 1
ATOM 4919 C C . ARG A 1 649 ? -37.147 2.343 29.355 1.00 35.81 649 ARG A C 1
ATOM 4921 O O . ARG A 1 649 ? -36.950 3.526 29.624 1.00 35.81 649 ARG A O 1
ATOM 4928 N N . ALA A 1 650 ? -36.200 1.406 29.444 1.00 42.38 650 ALA A N 1
ATOM 4929 C CA . ALA A 1 650 ? -34.819 1.688 29.850 1.00 42.38 650 ALA A CA 1
ATOM 4930 C C . ALA A 1 650 ? -34.149 2.738 28.943 1.00 42.38 650 ALA A C 1
ATOM 4932 O O . ALA A 1 650 ? -33.420 3.609 29.428 1.00 42.38 650 ALA A O 1
ATOM 4933 N N . ASP A 1 651 ? -34.470 2.714 27.642 1.00 43.94 651 ASP A N 1
ATOM 4934 C CA . ASP A 1 651 ? -33.956 3.678 26.667 1.00 43.94 651 ASP A CA 1
ATOM 4935 C C . ASP A 1 651 ? -34.307 5.130 27.048 1.00 43.94 651 ASP A C 1
ATOM 4937 O O . ASP A 1 651 ? -33.471 5.997 26.858 1.00 43.94 651 ASP A O 1
ATOM 4941 N N . ARG A 1 652 ? -35.445 5.428 27.707 1.00 38.91 652 ARG A N 1
ATOM 4942 C CA . ARG A 1 652 ? -35.784 6.815 28.117 1.00 38.91 652 ARG A CA 1
ATOM 4943 C C . ARG A 1 652 ? -34.819 7.422 29.141 1.00 38.91 652 ARG A C 1
ATOM 4945 O O . ARG A 1 652 ? -34.580 8.629 29.108 1.00 38.91 652 ARG A O 1
ATOM 4952 N N . ALA A 1 653 ? -34.286 6.621 30.064 1.00 43.06 653 ALA A N 1
ATOM 4953 C CA . ALA A 1 653 ? -33.325 7.105 31.058 1.00 43.06 653 ALA A CA 1
ATOM 4954 C C . ALA A 1 653 ? -31.947 7.320 30.412 1.00 43.06 653 ALA A C 1
ATOM 4956 O O . ALA A 1 653 ? -31.340 8.378 30.576 1.00 43.06 653 ALA A O 1
ATOM 4957 N N . ALA A 1 654 ? -31.517 6.368 29.578 1.00 44.06 654 ALA A N 1
ATOM 4958 C CA . ALA A 1 654 ? -30.320 6.511 28.755 1.00 44.06 654 ALA A CA 1
ATOM 4959 C C . ALA A 1 654 ? -30.449 7.653 27.723 1.00 44.06 654 ALA A C 1
ATOM 4961 O O . ALA A 1 654 ? -29.461 8.303 27.403 1.00 44.06 654 ALA A O 1
ATOM 4962 N N . GLU A 1 655 ? -31.654 7.952 27.228 1.00 43.03 655 GLU A N 1
ATOM 4963 C CA . GLU A 1 655 ? -31.962 9.113 26.388 1.00 43.03 655 GLU A CA 1
ATOM 4964 C C . GLU A 1 655 ? -31.886 10.425 27.170 1.00 43.03 655 GLU A C 1
ATOM 4966 O O . GLU A 1 655 ? -31.500 11.428 26.581 1.00 43.03 655 GLU A O 1
ATOM 4971 N N . ALA A 1 656 ? -32.238 10.460 28.458 1.00 44.03 656 ALA A N 1
ATOM 4972 C CA . ALA A 1 656 ? -32.092 11.656 29.290 1.00 44.03 656 ALA A CA 1
ATOM 4973 C C . ALA A 1 656 ? -30.608 11.970 29.553 1.00 44.03 656 ALA A C 1
ATOM 4975 O O . ALA A 1 656 ? -30.163 13.099 29.338 1.00 44.03 656 ALA A O 1
ATOM 4976 N N . GLU A 1 657 ? -29.820 10.954 29.905 1.00 44.03 657 GLU A N 1
ATOM 4977 C CA . GLU A 1 657 ? -28.369 11.071 30.084 1.00 44.03 657 GLU A CA 1
ATOM 4978 C C . GLU A 1 657 ? -27.659 11.397 28.754 1.00 44.03 657 GLU A C 1
ATOM 4980 O O . GLU A 1 657 ? -26.869 12.339 28.667 1.00 44.03 657 GLU A O 1
ATOM 4985 N N . ALA A 1 658 ? -28.020 10.711 27.663 1.00 41.84 658 ALA A N 1
ATOM 4986 C CA . ALA A 1 658 ? -27.505 11.014 26.330 1.00 41.84 658 ALA A CA 1
ATOM 4987 C C . ALA A 1 658 ? -27.989 12.372 25.798 1.00 41.84 658 ALA A C 1
ATOM 4989 O O . ALA A 1 658 ? -27.268 12.992 25.021 1.00 41.84 658 ALA A O 1
ATOM 4990 N N . ARG A 1 659 ? -29.169 12.878 26.196 1.00 41.69 659 ARG A N 1
ATOM 4991 C CA . ARG A 1 659 ? -29.597 14.260 25.906 1.00 41.69 659 ARG A CA 1
ATOM 4992 C C . ARG A 1 659 ? -28.631 15.244 26.553 1.00 41.69 659 ARG A C 1
ATOM 4994 O O . ARG A 1 659 ? -28.104 16.076 25.821 1.00 41.69 659 ARG A O 1
ATOM 5001 N N . ALA A 1 660 ? -28.338 15.093 27.848 1.00 41.53 660 ALA A N 1
ATOM 5002 C CA . ALA A 1 660 ? -27.378 15.941 28.557 1.00 41.53 660 ALA A CA 1
ATOM 5003 C C . ALA A 1 660 ? -25.992 15.923 27.878 1.00 41.53 660 ALA A C 1
ATOM 5005 O O . ALA A 1 660 ? -25.481 16.975 27.482 1.00 41.53 660 ALA A O 1
ATOM 5006 N N . GLN A 1 661 ? -25.441 14.733 27.610 1.00 42.94 661 GLN A N 1
ATOM 5007 C CA . GLN A 1 661 ? -24.143 14.563 26.934 1.00 42.94 661 GLN A CA 1
ATOM 5008 C C . GLN A 1 661 ? -24.132 15.024 25.458 1.00 42.94 661 GLN A C 1
ATOM 5010 O O . GLN A 1 661 ? -23.079 15.349 24.913 1.00 42.94 661 GLN A O 1
ATOM 5015 N N . LEU A 1 662 ? -25.290 15.092 24.785 1.00 36.53 662 LEU A N 1
ATOM 5016 C CA . LEU A 1 662 ? -25.434 15.674 23.440 1.00 36.53 662 LEU A CA 1
ATOM 5017 C C . LEU A 1 662 ? -25.639 17.200 23.455 1.00 36.53 662 LEU A C 1
ATOM 5019 O O . LEU A 1 662 ? -25.749 17.801 22.375 1.00 36.53 662 LEU A O 1
ATOM 5023 N N . THR A 1 663 ? -25.688 17.824 24.637 1.00 32.19 663 THR A N 1
ATOM 5024 C CA . THR A 1 663 ? -25.895 19.271 24.812 1.00 32.19 663 THR A CA 1
ATOM 5025 C C . THR A 1 663 ? -24.721 20.036 25.417 1.00 32.19 663 THR A C 1
ATOM 5027 O O . THR A 1 663 ? -24.617 21.215 25.098 1.00 32.19 663 THR A O 1
ATOM 5030 N N . THR A 1 664 ? -23.818 19.427 26.197 1.00 33.69 664 THR A N 1
ATOM 5031 C CA . THR A 1 664 ? -22.661 20.125 26.798 1.00 33.69 664 THR A CA 1
ATOM 5032 C C . THR A 1 664 ? -21.675 20.656 25.740 1.00 33.69 664 THR A C 1
ATOM 5034 O O . THR A 1 664 ? -20.972 19.869 25.098 1.00 33.69 664 THR A O 1
ATOM 5037 N N . PRO A 1 665 ? -21.559 21.985 25.533 1.00 31.66 665 PRO A N 1
ATOM 5038 C CA . PRO A 1 665 ? -20.626 22.556 24.571 1.00 31.66 665 PRO A CA 1
ATOM 5039 C C . PRO A 1 665 ? -19.312 22.907 25.279 1.00 31.66 665 PRO A C 1
ATOM 5041 O O . PRO A 1 665 ? -19.272 23.822 26.095 1.00 31.66 665 PRO A O 1
ATOM 5044 N N . GLY A 1 666 ? -18.221 22.221 24.931 1.00 41.47 666 GLY A N 1
ATOM 5045 C CA . GLY A 1 666 ? -16.867 22.641 25.318 1.00 41.47 666 GLY A CA 1
ATOM 5046 C C . GLY A 1 666 ? -16.059 21.666 26.172 1.00 41.47 666 GLY A C 1
ATOM 5047 O O . GLY A 1 666 ? -14.874 21.928 26.376 1.00 41.47 666 GLY A O 1
ATOM 5048 N N . GLU A 1 667 ? -16.613 20.529 26.608 1.00 40.22 667 GLU A N 1
ATOM 5049 C CA . GLU A 1 667 ? -15.779 19.490 27.226 1.00 40.22 667 GLU A CA 1
ATOM 5050 C C . GLU A 1 667 ? -14.774 18.922 26.200 1.00 40.22 667 GLU A C 1
ATOM 5052 O O . GLU A 1 667 ? -15.175 18.397 25.153 1.00 40.22 667 GLU A O 1
ATOM 5057 N N . PRO A 1 668 ? -13.454 19.030 26.448 1.00 45.59 668 PRO A N 1
ATOM 5058 C CA . PRO A 1 668 ? -12.438 18.631 25.481 1.00 45.59 668 PRO A CA 1
ATOM 5059 C C . PRO A 1 668 ? -12.353 17.108 25.419 1.00 45.59 668 PRO A C 1
ATOM 5061 O O . PRO A 1 668 ? -12.063 16.506 26.448 1.00 45.59 668 PRO A O 1
ATOM 5064 N N . GLU A 1 669 ? -12.515 16.488 24.236 1.00 49.28 669 GLU A N 1
ATOM 5065 C CA . GLU A 1 669 ? -12.674 15.025 24.065 1.00 49.28 669 GLU A CA 1
ATOM 5066 C C . GLU A 1 669 ? -11.848 14.204 25.071 1.00 49.28 669 GLU A C 1
ATOM 5068 O O . GLU A 1 669 ? -10.660 13.968 24.858 1.00 49.28 669 GLU A O 1
ATOM 5073 N N . THR A 1 670 ? -12.451 13.752 26.172 1.00 46.59 670 THR A N 1
ATOM 5074 C CA . THR A 1 670 ? -11.831 12.712 26.993 1.00 46.59 670 THR A CA 1
ATOM 5075 C C . THR A 1 670 ? -11.670 11.492 26.102 1.00 46.59 670 THR A C 1
ATOM 5077 O O . THR A 1 670 ? -12.601 11.111 25.374 1.00 46.59 670 THR A O 1
ATOM 5080 N N . CYS A 1 671 ? -10.458 10.945 26.072 1.00 50.50 671 CYS A N 1
ATOM 5081 C CA . CYS A 1 671 ? -10.121 9.883 25.133 1.00 50.50 671 CYS A CA 1
ATOM 5082 C C . CYS A 1 671 ? -9.606 8.620 25.819 1.00 50.50 671 CYS A C 1
ATOM 5084 O O . CYS A 1 671 ? -9.646 7.566 25.189 1.00 50.50 671 CYS A O 1
ATOM 5086 N N . PHE A 1 672 ? -9.145 8.724 27.070 1.00 56.62 672 PHE A N 1
ATOM 5087 C CA . PHE A 1 672 ? -8.414 7.671 27.782 1.00 56.62 672 PHE A CA 1
ATOM 5088 C C . PHE A 1 672 ? -8.667 7.670 29.308 1.00 56.62 672 PHE A C 1
ATOM 5090 O O . PHE A 1 672 ? -8.075 6.858 30.026 1.00 56.62 672 PHE A O 1
ATOM 5097 N N . ALA A 1 673 ? -9.485 8.605 29.809 1.00 38.53 673 ALA A N 1
ATOM 5098 C CA . ALA A 1 673 ? -9.830 8.760 31.223 1.00 38.53 673 ALA A CA 1
ATOM 5099 C C . ALA A 1 673 ? -11.085 7.962 31.614 1.00 38.53 673 ALA A C 1
ATOM 5101 O O . ALA A 1 673 ? -11.020 7.114 32.506 1.00 38.53 673 ALA A O 1
ATOM 5102 N N . ASP A 1 674 ? -12.197 8.202 30.921 1.00 46.56 674 ASP A N 1
ATOM 5103 C CA . ASP A 1 674 ? -13.494 7.640 31.292 1.00 46.56 674 ASP A CA 1
ATOM 5104 C C . ASP A 1 674 ? -13.578 6.177 30.859 1.00 46.56 674 ASP A C 1
ATOM 5106 O O . ASP A 1 674 ? -13.493 5.847 29.672 1.00 46.56 674 ASP A O 1
ATOM 5110 N N . GLN A 1 675 ? -13.782 5.275 31.819 1.00 49.19 675 GLN A N 1
ATOM 5111 C CA . GLN A 1 675 ? -14.294 3.954 31.482 1.00 49.19 675 GLN A CA 1
ATOM 5112 C C . GLN A 1 675 ? -15.766 4.129 31.091 1.00 49.19 675 GLN A C 1
ATOM 5114 O O . GLN A 1 675 ? -16.556 4.456 31.976 1.00 49.19 675 GLN A O 1
ATOM 5119 N N . PRO A 1 676 ? -16.175 3.885 29.829 1.00 49.06 676 PRO A N 1
ATOM 5120 C CA . PRO A 1 676 ? -17.591 3.911 29.495 1.00 49.06 676 PRO A CA 1
ATOM 5121 C C . PRO A 1 676 ? -18.334 2.887 30.369 1.00 49.06 676 PRO A C 1
ATOM 5123 O O . PRO A 1 676 ? -17.761 1.814 30.644 1.00 49.06 676 PRO A O 1
ATOM 5126 N N . PRO A 1 677 ? -19.583 3.178 30.786 1.00 51.94 677 PRO A N 1
ATOM 5127 C CA . PRO A 1 677 ? -20.427 2.230 31.503 1.00 51.94 677 PRO A CA 1
ATOM 5128 C C . PRO A 1 677 ? -20.433 0.861 30.815 1.00 51.94 677 PRO A C 1
ATOM 5130 O O . PRO A 1 677 ? -20.301 0.762 29.592 1.00 51.94 677 PRO A O 1
ATOM 5133 N N . ALA A 1 678 ? -20.597 -0.221 31.584 1.00 54.31 678 ALA A N 1
ATOM 5134 C CA . ALA A 1 678 ? -20.497 -1.586 31.047 1.00 54.31 678 ALA A CA 1
ATOM 5135 C C . ALA A 1 678 ? -21.426 -1.829 29.835 1.00 54.31 678 ALA A C 1
ATOM 5137 O O . ALA A 1 678 ? -21.070 -2.568 28.918 1.00 54.31 678 ALA A O 1
ATOM 5138 N N . ARG A 1 679 ? -22.568 -1.134 29.798 1.00 57.62 679 ARG A N 1
ATOM 5139 C CA . ARG A 1 679 ? -23.552 -1.143 28.707 1.00 57.62 679 ARG A CA 1
ATOM 5140 C C . ARG A 1 679 ? -23.038 -0.478 27.425 1.00 57.62 679 ARG A C 1
ATOM 5142 O O . ARG A 1 679 ? -23.155 -1.062 26.348 1.00 57.62 679 ARG A O 1
ATOM 5149 N N . ASP A 1 680 ? -22.402 0.690 27.526 1.00 65.88 680 ASP A N 1
ATOM 5150 C CA . ASP A 1 680 ? -21.818 1.377 26.367 1.00 65.88 680 ASP A CA 1
ATOM 5151 C C . ASP A 1 680 ? -20.622 0.625 25.778 1.00 65.88 680 ASP A C 1
ATOM 5153 O O . ASP A 1 680 ? -20.381 0.710 24.576 1.00 65.88 680 ASP A O 1
ATOM 5157 N N . TRP A 1 681 ? -19.908 -0.178 26.574 1.00 69.88 681 TRP A N 1
ATOM 5158 C CA . TRP A 1 681 ? -18.883 -1.080 26.042 1.00 69.88 681 TRP A CA 1
ATOM 5159 C C . TRP A 1 681 ? -19.473 -2.144 25.103 1.00 69.88 681 TRP A C 1
ATOM 5161 O O . TRP A 1 681 ? -18.977 -2.313 23.988 1.00 69.88 681 TRP A O 1
ATOM 5171 N N . VAL A 1 682 ? -20.574 -2.800 25.492 1.00 76.69 682 VAL A N 1
ATOM 5172 C CA . VAL A 1 682 ? -21.280 -3.756 24.615 1.00 76.69 682 VAL A CA 1
ATOM 5173 C C . VAL A 1 682 ? -21.817 -3.039 23.369 1.00 76.69 682 VAL A C 1
ATOM 5175 O O . VAL A 1 682 ? -21.648 -3.526 22.249 1.00 76.69 682 VAL A O 1
ATOM 5178 N N . ARG A 1 683 ? -22.398 -1.840 23.533 1.00 81.25 683 ARG A N 1
ATOM 5179 C CA . ARG A 1 683 ? -22.869 -1.004 22.414 1.00 81.25 683 ARG A CA 1
ATOM 5180 C C . ARG A 1 683 ? -21.735 -0.638 21.446 1.00 81.25 683 ARG A C 1
ATOM 5182 O O . ARG A 1 683 ? -21.949 -0.665 20.235 1.00 81.25 683 ARG A O 1
ATOM 5189 N N . ARG A 1 684 ? -20.551 -0.298 21.962 1.00 83.31 684 ARG A N 1
ATOM 5190 C CA . ARG A 1 684 ? -19.344 0.029 21.189 1.00 83.31 684 ARG A CA 1
ATOM 5191 C C . ARG A 1 684 ? -18.839 -1.182 20.414 1.00 83.31 684 ARG A C 1
ATOM 5193 O O . ARG A 1 684 ? -18.591 -1.060 19.222 1.00 83.31 684 ARG A O 1
ATOM 5200 N N . ASN A 1 685 ? -18.720 -2.340 21.059 1.00 86.62 685 ASN A N 1
ATOM 5201 C CA . ASN A 1 685 ? -18.279 -3.570 20.400 1.00 86.62 685 ASN A CA 1
ATOM 5202 C C . ASN A 1 685 ? -19.207 -3.938 19.229 1.00 86.62 685 ASN A C 1
ATOM 5204 O O . ASN A 1 685 ? -18.727 -4.238 18.142 1.00 86.62 685 ASN A O 1
ATOM 5208 N N . ARG A 1 686 ? -20.528 -3.807 19.409 1.00 89.44 686 ARG A N 1
ATOM 5209 C CA . ARG A 1 686 ? -21.517 -4.002 18.335 1.00 89.44 686 ARG A CA 1
ATOM 5210 C C . ARG A 1 686 ? -21.397 -2.982 17.190 1.00 89.44 686 ARG A C 1
ATOM 5212 O O . ARG A 1 686 ? -21.601 -3.368 16.045 1.00 89.44 686 ARG A O 1
ATOM 5219 N N . LEU A 1 687 ? -21.018 -1.725 17.458 1.00 90.75 687 LEU A N 1
ATOM 5220 C CA . LEU A 1 687 ? -20.699 -0.748 16.399 1.00 90.75 687 LEU A CA 1
ATOM 5221 C C . LEU A 1 687 ? -19.475 -1.189 15.582 1.00 90.75 687 LEU A C 1
ATOM 5223 O O . LEU A 1 687 ? -19.532 -1.167 14.355 1.00 90.75 687 LEU A O 1
ATOM 5227 N N . LEU A 1 688 ? -18.387 -1.591 16.253 1.00 92.31 688 LEU A N 1
ATOM 5228 C CA . LEU A 1 688 ? -17.179 -2.095 15.584 1.00 92.31 688 LEU A CA 1
ATOM 5229 C C . LEU A 1 688 ? -17.518 -3.316 14.719 1.00 92.31 688 LEU A C 1
ATOM 5231 O O . LEU A 1 688 ? -17.166 -3.356 13.543 1.00 92.31 688 LEU A O 1
ATOM 5235 N N . ALA A 1 689 ? -18.275 -4.257 15.288 1.00 93.69 689 ALA A N 1
ATOM 5236 C CA . ALA A 1 689 ? -18.732 -5.463 14.615 1.00 93.69 689 ALA A CA 1
ATOM 5237 C C . ALA A 1 689 ? -19.597 -5.168 13.383 1.00 93.69 689 ALA A C 1
ATOM 5239 O O . ALA A 1 689 ? -19.390 -5.793 12.352 1.00 93.69 689 ALA A O 1
ATOM 5240 N N . ALA A 1 690 ? -20.525 -4.208 13.452 1.00 95.69 690 ALA A N 1
ATOM 5241 C CA . ALA A 1 690 ? -21.420 -3.895 12.338 1.00 95.69 690 ALA A CA 1
ATOM 5242 C C . ALA A 1 690 ? -20.672 -3.401 11.088 1.00 95.69 690 ALA A C 1
ATOM 5244 O O . ALA A 1 690 ? -21.014 -3.802 9.980 1.00 95.69 690 ALA A O 1
ATOM 5245 N N . GLY A 1 691 ? -19.636 -2.570 11.253 1.00 96.44 691 GLY A N 1
ATOM 5246 C CA . GLY A 1 691 ? -18.761 -2.181 10.141 1.00 96.44 691 GLY A CA 1
ATOM 5247 C C . GLY A 1 691 ? -17.831 -3.311 9.700 1.00 96.44 691 GLY A C 1
ATOM 5248 O O . GLY A 1 691 ? -17.720 -3.594 8.510 1.00 96.44 691 GLY A O 1
ATOM 5249 N N . ALA A 1 692 ? -17.192 -3.995 10.652 1.00 97.75 692 ALA A N 1
ATOM 5250 C CA . ALA A 1 692 ? -16.224 -5.043 10.351 1.00 97.75 692 ALA A CA 1
ATOM 5251 C C . ALA A 1 692 ? -16.862 -6.244 9.633 1.00 97.75 692 ALA A C 1
ATOM 5253 O O . ALA A 1 692 ? -16.375 -6.672 8.590 1.00 97.75 692 ALA A O 1
ATOM 5254 N N . PHE A 1 693 ? -17.945 -6.807 10.172 1.00 97.25 693 PHE A N 1
ATOM 5255 C CA . PHE A 1 693 ? -18.567 -8.016 9.626 1.00 97.25 693 PHE A CA 1
ATOM 5256 C C . PHE A 1 693 ? -19.328 -7.763 8.322 1.00 97.25 693 PHE A C 1
ATOM 5258 O O . PHE A 1 693 ? -19.562 -8.718 7.590 1.00 97.25 693 PHE A O 1
ATOM 5265 N N . LEU A 1 694 ? -19.638 -6.507 7.976 1.00 98.06 694 LEU A N 1
ATOM 5266 C CA . LEU A 1 694 ? -20.103 -6.169 6.629 1.00 98.06 694 LEU A CA 1
ATOM 5267 C C . LEU A 1 694 ? -18.967 -6.245 5.592 1.00 98.06 694 LEU A C 1
ATOM 5269 O O . LEU A 1 694 ? -19.217 -6.678 4.473 1.00 98.06 694 LEU A O 1
ATOM 5273 N N . ILE A 1 695 ? -17.719 -5.915 5.962 1.00 98.06 695 ILE A N 1
ATOM 5274 C CA . ILE A 1 695 ? -16.555 -6.209 5.104 1.00 98.06 695 ILE A CA 1
ATOM 5275 C C . ILE A 1 695 ? -16.390 -7.724 4.954 1.00 98.06 695 ILE A C 1
ATOM 5277 O O . ILE A 1 695 ? -16.275 -8.205 3.830 1.00 98.06 695 ILE A O 1
ATOM 5281 N N . LEU A 1 696 ? -16.404 -8.472 6.069 1.00 96.88 696 LEU A N 1
ATOM 5282 C CA . LEU A 1 696 ? -16.222 -9.927 6.039 1.00 96.88 696 LEU A CA 1
ATOM 5283 C C . LEU A 1 696 ? -17.295 -10.605 5.177 1.00 96.88 696 LEU A C 1
ATOM 5285 O O . LEU A 1 696 ? -16.944 -11.333 4.264 1.00 96.88 696 LEU A O 1
ATOM 5289 N N . LEU A 1 697 ? -18.581 -10.310 5.396 1.00 96.50 697 LEU A N 1
ATOM 5290 C CA . LEU A 1 697 ? -19.690 -10.882 4.623 1.00 96.50 697 LEU A CA 1
ATOM 5291 C C . LEU A 1 697 ? -19.533 -10.676 3.108 1.00 96.50 697 LEU A C 1
ATOM 5293 O O . LEU A 1 697 ? -19.869 -11.563 2.333 1.00 96.50 697 LEU A O 1
ATOM 5297 N N . VAL A 1 698 ? -19.025 -9.517 2.682 1.00 96.12 698 VAL A N 1
ATOM 5298 C CA . VAL A 1 698 ? -18.801 -9.225 1.261 1.00 96.12 698 VAL A CA 1
ATOM 5299 C C . VAL A 1 698 ? -17.554 -9.946 0.734 1.00 96.12 698 VAL A C 1
ATOM 5301 O O . VAL A 1 698 ? -17.623 -10.571 -0.321 1.00 96.12 698 VAL A O 1
ATOM 5304 N N . ALA A 1 699 ? -16.443 -9.933 1.476 1.00 94.94 699 ALA A N 1
ATOM 5305 C CA . ALA A 1 699 ? -15.201 -10.620 1.098 1.00 94.94 699 ALA A CA 1
ATOM 5306 C C . ALA A 1 699 ? -15.293 -12.163 1.161 1.00 94.94 699 ALA A C 1
ATOM 5308 O O . ALA A 1 699 ? -14.488 -12.851 0.540 1.00 94.94 699 ALA A O 1
ATOM 5309 N N . GLU A 1 700 ? -16.271 -12.704 1.890 1.00 93.88 700 GLU A N 1
ATOM 5310 C CA . GLU A 1 700 ? -16.590 -14.137 1.968 1.00 93.88 700 GLU A CA 1
ATOM 5311 C C . GLU A 1 700 ? -17.456 -14.638 0.808 1.00 93.88 700 GLU A C 1
ATOM 5313 O O . GLU A 1 700 ? -17.598 -15.848 0.656 1.00 93.88 700 GLU A O 1
ATOM 5318 N N . LEU A 1 701 ? -18.071 -13.740 0.029 1.00 92.94 701 LEU A N 1
ATOM 5319 C CA . LEU A 1 701 ? -19.011 -14.083 -1.047 1.00 92.94 701 LEU A CA 1
ATOM 5320 C C . LEU A 1 701 ? -18.539 -13.624 -2.432 1.00 92.94 701 LEU A C 1
ATOM 5322 O O . LEU A 1 701 ? -18.924 -14.230 -3.430 1.00 92.94 701 LEU A O 1
ATOM 5326 N N . PHE A 1 702 ? -17.719 -12.571 -2.508 1.00 91.31 702 PHE A N 1
ATOM 5327 C CA . PHE A 1 702 ? -17.293 -11.953 -3.763 1.00 91.31 702 PHE A CA 1
ATOM 5328 C C . PHE A 1 702 ? -15.773 -11.778 -3.824 1.00 91.31 702 PHE A C 1
ATOM 5330 O O . PHE A 1 702 ? -15.188 -11.159 -2.935 1.00 91.31 702 PHE A O 1
ATOM 5337 N N . LEU A 1 703 ? -15.143 -12.267 -4.893 1.00 87.75 703 LEU A N 1
ATOM 5338 C CA . LEU A 1 703 ? -13.764 -11.946 -5.273 1.00 87.75 703 LEU A CA 1
ATOM 5339 C C . LEU A 1 703 ? -13.729 -10.651 -6.084 1.00 87.75 703 LEU A C 1
ATOM 5341 O O . LEU A 1 703 ? -14.546 -10.482 -6.987 1.00 87.75 703 LEU A O 1
ATOM 5345 N N . PHE A 1 704 ? -12.765 -9.769 -5.808 1.00 84.19 704 PHE A N 1
ATOM 5346 C CA . PHE A 1 704 ? -12.660 -8.455 -6.467 1.00 84.19 704 PHE A CA 1
ATOM 5347 C C . PHE A 1 704 ? -11.557 -8.348 -7.533 1.00 84.19 704 PHE A C 1
ATOM 5349 O O . PHE A 1 704 ? -11.557 -7.391 -8.305 1.00 84.19 704 PHE A O 1
ATOM 5356 N N . GLN A 1 705 ? -10.659 -9.332 -7.619 1.00 77.31 705 GLN A N 1
ATOM 5357 C CA . GLN A 1 705 ? -9.608 -9.443 -8.638 1.00 77.31 705 GLN A CA 1
ATOM 5358 C C . GLN A 1 705 ? -9.532 -10.886 -9.176 1.00 77.31 705 GLN A C 1
ATOM 5360 O O . GLN A 1 705 ? -10.010 -11.798 -8.496 1.00 77.31 705 GLN A O 1
ATOM 5365 N N . PRO A 1 706 ? -8.883 -11.126 -10.337 1.00 75.88 706 PRO A N 1
ATOM 5366 C CA . PRO A 1 706 ? -8.647 -12.481 -10.851 1.00 75.88 706 PRO A CA 1
ATOM 5367 C C . PRO A 1 706 ? -7.795 -13.355 -9.911 1.00 75.88 706 PRO A C 1
ATOM 5369 O O . PRO A 1 706 ? -7.909 -14.576 -9.923 1.00 75.88 706 PRO A O 1
ATOM 5372 N N . ASN A 1 707 ? -6.951 -12.732 -9.084 1.00 79.94 707 ASN A N 1
ATOM 5373 C CA . ASN A 1 707 ? -6.214 -13.381 -8.006 1.00 79.94 707 ASN A CA 1
ATOM 5374 C C . ASN A 1 707 ? -7.087 -13.449 -6.740 1.00 79.94 707 ASN A C 1
ATOM 5376 O O . ASN A 1 707 ? -7.261 -12.450 -6.042 1.00 79.94 707 ASN A O 1
ATOM 5380 N N . GLU A 1 708 ? -7.603 -14.637 -6.408 1.00 84.31 708 GLU A N 1
ATOM 5381 C CA . GLU A 1 708 ? -8.464 -14.846 -5.230 1.00 84.31 708 GLU A CA 1
ATOM 5382 C C . GLU A 1 708 ? -7.805 -14.433 -3.900 1.00 84.31 708 GLU A C 1
ATOM 5384 O O . GLU A 1 708 ? -8.492 -14.084 -2.936 1.00 84.31 708 GLU A O 1
ATOM 5389 N N . TYR A 1 709 ? -6.468 -14.415 -3.852 1.00 85.44 709 TYR A N 1
ATOM 5390 C CA . TYR A 1 709 ? -5.706 -14.043 -2.665 1.00 85.44 709 TYR A CA 1
ATOM 5391 C C . TYR A 1 709 ? -5.863 -12.564 -2.282 1.00 85.44 709 TYR A C 1
ATOM 5393 O O . TYR A 1 709 ? -5.733 -12.219 -1.107 1.00 85.44 709 TYR A O 1
ATOM 5401 N N . ASP A 1 710 ? -6.201 -11.683 -3.229 1.00 86.81 710 ASP A N 1
ATOM 5402 C CA . ASP A 1 710 ? -6.319 -10.243 -2.977 1.00 86.81 710 ASP A CA 1
ATOM 5403 C C . ASP A 1 710 ? -7.475 -9.875 -2.035 1.00 86.81 710 ASP A C 1
ATOM 5405 O O . ASP A 1 710 ? -7.432 -8.825 -1.389 1.00 86.81 710 ASP A O 1
ATOM 5409 N N . ASN A 1 711 ? -8.447 -10.769 -1.823 1.00 91.69 711 ASN A N 1
ATOM 5410 C CA . ASN A 1 711 ? -9.490 -10.579 -0.811 1.00 91.69 711 ASN A CA 1
ATOM 5411 C C . ASN A 1 711 ? -8.939 -10.449 0.626 1.00 91.69 711 ASN A C 1
ATOM 5413 O O . ASN A 1 711 ? -9.575 -9.784 1.453 1.00 91.69 711 ASN A O 1
ATOM 5417 N N . ASN A 1 712 ? -7.729 -10.954 0.922 1.00 91.94 712 ASN A N 1
ATOM 5418 C CA . ASN A 1 712 ? -7.023 -10.683 2.188 1.00 91.94 712 ASN A CA 1
ATOM 5419 C C . ASN A 1 712 ? -6.970 -9.174 2.498 1.00 91.94 712 ASN A C 1
ATOM 5421 O O . ASN A 1 712 ? -7.149 -8.765 3.646 1.00 91.94 712 ASN A O 1
ATOM 5425 N N . LYS A 1 713 ? -6.806 -8.324 1.473 1.00 94.00 713 LYS A N 1
ATOM 5426 C CA . LYS A 1 713 ? -6.725 -6.855 1.586 1.00 94.00 713 LYS A CA 1
ATOM 5427 C C . LYS A 1 713 ? -7.969 -6.239 2.242 1.00 94.00 713 LYS A C 1
ATOM 5429 O O . LYS A 1 713 ? -7.858 -5.208 2.907 1.00 94.00 713 LYS A O 1
ATOM 5434 N N . LEU A 1 714 ? -9.133 -6.878 2.094 1.00 96.31 714 LEU A N 1
ATOM 5435 C CA . LEU A 1 714 ? -10.384 -6.519 2.770 1.00 96.31 714 LEU A CA 1
ATOM 5436 C C . LEU A 1 714 ? -10.465 -7.150 4.169 1.00 96.31 714 LEU A C 1
ATOM 5438 O O . LEU A 1 714 ? -10.781 -6.469 5.148 1.00 96.31 714 LEU A O 1
ATOM 5442 N N . ILE A 1 715 ? -10.140 -8.441 4.283 1.00 96.31 715 ILE A N 1
ATOM 5443 C CA . ILE A 1 715 ? -10.263 -9.215 5.529 1.00 96.31 715 ILE A CA 1
ATOM 5444 C C . ILE A 1 715 ? -9.314 -8.671 6.615 1.00 96.31 715 ILE A C 1
ATOM 5446 O O . ILE A 1 715 ? -9.708 -8.560 7.777 1.00 96.31 715 ILE A O 1
ATOM 5450 N N . TYR A 1 716 ? -8.118 -8.189 6.263 1.00 97.69 716 TYR A N 1
ATOM 5451 C CA . TYR A 1 716 ? -7.235 -7.492 7.206 1.00 97.69 716 TYR A CA 1
ATOM 5452 C C . TYR A 1 716 ? -7.868 -6.232 7.821 1.00 97.69 716 TYR A C 1
ATOM 5454 O O . TYR A 1 716 ? -7.575 -5.909 8.973 1.00 97.69 716 TYR A O 1
ATOM 5462 N N . VAL A 1 717 ? -8.778 -5.543 7.118 1.00 98.25 717 VAL A N 1
ATOM 5463 C CA . VAL A 1 717 ? -9.503 -4.381 7.666 1.00 98.25 717 VAL A CA 1
ATOM 5464 C C . VAL A 1 717 ? -10.632 -4.818 8.611 1.00 98.25 717 VAL A C 1
ATOM 5466 O O . VAL A 1 717 ? -10.821 -4.189 9.653 1.00 98.25 717 VAL A O 1
ATOM 5469 N N . TRP A 1 718 ? -11.329 -5.930 8.333 1.00 98.00 718 TRP A N 1
ATOM 5470 C CA . TRP A 1 718 ? -12.236 -6.559 9.312 1.00 98.00 718 TRP A CA 1
ATOM 5471 C C . TRP A 1 718 ? -11.485 -6.935 10.601 1.00 98.00 718 TRP A C 1
ATOM 5473 O O . TRP A 1 718 ? -11.923 -6.587 11.702 1.00 98.00 718 TRP A O 1
ATOM 5483 N N . PHE A 1 719 ? -10.328 -7.589 10.465 1.00 98.06 719 PHE A N 1
ATOM 5484 C CA . PHE A 1 719 ? -9.496 -8.032 11.583 1.00 98.06 719 PHE A CA 1
ATOM 5485 C C . PHE A 1 719 ? -9.027 -6.843 12.435 1.00 98.06 719 PHE A C 1
ATOM 5487 O O . PHE A 1 719 ? -9.258 -6.816 13.646 1.00 98.06 719 PHE A O 1
ATOM 5494 N N . LEU A 1 720 ? -8.481 -5.808 11.787 1.00 97.81 720 LEU A N 1
ATOM 5495 C CA . LEU A 1 720 ? -8.080 -4.539 12.399 1.00 97.81 720 LEU A CA 1
ATOM 5496 C C . LEU A 1 720 ? -9.202 -3.899 13.229 1.00 97.81 720 LEU A C 1
ATOM 5498 O O . LEU A 1 720 ? -8.963 -3.448 14.349 1.00 97.81 720 LEU A O 1
ATOM 5502 N N . LEU A 1 721 ? -10.432 -3.864 12.709 1.00 97.75 721 LEU A N 1
ATOM 5503 C CA . LEU A 1 721 ? -11.577 -3.276 13.412 1.00 97.75 721 LEU A CA 1
ATOM 5504 C C . LEU A 1 721 ? -12.040 -4.116 14.616 1.00 97.75 721 LEU A C 1
ATOM 5506 O O . LEU A 1 721 ? -12.553 -3.560 15.591 1.00 97.75 721 LEU A O 1
ATOM 5510 N N . CYS A 1 722 ? -11.836 -5.435 14.584 1.00 97.25 722 CYS A N 1
ATOM 5511 C CA . CYS A 1 722 ? -12.210 -6.346 15.668 1.00 97.25 722 CYS A CA 1
ATOM 5512 C C . CYS A 1 722 ? -11.161 -6.439 16.795 1.00 97.25 722 CYS A C 1
ATOM 5514 O O . CYS A 1 722 ? -11.513 -6.684 17.955 1.00 97.25 722 CYS A O 1
ATOM 5516 N N . LEU A 1 723 ? -9.877 -6.227 16.495 1.00 97.00 723 LEU A N 1
ATOM 5517 C CA . LEU A 1 723 ? -8.774 -6.404 17.448 1.00 97.00 723 LEU A CA 1
ATOM 5518 C C . LEU A 1 723 ? -8.837 -5.543 18.732 1.00 97.00 723 LEU A C 1
ATOM 5520 O O . LEU A 1 723 ? -8.539 -6.094 19.796 1.00 97.00 723 LEU A O 1
ATOM 5524 N N . PRO A 1 724 ? -9.260 -4.258 18.730 1.00 92.81 724 PRO A N 1
ATOM 5525 C CA . PRO A 1 724 ? -9.404 -3.473 19.963 1.00 92.81 724 PRO A CA 1
ATOM 5526 C C . PRO A 1 724 ? -10.387 -4.093 20.968 1.00 92.81 724 PRO A C 1
ATOM 5528 O O . PRO A 1 724 ? -10.176 -4.019 22.179 1.00 92.81 724 PRO A O 1
ATOM 5531 N N . MET A 1 725 ? -11.448 -4.732 20.463 1.00 91.31 725 MET A N 1
ATOM 5532 C CA . MET A 1 725 ? -12.435 -5.472 21.252 1.00 91.31 725 MET A CA 1
ATOM 5533 C C . MET A 1 725 ? -11.851 -6.795 21.768 1.00 91.31 725 MET A C 1
ATOM 5535 O O . MET A 1 725 ? -11.948 -7.073 22.966 1.00 91.31 725 MET A O 1
ATOM 5539 N N . ALA A 1 726 ? -11.209 -7.578 20.895 1.00 94.62 726 ALA A N 1
ATOM 5540 C CA . ALA A 1 726 ? -10.591 -8.849 21.268 1.00 94.62 726 ALA A CA 1
ATOM 5541 C C . ALA A 1 726 ? -9.509 -8.657 22.347 1.00 94.62 726 ALA A C 1
ATOM 5543 O O . ALA A 1 726 ? -9.523 -9.342 23.364 1.00 94.62 726 ALA A O 1
ATOM 5544 N N . ALA A 1 727 ? -8.628 -7.664 22.198 1.00 94.50 727 ALA A N 1
ATOM 5545 C CA . ALA A 1 727 ? -7.572 -7.369 23.166 1.00 94.50 727 ALA A CA 1
ATOM 5546 C C . ALA A 1 727 ? -8.104 -6.870 24.529 1.00 94.50 727 ALA A C 1
ATOM 5548 O O . ALA A 1 727 ? -7.558 -7.234 25.578 1.00 94.50 727 ALA A O 1
ATOM 5549 N N . ASP A 1 728 ? -9.184 -6.075 24.542 1.00 89.44 728 ASP A N 1
ATOM 5550 C CA . ASP A 1 728 ? -9.902 -5.696 25.771 1.00 89.44 728 ASP A CA 1
ATOM 5551 C C . ASP A 1 728 ? -10.435 -6.945 26.503 1.00 89.44 728 ASP A C 1
ATOM 5553 O O . ASP A 1 728 ? -10.307 -7.047 27.730 1.00 89.44 728 ASP A O 1
ATOM 5557 N N . TYR A 1 729 ? -10.997 -7.898 25.750 1.00 90.69 729 TYR A N 1
ATOM 5558 C CA . TYR A 1 729 ? -11.545 -9.156 26.260 1.00 90.69 729 TYR A CA 1
ATOM 5559 C C . TYR A 1 729 ? -10.452 -10.104 26.778 1.00 90.69 729 TYR A C 1
ATOM 5561 O O . TYR A 1 729 ? -10.554 -10.575 27.912 1.00 90.69 729 TYR A O 1
ATOM 5569 N N . THR A 1 730 ? -9.355 -10.307 26.037 1.00 93.94 730 THR A N 1
ATOM 5570 C CA . THR A 1 730 ? -8.206 -11.134 26.461 1.00 93.94 730 THR A CA 1
ATOM 5571 C C . THR A 1 730 ? -7.629 -10.659 27.788 1.00 93.94 730 THR A C 1
ATOM 5573 O O . THR A 1 730 ? -7.396 -11.452 28.701 1.00 93.94 730 THR A O 1
ATOM 5576 N N . LEU A 1 731 ? -7.440 -9.346 27.947 1.00 91.50 731 LEU A N 1
ATOM 5577 C CA . LEU A 1 731 ? -6.972 -8.786 29.213 1.00 91.50 731 LEU A CA 1
ATOM 5578 C C . LEU A 1 731 ? -8.053 -8.817 30.300 1.00 91.50 731 LEU A C 1
ATOM 5580 O O . LEU A 1 731 ? -7.716 -8.870 31.484 1.00 91.50 731 LEU A O 1
ATOM 5584 N N . GLY A 1 732 ? -9.333 -8.827 29.919 1.00 87.69 732 GLY A N 1
ATOM 5585 C CA . GLY A 1 732 ? -10.461 -9.194 30.773 1.00 87.69 732 GLY A CA 1
ATOM 5586 C C . GLY A 1 732 ? -10.287 -10.579 31.383 1.00 87.69 732 GLY A C 1
ATOM 5587 O O . GLY A 1 732 ? -10.165 -10.691 32.607 1.00 87.69 732 GLY A O 1
ATOM 5588 N N . LEU A 1 733 ? -10.189 -11.601 30.534 1.00 90.69 733 LEU A N 1
ATOM 5589 C CA . LEU A 1 733 ? -9.950 -12.991 30.911 1.00 90.69 733 LEU A CA 1
ATOM 5590 C C . LEU A 1 733 ? -8.682 -13.130 31.767 1.00 90.69 733 LEU A C 1
ATOM 5592 O O . LEU A 1 733 ? -8.755 -13.646 32.880 1.00 90.69 733 LEU A O 1
ATOM 5596 N N . PHE A 1 734 ? -7.552 -12.560 31.338 1.00 92.00 734 PHE A N 1
ATOM 5597 C CA . PHE A 1 734 ? -6.309 -12.584 32.117 1.00 92.00 734 PHE A CA 1
ATOM 5598 C C . PHE A 1 734 ? -6.483 -11.970 33.515 1.00 92.00 734 PHE A C 1
ATOM 5600 O O . PHE A 1 734 ? -5.950 -12.509 34.482 1.00 92.00 734 PHE A O 1
ATOM 5607 N N . THR A 1 735 ? -7.269 -10.893 33.677 1.00 88.94 735 THR A N 1
ATOM 5608 C CA . THR A 1 735 ? -7.591 -10.378 35.022 1.00 88.94 735 THR A CA 1
ATOM 5609 C C . THR A 1 735 ? -8.518 -11.280 35.838 1.00 88.94 735 THR A C 1
ATOM 5611 O O . THR A 1 735 ? -8.328 -11.336 37.051 1.00 88.94 735 THR A O 1
ATOM 5614 N N . ARG A 1 736 ? -9.450 -12.017 35.212 1.00 88.94 736 ARG A N 1
ATOM 5615 C CA . ARG A 1 736 ? -10.308 -13.008 35.897 1.00 88.94 736 ARG A CA 1
ATOM 5616 C C . ARG A 1 736 ? -9.493 -14.174 36.468 1.00 88.94 736 ARG A C 1
ATOM 5618 O O . ARG A 1 736 ? -9.793 -14.632 37.558 1.00 88.94 736 ARG A O 1
ATOM 5625 N N . LEU A 1 737 ? -8.396 -14.570 35.816 1.00 91.06 737 LEU A N 1
ATOM 5626 C CA . LEU A 1 737 ? -7.484 -15.630 36.284 1.00 91.06 737 LEU A CA 1
ATOM 5627 C C . LEU A 1 737 ? -6.591 -15.235 37.496 1.00 91.06 737 LEU A C 1
ATOM 5629 O O . LEU A 1 737 ? -5.586 -15.895 37.770 1.00 91.06 737 LEU A O 1
ATOM 5633 N N . LYS A 1 738 ? -6.859 -14.126 38.207 1.00 89.81 738 LYS A N 1
ATOM 5634 C CA . LYS A 1 738 ? -6.076 -13.720 39.398 1.00 89.81 738 LYS A CA 1
ATOM 5635 C C . LYS A 1 738 ? -6.246 -14.755 40.522 1.00 89.81 738 LYS A C 1
ATOM 5637 O O . LYS A 1 738 ? -7.366 -15.098 40.866 1.00 89.81 738 LYS A O 1
ATOM 5642 N N . GLY A 1 739 ? -5.132 -15.203 41.106 1.00 89.25 739 GLY A N 1
ATOM 5643 C CA . GLY A 1 739 ? -5.097 -16.218 42.171 1.00 89.25 739 GLY A CA 1
ATOM 5644 C C . GLY A 1 739 ? -4.724 -17.624 41.686 1.00 89.25 739 GLY A C 1
ATOM 5645 O O . GLY A 1 739 ? -4.202 -18.411 42.464 1.00 89.25 739 GLY A O 1
ATOM 5646 N N . MET A 1 740 ? -4.893 -17.926 40.396 1.00 92.88 740 MET A N 1
ATOM 5647 C CA . MET A 1 740 ? -4.526 -19.228 39.833 1.00 92.88 740 MET A CA 1
ATOM 5648 C C . MET A 1 740 ? -3.022 -19.296 39.517 1.00 92.88 740 MET A C 1
ATOM 5650 O O . MET A 1 740 ? -2.532 -18.525 38.689 1.00 92.88 740 MET A O 1
ATOM 5654 N N . GLY A 1 741 ? -2.292 -20.236 40.131 1.00 91.31 741 GLY A N 1
ATOM 5655 C CA . GLY A 1 741 ? -0.826 -20.335 40.019 1.00 91.31 741 GLY A CA 1
ATOM 5656 C C . GLY A 1 741 ? -0.308 -20.429 38.576 1.00 91.31 741 GLY A C 1
ATOM 5657 O O . GLY A 1 741 ? 0.587 -19.681 38.181 1.00 91.31 741 GLY A O 1
ATOM 5658 N N . GLY A 1 742 ? -0.949 -21.254 37.741 1.00 91.50 742 GLY A N 1
ATOM 5659 C CA . GLY A 1 742 ? -0.592 -21.436 36.326 1.00 91.50 742 GLY A CA 1
ATOM 5660 C C . GLY A 1 742 ? -0.834 -20.223 35.411 1.00 91.50 742 GLY A C 1
ATOM 5661 O O . GLY A 1 742 ? -0.463 -20.265 34.239 1.00 91.50 742 GLY A O 1
ATOM 5662 N N . ARG A 1 743 ? -1.420 -19.116 35.900 1.00 93.75 743 ARG A N 1
ATOM 5663 C CA . ARG A 1 743 ? -1.790 -17.944 35.077 1.00 93.75 743 ARG A CA 1
ATOM 5664 C C . ARG A 1 743 ? -0.629 -17.367 34.255 1.00 93.75 743 ARG A C 1
ATOM 5666 O O . ARG A 1 743 ? -0.868 -16.881 33.151 1.00 93.75 743 ARG A O 1
ATOM 5673 N N . ARG A 1 744 ? 0.607 -17.373 34.774 1.00 93.44 744 ARG A N 1
ATOM 5674 C CA . ARG A 1 744 ? 1.781 -16.872 34.026 1.00 93.44 744 ARG A CA 1
ATOM 5675 C C . ARG A 1 744 ? 2.159 -17.804 32.870 1.00 93.44 744 ARG A C 1
ATOM 5677 O O . ARG A 1 744 ? 2.401 -17.311 31.775 1.00 93.44 744 ARG A O 1
ATOM 5684 N N . ALA A 1 745 ? 2.126 -19.120 33.087 1.00 95.12 745 ALA A N 1
ATOM 5685 C CA . ALA A 1 745 ? 2.389 -20.114 32.046 1.00 95.12 745 ALA A CA 1
ATOM 5686 C C . ALA A 1 745 ? 1.322 -20.073 30.938 1.00 95.12 745 ALA A C 1
ATOM 5688 O O . ALA A 1 745 ? 1.665 -20.034 29.763 1.00 95.12 745 ALA A O 1
ATOM 5689 N N . LEU A 1 746 ? 0.036 -19.962 31.297 1.00 94.81 746 LEU A N 1
ATOM 5690 C CA . LEU A 1 746 ? -1.047 -19.790 30.317 1.00 94.81 746 LEU A CA 1
ATOM 5691 C C . LEU A 1 746 ? -0.898 -18.511 29.482 1.00 94.81 746 LEU A C 1
ATOM 5693 O O . LEU A 1 746 ? -1.203 -18.521 28.295 1.00 94.81 746 LEU A O 1
ATOM 5697 N N . ALA A 1 747 ? -0.415 -17.415 30.077 1.00 94.44 747 ALA A N 1
ATOM 5698 C CA . ALA A 1 747 ? -0.125 -16.197 29.326 1.00 94.44 747 ALA A CA 1
ATOM 5699 C C . ALA A 1 747 ? 1.077 -16.366 28.385 1.00 94.44 747 ALA A C 1
ATOM 5701 O O . ALA A 1 747 ? 1.012 -15.888 27.258 1.00 94.44 747 ALA A O 1
ATOM 5702 N N . ALA A 1 748 ? 2.134 -17.071 28.802 1.00 95.75 748 ALA A N 1
ATOM 5703 C CA . ALA A 1 748 ? 3.253 -17.399 27.921 1.00 95.75 748 ALA A CA 1
ATOM 5704 C C . ALA A 1 748 ? 2.792 -18.262 26.732 1.00 95.75 748 ALA A C 1
ATOM 5706 O O . ALA A 1 748 ? 3.009 -17.873 25.591 1.00 95.75 748 ALA A O 1
ATOM 5707 N N . LEU A 1 749 ? 2.060 -19.354 26.987 1.00 95.56 749 LEU A N 1
ATOM 5708 C CA . LEU A 1 749 ? 1.485 -20.220 25.948 1.00 95.56 749 LEU A CA 1
ATOM 5709 C C . LEU A 1 749 ? 0.564 -19.452 24.988 1.00 95.56 749 LEU A C 1
ATOM 5711 O O . LEU A 1 749 ? 0.657 -19.634 23.777 1.00 95.56 749 LEU A O 1
ATOM 5715 N N . PHE A 1 750 ? -0.284 -18.559 25.509 1.00 96.06 750 PHE A N 1
ATOM 5716 C CA . PHE A 1 750 ? -1.129 -17.686 24.691 1.00 96.06 750 PHE A CA 1
ATOM 5717 C C . PHE A 1 750 ? -0.305 -16.771 23.773 1.00 96.06 750 PHE A C 1
ATOM 5719 O O . PHE A 1 750 ? -0.625 -16.644 22.593 1.00 96.06 750 PHE A O 1
ATOM 5726 N N . LEU A 1 751 ? 0.755 -16.144 24.296 1.00 96.06 751 LEU A N 1
ATOM 5727 C CA . LEU A 1 751 ? 1.631 -15.270 23.514 1.00 96.06 751 LEU A CA 1
ATOM 5728 C C . LEU A 1 751 ? 2.399 -16.067 22.450 1.00 96.06 751 LEU A C 1
ATOM 5730 O O . LEU A 1 751 ? 2.407 -15.656 21.295 1.00 96.06 751 LEU A O 1
ATOM 5734 N N . THR A 1 752 ? 2.954 -17.235 22.790 1.00 95.44 752 THR A N 1
ATOM 5735 C CA . THR A 1 752 ? 3.591 -18.145 21.822 1.00 95.44 752 THR A CA 1
ATOM 5736 C C . THR A 1 752 ? 2.622 -18.530 20.703 1.00 95.44 752 THR A C 1
ATOM 5738 O O . THR A 1 752 ? 2.955 -18.382 19.531 1.00 95.44 752 THR A O 1
ATOM 5741 N N . ALA A 1 753 ? 1.394 -18.933 21.041 1.00 95.50 753 ALA A N 1
ATOM 5742 C CA . ALA A 1 753 ? 0.382 -19.337 20.065 1.00 95.50 753 ALA A CA 1
ATOM 5743 C C . ALA A 1 753 ? -0.159 -18.188 19.187 1.00 95.50 753 ALA A C 1
ATOM 5745 O O . ALA A 1 753 ? -0.773 -18.463 18.159 1.00 95.50 753 ALA A O 1
ATOM 5746 N N . CYS A 1 754 ? 0.050 -16.922 19.571 1.00 96.06 754 CYS A N 1
ATOM 5747 C CA . CYS A 1 754 ? -0.277 -15.757 18.739 1.00 96.06 754 CYS A CA 1
ATOM 5748 C C . CYS A 1 754 ? 0.910 -15.249 17.909 1.00 96.06 754 CYS A C 1
ATOM 5750 O O . CYS A 1 754 ? 0.696 -14.653 16.859 1.00 96.06 754 CYS A O 1
ATOM 5752 N N . PHE A 1 755 ? 2.145 -15.422 18.394 1.00 96.75 755 PHE A N 1
ATOM 5753 C CA . PHE A 1 755 ? 3.307 -14.687 17.884 1.00 96.75 755 PHE A CA 1
ATOM 5754 C C . PHE A 1 755 ? 4.452 -15.554 17.356 1.00 96.75 755 PHE A C 1
ATOM 5756 O O . PHE A 1 755 ? 5.335 -15.007 16.703 1.00 96.75 755 PHE A O 1
ATOM 5763 N N . LEU A 1 756 ? 4.467 -16.876 17.567 1.00 95.69 756 LEU A N 1
ATOM 5764 C CA . LEU A 1 756 ? 5.580 -17.715 17.102 1.00 95.69 756 LEU A CA 1
ATOM 5765 C C . LEU A 1 756 ? 5.664 -17.774 15.567 1.00 95.69 756 LEU A C 1
ATOM 5767 O O . LEU A 1 756 ? 6.737 -17.557 15.014 1.00 95.69 756 LEU A O 1
ATOM 5771 N N . SER A 1 757 ? 4.540 -17.971 14.872 1.00 95.50 757 SER A N 1
ATOM 5772 C CA . SER A 1 757 ? 4.492 -17.948 13.399 1.00 95.50 757 SER A CA 1
ATOM 5773 C C . SER A 1 757 ? 4.935 -16.596 12.824 1.00 95.50 757 SER A C 1
ATOM 5775 O O . SER A 1 757 ? 5.712 -16.537 11.872 1.00 95.50 757 SER A O 1
ATOM 5777 N N . ALA A 1 758 ? 4.488 -15.495 13.435 1.00 95.06 758 ALA A N 1
ATOM 5778 C CA . ALA A 1 758 ? 4.880 -14.147 13.034 1.00 95.06 758 ALA A CA 1
ATOM 5779 C C . ALA A 1 758 ? 6.371 -13.882 13.300 1.00 95.06 758 ALA A C 1
ATOM 5781 O O . ALA A 1 758 ? 7.071 -13.375 12.431 1.00 95.06 758 ALA A O 1
ATOM 5782 N N . GLY A 1 759 ? 6.877 -14.278 14.471 1.00 94.75 759 GLY A N 1
ATOM 5783 C CA . GLY A 1 759 ? 8.285 -14.143 14.844 1.00 94.75 759 GLY A CA 1
ATOM 5784 C C . GLY A 1 759 ? 9.217 -14.950 13.942 1.00 94.75 759 GLY A C 1
ATOM 5785 O O . GLY A 1 759 ? 10.245 -14.429 13.527 1.00 94.75 759 GLY A O 1
ATOM 5786 N N . LEU A 1 760 ? 8.831 -16.174 13.568 1.00 93.75 760 LEU A N 1
ATOM 5787 C CA . LEU A 1 760 ? 9.553 -16.983 12.581 1.00 93.75 760 LEU A CA 1
ATOM 5788 C C . LEU A 1 760 ? 9.520 -16.354 11.180 1.00 93.75 760 LEU A C 1
ATOM 5790 O O . LEU A 1 760 ? 10.525 -16.401 10.484 1.00 93.75 760 LEU A O 1
ATOM 5794 N N . THR A 1 761 ? 8.413 -15.719 10.784 1.00 93.69 761 THR A N 1
ATOM 5795 C CA . THR A 1 761 ? 8.309 -14.999 9.498 1.00 93.69 761 THR A CA 1
ATOM 5796 C C . THR A 1 761 ? 9.205 -13.757 9.474 1.00 93.69 761 THR A C 1
ATOM 5798 O O . THR A 1 761 ? 9.961 -13.561 8.530 1.00 93.69 761 THR A O 1
ATOM 5801 N N . VAL A 1 762 ? 9.210 -12.959 10.547 1.00 92.56 762 VAL A N 1
ATOM 5802 C CA . VAL A 1 762 ? 10.097 -11.789 10.674 1.00 92.56 762 VAL A CA 1
ATOM 5803 C C . VAL A 1 762 ? 11.569 -12.209 10.773 1.00 92.56 762 VAL A C 1
ATOM 5805 O O . VAL A 1 762 ? 12.422 -11.551 10.188 1.00 92.56 762 VAL A O 1
ATOM 5808 N N . ALA A 1 763 ? 11.885 -13.314 11.458 1.00 91.94 763 ALA A N 1
ATOM 5809 C CA . ALA A 1 763 ? 13.240 -13.872 11.503 1.00 91.94 763 ALA A CA 1
ATOM 5810 C C . ALA A 1 763 ? 13.706 -14.410 10.136 1.00 91.94 763 ALA A C 1
ATOM 5812 O O . ALA A 1 763 ? 14.880 -14.282 9.802 1.00 91.94 763 ALA A O 1
ATOM 5813 N N . ARG A 1 764 ? 12.780 -14.951 9.336 1.00 91.56 764 ARG A N 1
ATOM 5814 C CA . ARG A 1 764 ? 13.007 -15.395 7.956 1.00 91.56 764 ARG A CA 1
ATOM 5815 C C . ARG A 1 764 ? 13.310 -14.212 7.034 1.00 91.56 764 ARG A C 1
ATOM 5817 O O . ARG A 1 764 ? 14.329 -14.234 6.352 1.00 91.56 764 ARG A O 1
ATOM 5824 N N . GLU A 1 765 ? 12.512 -13.141 7.073 1.00 91.50 765 GLU A N 1
ATOM 5825 C CA . GLU A 1 765 ? 12.844 -11.903 6.344 1.00 91.50 765 GLU A CA 1
ATOM 5826 C C . GLU A 1 765 ? 14.165 -11.292 6.839 1.00 91.50 765 GLU A C 1
ATOM 5828 O O . GLU A 1 765 ? 14.931 -10.742 6.052 1.00 91.50 765 GLU A O 1
ATOM 5833 N N . ALA A 1 766 ? 14.496 -11.450 8.125 1.00 88.69 766 ALA A N 1
ATOM 5834 C CA . ALA A 1 766 ? 15.732 -10.922 8.694 1.00 88.69 766 ALA A CA 1
ATOM 5835 C C . ALA A 1 766 ? 17.026 -11.606 8.199 1.00 88.69 766 ALA A C 1
ATOM 5837 O O . ALA A 1 766 ? 18.103 -11.030 8.360 1.00 88.69 766 ALA A O 1
ATOM 5838 N N . VAL A 1 767 ? 16.934 -12.793 7.589 1.00 88.75 767 VAL A N 1
ATOM 5839 C CA . VAL A 1 767 ? 18.055 -13.482 6.914 1.00 88.75 767 VAL A CA 1
ATOM 5840 C C . VAL A 1 767 ? 17.891 -13.532 5.389 1.00 88.75 767 VAL A C 1
ATOM 5842 O O . VAL A 1 767 ? 18.694 -14.152 4.695 1.00 88.75 767 VAL A O 1
ATOM 5845 N N . SER A 1 768 ? 16.855 -12.880 4.857 1.00 89.06 768 SER A N 1
ATOM 5846 C CA . SER A 1 768 ? 16.508 -12.911 3.440 1.00 89.06 768 SER A CA 1
ATOM 5847 C C . SER A 1 768 ? 17.374 -11.955 2.625 1.00 89.06 768 SER A C 1
ATOM 5849 O O . SER A 1 768 ? 17.252 -10.740 2.768 1.00 89.06 768 SER A O 1
ATOM 5851 N N . ASP A 1 769 ? 18.181 -12.492 1.711 1.00 89.19 769 ASP A N 1
ATOM 5852 C CA . ASP A 1 769 ? 19.070 -11.692 0.868 1.00 89.19 769 ASP A CA 1
ATOM 5853 C C . ASP A 1 769 ? 19.191 -12.293 -0.544 1.00 89.19 769 ASP A C 1
ATOM 5855 O O . ASP A 1 769 ? 19.801 -13.344 -0.731 1.00 89.19 769 ASP A O 1
ATOM 5859 N N . TYR A 1 770 ? 18.575 -11.640 -1.533 1.00 89.25 770 TYR A N 1
ATOM 5860 C CA . TYR A 1 770 ? 18.495 -12.082 -2.928 1.00 89.25 770 TYR A CA 1
ATOM 5861 C C . TYR A 1 770 ? 19.063 -10.990 -3.838 1.00 89.25 770 TYR A C 1
ATOM 5863 O O . TYR A 1 770 ? 18.723 -9.820 -3.678 1.00 89.25 770 TYR A O 1
ATOM 5871 N N . GLN A 1 771 ? 19.890 -11.348 -4.819 1.00 92.31 771 GLN A N 1
ATOM 5872 C CA . GLN A 1 771 ? 20.307 -10.403 -5.858 1.00 92.31 771 GLN A CA 1
ATOM 5873 C C . GLN A 1 771 ? 19.117 -10.116 -6.792 1.00 92.31 771 GLN A C 1
ATOM 5875 O O . GLN A 1 771 ? 18.451 -11.046 -7.248 1.00 92.31 771 GLN A O 1
ATOM 5880 N N . ALA A 1 772 ? 18.851 -8.836 -7.058 1.00 92.06 772 ALA A N 1
ATOM 5881 C CA . ALA A 1 772 ? 17.795 -8.367 -7.960 1.00 92.06 772 ALA A CA 1
ATOM 5882 C C . ALA A 1 772 ? 18.353 -7.795 -9.271 1.00 92.06 772 ALA A C 1
ATOM 5884 O O . ALA A 1 772 ? 17.732 -7.962 -10.314 1.00 92.06 772 ALA A O 1
ATOM 5885 N N . TYR A 1 773 ? 19.519 -7.141 -9.219 1.00 94.56 773 TYR A N 1
ATOM 5886 C CA . TYR A 1 773 ? 20.227 -6.627 -10.395 1.00 94.56 773 TYR A CA 1
ATOM 5887 C C . TYR A 1 773 ? 21.739 -6.799 -10.202 1.00 94.56 773 TYR A C 1
ATOM 5889 O O . TYR A 1 773 ? 22.273 -6.528 -9.121 1.00 94.56 773 TYR A O 1
ATOM 5897 N N . SER A 1 774 ? 22.424 -7.272 -11.240 1.00 94.75 774 SER A N 1
ATOM 5898 C CA . SER A 1 774 ? 23.888 -7.331 -11.336 1.00 94.75 774 SER A CA 1
ATOM 5899 C C . SER A 1 774 ? 24.515 -5.934 -11.462 1.00 94.75 774 SER A C 1
ATOM 5901 O O . SER A 1 774 ? 23.808 -4.934 -11.598 1.00 94.75 774 SER A O 1
ATOM 5903 N N . ARG A 1 775 ? 25.852 -5.833 -11.426 1.00 94.88 775 ARG A N 1
ATOM 5904 C CA . ARG A 1 775 ? 26.533 -4.555 -11.719 1.00 94.88 775 ARG A CA 1
ATOM 5905 C C . ARG A 1 775 ? 26.269 -4.119 -13.154 1.00 94.88 775 ARG A C 1
ATOM 5907 O O . ARG A 1 775 ? 26.147 -2.933 -13.435 1.00 94.88 775 ARG A O 1
ATOM 5914 N N . GLU A 1 776 ? 26.192 -5.093 -14.042 1.00 94.88 776 GLU A N 1
ATOM 5915 C CA . GLU A 1 776 ? 26.062 -4.947 -15.477 1.00 94.88 776 GLU A CA 1
ATOM 5916 C C . GLU A 1 776 ? 24.639 -4.467 -15.836 1.00 94.88 776 GLU A C 1
ATOM 5918 O O . GLU A 1 776 ? 24.495 -3.522 -16.611 1.00 94.88 776 GLU A O 1
ATOM 5923 N N . ASP A 1 777 ? 23.606 -4.982 -15.152 1.00 95.44 777 ASP A N 1
ATOM 5924 C CA . ASP A 1 777 ? 22.228 -4.453 -15.183 1.00 95.44 777 ASP A CA 1
ATOM 5925 C C . ASP A 1 777 ? 22.156 -2.978 -14.747 1.00 95.44 777 ASP A C 1
ATOM 5927 O O . ASP A 1 777 ? 21.443 -2.166 -15.339 1.00 95.44 777 ASP A O 1
ATOM 5931 N N . ILE A 1 778 ? 22.898 -2.617 -13.694 1.00 96.00 778 ILE A N 1
ATOM 5932 C CA . ILE A 1 778 ? 22.945 -1.250 -13.155 1.00 96.00 778 ILE A CA 1
ATOM 5933 C C . ILE A 1 778 ? 23.711 -0.321 -14.109 1.00 96.00 778 ILE A C 1
ATOM 5935 O O . ILE A 1 778 ? 23.293 0.818 -14.322 1.00 96.00 778 ILE A O 1
ATOM 5939 N N . ALA A 1 779 ? 24.795 -0.805 -14.721 1.00 96.56 779 ALA A N 1
ATOM 5940 C CA . ALA A 1 779 ? 25.593 -0.062 -15.691 1.00 96.56 779 ALA A CA 1
ATOM 5941 C C . ALA A 1 779 ? 24.809 0.223 -16.982 1.00 96.56 779 ALA A C 1
ATOM 5943 O O . ALA A 1 779 ? 24.784 1.369 -17.435 1.00 96.56 779 ALA A O 1
ATOM 5944 N N . VAL A 1 780 ? 24.106 -0.772 -17.539 1.00 97.38 780 VAL A N 1
ATOM 5945 C CA . VAL A 1 780 ? 23.261 -0.553 -18.723 1.00 97.38 780 VAL A CA 1
ATOM 5946 C C . VAL A 1 780 ? 22.041 0.312 -18.394 1.00 97.38 780 VAL A C 1
ATOM 5948 O O . VAL A 1 780 ? 21.674 1.164 -19.199 1.00 97.38 780 VAL A O 1
ATOM 5951 N N . ALA A 1 781 ? 21.460 0.205 -17.191 1.00 97.44 781 ALA A N 1
ATOM 5952 C CA . ALA A 1 781 ? 20.410 1.124 -16.748 1.00 97.44 781 ALA A CA 1
ATOM 5953 C C . ALA A 1 781 ? 20.898 2.580 -16.638 1.00 97.44 781 ALA A C 1
ATOM 5955 O O . ALA A 1 781 ? 20.183 3.494 -17.054 1.00 97.44 781 ALA A O 1
ATOM 5956 N N . ALA A 1 782 ? 22.105 2.808 -16.109 1.00 97.25 782 ALA A N 1
ATOM 5957 C CA . ALA A 1 782 ? 22.714 4.136 -16.060 1.00 97.25 782 ALA A CA 1
ATOM 5958 C C . ALA A 1 782 ? 22.942 4.687 -17.478 1.00 97.25 782 ALA A C 1
ATOM 5960 O O . ALA A 1 782 ? 22.441 5.768 -17.793 1.00 97.25 782 ALA A O 1
ATOM 5961 N N . PHE A 1 783 ? 23.571 3.899 -18.361 1.00 97.94 783 PHE A N 1
ATOM 5962 C CA . PHE A 1 783 ? 23.755 4.264 -19.767 1.00 97.94 783 PHE A CA 1
ATOM 5963 C C . PHE A 1 783 ? 22.424 4.623 -20.443 1.00 97.94 783 PHE A C 1
ATOM 5965 O O . PHE A 1 783 ? 22.306 5.703 -21.020 1.00 97.94 783 PHE A O 1
ATOM 5972 N N . VAL A 1 784 ? 21.410 3.755 -20.345 1.00 98.38 784 VAL A N 1
ATOM 5973 C CA . VAL A 1 784 ? 20.094 3.965 -20.966 1.00 98.38 784 VAL A CA 1
ATOM 5974 C C . VAL A 1 784 ? 19.434 5.232 -20.432 1.00 98.38 784 VAL A C 1
ATOM 5976 O O . VAL A 1 784 ? 18.887 6.011 -21.216 1.00 98.38 784 VAL A O 1
ATOM 5979 N N . LYS A 1 785 ? 19.502 5.478 -19.120 1.00 96.69 785 LYS A N 1
ATOM 5980 C CA . LYS A 1 785 ? 18.919 6.674 -18.506 1.00 96.69 785 LYS A CA 1
ATOM 5981 C C . LYS A 1 785 ? 19.570 7.966 -19.014 1.00 96.69 785 LYS A C 1
ATOM 5983 O O . LYS A 1 785 ? 18.857 8.955 -19.188 1.00 96.69 785 LYS A O 1
ATOM 5988 N N . GLU A 1 786 ? 20.883 7.955 -19.230 1.00 96.81 786 GLU A N 1
ATOM 5989 C CA . GLU A 1 786 ? 21.681 9.128 -19.614 1.00 96.81 786 GLU A CA 1
ATOM 5990 C C . GLU A 1 786 ? 21.717 9.379 -21.132 1.00 96.81 786 GLU A C 1
ATOM 5992 O O . GLU A 1 786 ? 21.744 10.533 -21.552 1.00 96.81 786 GLU A O 1
ATOM 5997 N N . ASN A 1 787 ? 21.679 8.325 -21.957 1.00 97.75 787 ASN A N 1
ATOM 5998 C CA . ASN A 1 787 ? 21.973 8.396 -23.397 1.00 97.75 787 ASN A CA 1
ATOM 5999 C C . ASN A 1 787 ? 20.756 8.147 -24.310 1.00 97.75 787 ASN A C 1
ATOM 6001 O O . ASN A 1 787 ? 20.890 8.184 -25.534 1.00 97.75 787 ASN A O 1
ATOM 6005 N N . THR A 1 788 ? 19.563 7.904 -23.754 1.00 96.75 788 THR A N 1
ATOM 6006 C CA . THR A 1 788 ? 18.320 7.739 -24.538 1.00 96.75 788 THR A CA 1
ATOM 6007 C C . THR A 1 788 ? 17.237 8.729 -24.107 1.00 96.75 788 THR A C 1
ATOM 6009 O O . THR A 1 788 ? 17.225 9.122 -22.939 1.00 96.75 788 THR A O 1
ATOM 6012 N N . PRO A 1 789 ? 16.293 9.128 -24.981 1.00 94.75 789 PRO A N 1
ATOM 6013 C CA . PRO A 1 789 ? 15.178 9.993 -24.592 1.00 94.75 789 PRO A CA 1
ATOM 6014 C C . PRO A 1 789 ? 14.308 9.381 -23.485 1.00 94.75 789 PRO A C 1
ATOM 6016 O O . PRO A 1 789 ? 14.067 8.170 -23.469 1.00 94.75 789 PRO A O 1
ATOM 6019 N N . GLU A 1 790 ? 13.793 10.215 -22.579 1.00 91.38 790 GLU A N 1
ATOM 6020 C CA . GLU A 1 790 ? 12.817 9.793 -21.564 1.00 91.38 790 GLU A CA 1
ATOM 6021 C C . GLU A 1 790 ? 11.562 9.188 -22.222 1.00 91.38 790 GLU A C 1
ATOM 6023 O O . GLU A 1 790 ? 11.146 9.607 -23.302 1.00 91.38 790 GLU A O 1
ATOM 6028 N N . HIS A 1 791 ? 10.981 8.168 -21.582 1.00 92.19 791 HIS A N 1
ATOM 6029 C CA . HIS A 1 791 ? 9.808 7.404 -22.051 1.00 92.19 791 HIS A CA 1
ATOM 6030 C C . HIS A 1 791 ? 9.938 6.682 -23.409 1.00 92.19 791 HIS A C 1
ATOM 6032 O O . HIS A 1 791 ? 8.968 6.056 -23.843 1.00 92.19 791 HIS A O 1
ATOM 6038 N N . SER A 1 792 ? 11.111 6.712 -24.057 1.00 94.50 792 SER A N 1
ATOM 6039 C CA . SER A 1 792 ? 11.366 5.972 -25.302 1.00 94.50 792 SER A CA 1
ATOM 6040 C C . SER A 1 792 ? 11.073 4.470 -25.163 1.00 94.50 792 SER A C 1
ATOM 6042 O O . SER A 1 792 ? 11.192 3.895 -24.076 1.00 94.50 792 SER A O 1
ATOM 6044 N N . VAL A 1 793 ? 10.643 3.851 -26.269 1.00 96.06 793 VAL A N 1
ATOM 6045 C CA . VAL A 1 793 ? 10.208 2.448 -26.305 1.00 96.06 793 VAL A CA 1
ATOM 6046 C C . VAL A 1 793 ? 11.388 1.527 -26.603 1.00 96.06 793 VAL A C 1
ATOM 6048 O O . VAL A 1 793 ? 12.112 1.726 -27.580 1.00 96.06 793 VAL A O 1
ATOM 6051 N N . PHE A 1 794 ? 11.544 0.498 -25.781 1.00 97.88 794 PHE A N 1
ATOM 6052 C CA . PHE A 1 794 ? 12.534 -0.558 -25.911 1.00 97.88 794 PHE A CA 1
ATOM 6053 C C . PHE A 1 794 ? 11.862 -1.894 -26.224 1.00 97.88 794 PHE A C 1
ATOM 6055 O O . PHE A 1 794 ? 10.853 -2.259 -25.616 1.00 97.88 794 PHE A O 1
ATOM 6062 N N . LEU A 1 795 ? 12.469 -2.660 -27.125 1.00 97.62 795 LEU A N 1
ATOM 6063 C CA . LEU A 1 795 ? 12.240 -4.096 -27.198 1.00 97.62 795 LEU A CA 1
ATOM 6064 C C . LEU A 1 795 ? 13.187 -4.788 -26.210 1.00 97.62 795 LEU A C 1
ATOM 6066 O O . LEU A 1 795 ? 14.388 -4.513 -26.203 1.00 97.62 795 LEU A O 1
ATOM 6070 N N . THR A 1 796 ? 12.619 -5.636 -25.358 1.00 96.62 796 THR A N 1
ATOM 6071 C CA . THR A 1 796 ? 13.303 -6.417 -24.320 1.00 96.62 796 THR A CA 1
ATOM 6072 C C . THR A 1 796 ? 12.656 -7.798 -24.248 1.00 96.62 796 THR A C 1
ATOM 6074 O O . THR A 1 796 ? 11.539 -7.981 -24.737 1.00 96.62 796 THR A O 1
ATOM 6077 N N . GLY A 1 797 ? 13.285 -8.735 -23.545 1.00 91.94 797 GLY A N 1
ATOM 6078 C CA . GLY A 1 797 ? 12.615 -9.918 -23.019 1.00 91.94 797 GLY A CA 1
ATOM 6079 C C . GLY A 1 797 ? 11.576 -9.567 -21.954 1.00 91.94 797 GLY A C 1
ATOM 6080 O O . GLY A 1 797 ? 11.424 -8.411 -21.536 1.00 91.94 797 GLY A O 1
ATOM 6081 N N . THR A 1 798 ? 10.834 -10.587 -21.526 1.00 90.94 798 THR A N 1
ATOM 6082 C CA . THR A 1 798 ? 9.572 -10.421 -20.787 1.00 90.94 798 THR A CA 1
ATOM 6083 C C . THR A 1 798 ? 9.706 -10.608 -19.272 1.00 90.94 798 THR A C 1
ATOM 6085 O O . THR A 1 798 ? 8.709 -10.581 -18.554 1.00 90.94 798 THR A O 1
ATOM 6088 N N . GLN A 1 799 ? 10.934 -10.756 -18.767 1.00 89.75 799 GLN A N 1
ATOM 6089 C CA . GLN A 1 799 ? 11.259 -10.918 -17.349 1.00 89.75 799 GLN A CA 1
ATOM 6090 C C . GLN A 1 799 ? 10.724 -9.773 -16.471 1.00 89.75 799 GLN A C 1
ATOM 6092 O O . GLN A 1 799 ? 10.754 -8.602 -16.853 1.00 89.75 799 GLN A O 1
ATOM 6097 N N . HIS A 1 800 ? 10.282 -10.096 -15.251 1.00 86.94 800 HIS A N 1
ATOM 6098 C CA . HIS A 1 800 ? 9.825 -9.093 -14.283 1.00 86.94 800 HIS A CA 1
ATOM 6099 C C . HIS A 1 800 ? 10.980 -8.216 -13.758 1.00 86.94 800 HIS A C 1
ATOM 6101 O O . HIS A 1 800 ? 10.798 -7.009 -13.599 1.00 86.94 800 HIS A O 1
ATOM 6107 N N . LEU A 1 801 ? 12.180 -8.772 -13.543 1.00 91.12 801 LEU A N 1
ATOM 6108 C CA . LEU A 1 801 ? 13.401 -8.014 -13.223 1.00 91.12 801 LEU A CA 1
ATOM 6109 C C . LEU A 1 801 ? 14.027 -7.426 -14.498 1.00 91.12 801 LEU A C 1
ATOM 6111 O O . LEU A 1 801 ? 15.006 -7.935 -15.034 1.00 91.12 801 LEU A O 1
ATOM 6115 N N . ASN A 1 802 ? 13.433 -6.346 -15.003 1.00 94.44 802 ASN A N 1
ATOM 6116 C CA . ASN A 1 802 ? 13.874 -5.658 -16.216 1.00 94.44 802 ASN A CA 1
ATOM 6117 C C . ASN A 1 802 ? 14.536 -4.306 -15.858 1.00 94.44 802 ASN A C 1
ATOM 6119 O O . ASN A 1 802 ? 13.828 -3.414 -15.375 1.00 94.44 802 ASN A O 1
ATOM 6123 N N . PRO A 1 803 ? 15.855 -4.107 -16.063 1.00 96.38 803 PRO A N 1
ATOM 6124 C CA . PRO A 1 803 ? 16.548 -2.881 -15.644 1.00 96.38 803 PRO A CA 1
ATOM 6125 C C . PRO A 1 803 ? 16.172 -1.649 -16.486 1.00 96.38 803 PRO A C 1
ATOM 6127 O O . PRO A 1 803 ? 16.115 -0.537 -15.954 1.00 96.38 803 PRO A O 1
ATOM 6130 N N . VAL A 1 804 ? 15.848 -1.840 -17.769 1.00 97.69 804 VAL A N 1
ATOM 6131 C CA . VAL A 1 804 ? 15.425 -0.778 -18.701 1.00 97.69 804 VAL A CA 1
ATOM 6132 C C . VAL A 1 804 ? 14.114 -0.131 -18.238 1.00 97.69 804 VAL A C 1
ATOM 6134 O O . VAL A 1 804 ? 14.019 1.097 -18.160 1.00 97.69 804 VAL A O 1
ATOM 6137 N N . ALA A 1 805 ? 13.129 -0.945 -17.850 1.00 96.25 805 ALA A N 1
ATOM 6138 C CA . ALA A 1 805 ? 11.889 -0.454 -17.257 1.00 96.25 805 ALA A CA 1
ATOM 6139 C C . ALA A 1 805 ? 12.096 0.041 -15.813 1.00 96.25 805 ALA A C 1
ATOM 6141 O O . ALA A 1 805 ? 11.712 1.159 -15.477 1.00 96.25 805 ALA A O 1
ATOM 6142 N N . SER A 1 806 ? 12.725 -0.771 -14.958 1.00 95.56 806 SER A N 1
ATOM 6143 C CA . SER A 1 806 ? 12.699 -0.577 -13.498 1.00 95.56 806 SER A CA 1
ATOM 6144 C C . SER A 1 806 ? 13.660 0.494 -12.988 1.00 95.56 806 SER A C 1
ATOM 6146 O O . SER A 1 806 ? 13.328 1.232 -12.062 1.00 95.56 806 SER A O 1
ATOM 6148 N N . LEU A 1 807 ? 14.868 0.568 -13.551 1.00 96.94 807 LEU A N 1
ATOM 6149 C CA . LEU A 1 807 ? 15.941 1.443 -13.066 1.00 96.94 807 LEU A CA 1
ATOM 6150 C C . LEU A 1 807 ? 16.122 2.681 -13.957 1.00 96.94 807 LEU A C 1
ATOM 6152 O O . LEU A 1 807 ? 16.442 3.757 -13.445 1.00 96.94 807 LEU A O 1
ATOM 6156 N N . ALA A 1 808 ? 15.883 2.547 -15.267 1.00 97.19 808 ALA A N 1
ATOM 6157 C CA . ALA A 1 808 ? 15.984 3.643 -16.233 1.00 97.19 808 ALA A CA 1
ATOM 6158 C C . ALA A 1 808 ? 14.636 4.297 -16.610 1.00 97.19 808 ALA A C 1
ATOM 6160 O O . ALA A 1 808 ? 14.637 5.341 -17.266 1.00 97.19 808 ALA A O 1
ATOM 6161 N N . GLY A 1 809 ? 13.490 3.742 -16.195 1.00 95.75 809 GLY A N 1
ATOM 6162 C CA . GLY A 1 809 ? 12.167 4.347 -16.405 1.00 95.75 809 GLY A CA 1
ATOM 6163 C C . GLY A 1 809 ? 11.741 4.465 -17.871 1.00 95.75 809 GLY A C 1
ATOM 6164 O O . GLY A 1 809 ? 11.012 5.397 -18.221 1.00 95.75 809 GLY A O 1
ATOM 6165 N N . ARG A 1 810 ? 12.234 3.578 -18.744 1.00 96.81 810 ARG A N 1
ATOM 6166 C CA . ARG A 1 810 ? 11.850 3.519 -20.163 1.00 96.81 810 ARG A CA 1
ATOM 6167 C C . ARG A 1 810 ? 10.646 2.596 -20.369 1.00 96.81 810 ARG A C 1
ATOM 6169 O O . ARG A 1 810 ? 10.301 1.807 -19.493 1.00 96.81 810 ARG A O 1
ATOM 6176 N N . THR A 1 811 ? 9.981 2.729 -21.512 1.00 95.88 811 THR A N 1
ATOM 6177 C CA . THR A 1 811 ? 8.788 1.935 -21.846 1.00 95.88 811 THR A CA 1
ATOM 6178 C C . THR A 1 811 ? 9.223 0.657 -22.556 1.00 95.88 811 THR A C 1
ATOM 6180 O O . THR A 1 811 ? 10.039 0.744 -23.466 1.00 95.88 811 THR A O 1
ATOM 6183 N N . ILE A 1 812 ? 8.685 -0.513 -22.209 1.00 96.19 812 ILE A N 1
ATOM 6184 C CA . ILE A 1 812 ? 8.964 -1.776 -22.919 1.00 96.19 812 ILE A CA 1
ATOM 6185 C C . ILE A 1 812 ? 7.748 -2.276 -23.714 1.00 96.19 812 ILE A C 1
ATOM 6187 O O . ILE A 1 812 ? 6.603 -1.936 -23.406 1.00 96.19 812 ILE A O 1
ATOM 6191 N N . VAL A 1 813 ? 7.982 -3.082 -24.756 1.00 95.06 813 VAL A N 1
ATOM 6192 C CA . VAL A 1 813 ? 6.907 -3.633 -25.609 1.00 95.06 813 VAL A CA 1
ATOM 6193 C C . VAL A 1 813 ? 5.944 -4.535 -24.817 1.00 95.06 813 VAL A C 1
ATOM 6195 O O . VAL A 1 813 ? 4.722 -4.384 -24.940 1.00 95.06 813 VAL A O 1
ATOM 6198 N N . CYS A 1 814 ? 6.483 -5.434 -23.984 1.00 93.75 814 CYS A N 1
ATOM 6199 C CA . CYS A 1 814 ? 5.733 -6.283 -23.056 1.00 93.75 814 CYS A CA 1
ATOM 6200 C C . CYS A 1 814 ? 6.634 -6.804 -21.919 1.00 93.75 814 CYS A C 1
ATOM 6202 O O . CYS A 1 814 ? 7.687 -7.374 -22.185 1.00 93.75 814 CYS A O 1
ATOM 6204 N N . GLY A 1 815 ? 6.205 -6.644 -20.665 1.00 91.00 815 GLY A N 1
ATOM 6205 C CA . GLY A 1 815 ? 6.807 -7.277 -19.485 1.00 91.00 815 GLY A CA 1
ATOM 6206 C C . GLY A 1 815 ? 6.127 -8.591 -19.072 1.00 91.00 815 GLY A C 1
ATOM 6207 O O . GLY A 1 815 ? 5.426 -9.219 -19.869 1.00 91.00 815 GLY A O 1
ATOM 6208 N N . SER A 1 816 ? 6.316 -8.979 -17.805 1.00 87.12 816 SER A N 1
ATOM 6209 C CA . SER A 1 816 ? 5.782 -10.226 -17.232 1.00 87.12 816 SER A CA 1
ATOM 6210 C C . SER A 1 816 ? 4.288 -10.145 -16.885 1.00 87.12 816 SER A C 1
ATOM 6212 O O . SER A 1 816 ? 3.742 -9.099 -16.506 1.00 87.12 816 SER A O 1
ATOM 6214 N N . ASP A 1 817 ? 3.634 -11.304 -16.956 1.00 82.12 817 ASP A N 1
ATOM 6215 C CA . ASP A 1 817 ? 2.205 -11.504 -16.689 1.00 82.12 817 ASP A CA 1
ATOM 6216 C C . ASP A 1 817 ? 1.862 -11.226 -15.219 1.00 82.12 817 ASP A C 1
ATOM 6218 O O . ASP A 1 817 ? 0.744 -10.805 -14.916 1.00 82.12 817 ASP A O 1
ATOM 6222 N N . LEU A 1 818 ? 2.861 -11.376 -14.336 1.00 77.19 818 LEU A N 1
ATOM 6223 C CA . LEU A 1 818 ? 2.836 -11.090 -12.898 1.00 77.19 818 LEU A CA 1
ATOM 6224 C C . LEU A 1 818 ? 2.188 -9.738 -12.552 1.00 77.19 818 LEU A C 1
ATOM 6226 O O . LEU A 1 818 ? 1.549 -9.612 -11.509 1.00 77.19 818 LEU A O 1
ATOM 6230 N N . TYR A 1 819 ? 2.303 -8.752 -13.446 1.00 77.56 819 TYR A N 1
ATOM 6231 C CA . TYR A 1 819 ? 1.652 -7.446 -13.310 1.00 77.56 819 TYR A CA 1
ATOM 6232 C C . TYR A 1 819 ? 0.574 -7.213 -14.373 1.00 77.56 819 TYR A C 1
ATOM 6234 O O . TYR A 1 819 ? -0.495 -6.687 -14.074 1.00 77.56 819 TYR A O 1
ATOM 6242 N N . LEU A 1 820 ? 0.840 -7.578 -15.629 1.00 81.88 820 LEU A N 1
ATOM 6243 C CA . LEU A 1 820 ? 0.003 -7.166 -16.760 1.00 81.88 820 LEU A CA 1
ATOM 6244 C C . LEU A 1 820 ? -1.338 -7.916 -16.812 1.00 81.88 820 LEU A C 1
ATOM 6246 O O . LEU A 1 820 ? -2.382 -7.286 -17.000 1.00 81.88 820 LEU A O 1
ATOM 6250 N N . TYR A 1 821 ? -1.332 -9.226 -16.550 1.00 78.38 821 TYR A N 1
ATOM 6251 C CA . TYR A 1 821 ? -2.539 -10.059 -16.584 1.00 78.38 821 TYR A CA 1
ATOM 6252 C C . TYR A 1 821 ? -3.522 -9.689 -15.464 1.00 78.38 821 TYR A C 1
ATOM 6254 O O . TYR A 1 821 ? -4.698 -9.418 -15.714 1.00 78.38 821 TYR A O 1
ATOM 6262 N N . TYR A 1 822 ? -3.029 -9.553 -14.228 1.00 73.50 822 TYR A N 1
ATOM 6263 C CA . TYR A 1 822 ? -3.842 -9.162 -13.066 1.00 73.50 822 TYR A CA 1
ATOM 6264 C C . TYR A 1 822 ? -4.348 -7.707 -13.108 1.00 73.50 822 TYR A C 1
ATOM 6266 O O . TYR A 1 822 ? -5.062 -7.268 -12.198 1.00 73.50 822 TYR A O 1
ATOM 6274 N N . HIS A 1 823 ? -4.009 -6.961 -14.163 1.00 74.12 823 HIS A N 1
ATOM 6275 C CA . HIS A 1 823 ? -4.467 -5.600 -14.442 1.00 74.12 823 HIS A CA 1
ATOM 6276 C C . HIS A 1 823 ? -5.251 -5.469 -15.763 1.00 74.12 823 HIS A C 1
ATOM 6278 O O . HIS A 1 823 ? -5.542 -4.351 -16.186 1.00 74.12 823 HIS A O 1
ATOM 6284 N N . GLY A 1 824 ? -5.657 -6.592 -16.371 1.00 73.06 824 GLY A N 1
ATOM 6285 C CA . GLY A 1 824 ? -6.610 -6.627 -17.489 1.00 73.06 824 GLY A CA 1
ATOM 6286 C C . GLY A 1 824 ? -5.996 -6.608 -18.893 1.00 73.06 824 GLY A C 1
ATOM 6287 O O . GLY A 1 824 ? -6.737 -6.452 -19.866 1.00 73.06 824 GLY A O 1
ATOM 6288 N N . PHE A 1 825 ? -4.678 -6.788 -19.022 1.00 79.31 825 PHE A N 1
ATOM 6289 C CA . PHE A 1 825 ? -3.981 -6.853 -20.312 1.00 79.31 825 PHE A CA 1
ATOM 6290 C C . PHE A 1 825 ? -3.628 -8.293 -20.695 1.00 79.31 825 PHE A C 1
ATOM 6292 O O . PHE A 1 825 ? -3.163 -9.070 -19.862 1.00 79.31 825 PHE A O 1
ATOM 6299 N N . THR A 1 826 ? -3.782 -8.640 -21.973 1.00 81.56 826 THR A N 1
ATOM 6300 C CA . THR A 1 826 ? -3.241 -9.893 -22.523 1.00 81.56 826 THR A CA 1
ATOM 6301 C C . THR A 1 826 ? -1.813 -9.686 -22.998 1.00 81.56 826 THR A C 1
ATOM 6303 O O . THR A 1 826 ? -1.522 -8.739 -23.726 1.00 81.56 826 THR A O 1
ATOM 6306 N N . THR A 1 827 ? -0.927 -10.603 -22.639 1.00 85.38 827 THR A N 1
ATOM 6307 C CA . THR A 1 827 ? 0.496 -10.557 -22.994 1.00 85.38 827 THR A CA 1
ATOM 6308 C C . THR A 1 827 ? 0.859 -11.548 -24.098 1.00 85.38 827 THR A C 1
ATOM 6310 O O . THR A 1 827 ? 1.721 -11.237 -24.913 1.00 85.38 827 THR A O 1
ATOM 6313 N N . THR A 1 828 ? 0.184 -12.702 -24.173 1.00 87.19 828 THR A N 1
ATOM 6314 C CA . THR A 1 828 ? 0.561 -13.881 -24.978 1.00 87.19 828 THR A CA 1
ATOM 6315 C C . THR A 1 828 ? 0.969 -13.562 -26.416 1.00 87.19 828 THR A C 1
ATOM 6317 O O . THR A 1 828 ? 2.080 -13.902 -26.811 1.00 87.19 828 THR A O 1
ATOM 6320 N N . GLY A 1 829 ? 0.128 -12.851 -27.177 1.00 89.31 829 GLY A N 1
ATOM 6321 C CA . GLY A 1 829 ? 0.447 -12.482 -28.563 1.00 89.31 829 GLY A CA 1
ATOM 6322 C C . GLY A 1 829 ? 1.686 -11.588 -28.665 1.00 89.31 829 GLY A C 1
ATOM 6323 O O . GLY A 1 829 ? 2.582 -11.861 -29.456 1.00 89.31 829 GLY A O 1
ATOM 6324 N N . ARG A 1 830 ? 1.817 -10.583 -27.786 1.00 91.06 830 ARG A N 1
ATOM 6325 C CA . ARG A 1 830 ? 3.020 -9.737 -27.741 1.00 91.06 830 ARG A CA 1
ATOM 6326 C C . ARG A 1 830 ? 4.261 -10.509 -27.294 1.00 91.06 830 ARG A C 1
ATOM 6328 O O . ARG A 1 830 ? 5.329 -10.243 -27.825 1.00 91.06 830 ARG A O 1
ATOM 6335 N N . LYS A 1 831 ? 4.148 -11.473 -26.374 1.00 92.25 831 LYS A N 1
ATOM 6336 C CA . LYS A 1 831 ? 5.263 -12.359 -25.990 1.00 92.25 831 LYS A CA 1
ATOM 6337 C C . LYS A 1 831 ? 5.741 -13.207 -27.178 1.00 92.25 831 LYS A C 1
ATOM 6339 O O . LYS A 1 831 ? 6.943 -13.296 -27.402 1.00 92.25 831 LYS A O 1
ATOM 6344 N N . GLN A 1 832 ? 4.812 -13.766 -27.956 1.00 94.25 832 GLN A N 1
ATOM 6345 C CA . GLN A 1 832 ? 5.111 -14.525 -29.178 1.00 94.25 832 GLN A CA 1
ATOM 6346 C C . GLN A 1 832 ? 5.767 -13.647 -30.253 1.00 94.25 832 GLN A C 1
ATOM 6348 O O . GLN A 1 832 ? 6.755 -14.053 -30.855 1.00 94.25 832 GLN A O 1
ATOM 6353 N N . GLU A 1 833 ? 5.275 -12.423 -30.457 1.00 94.88 833 GLU A N 1
ATOM 6354 C CA . GLU A 1 833 ? 5.887 -11.455 -31.375 1.00 94.88 833 GLU A CA 1
ATOM 6355 C C . GLU A 1 833 ? 7.301 -11.027 -30.940 1.00 94.88 833 GLU A C 1
ATOM 6357 O O . GLU A 1 833 ? 8.204 -10.946 -31.771 1.00 94.88 833 GLU A O 1
ATOM 6362 N N . VAL A 1 834 ? 7.512 -10.787 -29.639 1.00 96.00 834 VAL A N 1
ATOM 6363 C CA . VAL A 1 834 ? 8.834 -10.488 -29.059 1.00 96.00 834 VAL A CA 1
ATOM 6364 C C . VAL A 1 834 ? 9.799 -11.653 -29.302 1.00 96.00 834 VAL A C 1
ATOM 6366 O O . VAL A 1 834 ? 10.900 -11.422 -29.796 1.00 96.00 834 VAL A O 1
ATOM 6369 N N . GLN A 1 835 ? 9.383 -12.894 -29.019 1.00 96.38 835 GLN A N 1
ATOM 6370 C CA . GLN A 1 835 ? 10.184 -14.089 -29.302 1.00 96.38 835 GLN A CA 1
ATOM 6371 C C . GLN A 1 835 ? 10.535 -14.188 -30.790 1.00 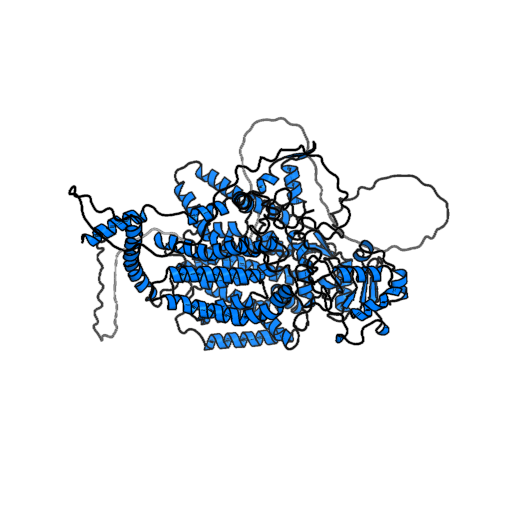96.38 835 GLN A C 1
ATOM 6373 O O . GLN A 1 835 ? 11.708 -14.322 -31.127 1.00 96.38 835 GLN A O 1
ATOM 6378 N N . ALA A 1 836 ? 9.538 -14.082 -31.673 1.00 96.94 836 ALA A N 1
ATOM 6379 C CA . ALA A 1 836 ? 9.734 -14.194 -33.114 1.00 96.94 836 ALA A CA 1
ATOM 6380 C C . ALA A 1 836 ? 10.769 -13.181 -33.630 1.00 96.94 836 ALA A C 1
ATOM 6382 O O . ALA A 1 836 ? 11.642 -13.546 -34.411 1.00 96.94 836 ALA A O 1
ATOM 6383 N N . PHE A 1 837 ? 10.756 -11.940 -33.129 1.00 97.62 837 PHE A N 1
ATOM 6384 C CA . PHE A 1 837 ? 11.786 -10.958 -33.475 1.00 97.62 837 PHE A CA 1
ATOM 6385 C C . PHE A 1 837 ? 13.192 -11.352 -33.007 1.00 97.62 837 PHE A C 1
ATOM 6387 O O . PHE A 1 837 ? 14.146 -11.149 -33.751 1.00 97.62 837 PHE A O 1
ATOM 6394 N N . TYR A 1 838 ? 13.358 -11.900 -31.800 1.00 97.88 838 TYR A N 1
ATOM 6395 C CA . TYR A 1 838 ? 14.685 -12.337 -31.351 1.00 97.88 838 TYR A CA 1
ATOM 6396 C C . TYR A 1 838 ? 15.186 -13.575 -32.116 1.00 97.88 838 TYR A C 1
ATOM 6398 O O . TYR A 1 838 ? 16.389 -13.685 -32.338 1.00 97.88 838 TYR A O 1
ATOM 6406 N N . GLU A 1 839 ? 14.296 -14.479 -32.541 1.00 97.56 839 GLU A N 1
ATOM 6407 C CA . GLU A 1 839 ? 14.657 -15.712 -33.265 1.00 97.56 839 GLU A CA 1
ATOM 6408 C C . GLU A 1 839 ? 14.792 -15.531 -34.793 1.00 97.56 839 GLU A C 1
ATOM 6410 O O . GLU A 1 839 ? 15.529 -16.284 -35.425 1.00 97.56 839 GLU A O 1
ATOM 6415 N N . ALA A 1 840 ? 14.121 -14.539 -35.393 1.00 97.00 840 ALA A N 1
ATOM 6416 C CA . ALA A 1 840 ? 14.173 -14.229 -36.830 1.00 97.00 840 ALA A CA 1
ATOM 6417 C C . ALA A 1 840 ? 14.070 -12.703 -37.107 1.00 97.00 840 ALA A C 1
ATOM 6419 O O . ALA A 1 840 ? 13.104 -12.224 -37.711 1.00 97.00 840 ALA A O 1
ATOM 6420 N N . PRO A 1 841 ? 15.060 -11.893 -36.684 1.00 96.19 841 PRO A N 1
ATOM 6421 C CA . PRO A 1 841 ? 14.965 -10.426 -36.674 1.00 96.19 841 PRO A CA 1
ATOM 6422 C C . PRO A 1 841 ? 14.802 -9.782 -38.058 1.00 96.19 841 PRO A C 1
ATOM 6424 O O . PRO A 1 841 ? 14.205 -8.710 -38.157 1.00 96.19 841 PRO A O 1
ATOM 6427 N N . ALA A 1 842 ? 15.301 -10.414 -39.126 1.00 95.06 842 ALA A N 1
ATOM 6428 C CA . ALA A 1 842 ? 15.154 -9.915 -40.496 1.00 95.06 842 ALA A CA 1
ATOM 6429 C C . ALA A 1 842 ? 13.701 -9.968 -40.999 1.00 95.06 842 ALA A C 1
ATOM 6431 O O . ALA A 1 842 ? 13.244 -9.029 -41.654 1.00 95.06 842 ALA A O 1
ATOM 6432 N N . ASP A 1 843 ? 12.968 -11.029 -40.652 1.00 96.06 843 ASP A N 1
ATOM 6433 C CA . ASP A 1 843 ? 11.594 -11.267 -41.112 1.00 96.06 843 ASP A CA 1
ATOM 6434 C C . ASP A 1 843 ? 10.551 -10.470 -40.304 1.00 96.06 843 ASP A C 1
ATOM 6436 O O . ASP A 1 843 ? 9.417 -10.292 -40.750 1.00 96.06 843 ASP A O 1
ATOM 6440 N N . HIS A 1 844 ? 10.945 -9.939 -39.139 1.00 95.25 844 HIS A N 1
ATOM 6441 C CA . HIS A 1 844 ? 10.060 -9.279 -38.167 1.00 95.25 844 HIS A CA 1
ATOM 6442 C C . HIS A 1 844 ? 10.379 -7.792 -37.910 1.00 95.25 844 HIS A C 1
ATOM 6444 O O . HIS A 1 844 ? 9.930 -7.203 -36.923 1.00 95.25 844 HIS A O 1
ATOM 6450 N N . LEU A 1 845 ? 11.113 -7.132 -38.817 1.00 93.06 845 LEU A N 1
ATOM 6451 C CA . LEU A 1 845 ? 11.404 -5.688 -38.742 1.00 93.06 845 LEU A CA 1
ATOM 6452 C C . LEU A 1 845 ? 10.150 -4.784 -38.737 1.00 93.06 845 LEU A C 1
ATOM 6454 O O . LEU A 1 845 ? 10.239 -3.601 -38.398 1.00 93.06 845 LEU A O 1
ATOM 6458 N N . ASP A 1 846 ? 8.976 -5.308 -39.097 1.00 90.69 846 ASP A N 1
ATOM 6459 C CA . ASP A 1 846 ? 7.692 -4.607 -39.005 1.00 90.69 846 ASP A CA 1
ATOM 6460 C C . ASP A 1 846 ? 7.277 -4.317 -37.549 1.00 90.69 846 ASP A C 1
ATOM 6462 O O . ASP A 1 846 ? 6.669 -3.277 -37.282 1.00 90.69 846 ASP A O 1
ATOM 6466 N N . LEU A 1 847 ? 7.655 -5.186 -36.602 1.00 92.44 847 LEU A N 1
ATOM 6467 C CA . LEU A 1 847 ? 7.364 -5.051 -35.171 1.00 92.44 847 LEU A CA 1
ATOM 6468 C C . LEU A 1 847 ? 7.907 -3.730 -34.618 1.00 92.44 847 LEU A C 1
ATOM 6470 O O . LEU A 1 847 ? 7.214 -3.019 -33.882 1.00 92.44 847 LEU A O 1
ATOM 6474 N N . LEU A 1 848 ? 9.124 -3.364 -35.034 1.00 93.50 848 LEU A N 1
ATOM 6475 C CA . LEU A 1 848 ? 9.788 -2.123 -34.632 1.00 93.50 848 LEU A CA 1
ATOM 6476 C C . LEU A 1 848 ? 8.965 -0.888 -35.031 1.00 93.50 848 LEU A C 1
ATOM 6478 O O . LEU A 1 848 ? 8.884 0.079 -34.271 1.00 93.50 848 LEU A O 1
ATOM 6482 N N . LYS A 1 849 ? 8.265 -0.955 -36.172 1.00 89.12 849 LYS A N 1
ATOM 6483 C CA . LYS A 1 849 ? 7.315 0.075 -36.608 1.00 89.12 849 LYS A CA 1
ATOM 6484 C C . LYS A 1 849 ? 6.016 0.005 -35.812 1.00 89.12 849 LYS A C 1
ATOM 6486 O O . LYS A 1 849 ? 5.621 1.016 -35.242 1.00 89.12 849 LYS A O 1
ATOM 6491 N N . ARG A 1 850 ? 5.374 -1.166 -35.718 1.00 88.06 850 ARG A N 1
ATOM 6492 C CA . ARG A 1 850 ? 4.053 -1.332 -35.068 1.00 88.06 850 ARG A CA 1
ATOM 6493 C C . ARG A 1 850 ? 4.023 -0.904 -33.597 1.00 88.06 850 ARG A C 1
ATOM 6495 O O . ARG A 1 850 ? 2.994 -0.409 -33.134 1.00 88.06 850 ARG A O 1
ATOM 6502 N N . TYR A 1 851 ? 5.147 -1.028 -32.890 1.00 90.88 851 TYR A N 1
ATOM 6503 C CA . TYR A 1 851 ? 5.282 -0.597 -31.494 1.00 90.88 851 TYR A CA 1
ATOM 6504 C C . TYR A 1 851 ? 6.136 0.669 -31.286 1.00 90.88 851 TYR A C 1
ATOM 6506 O O . TYR A 1 851 ? 6.327 1.083 -30.144 1.00 90.88 851 TYR A O 1
ATOM 6514 N N . GLY A 1 852 ? 6.624 1.312 -32.355 1.00 90.94 852 GLY A N 1
ATOM 6515 C CA . GLY A 1 852 ? 7.430 2.538 -32.261 1.00 90.94 852 GLY A CA 1
ATOM 6516 C C . GLY A 1 852 ? 8.762 2.350 -31.521 1.00 90.94 852 GLY A C 1
ATOM 6517 O O . GLY A 1 852 ? 9.196 3.243 -30.793 1.00 90.94 852 GLY A O 1
ATOM 6518 N N . VAL A 1 853 ? 9.388 1.180 -31.667 1.00 95.44 853 VAL A N 1
ATOM 6519 C CA . VAL A 1 853 ? 10.593 0.781 -30.929 1.00 95.44 853 VAL A CA 1
ATOM 6520 C C . VAL A 1 853 ? 11.767 1.687 -31.298 1.00 95.44 853 VAL A C 1
ATOM 6522 O O . VAL A 1 853 ? 12.193 1.754 -32.449 1.00 95.44 853 VAL A O 1
ATOM 6525 N N . ALA A 1 854 ? 12.323 2.375 -30.303 1.00 96.19 854 ALA A N 1
ATOM 6526 C CA . ALA A 1 854 ? 13.481 3.241 -30.470 1.00 96.19 854 ALA A CA 1
ATOM 6527 C C . ALA A 1 854 ? 14.809 2.482 -30.313 1.00 96.19 854 ALA A C 1
ATOM 6529 O O . ALA A 1 854 ? 15.781 2.817 -30.998 1.00 96.19 854 ALA A O 1
ATOM 6530 N N . TYR A 1 855 ? 14.839 1.462 -29.449 1.00 98.19 855 TYR A N 1
ATOM 6531 C CA . TYR A 1 855 ? 16.026 0.668 -29.119 1.00 98.19 855 TYR A CA 1
ATOM 6532 C C . TYR A 1 855 ? 15.675 -0.813 -28.930 1.00 98.19 855 TYR A C 1
ATOM 6534 O O . TYR A 1 855 ? 14.591 -1.140 -28.450 1.00 98.19 855 TYR A O 1
ATOM 6542 N N . VAL A 1 856 ? 16.610 -1.707 -29.249 1.00 98.19 856 VAL A N 1
ATOM 6543 C CA . VAL A 1 856 ? 16.535 -3.132 -28.887 1.00 98.19 856 VAL A CA 1
ATOM 6544 C C . VAL A 1 856 ? 17.585 -3.400 -27.816 1.00 98.19 856 VAL A C 1
ATOM 6546 O O . VAL A 1 856 ? 18.727 -2.965 -27.945 1.00 98.19 856 VAL A O 1
ATOM 6549 N N . TYR A 1 857 ? 17.201 -4.094 -26.753 1.00 97.88 857 TYR A N 1
ATOM 6550 C CA . TYR A 1 857 ? 18.088 -4.530 -25.678 1.00 97.88 857 TYR A CA 1
ATOM 6551 C C . TYR A 1 857 ? 18.318 -6.037 -25.773 1.00 97.88 857 TYR A C 1
ATOM 6553 O O . TYR A 1 857 ? 17.418 -6.789 -26.148 1.00 97.88 857 TYR A O 1
ATOM 6561 N N . LEU A 1 858 ? 19.524 -6.468 -25.427 1.00 96.38 858 LEU A N 1
ATOM 6562 C CA . LEU A 1 858 ? 19.904 -7.865 -25.326 1.00 96.38 858 LEU A CA 1
ATOM 6563 C C . LEU A 1 858 ? 20.697 -8.062 -24.033 1.00 96.38 858 LEU A C 1
ATOM 6565 O O . LEU A 1 858 ? 21.629 -7.308 -23.759 1.00 96.38 858 LEU A O 1
ATOM 6569 N N . SER A 1 859 ? 20.317 -9.060 -23.244 1.00 95.31 859 SER A N 1
ATOM 6570 C CA . SER A 1 859 ? 20.924 -9.438 -21.967 1.00 95.31 859 SER A CA 1
ATOM 6571 C C . SER A 1 859 ? 20.923 -10.967 -21.816 1.00 95.31 859 SER A C 1
ATOM 6573 O O . SER A 1 859 ? 20.308 -11.667 -22.630 1.00 95.31 859 SER A O 1
ATOM 6575 N N . PRO A 1 860 ? 21.521 -11.526 -20.745 1.00 94.00 860 PRO A N 1
ATOM 6576 C CA . PRO A 1 860 ? 21.392 -12.948 -20.425 1.00 94.00 860 PRO A CA 1
ATOM 6577 C C . PRO A 1 860 ? 19.938 -13.443 -20.307 1.00 94.00 860 PRO A C 1
ATOM 6579 O O . PRO A 1 860 ? 19.694 -14.637 -20.449 1.00 94.00 860 PRO A O 1
ATOM 6582 N N . SER A 1 861 ? 18.969 -12.551 -20.068 1.00 91.56 861 SER A N 1
ATOM 6583 C CA . SER A 1 861 ? 17.549 -12.907 -19.960 1.00 91.56 861 SER A CA 1
ATOM 6584 C C . SER A 1 861 ? 16.941 -13.306 -21.304 1.00 91.56 861 SER A C 1
ATOM 6586 O O . SER A 1 861 ? 16.195 -14.280 -21.370 1.00 91.56 861 SER A O 1
ATOM 6588 N N . GLU A 1 862 ? 17.244 -12.573 -22.376 1.00 94.00 862 GLU A N 1
ATOM 6589 C CA . GLU A 1 862 ? 16.747 -12.849 -23.727 1.00 94.00 862 GLU A CA 1
ATOM 6590 C C . GLU A 1 862 ? 17.447 -14.078 -24.320 1.00 94.00 862 GLU A C 1
ATOM 6592 O O . GLU A 1 862 ? 16.780 -14.934 -24.892 1.00 94.00 862 GLU A O 1
ATOM 6597 N N . TRP A 1 863 ? 18.758 -14.226 -24.081 1.00 91.62 863 TRP A N 1
ATOM 6598 C CA . TRP A 1 863 ? 19.524 -15.439 -24.408 1.00 91.62 863 TRP A CA 1
ATOM 6599 C C . TRP A 1 863 ? 19.022 -16.705 -23.694 1.00 91.62 863 TRP A C 1
ATOM 6601 O O . TRP A 1 863 ? 19.244 -17.811 -24.181 1.00 91.62 863 TRP A O 1
ATOM 6611 N N . TYR A 1 864 ? 18.378 -16.559 -22.532 1.00 90.69 864 TYR A N 1
ATOM 6612 C CA . TYR A 1 864 ? 17.766 -17.667 -21.794 1.00 90.69 864 TYR A CA 1
ATOM 6613 C C . TYR A 1 864 ? 16.326 -17.962 -22.252 1.00 90.69 864 TYR A C 1
ATOM 6615 O O . TYR A 1 864 ? 15.910 -19.117 -22.246 1.00 90.69 864 TYR A O 1
ATOM 6623 N N . GLN A 1 865 ? 15.563 -16.933 -22.643 1.00 89.06 865 GLN A N 1
ATOM 6624 C CA . GLN A 1 865 ? 14.170 -17.069 -23.091 1.00 89.06 865 GLN A CA 1
ATOM 6625 C C . GLN A 1 865 ? 14.033 -17.524 -24.554 1.00 89.06 865 GLN A C 1
ATOM 6627 O O . GLN A 1 865 ? 13.068 -18.218 -24.868 1.00 89.06 865 GLN A O 1
ATOM 6632 N N . TYR A 1 866 ? 14.947 -17.125 -25.447 1.00 94.25 866 TYR A N 1
ATOM 6633 C CA . TYR A 1 866 ? 14.772 -17.227 -26.903 1.00 94.25 866 TYR A CA 1
ATOM 6634 C C . TYR A 1 866 ? 16.029 -17.744 -27.616 1.00 94.25 866 TYR A C 1
ATOM 6636 O O . TYR A 1 866 ? 17.155 -17.572 -27.145 1.00 94.25 866 TYR A O 1
ATOM 6644 N N . LYS A 1 867 ? 15.861 -18.307 -28.817 1.00 95.69 867 LYS A N 1
ATOM 6645 C CA . LYS A 1 867 ? 16.974 -18.684 -29.713 1.00 95.69 867 LYS A CA 1
ATOM 6646 C C . LYS A 1 867 ? 17.521 -17.468 -30.476 1.00 95.69 867 LYS A C 1
ATOM 6648 O O . LYS A 1 867 ? 17.364 -17.375 -31.687 1.00 95.69 867 LYS A O 1
ATOM 6653 N N . VAL A 1 868 ? 18.122 -16.523 -29.754 1.00 96.12 868 VAL A N 1
ATOM 6654 C CA . VAL A 1 868 ? 18.524 -15.209 -30.290 1.00 96.12 868 VAL A CA 1
ATOM 6655 C C . VAL A 1 868 ? 19.491 -15.308 -31.483 1.00 96.12 868 VAL A C 1
ATOM 6657 O O . VAL A 1 868 ? 20.610 -15.803 -31.339 1.00 96.12 868 VAL A O 1
ATOM 6660 N N . ASP A 1 869 ? 19.122 -14.711 -32.620 1.00 95.75 869 ASP A N 1
ATOM 6661 C CA . ASP A 1 869 ? 20.037 -14.436 -33.738 1.00 95.75 869 ASP A CA 1
ATOM 6662 C C . ASP A 1 869 ? 20.735 -13.073 -33.557 1.00 95.75 869 ASP A C 1
ATOM 6664 O O . ASP A 1 869 ? 20.322 -12.027 -34.070 1.00 95.75 869 ASP A O 1
ATOM 6668 N N . ALA A 1 870 ? 21.826 -13.082 -32.790 1.00 93.25 870 ALA A N 1
ATOM 6669 C CA . ALA A 1 870 ? 22.605 -11.876 -32.523 1.00 93.25 870 ALA A CA 1
ATOM 6670 C C . ALA A 1 870 ? 23.524 -11.450 -33.685 1.00 93.25 870 ALA A C 1
ATOM 6672 O O . ALA A 1 870 ? 23.979 -10.303 -33.689 1.00 93.25 870 ALA A O 1
ATOM 6673 N N . GLU A 1 871 ? 23.808 -12.324 -34.656 1.00 94.56 871 GLU A N 1
ATOM 6674 C CA . GLU A 1 871 ? 24.617 -11.966 -35.830 1.00 94.56 871 GLU A CA 1
ATOM 6675 C C . GLU A 1 871 ? 23.785 -11.104 -36.784 1.00 94.56 871 GLU A C 1
ATOM 6677 O O . GLU A 1 871 ? 24.202 -10.001 -37.153 1.00 94.56 871 GLU A O 1
ATOM 6682 N N . THR A 1 872 ? 22.554 -11.527 -37.079 1.00 95.25 872 THR A N 1
ATOM 6683 C CA . THR A 1 872 ? 21.620 -10.731 -37.877 1.00 95.25 872 THR A CA 1
ATOM 6684 C C . THR A 1 872 ? 21.212 -9.443 -37.153 1.00 95.25 872 THR A C 1
ATOM 6686 O O . THR A 1 872 ? 21.175 -8.388 -37.782 1.00 95.25 872 THR A O 1
ATOM 6689 N N . LEU A 1 873 ? 21.010 -9.448 -35.825 1.00 95.38 873 LEU A N 1
ATOM 6690 C CA . LEU A 1 873 ? 20.780 -8.195 -35.078 1.00 95.38 873 LEU A CA 1
ATOM 6691 C C . LEU A 1 873 ? 21.935 -7.190 -35.232 1.00 95.38 873 LEU A C 1
ATOM 6693 O O . LEU A 1 873 ? 21.681 -6.009 -35.470 1.00 95.38 873 LEU A O 1
ATOM 6697 N N . ARG A 1 874 ? 23.195 -7.644 -35.142 1.00 96.12 874 ARG A N 1
ATOM 6698 C CA . ARG A 1 874 ? 24.387 -6.790 -35.319 1.00 96.12 874 ARG A CA 1
ATOM 6699 C C . ARG A 1 874 ? 24.602 -6.333 -36.764 1.00 96.12 874 ARG A C 1
ATOM 6701 O O . ARG A 1 874 ? 25.240 -5.301 -36.960 1.00 96.12 874 ARG A O 1
ATOM 6708 N N . SER A 1 875 ? 24.087 -7.056 -37.761 1.00 96.38 875 SER A N 1
ATOM 6709 C CA . SER A 1 875 ? 24.142 -6.628 -39.167 1.00 96.38 875 SER A CA 1
ATOM 6710 C C . SER A 1 875 ? 23.032 -5.635 -39.539 1.00 96.38 875 SER A C 1
ATOM 6712 O O . SER A 1 875 ? 23.259 -4.746 -40.360 1.00 96.38 875 SER A O 1
ATOM 6714 N N . LEU A 1 876 ? 21.852 -5.746 -38.914 1.00 94.88 876 LEU A N 1
ATOM 6715 C CA . LEU A 1 876 ? 20.687 -4.899 -39.193 1.00 94.88 876 LEU A CA 1
ATOM 6716 C C . LEU A 1 876 ? 20.645 -3.601 -38.376 1.00 94.88 876 LEU A C 1
ATOM 6718 O O . LEU A 1 876 ? 20.133 -2.594 -38.871 1.00 94.88 876 LEU A O 1
ATOM 6722 N N . LEU A 1 877 ? 21.131 -3.610 -37.128 1.00 96.81 877 LEU A N 1
ATOM 6723 C CA . LEU A 1 877 ? 20.962 -2.501 -36.185 1.00 96.81 877 LEU A CA 1
ATOM 6724 C C . LEU A 1 877 ? 22.309 -2.013 -35.611 1.00 96.81 877 LEU A C 1
ATOM 6726 O O . LEU A 1 877 ? 23.096 -2.818 -35.114 1.00 96.81 877 LEU A O 1
ATOM 6730 N N . PRO A 1 878 ? 22.582 -0.693 -35.597 1.00 96.81 878 PRO A N 1
ATOM 6731 C CA . PRO A 1 878 ? 23.791 -0.149 -34.984 1.00 96.81 878 PRO A CA 1
ATOM 6732 C C . PRO A 1 878 ? 23.775 -0.277 -33.452 1.00 96.81 878 PRO A C 1
ATOM 6734 O O . PRO A 1 878 ? 22.897 0.265 -32.770 1.00 96.81 878 PRO A O 1
ATOM 6737 N N . VAL A 1 879 ? 24.798 -0.947 -32.915 1.00 97.75 879 VAL A N 1
ATOM 6738 C CA . VAL A 1 879 ? 25.112 -1.007 -31.478 1.00 97.75 879 VAL A CA 1
ATOM 6739 C C . VAL A 1 879 ? 25.464 0.392 -30.959 1.00 97.75 879 VAL A C 1
ATOM 6741 O O . VAL A 1 879 ? 26.258 1.105 -31.570 1.00 97.75 879 VAL A O 1
ATOM 6744 N N . VAL A 1 880 ? 24.887 0.775 -29.818 1.00 97.69 880 VAL A N 1
ATOM 6745 C CA . VAL A 1 880 ? 25.168 2.040 -29.107 1.00 97.69 880 VAL A CA 1
ATOM 6746 C C . VAL A 1 880 ? 25.697 1.838 -27.684 1.00 97.69 880 VAL A C 1
ATOM 6748 O O . VAL A 1 880 ? 26.240 2.774 -27.104 1.00 97.69 880 VAL A O 1
ATOM 6751 N N . TYR A 1 881 ? 25.575 0.629 -27.133 1.00 97.94 881 TYR A N 1
ATOM 6752 C CA . TYR A 1 881 ? 26.234 0.200 -25.899 1.00 97.94 881 TYR A CA 1
ATOM 6753 C C . TYR A 1 881 ? 26.512 -1.297 -25.957 1.00 97.94 881 TYR A C 1
ATOM 6755 O O . TYR A 1 881 ? 25.669 -2.065 -26.419 1.00 97.94 881 TYR A O 1
ATOM 6763 N N . GLU A 1 882 ? 27.661 -1.700 -25.430 1.00 97.00 882 GLU A N 1
ATOM 6764 C CA . GLU A 1 882 ? 28.028 -3.091 -25.196 1.00 97.00 882 GLU A CA 1
ATOM 6765 C C . GLU A 1 882 ? 28.843 -3.168 -23.897 1.00 97.00 882 GLU A C 1
ATOM 6767 O O . GLU A 1 882 ? 29.697 -2.313 -23.648 1.00 97.00 882 GLU A O 1
ATOM 6772 N N . SER A 1 883 ? 28.549 -4.143 -23.034 1.00 94.50 883 SER A N 1
ATOM 6773 C CA . SER A 1 883 ? 29.305 -4.371 -21.798 1.00 94.50 883 SER A CA 1
ATOM 6774 C C . SER A 1 883 ? 30.673 -5.002 -22.084 1.00 94.50 883 SER A C 1
ATOM 6776 O O . SER A 1 883 ? 30.856 -5.676 -23.093 1.00 94.50 883 SER A O 1
ATOM 6778 N N . GLU A 1 884 ? 31.635 -4.858 -21.165 1.00 89.44 884 GLU A N 1
ATOM 6779 C CA . GLU A 1 884 ? 33.015 -5.372 -21.329 1.00 89.44 884 GLU A CA 1
ATOM 6780 C C . GLU A 1 884 ? 33.098 -6.886 -21.615 1.00 89.44 884 GLU A C 1
ATOM 6782 O O . GLU A 1 884 ? 34.071 -7.365 -22.189 1.00 89.44 884 GLU A O 1
ATOM 6787 N N . ASN A 1 885 ? 32.067 -7.641 -21.225 1.00 87.06 885 ASN A N 1
ATOM 6788 C CA . ASN A 1 885 ? 31.928 -9.082 -21.442 1.00 87.06 885 ASN A CA 1
ATOM 6789 C C . ASN A 1 885 ? 31.007 -9.460 -22.625 1.00 87.06 885 ASN A C 1
ATOM 6791 O O . ASN A 1 885 ? 30.696 -10.638 -22.781 1.00 87.06 885 ASN A O 1
ATOM 6795 N N . GLY A 1 886 ? 30.506 -8.491 -23.402 1.00 88.25 886 GLY A N 1
ATOM 6796 C CA . GLY A 1 886 ? 29.583 -8.693 -24.532 1.00 88.25 886 GLY A CA 1
ATOM 6797 C C . GLY A 1 886 ? 28.184 -9.223 -24.173 1.00 88.25 886 GLY A C 1
ATOM 6798 O O . GLY A 1 886 ? 27.351 -9.413 -25.058 1.00 88.25 886 GLY A O 1
ATOM 6799 N N . ALA A 1 887 ? 27.904 -9.475 -22.888 1.00 89.88 887 ALA A N 1
ATOM 6800 C CA . ALA A 1 887 ? 26.668 -10.115 -22.432 1.00 89.88 887 ALA A CA 1
ATOM 6801 C C . ALA A 1 887 ? 25.445 -9.181 -22.442 1.00 89.88 887 ALA A C 1
ATOM 6803 O O . ALA A 1 887 ? 24.314 -9.667 -22.458 1.00 89.88 887 ALA A O 1
ATOM 6804 N N . TYR A 1 888 ? 25.668 -7.863 -22.428 1.00 96.31 888 TYR A N 1
ATOM 6805 C CA . TYR A 1 888 ? 24.633 -6.837 -22.492 1.00 96.31 888 TYR A CA 1
ATOM 6806 C C . TYR A 1 888 ? 24.896 -5.906 -23.672 1.00 96.31 888 TYR A C 1
ATOM 6808 O O . TYR A 1 888 ? 25.958 -5.291 -23.751 1.00 96.31 888 TYR A O 1
ATOM 6816 N N . VAL A 1 889 ? 23.917 -5.767 -24.564 1.00 97.69 889 VAL A N 1
ATOM 6817 C CA . VAL A 1 889 ? 24.008 -4.942 -25.775 1.00 97.69 889 VAL A CA 1
ATOM 6818 C C . VAL A 1 889 ? 22.753 -4.081 -25.899 1.00 97.69 889 VAL A C 1
ATOM 6820 O O . VAL A 1 889 ? 21.640 -4.549 -25.659 1.00 97.69 889 VAL A O 1
ATOM 6823 N N . VAL A 1 890 ? 22.915 -2.817 -26.291 1.00 98.25 890 VAL A N 1
ATOM 6824 C CA . VAL A 1 890 ? 21.809 -1.951 -26.718 1.00 98.25 890 VAL A CA 1
ATOM 6825 C C . VAL A 1 890 ? 22.057 -1.534 -28.160 1.00 98.25 890 VAL A C 1
ATOM 6827 O O . VAL A 1 890 ? 23.090 -0.948 -28.484 1.00 98.25 890 VAL A O 1
ATOM 6830 N N . PHE A 1 891 ? 21.077 -1.799 -29.012 1.00 98.19 891 PHE A N 1
ATOM 6831 C CA . PHE A 1 891 ? 21.024 -1.377 -30.404 1.00 98.19 891 PHE A CA 1
ATOM 6832 C C . PHE A 1 891 ? 20.082 -0.180 -30.537 1.00 98.19 891 PHE A C 1
ATOM 6834 O O . PHE A 1 891 ? 19.026 -0.148 -29.901 1.00 98.19 891 PHE A O 1
ATOM 6841 N N . SER A 1 892 ? 20.415 0.789 -31.388 1.00 97.38 892 SER A N 1
ATOM 6842 C CA . SER A 1 892 ? 19.470 1.844 -31.776 1.00 97.38 892 SER A CA 1
ATOM 6843 C C . SER A 1 892 ? 18.763 1.479 -33.079 1.00 97.38 892 SER A C 1
ATOM 6845 O O . SER A 1 892 ? 19.394 1.029 -34.032 1.00 97.38 892 SER A O 1
ATOM 6847 N N . VAL A 1 893 ? 17.443 1.659 -33.127 1.00 96.06 893 VAL A N 1
ATOM 6848 C CA . VAL A 1 893 ? 16.646 1.411 -34.336 1.00 96.06 893 VAL A CA 1
ATOM 6849 C C . VAL A 1 893 ? 16.754 2.628 -35.266 1.00 96.06 893 VAL A C 1
ATOM 6851 O O . VAL A 1 893 ? 16.438 3.730 -34.817 1.00 96.06 893 VAL A O 1
ATOM 6854 N N . PRO A 1 894 ? 17.169 2.488 -36.539 1.00 92.12 894 PRO A N 1
ATOM 6855 C CA . PRO A 1 894 ? 17.161 3.592 -37.503 1.00 92.12 894 PRO A CA 1
ATOM 6856 C C . PRO A 1 894 ? 15.749 4.144 -37.745 1.00 92.12 894 PRO A C 1
ATOM 6858 O O . PRO A 1 894 ? 14.782 3.385 -37.756 1.00 92.12 894 PRO A O 1
ATOM 6861 N N . ASP A 1 895 ? 15.605 5.443 -38.026 1.00 84.75 895 ASP A N 1
ATOM 6862 C CA . ASP A 1 895 ? 14.281 6.069 -38.220 1.00 84.75 895 ASP A CA 1
ATOM 6863 C C . ASP A 1 895 ? 13.486 5.480 -39.402 1.00 84.75 895 ASP A C 1
ATOM 6865 O O . ASP A 1 895 ? 12.257 5.457 -39.381 1.00 84.75 895 ASP A O 1
ATOM 6869 N N . THR A 1 896 ? 14.165 4.899 -40.397 1.00 84.12 896 THR A N 1
ATOM 6870 C CA . THR A 1 896 ? 13.548 4.132 -41.497 1.00 84.12 896 THR A CA 1
ATOM 6871 C C . THR A 1 896 ? 12.836 2.851 -41.037 1.00 84.12 896 THR A C 1
ATOM 6873 O O . THR A 1 896 ? 12.008 2.308 -41.780 1.00 84.12 896 THR A O 1
ATOM 6876 N N . LEU A 1 897 ? 13.138 2.375 -39.825 1.00 83.44 897 LEU A N 1
ATOM 6877 C CA . LEU A 1 897 ? 12.556 1.212 -39.150 1.00 83.44 897 LEU A CA 1
ATOM 6878 C C . LEU A 1 897 ? 11.649 1.590 -37.959 1.00 83.44 897 LEU A C 1
ATOM 6880 O O . LEU A 1 897 ? 11.118 0.701 -37.300 1.00 83.44 897 LEU A O 1
ATOM 6884 N N . ARG A 1 898 ? 11.401 2.886 -37.723 1.00 76.44 898 ARG A N 1
ATOM 6885 C CA . ARG A 1 898 ? 10.450 3.394 -36.717 1.00 76.44 898 ARG A CA 1
ATOM 6886 C C . ARG A 1 898 ? 9.099 3.766 -37.346 1.00 76.44 898 ARG A C 1
ATOM 6888 O O . ARG A 1 898 ? 8.963 3.857 -38.568 1.00 76.44 898 ARG A O 1
ATOM 6895 N N . ALA A 1 899 ? 8.084 3.984 -36.508 1.00 66.44 899 ALA A N 1
ATOM 6896 C CA . ALA A 1 899 ? 6.849 4.656 -36.920 1.00 66.44 899 ALA A CA 1
ATOM 6897 C C . ALA A 1 899 ? 7.091 6.159 -37.139 1.00 66.44 899 ALA A C 1
ATOM 6899 O O . ALA A 1 899 ? 7.866 6.776 -36.412 1.00 66.44 899 ALA A O 1
ATOM 6900 N N . ALA A 1 900 ? 6.389 6.756 -38.107 1.00 53.38 900 ALA A N 1
ATOM 6901 C CA . ALA A 1 900 ? 6.508 8.184 -38.420 1.00 53.38 900 ALA A CA 1
ATOM 6902 C C . ALA A 1 900 ? 5.782 9.112 -37.421 1.00 53.38 900 ALA A C 1
ATOM 6904 O O . ALA A 1 900 ? 6.053 10.310 -37.399 1.00 53.38 900 ALA A O 1
ATOM 6905 N N . ASP A 1 901 ? 4.863 8.576 -36.612 1.00 54.72 901 ASP A N 1
ATOM 6906 C CA . ASP A 1 901 ? 4.161 9.292 -35.542 1.00 54.72 901 ASP A CA 1
ATOM 6907 C C . ASP A 1 901 ? 3.733 8.312 -34.433 1.00 54.72 901 ASP A C 1
ATOM 6909 O O . ASP A 1 901 ? 3.450 7.140 -34.690 1.00 54.72 901 ASP A O 1
ATOM 6913 N N . ALA A 1 902 ? 3.643 8.803 -33.196 1.00 51.28 902 ALA A N 1
ATOM 6914 C CA . ALA A 1 902 ? 3.190 8.042 -32.035 1.00 51.28 902 ALA A CA 1
ATOM 6915 C C . ALA A 1 902 ? 1.703 7.645 -32.12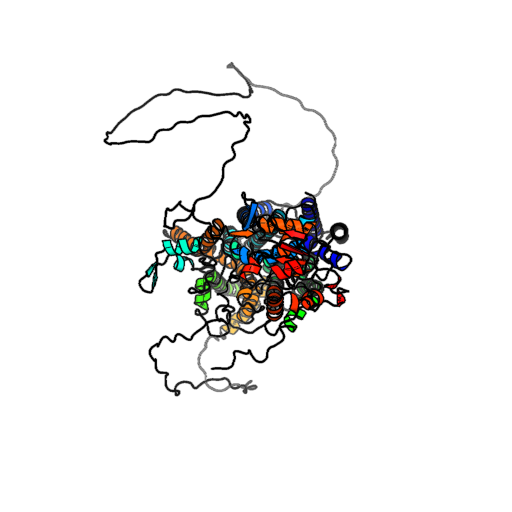0 1.00 51.28 902 ALA A C 1
ATOM 6917 O O . ALA A 1 902 ? 1.289 6.694 -31.459 1.00 51.28 902 ALA A O 1
ATOM 6918 N N . SER A 1 903 ? 0.901 8.325 -32.952 1.00 45.78 903 SER A N 1
ATOM 6919 C CA . SER A 1 903 ? -0.496 7.947 -33.222 1.00 45.78 903 SER A CA 1
ATOM 6920 C C . SER A 1 903 ? -0.654 6.607 -33.959 1.00 45.78 903 SER A C 1
ATOM 6922 O O . SER A 1 903 ? -1.74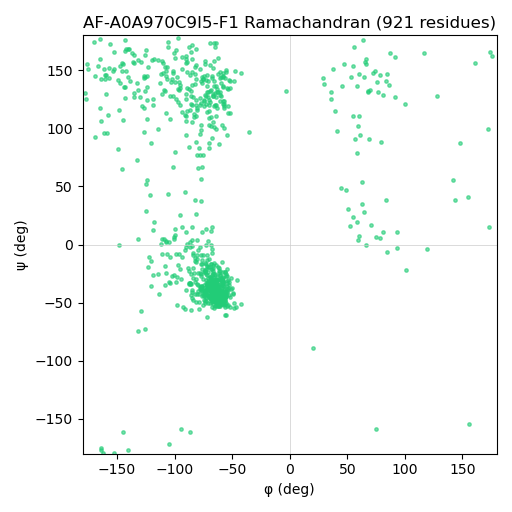2 6.036 -33.943 1.00 45.78 903 SER A O 1
ATOM 6924 N N . ALA A 1 904 ? 0.418 6.085 -34.570 1.00 50.38 904 ALA A N 1
ATOM 6925 C CA . ALA A 1 904 ? 0.420 4.811 -35.290 1.00 50.38 904 ALA A CA 1
ATOM 6926 C C . ALA A 1 904 ? 0.768 3.589 -34.412 1.00 50.38 904 ALA A C 1
ATOM 6928 O O . ALA A 1 904 ? 0.770 2.463 -34.911 1.00 50.38 904 ALA A O 1
ATOM 6929 N N . VAL A 1 905 ? 1.079 3.787 -33.125 1.00 61.53 905 VAL A N 1
ATOM 6930 C CA . VAL A 1 905 ? 1.448 2.700 -32.204 1.00 61.53 905 VAL A CA 1
ATOM 6931 C C . VAL A 1 905 ? 0.217 1.871 -31.834 1.00 61.53 905 VAL A C 1
ATOM 6933 O O . VAL A 1 905 ? -0.792 2.404 -31.372 1.00 61.53 905 VAL A O 1
ATOM 6936 N N . GLN A 1 906 ? 0.308 0.550 -32.003 1.00 61.56 906 GLN A N 1
ATOM 6937 C CA . GLN A 1 906 ? -0.796 -0.366 -31.710 1.00 61.56 906 GLN A CA 1
ATOM 6938 C C . GLN A 1 906 ? -1.175 -0.326 -30.209 1.00 61.56 906 GLN A C 1
ATOM 6940 O O . GLN A 1 906 ? -0.291 -0.455 -29.352 1.00 61.56 906 GLN A O 1
ATOM 6945 N N . PRO A 1 907 ? -2.472 -0.187 -29.855 1.00 64.38 907 PRO A N 1
ATOM 6946 C CA . PRO A 1 907 ? -2.910 -0.162 -28.460 1.00 64.38 907 PRO A CA 1
ATOM 6947 C C . PRO A 1 907 ? -2.595 -1.475 -27.731 1.00 64.38 907 PRO A C 1
ATOM 6949 O O . PRO A 1 907 ? -2.372 -2.524 -28.346 1.00 64.38 907 PRO A O 1
ATOM 6952 N N . ALA A 1 908 ? -2.571 -1.426 -26.399 1.00 60.03 908 ALA A N 1
ATOM 6953 C CA . ALA A 1 908 ? -2.455 -2.631 -25.584 1.00 60.03 908 ALA A CA 1
ATOM 6954 C C . ALA A 1 908 ? -3.713 -3.510 -25.720 1.00 60.03 908 ALA A C 1
ATOM 6956 O O . ALA A 1 908 ? -4.820 -3.001 -25.521 1.00 60.03 908 ALA A O 1
ATOM 6957 N N . PRO A 1 909 ? -3.578 -4.810 -26.038 1.00 62.38 909 PRO A N 1
ATOM 6958 C CA . PRO A 1 909 ? -4.719 -5.711 -26.097 1.00 62.38 909 PRO A CA 1
ATOM 6959 C C . PRO A 1 909 ? -5.219 -6.038 -24.680 1.00 62.38 909 PRO A C 1
ATOM 6961 O O . PRO A 1 909 ? -4.450 -6.412 -23.788 1.00 62.38 909 PRO A O 1
ATOM 6964 N N . THR A 1 910 ? -6.521 -5.861 -24.470 1.00 56.28 910 THR A N 1
ATOM 6965 C CA . THR A 1 910 ? -7.232 -6.218 -23.236 1.00 56.28 910 THR A CA 1
ATOM 6966 C C . THR A 1 910 ? -7.666 -7.685 -23.252 1.00 56.28 910 THR A C 1
ATOM 6968 O O . THR A 1 910 ? -7.665 -8.330 -24.301 1.00 56.28 910 THR A O 1
ATOM 6971 N N . VAL A 1 911 ? -8.057 -8.226 -22.093 1.00 53.66 911 VAL A N 1
ATOM 6972 C CA . VAL A 1 911 ? -8.606 -9.591 -21.972 1.00 53.66 911 VAL A CA 1
ATOM 6973 C C . VAL A 1 911 ? -10.004 -9.665 -22.594 1.00 53.66 911 VAL A C 1
ATOM 6975 O O . VAL A 1 911 ? -11.026 -9.581 -21.914 1.00 53.66 911 VAL A O 1
ATOM 6978 N N . THR A 1 912 ? -10.039 -9.837 -23.916 1.00 42.00 912 THR A N 1
ATOM 6979 C CA . THR A 1 912 ? -11.256 -10.168 -24.662 1.00 42.00 912 THR A CA 1
ATOM 6980 C C . THR A 1 912 ? -11.857 -11.471 -24.135 1.00 42.00 912 THR A C 1
ATOM 6982 O O . THR A 1 912 ? -11.099 -12.429 -23.953 1.00 42.00 912 THR A O 1
ATOM 6985 N N . PRO A 1 913 ? -13.186 -11.559 -23.948 1.00 36.22 913 PRO A N 1
ATOM 6986 C CA . PRO A 1 913 ? -13.838 -12.808 -23.578 1.00 36.22 913 PRO A CA 1
ATOM 6987 C C . PRO A 1 913 ? -13.547 -13.908 -24.602 1.00 36.22 913 PRO A C 1
ATOM 6989 O O . PRO A 1 913 ? -13.920 -13.781 -25.769 1.00 36.22 913 PRO A O 1
ATOM 6992 N N . ASP A 1 914 ? -12.914 -14.995 -24.162 1.00 32.88 914 ASP A N 1
ATOM 6993 C CA . ASP A 1 914 ? -12.910 -16.247 -24.912 1.00 32.88 914 ASP A CA 1
ATOM 6994 C C . ASP A 1 914 ? -14.110 -17.100 -24.460 1.00 32.88 914 ASP A C 1
ATOM 6996 O O . ASP A 1 914 ? -14.119 -17.593 -23.329 1.00 32.88 914 ASP A O 1
ATOM 7000 N N . PRO A 1 915 ? -15.136 -17.299 -25.308 1.00 34.78 915 PRO A N 1
ATOM 7001 C CA . PRO A 1 915 ? -16.274 -18.143 -24.968 1.00 34.78 915 PRO A CA 1
ATOM 7002 C C . PRO A 1 915 ? -15.934 -19.645 -24.943 1.00 34.78 915 PRO A C 1
ATOM 7004 O O . PRO A 1 915 ? -16.782 -20.430 -24.516 1.00 34.78 915 PRO A O 1
ATOM 7007 N N . ALA A 1 916 ? -14.746 -20.067 -25.399 1.00 31.59 916 ALA A N 1
ATOM 7008 C CA . ALA A 1 916 ? -14.349 -21.474 -25.451 1.00 31.59 916 ALA A CA 1
ATOM 7009 C C . ALA A 1 916 ? -13.714 -21.995 -24.146 1.00 31.59 916 ALA A C 1
ATOM 7011 O O . ALA A 1 916 ? -13.931 -23.154 -23.794 1.00 31.59 916 ALA A O 1
ATOM 7012 N N . THR A 1 917 ? -12.978 -21.174 -23.389 1.00 34.16 917 THR A N 1
ATOM 7013 C CA . THR A 1 917 ? -12.279 -21.596 -22.153 1.00 34.16 917 THR A CA 1
ATOM 7014 C C . THR A 1 917 ? -13.107 -21.435 -20.871 1.00 34.16 917 THR A C 1
ATOM 7016 O O . THR A 1 917 ? -12.618 -21.001 -19.828 1.00 34.16 917 THR A O 1
ATOM 7019 N N . ASN A 1 918 ? -14.376 -21.853 -20.908 1.00 26.17 918 ASN A N 1
ATOM 7020 C CA . ASN A 1 918 ? -15.211 -21.968 -19.710 1.00 26.17 918 ASN A CA 1
ATOM 7021 C C . ASN A 1 918 ? -15.092 -23.380 -19.083 1.00 26.17 918 ASN A C 1
ATOM 7023 O O . ASN A 1 918 ? -15.701 -24.316 -19.608 1.00 26.17 918 ASN A O 1
ATOM 7027 N N . PRO A 1 919 ? -14.392 -23.567 -17.942 1.00 30.62 919 PRO A N 1
ATOM 7028 C CA . PRO A 1 919 ? -14.218 -24.882 -17.312 1.00 30.62 919 PRO A CA 1
ATOM 7029 C C . PRO A 1 919 ? -15.500 -25.443 -16.665 1.00 30.62 919 PRO A C 1
ATOM 7031 O O . PRO A 1 919 ? -15.472 -26.525 -16.086 1.00 30.62 919 PRO A O 1
ATOM 7034 N N . ALA A 1 920 ? -16.643 -24.755 -16.766 1.00 25.16 920 ALA A N 1
ATOM 7035 C CA . ALA A 1 920 ? -17.947 -25.239 -16.308 1.00 25.16 920 ALA A CA 1
ATOM 7036 C C . ALA A 1 920 ? -18.598 -26.277 -17.258 1.00 25.16 920 ALA A C 1
ATOM 7038 O O . ALA A 1 920 ? -19.817 -26.279 -17.432 1.00 25.16 920 ALA A O 1
ATOM 7039 N N . SER A 1 921 ? -17.802 -27.166 -17.860 1.00 21.86 921 SER A N 1
ATOM 7040 C CA . SER A 1 921 ? -18.265 -28.333 -18.626 1.00 21.86 921 SER A CA 1
ATOM 7041 C C . SER A 1 921 ? -17.593 -29.598 -18.079 1.00 21.86 921 SER A C 1
ATOM 7043 O O . SER A 1 921 ? -16.368 -29.674 -18.121 1.00 21.86 921 SER A O 1
ATOM 7045 N N . PRO A 1 922 ? -18.343 -30.581 -17.544 1.00 27.52 922 PRO A N 1
ATOM 7046 C CA . PRO A 1 922 ? -17.750 -31.776 -16.952 1.00 27.52 922 PRO A CA 1
ATOM 7047 C C . PRO A 1 922 ? -17.271 -32.760 -18.029 1.00 27.52 922 PRO A C 1
ATOM 7049 O O . PRO A 1 922 ? -18.076 -33.243 -18.829 1.00 27.52 922 PRO A O 1
ATOM 7052 N N . GLY A 1 923 ? -15.976 -33.082 -17.993 1.00 24.31 923 GLY A N 1
ATOM 7053 C CA . GLY A 1 923 ? -15.316 -34.156 -18.741 1.00 24.31 923 GLY A CA 1
ATOM 7054 C C . GLY A 1 923 ? -14.341 -34.892 -17.834 1.00 24.31 923 GLY A C 1
ATOM 7055 O O . GLY A 1 923 ? -13.582 -34.183 -17.139 1.00 24.31 923 GLY A O 1
#

Radius of gyration: 36.17 Å; Cα contacts (8 Å, |Δi|>4): 1250; chains: 1; bounding box: 129×103×116 Å

Nearest PDB structures (foldseek):
  6gxc-assembly1_A  TM=4.358E-01  e=6.531E-01  Campylobacter lari RM2100
  5ogl-assembly1_A  TM=3.730E-01  e=4.823E+00  Campylobacter lari RM2100

pLDDT: mean 74.82, std 27.23, range [21.86, 98.75]

Mean predicted aligned error: 15.14 Å